Protein AF-0000000067237500 (afdb_homodimer)

Organism: Chlamydomonas reinhardtii (NCBI:txid3055)

Foldseek 3Di:
DDPPPPPPPPPPPPPPVPVPDPPPDVVPFDKDKFFFDDDADDPVVLVVLCVLFQCVLCVVLLVVFLAAQVLQVVLLVVCVVPDVQQAFKFKWWQDLQAIFTPPDPDRPDDQDDVVGHPPQRRQCRVLSSVCSVVVVDDADGDIAIGGADQCPVLSQPVVVVRRAEHAYQKWFPPQPDHTRSHRHAHRRRQADRIFMAGPQVQAQAEAEDEEALQAPCVCCVVRVPQNESLLFLLLLVQQVCVVVVRNRYHHGAYQDWDPPDDPPRYSHPDGHDHDHDDDLSNCLRYQEYEQGDHHHGRSCLLVNLSRLHAYEYEDGRMDGSRVSVDDDLQQHHYDPPCAPVVRRRDPSPCSVVVSVVVVVCCVPPVVSRSNNSVRSNVVSSHAVHSSNSSVSVRVNSVSSVVSHPCRVVVVVVCVVVVVVVPNPD/DPPPPPPPPPPPVPPPVPVPDPPPPVVPFDKDKFFFDDDADDPVVLVVLCVQFQCVLCVVLLVVFLAAQVLQVVLLVVCVVPDVQQAFKFKWWQDPQAIFTPPDPDRPDDQDDVVGHPPQRRQCRVLSSVCSVVVVDDADGDIAMGGADQCLVLSQPVVVVRRAEHAYFKWFPDPPDHTRSHRHAHRRRQADRIFMATPQVQAQAEEEDEEAQQAQCVCCVVVVDQNARLLFLLLQVQVVCVVVVRNRYHDGAYQDWDPPDDPVRYSHPDGHDHDHDDDLSNCLRYQEYEQGDHSAGRSCLLVNLSRLHAYEYEDGRMDGSRVSPDDDLQQHHYDPQCAPVVRRRDPSPCSVVVSVVVVVCCVPPVVSRSNNSVRSNVVSSHAVHSSNSSVSVRVNSVSSVVSHPCRVVVVVVCVVVVVVVPNPD

Sequence (850 aa):
MRPRSAIIGLLVSVVAVHGLGDGPGPSDVPYVEAVIGKRTPEPALWSAFLRDNLEPDLAVWRTRAPLRTAAVLEQFDAYKEWYKGPAALQLLLVYNNTLYWLDRPDPNGPEPDQRWASMYITKFHRKMTAALQSGRVQLPNCLLIYITDDNIFRFGDPRRNQTAPHFALMKSIGHPGAEDLDILLPQMRDVSDSLHMVPWHLKKDLAFFRGVPTCTGKWVERYGYLDTCPRAVLSYYTDRDNKAGNGTVLDVAITEPYQYRSKANSSIAYEPPVKTGVPIPQWSRYKWLLNLEGLVAAYRLSQLMTVNSLVLFQRVPYMEYFYRSIHPWQHYVPFWNATGPDGAPRGMDDVYDVIRELRRLDAEEPAKIQQIIANAQTFVTRFLTNHMRIAYYRAALEQYKALFPDMDQFIADYLPQLRAKGWKIMRPRSAIIGLLVSVVAVHGLGDGPGPSDVPYVEAVIGKRTPEPALWSAFLRDNLEPDLAVWRTRAPLRTAAVLEQFDAYKEWYKGPAALQLLLVYNNTLYWLDRPDPNGPEPDQRWASMYITKFHRKMTAALQSGRVQLPNCLLIYITDDNIFRFGDPRRNQTAPHFALMKSIGHPGAEDLDILLPQMRDVSDSLHMVPWHLKKDLAFFRGVPTCTGKWVERYGYLDTCPRAVLSYYTDRDNKAGNGTVLDVAITEPYQYRSKANSSIAYEPPVKTGVPIPQWSRYKWLLNLEGLVAAYRLSQLMTVNSLVLFQRVPYMEYFYRSIHPWQHYVPFWNATGPDGAPRGMDDVYDVIRELRRLDAEEPAKIQQIIANAQTFVTRFLTNHMRIAYYRAALEQYKALFPDMDQFIADYLPQLRAKGWKI

Secondary structure (DSSP, 8-state):
--------------------SSS---TTS--EEEEBP--PPPHHHHHHHHHHHTHHHHHHHHTTPSPPTHHHHHHHHHHHHH---TTTEEEEEEETTEEEETT-SSTT--S--TTTS-HHHHHHHHHHHHHHHHTS-----EEEEEE-S-SSS-TT-GGG--SS--EES-EE-SSSSSPP-PEE---SSS---EEEE--GGGSEEEEEEEE-----SHHHHHH------HHHHHHHHHHHHHHTT--SSEEEEESS------STT-SSSSPPPB-----HHHHTTEEEEEE--SSSS-TTHHHHTTBSSEEEEE--SEE-TTGGG--BTTTBEEE--SB-TTSSB--TTHHHHHHHHHHHHHHH-HHHHHHHHHHHHHHHHHHSSHHHHHHHHHHHHHHHHTT-TTHHHHHHHHHHHHHHTT---/--------------------SSS---TTS--EEEEBP--PPPHHHHHHHHHHHTHHHHHHHHTTPSPPTHHHHHHHHHHHHH---TTTEEEEEEETTEEEETT-SSTT--S--TTTS-HHHHHHHHHHHHHHHHTS-----EEEEEE-S-SSS-TT-GGG--SS--EES-EE-SSSSSPP-PEE---SSS---EEEE--GGGSEEEEEEEE----THHHHHHH------HHHHHHHHHHHHHHTT--SSEEEEESS------STT-SSSSPPPB-----HHHHTTEEEEEE--SSSS-TTHHHHTTBSSEEEEE--SEE-TTGGG--BTTTBEEE--SB-TTSSB--TTHHHHHHHHHHHHHHH-HHHHHHHHHHHHHHHHHHSSHHHHHHHHHHHHHHHHTT-TTHHHHHHHHHHHHHHTT---

InterPro domains:
  IPR006598 Glycosyl transferase CAP10 domain [PF05686] (187-403)
  IPR006598 Glycosyl transferase CAP10 domain [SM00672] (138-401)
  IPR051091 Protein O-Glucosyltransferase/Glycosyltransferase 90 [PTHR12203] (53-407)

Nearest PDB structures (foldseek):
  5ub5-assembly1_A  TM=7.319E-01  e=2.605E-15  Homo sapiens
  5f87-assembly3_C  TM=7.759E-01  e=1.358E-13  Drosophila melanogaster
  8fe7-assembly4_G  TM=4.243E-01  e=1.059E+00  Homo sapiens
  6ibo-assembly1_A  TM=4.711E-01  e=3.799E+00  Homo sapiens
  5lwv-assembly1_A  TM=4.342E-01  e=3.575E+00  Homo sapiens

Solvent-accessible surface area (backbone atoms only — not comparable to full-atom values): 46960 Å² total; per-residue (Å²): 137,80,82,77,78,77,78,78,77,76,79,72,78,64,78,65,74,51,82,67,59,83,65,73,58,56,88,87,49,48,56,37,74,43,44,54,25,93,53,81,58,55,67,69,56,48,50,50,50,41,54,57,36,48,40,67,37,45,48,67,52,54,74,58,43,76,42,60,54,68,33,47,58,53,44,50,54,57,48,53,72,76,48,80,63,61,36,29,54,42,42,38,36,33,51,89,58,38,83,41,59,72,73,50,94,50,75,78,52,78,78,70,43,78,91,58,24,30,71,54,52,31,36,36,51,54,55,49,47,52,36,30,73,70,60,82,46,76,54,64,69,38,79,46,39,44,34,68,58,72,53,81,79,42,86,30,37,64,90,67,65,75,78,44,77,38,35,21,42,52,40,50,42,52,74,95,65,65,54,35,52,40,30,58,39,72,76,58,60,67,66,59,64,42,36,24,40,32,60,68,92,74,34,43,76,30,35,34,40,64,44,63,47,49,36,40,55,58,42,21,72,72,64,68,36,77,57,54,39,63,46,50,39,45,13,27,50,21,49,53,28,42,74,71,73,58,53,66,51,47,51,30,30,19,46,40,80,67,77,81,66,50,83,90,64,48,78,47,97,59,85,54,72,67,42,80,78,67,64,69,69,58,52,25,45,25,44,30,34,53,46,59,55,34,64,40,69,47,68,53,51,67,34,53,30,32,23,67,27,41,40,34,36,47,67,64,58,41,39,50,44,59,52,72,80,55,45,78,73,44,40,31,38,73,34,51,43,55,46,35,99,82,62,44,72,31,59,97,57,46,55,60,57,52,48,52,51,48,52,50,38,46,73,75,40,42,58,61,54,46,32,20,26,28,40,20,34,46,47,36,59,49,54,61,31,74,69,38,40,52,50,47,51,37,53,50,49,49,57,52,42,68,36,22,85,48,38,67,60,50,50,62,66,44,46,61,57,42,40,74,72,61,36,86,123,135,79,81,78,77,76,77,77,76,75,76,70,77,60,78,63,74,51,82,70,62,83,61,76,60,63,89,86,51,47,61,38,72,43,44,52,27,95,53,80,60,56,68,69,58,48,51,49,50,42,54,58,37,49,40,68,37,45,48,66,53,56,74,59,42,74,41,60,53,69,34,46,57,52,44,51,53,57,48,52,72,75,50,80,64,61,36,27,55,44,42,38,36,33,51,89,57,38,84,40,59,73,73,50,94,50,77,76,52,79,77,70,42,78,90,58,24,31,71,54,52,31,36,36,49,53,57,51,48,53,36,30,72,70,58,81,45,77,53,64,68,39,78,46,40,44,35,68,56,73,52,81,78,44,86,29,36,64,90,67,64,74,80,41,77,39,36,21,43,52,43,49,45,45,89,95,65,64,55,35,52,41,31,58,38,71,76,59,61,68,65,61,64,42,37,26,41,30,61,69,92,75,32,44,77,28,36,33,39,65,43,64,50,48,35,34,50,61,46,17,72,72,66,70,39,81,62,62,33,63,47,51,38,45,13,26,51,21,51,54,28,42,76,71,72,58,52,66,51,47,51,30,31,20,48,41,81,68,78,84,67,50,84,90,66,50,79,48,97,58,85,52,72,66,40,81,77,67,62,68,69,63,51,25,46,25,42,30,36,53,46,60,56,33,62,38,69,48,69,53,51,67,36,54,28,32,23,67,27,41,40,34,36,47,65,64,58,42,40,50,43,60,52,72,79,55,45,77,73,43,38,29,38,72,34,52,44,54,47,35,100,83,63,44,75,32,60,96,58,47,55,60,58,52,48,52,52,48,52,51,38,47,72,75,41,42,58,61,56,47,32,19,26,28,42,20,35,47,46,36,59,49,54,62,31,73,69,39,39,52,50,47,50,37,54,49,48,49,57,53,44,67,37,21,82,48,37,66,60,50,49,62,66,44,46,61,60,41,40,73,73,61,37,88,123

pLDDT: mean 85.87, std 19.41, range [21.0, 98.81]

Structure (mmCIF, N/CA/C/O backbone):
data_AF-0000000067237500-model_v1
#
loop_
_entity.id
_entity.type
_entity.pdbx_description
1 polymer 'Glycosyl transferase CAP10 domain-containing protein'
#
loop_
_atom_site.group_PDB
_atom_site.id
_atom_site.type_symbol
_atom_site.label_atom_id
_atom_site.label_alt_id
_atom_site.label_comp_id
_atom_site.label_asym_id
_atom_site.label_entity_id
_atom_site.label_seq_id
_atom_site.pdbx_PDB_ins_code
_atom_site.Cartn_x
_atom_site.Cartn_y
_atom_site.Cartn_z
_atom_site.occupancy
_atom_site.B_iso_or_equiv
_atom_site.auth_seq_id
_atom_site.auth_comp_id
_atom_site.auth_asym_id
_atom_site.auth_atom_id
_atom_site.pdbx_PDB_model_num
ATOM 1 N N . MET A 1 1 ? 9.055 -20.844 -58.875 1 23.77 1 MET A N 1
ATOM 2 C CA . MET A 1 1 ? 8.289 -19.766 -58.25 1 23.77 1 MET A CA 1
ATOM 3 C C . MET A 1 1 ? 8.062 -20.047 -56.781 1 23.77 1 MET A C 1
ATOM 5 O O . MET A 1 1 ? 7.406 -21.031 -56.406 1 23.77 1 MET A O 1
ATOM 9 N N . ARG A 1 2 ? 9.047 -19.672 -55.844 1 26.5 2 ARG A N 1
ATOM 10 C CA . ARG A 1 2 ? 9.32 -20 -54.438 1 26.5 2 ARG A CA 1
ATOM 11 C C . ARG A 1 2 ? 8.242 -19.422 -53.531 1 26.5 2 ARG A C 1
ATOM 13 O O . ARG A 1 2 ? 7.906 -18.234 -53.625 1 26.5 2 ARG A O 1
ATOM 20 N N . PRO A 1 3 ? 7.336 -20.312 -53.062 1 26.78 3 PRO A N 1
ATOM 21 C CA . PRO A 1 3 ? 6.18 -19.844 -52.312 1 26.78 3 PRO A CA 1
ATOM 22 C C . PRO A 1 3 ? 6.578 -19.047 -51.062 1 26.78 3 PRO A C 1
ATOM 24 O O . PRO A 1 3 ? 7.457 -19.469 -50.312 1 26.78 3 PRO A O 1
ATOM 27 N N . ARG A 1 4 ? 6.562 -17.672 -51.156 1 26.56 4 ARG A N 1
ATOM 28 C CA . ARG A 1 4 ? 6.887 -16.703 -50.125 1 26.56 4 ARG A CA 1
ATOM 29 C C . ARG A 1 4 ? 5.949 -16.828 -48.906 1 26.56 4 ARG A C 1
ATOM 31 O O . ARG A 1 4 ? 4.734 -16.672 -49.062 1 26.56 4 ARG A O 1
ATOM 38 N N . SER A 1 5 ? 6.184 -17.781 -48 1 21 5 SER A N 1
ATOM 39 C CA . SER A 1 5 ? 5.414 -18 -46.781 1 21 5 SER A CA 1
ATOM 40 C C . SER A 1 5 ? 5.293 -16.719 -45.969 1 21 5 SER A C 1
ATOM 42 O O . SER A 1 5 ? 6.301 -16.109 -45.625 1 21 5 SER A O 1
ATOM 44 N N . ALA A 1 6 ? 4.203 -15.93 -46.188 1 25.36 6 ALA A N 1
ATOM 45 C CA . ALA A 1 6 ? 3.783 -14.734 -45.438 1 25.36 6 ALA A CA 1
ATOM 46 C C . ALA A 1 6 ? 3.703 -15.008 -43.938 1 25.36 6 ALA A C 1
ATOM 48 O O . ALA A 1 6 ? 2.896 -15.828 -43.5 1 25.36 6 ALA A O 1
ATOM 49 N N . ILE A 1 7 ? 4.773 -14.961 -43.188 1 23.34 7 ILE A N 1
ATOM 50 C CA . ILE A 1 7 ? 4.855 -15.031 -41.75 1 23.34 7 ILE A CA 1
ATOM 51 C C . ILE A 1 7 ? 3.945 -13.977 -41.125 1 23.34 7 ILE A C 1
ATOM 53 O O . ILE A 1 7 ? 4.172 -12.773 -41.312 1 23.34 7 ILE A O 1
ATOM 57 N N . ILE A 1 8 ? 2.639 -14.219 -41.062 1 25.14 8 ILE A N 1
ATOM 58 C CA . ILE A 1 8 ? 1.686 -13.352 -40.375 1 25.14 8 ILE A CA 1
ATOM 59 C C . ILE A 1 8 ? 2.156 -13.109 -38.938 1 25.14 8 ILE A C 1
ATOM 61 O O . ILE A 1 8 ? 2.291 -14.047 -38.156 1 25.14 8 ILE A O 1
ATOM 65 N N . GLY A 1 9 ? 2.963 -12.062 -38.656 1 25.45 9 GLY A N 1
ATOM 66 C CA . GLY A 1 9 ? 3.377 -11.5 -37.375 1 25.45 9 GLY A CA 1
ATOM 67 C C . GLY A 1 9 ? 2.221 -11.289 -36.438 1 25.45 9 GLY A C 1
ATOM 68 O O . GLY A 1 9 ? 1.339 -10.469 -36.688 1 25.45 9 GLY A O 1
ATOM 69 N N . LEU A 1 10 ? 1.736 -12.32 -35.781 1 26.36 10 LEU A N 1
ATOM 70 C CA . LEU A 1 10 ? 0.736 -12.195 -34.75 1 26.36 10 LEU A CA 1
ATOM 71 C C . LEU A 1 10 ? 1.143 -11.125 -33.719 1 26.36 10 LEU A C 1
ATOM 73 O O . LEU A 1 10 ? 2.166 -11.258 -33.062 1 26.36 10 LEU A O 1
ATOM 77 N N . LEU A 1 11 ? 0.71 -9.898 -33.906 1 27.48 11 LEU A N 1
ATOM 78 C CA . LEU A 1 11 ? 0.76 -8.789 -32.969 1 27.48 11 LEU A CA 1
ATOM 79 C C . LEU A 1 11 ? 0.241 -9.219 -31.594 1 27.48 11 LEU A C 1
ATOM 81 O O . LEU A 1 11 ? -0.958 -9.453 -31.422 1 27.48 11 LEU A O 1
ATOM 85 N N . VAL A 1 12 ? 1 -10.031 -30.859 1 28.89 12 VAL A N 1
ATOM 86 C CA . VAL A 1 12 ? 0.701 -10.312 -29.469 1 28.89 12 VAL A CA 1
ATOM 87 C C . VAL A 1 12 ? 0.466 -9.008 -28.719 1 28.89 12 VAL A C 1
ATOM 89 O O . VAL A 1 12 ? 1.346 -8.141 -28.672 1 28.89 12 VAL A O 1
ATOM 92 N N . SER A 1 13 ? -0.735 -8.523 -28.688 1 28.8 13 SER A N 1
ATOM 93 C CA . SER A 1 13 ? -1.134 -7.406 -27.844 1 28.8 13 SER A CA 1
ATOM 94 C C . SER A 1 13 ? -0.565 -7.551 -26.438 1 28.8 13 SER A C 1
ATOM 96 O O . SER A 1 13 ? -0.947 -8.461 -25.703 1 28.8 13 SER A O 1
ATOM 98 N N . VAL A 1 14 ? 0.642 -7.363 -26.281 1 31.39 14 VAL A N 1
ATOM 99 C CA . VAL A 1 14 ? 1.249 -7.219 -24.953 1 31.39 14 VAL A CA 1
ATOM 100 C C . VAL A 1 14 ? 0.431 -6.242 -24.125 1 31.39 14 VAL A C 1
ATOM 102 O O . VAL A 1 14 ? 0.198 -5.102 -24.531 1 31.39 14 VAL A O 1
ATOM 105 N N . VAL A 1 15 ? -0.491 -6.695 -23.469 1 31.03 15 VAL A N 1
ATOM 106 C CA . VAL A 1 15 ? -1.013 -5.793 -22.438 1 31.03 15 VAL A CA 1
ATOM 107 C C . VAL A 1 15 ? 0.121 -4.945 -21.875 1 31.03 15 VAL A C 1
ATOM 109 O O . VAL A 1 15 ? 0.954 -5.441 -21.109 1 31.03 15 VAL A O 1
ATOM 112 N N . ALA A 1 16 ? 0.749 -4.191 -22.703 1 32.19 16 ALA A N 1
ATOM 113 C CA . ALA A 1 16 ? 1.675 -3.209 -22.141 1 32.19 16 ALA A CA 1
ATOM 114 C C . ALA A 1 16 ? 1.121 -2.602 -20.859 1 32.19 16 ALA A C 1
ATOM 116 O O . ALA A 1 16 ? 0.101 -1.908 -20.875 1 32.19 16 ALA A O 1
ATOM 117 N N . VAL A 1 17 ? 1.17 -3.379 -19.828 1 31.8 17 VAL A N 1
ATOM 118 C CA . VAL A 1 17 ? 0.988 -2.619 -18.594 1 31.8 17 VAL A CA 1
ATOM 119 C C . VAL A 1 17 ? 1.693 -1.269 -18.719 1 31.8 17 VAL A C 1
ATOM 121 O O . VAL A 1 17 ? 2.908 -1.178 -18.531 1 31.8 17 VAL A O 1
ATOM 124 N N . HIS A 1 18 ? 1.502 -0.64 -19.812 1 32.28 18 HIS A N 1
ATOM 125 C CA . HIS A 1 18 ? 1.922 0.748 -19.656 1 32.28 18 HIS A CA 1
ATOM 126 C C . HIS A 1 18 ? 1.69 1.23 -18.234 1 32.28 18 HIS A C 1
ATOM 128 O O . HIS A 1 18 ? 0.769 0.767 -17.562 1 32.28 18 HIS A O 1
ATOM 134 N N . GLY A 1 19 ? 2.83 1.543 -17.531 1 34.31 19 GLY A N 1
ATOM 135 C CA . GLY A 1 19 ? 2.695 2.18 -16.234 1 34.31 19 GLY A CA 1
ATOM 136 C C . GLY A 1 19 ? 1.391 2.936 -16.062 1 34.31 19 GLY A C 1
ATOM 137 O O . GLY A 1 19 ? 1.126 3.891 -16.797 1 34.31 19 GLY A O 1
ATOM 138 N N . LEU A 1 20 ? 0.365 2.17 -15.797 1 33.5 20 LEU A N 1
ATOM 139 C CA . LEU A 1 20 ? -1.057 2.461 -15.656 1 33.5 20 LEU A CA 1
ATOM 140 C C . LEU A 1 20 ? -1.269 3.861 -15.086 1 33.5 20 LEU A C 1
ATOM 142 O O . LEU A 1 20 ? -2.408 4.309 -14.938 1 33.5 20 LEU A O 1
ATOM 146 N N . GLY A 1 21 ? -0.527 4.18 -13.93 1 33.09 21 GLY A N 1
ATOM 147 C CA . GLY A 1 21 ? -1.237 5.32 -13.383 1 33.09 21 GLY A CA 1
ATOM 148 C C . GLY A 1 21 ? -1.424 6.445 -14.383 1 33.09 21 GLY A C 1
ATOM 149 O O . GLY A 1 21 ? -0.712 6.516 -15.391 1 33.09 21 GLY A O 1
ATOM 150 N N . ASP A 1 22 ? -2.557 6.969 -14.469 1 37.06 22 ASP A N 1
ATOM 151 C CA . ASP A 1 22 ? -2.863 8.18 -15.227 1 37.06 22 ASP A CA 1
ATOM 152 C C . ASP A 1 22 ? -1.629 9.062 -15.375 1 37.06 22 ASP A C 1
ATOM 154 O O . ASP A 1 22 ? -1.412 9.664 -16.422 1 37.06 22 ASP A O 1
ATOM 158 N N . GLY A 1 23 ? -1.23 9.781 -14.203 1 37.03 23 GLY A N 1
ATOM 159 C CA . GLY A 1 23 ? -0.115 10.68 -14.453 1 37.03 23 GLY A CA 1
ATOM 160 C C . GLY A 1 23 ? 1.18 9.953 -14.766 1 37.03 23 GLY A C 1
ATOM 161 O O . GLY A 1 23 ? 1.396 8.836 -14.297 1 37.03 23 GLY A O 1
ATOM 162 N N . PRO A 1 24 ? 1.751 10.016 -15.93 1 39.75 24 PRO A N 1
ATOM 163 C CA . PRO A 1 24 ? 3.07 9.438 -16.203 1 39.75 24 PRO A CA 1
ATOM 164 C C . PRO A 1 24 ? 3.969 9.406 -14.977 1 39.75 24 PRO A C 1
ATOM 166 O O . PRO A 1 24 ? 4.121 10.422 -14.289 1 39.75 24 PRO A O 1
ATOM 169 N N . GLY A 1 25 ? 3.797 8.352 -14.094 1 47.78 25 GLY A N 1
ATOM 170 C CA . GLY A 1 25 ? 5.047 8.336 -13.352 1 47.78 25 GLY A CA 1
ATOM 171 C C . GLY A 1 25 ? 6.227 8.844 -14.156 1 47.78 25 GLY A C 1
ATOM 172 O O . GLY A 1 25 ? 6.105 9.094 -15.359 1 47.78 25 GLY A O 1
ATOM 173 N N . PRO A 1 26 ? 7.211 9.32 -13.398 1 51.88 26 PRO A N 1
ATOM 174 C CA . PRO A 1 26 ? 8.344 9.891 -14.141 1 51.88 26 PRO A CA 1
ATOM 175 C C . PRO A 1 26 ? 8.914 8.93 -15.172 1 51.88 26 PRO A C 1
ATOM 177 O O . PRO A 1 26 ? 9.195 7.77 -14.859 1 51.88 26 PRO A O 1
ATOM 180 N N . SER A 1 27 ? 8.531 9.062 -16.453 1 62.03 27 SER A N 1
ATOM 181 C CA . SER A 1 27 ? 8.797 8.172 -17.594 1 62.03 27 SER A CA 1
ATOM 182 C C . SER A 1 27 ? 10.281 7.848 -17.688 1 62.03 27 SER A C 1
ATOM 184 O O . SER A 1 27 ? 10.656 6.824 -18.266 1 62.03 27 SER A O 1
ATOM 186 N N . ASP A 1 28 ? 11.133 8.594 -16.797 1 73.06 28 ASP A N 1
ATOM 187 C CA . ASP A 1 28 ? 12.555 8.445 -17.094 1 73.06 28 ASP A CA 1
ATOM 188 C C . ASP A 1 28 ? 13.234 7.5 -16.109 1 73.06 28 ASP A C 1
ATOM 190 O O . ASP A 1 28 ? 14.359 7.047 -16.344 1 73.06 28 ASP A O 1
ATOM 194 N N . VAL A 1 29 ? 12.516 7.184 -14.961 1 84.62 29 VAL A N 1
ATOM 195 C CA . VAL A 1 29 ? 13.109 6.277 -13.984 1 84.62 29 VAL A CA 1
ATOM 196 C C . VAL A 1 29 ? 12.062 5.27 -13.516 1 84.62 29 VAL A C 1
ATOM 198 O O . VAL A 1 29 ? 10.875 5.578 -13.469 1 84.62 29 VAL A O 1
ATOM 201 N N . PRO A 1 30 ? 12.57 4.066 -13.266 1 89.94 30 PRO A N 1
ATOM 202 C CA . PRO A 1 30 ? 11.617 3.09 -12.734 1 89.94 30 PRO A CA 1
ATOM 203 C C . PRO A 1 30 ? 10.867 3.605 -11.516 1 89.94 30 PRO A C 1
ATOM 205 O O . PRO A 1 30 ? 11.445 4.297 -10.672 1 89.94 30 PRO A O 1
ATOM 208 N N . TYR A 1 31 ? 9.609 3.451 -11.539 1 90.88 31 TYR A N 1
ATOM 209 C CA . TYR A 1 31 ? 8.688 4.031 -10.562 1 90.88 31 TYR A CA 1
ATOM 210 C C . TYR A 1 31 ? 7.625 3.021 -10.148 1 90.88 31 TYR A C 1
ATOM 212 O O . TYR A 1 31 ? 7.105 2.279 -10.984 1 90.88 31 TYR A O 1
ATOM 220 N N . VAL A 1 32 ? 7.426 2.893 -8.797 1 90.94 32 VAL A N 1
ATOM 221 C CA . VAL A 1 32 ? 6.355 2.053 -8.273 1 90.94 32 VAL A CA 1
ATOM 222 C C . VAL A 1 32 ? 5.383 2.902 -7.457 1 90.94 32 VAL A C 1
ATOM 224 O O . VAL A 1 32 ? 5.805 3.697 -6.613 1 90.94 32 VAL A O 1
ATOM 227 N N . GLU A 1 33 ? 4.152 2.793 -7.758 1 91.12 33 GLU A N 1
ATOM 228 C CA . GLU A 1 33 ? 3.076 3.34 -6.934 1 91.12 33 GLU A CA 1
ATOM 229 C C . GLU A 1 33 ? 2.324 2.23 -6.199 1 91.12 33 GLU A C 1
ATOM 231 O O . GLU A 1 33 ? 1.874 1.265 -6.82 1 91.12 33 GLU A O 1
ATOM 236 N N . ALA A 1 34 ? 2.246 2.33 -4.926 1 88.94 34 ALA A N 1
ATOM 237 C CA . ALA A 1 34 ? 1.514 1.354 -4.121 1 88.94 34 ALA A CA 1
ATOM 238 C C . ALA A 1 34 ? 0.383 2.023 -3.344 1 88.94 34 ALA A C 1
ATOM 240 O O . ALA A 1 34 ? 0.631 2.791 -2.412 1 88.94 34 ALA A O 1
ATOM 241 N N . VAL A 1 35 ? -0.775 1.646 -3.701 1 90.19 35 VAL A N 1
ATOM 242 C CA . VAL A 1 35 ? -1.923 2.172 -2.969 1 90.19 35 VAL A CA 1
ATOM 243 C C . VAL A 1 35 ? -1.895 1.661 -1.529 1 90.19 35 VAL A C 1
ATOM 245 O O . VAL A 1 35 ? -1.672 0.472 -1.289 1 90.19 35 VAL A O 1
ATOM 248 N N . ILE A 1 36 ? -2.104 2.6 -0.676 1 90.12 36 ILE A N 1
ATOM 249 C CA . ILE A 1 36 ? -2.016 2.268 0.742 1 90.12 36 ILE A CA 1
ATOM 250 C C . ILE A 1 36 ? -3.305 1.582 1.192 1 90.12 36 ILE A C 1
ATOM 252 O O . ILE A 1 36 ? -4.402 2.096 0.963 1 90.12 36 ILE A O 1
ATOM 256 N N . GLY A 1 37 ? -3.125 0.449 1.809 1 88.38 37 GLY A N 1
ATOM 257 C CA . GLY A 1 37 ? -4.266 -0.279 2.342 1 88.38 37 GLY A CA 1
ATOM 258 C C . GLY A 1 37 ? -4.664 0.172 3.736 1 88.38 37 GLY A C 1
ATOM 259 O O . GLY A 1 37 ? -3.953 0.961 4.363 1 88.38 37 GLY A O 1
ATOM 260 N N . LYS A 1 38 ? -5.828 -0.378 4.168 1 82 38 LYS A N 1
ATOM 261 C CA . LYS A 1 38 ? -6.332 -0.048 5.496 1 82 38 LYS A CA 1
ATOM 262 C C . LYS A 1 38 ? -5.762 -0.993 6.551 1 82 38 LYS A C 1
ATOM 264 O O . LYS A 1 38 ? -5.914 -2.213 6.449 1 82 38 LYS A O 1
ATOM 269 N N . ARG A 1 39 ? -4.895 -0.44 7.352 1 80 39 ARG A N 1
ATOM 270 C CA . ARG A 1 39 ? -4.41 -1.199 8.5 1 80 39 ARG A CA 1
ATOM 271 C C . ARG A 1 39 ? -4.629 -0.429 9.797 1 80 39 ARG A C 1
ATOM 273 O O . ARG A 1 39 ? -4.109 0.676 9.961 1 80 39 ARG A O 1
ATOM 280 N N . THR A 1 40 ? -5.406 -1.062 10.609 1 83.44 40 THR A N 1
ATOM 281 C CA . THR A 1 40 ? -5.598 -0.437 11.914 1 83.44 40 THR A CA 1
ATOM 282 C C . THR A 1 40 ? -4.445 -0.775 12.852 1 83.44 40 THR A C 1
ATOM 284 O O . THR A 1 40 ? -4.102 -1.946 13.031 1 83.44 40 THR A O 1
ATOM 287 N N . PRO A 1 41 ? -3.896 0.263 13.352 1 87.94 41 PRO A N 1
ATOM 288 C CA . PRO A 1 41 ? -2.844 -0.029 14.328 1 87.94 41 PRO A CA 1
ATOM 289 C C . PRO A 1 41 ? -3.361 -0.8 15.539 1 87.94 41 PRO A C 1
ATOM 291 O O . PRO A 1 41 ? -4.562 -0.779 15.828 1 87.94 41 PRO A O 1
ATOM 294 N N . GLU A 1 42 ? -2.418 -1.429 16.188 1 90.19 42 GLU A N 1
ATOM 295 C CA . GLU A 1 42 ? -2.77 -2.02 17.484 1 90.19 42 GLU A CA 1
ATOM 296 C C . GLU A 1 42 ? -3.387 -0.981 18.406 1 90.19 42 GLU A C 1
ATOM 298 O O . GLU A 1 42 ? -2.949 0.171 18.438 1 90.19 42 GLU A O 1
ATOM 303 N N . PRO A 1 43 ? -4.332 -1.415 19.188 1 92.69 43 PRO A N 1
ATOM 304 C CA . PRO A 1 43 ? -5.035 -0.472 20.047 1 92.69 43 PRO A CA 1
ATOM 305 C C . PRO A 1 43 ? -4.09 0.314 20.953 1 92.69 43 PRO A C 1
ATOM 307 O O . PRO A 1 43 ? -4.285 1.513 21.172 1 92.69 43 PRO A O 1
ATOM 310 N N . ALA A 1 44 ? -3.09 -0.342 21.406 1 94.31 44 ALA A N 1
ATOM 311 C CA . ALA A 1 44 ? -2.143 0.327 22.297 1 94.31 44 ALA A CA 1
ATOM 312 C C . ALA A 1 44 ? -1.396 1.438 21.562 1 94.31 44 ALA A C 1
ATOM 314 O O . ALA A 1 44 ? -1.153 2.508 22.125 1 94.31 44 ALA A O 1
ATOM 315 N N . LEU A 1 45 ? -1.084 1.215 20.297 1 94.62 45 LEU A N 1
ATOM 316 C CA . LEU A 1 45 ? -0.374 2.205 19.484 1 94.62 45 LEU A CA 1
ATOM 317 C C . LEU A 1 45 ? -1.282 3.383 19.156 1 94.62 45 LEU A C 1
ATOM 319 O O . LEU A 1 45 ? -0.846 4.535 19.172 1 94.62 45 LEU A O 1
ATOM 323 N N . TRP A 1 46 ? -2.48 3.057 18.844 1 96.31 46 TRP A N 1
ATOM 324 C CA . TRP A 1 46 ? -3.445 4.109 18.547 1 96.31 46 TRP A CA 1
ATOM 325 C C . TRP A 1 46 ? -3.709 4.973 19.766 1 96.31 46 TRP A C 1
ATOM 327 O O . TRP A 1 46 ? -3.721 6.203 19.688 1 96.31 46 TRP A O 1
ATOM 337 N N . SER A 1 47 ? -3.83 4.324 20.922 1 97.06 47 SER A N 1
ATOM 338 C CA . SER A 1 47 ? -4.027 5.047 22.172 1 97.06 47 SER A CA 1
ATOM 339 C C . SER A 1 47 ? -2.838 5.949 22.484 1 97.06 47 SER A C 1
ATOM 341 O O . SER A 1 47 ? -3.012 7.078 22.953 1 97.06 47 SER A O 1
ATOM 343 N N . ALA A 1 48 ? -1.705 5.43 22.234 1 97.06 48 ALA A N 1
ATOM 344 C CA . ALA A 1 48 ? -0.498 6.223 22.453 1 97.06 48 ALA A CA 1
ATOM 345 C C . ALA A 1 48 ? -0.466 7.438 21.516 1 97.06 48 ALA A C 1
ATOM 347 O O . ALA A 1 48 ? -0.096 8.539 21.938 1 97.06 48 ALA A O 1
ATOM 348 N N . PHE A 1 49 ? -0.866 7.234 20.328 1 98.12 49 PHE A N 1
ATOM 349 C CA . PHE A 1 49 ? -0.915 8.32 19.344 1 98.12 49 PHE A CA 1
ATOM 350 C C . PHE A 1 49 ? -1.873 9.414 19.812 1 98.12 49 PHE A C 1
ATOM 352 O O . PHE A 1 49 ? -1.543 10.602 19.75 1 98.12 49 PHE A O 1
ATOM 359 N N . LEU A 1 50 ? -3.021 9.047 20.297 1 98.25 50 LEU A N 1
ATOM 360 C CA . LEU A 1 50 ? -4.012 10.008 20.781 1 98.25 50 LEU A CA 1
ATOM 361 C C . LEU A 1 50 ? -3.512 10.711 22.047 1 98.25 50 LEU A C 1
ATOM 363 O O . LEU A 1 50 ? -3.705 11.914 22.203 1 98.25 50 LEU A O 1
ATOM 367 N N . ARG A 1 51 ? -2.896 9.969 22.891 1 98.06 51 ARG A N 1
ATOM 368 C CA . ARG A 1 51 ? -2.342 10.539 24.109 1 98.06 51 ARG A CA 1
ATOM 369 C C . ARG A 1 51 ? -1.303 11.609 23.797 1 98.06 51 ARG A C 1
ATOM 371 O O . ARG A 1 51 ? -1.275 12.664 24.422 1 98.06 51 ARG A O 1
ATOM 378 N N . ASP A 1 52 ? -0.549 11.359 22.797 1 97.56 52 ASP A N 1
ATOM 379 C CA . ASP A 1 52 ? 0.555 12.25 22.469 1 97.56 52 ASP A CA 1
ATOM 380 C C . ASP A 1 52 ? 0.057 13.484 21.703 1 97.56 52 ASP A C 1
ATOM 382 O O . ASP A 1 52 ? 0.633 14.562 21.828 1 97.56 52 ASP A O 1
ATOM 386 N N . ASN A 1 53 ? -1.004 13.344 20.922 1 98.31 53 ASN A N 1
ATOM 387 C CA . ASN A 1 53 ? -1.359 14.406 19.984 1 98.31 53 ASN A CA 1
ATOM 388 C C . ASN A 1 53 ? -2.666 15.086 20.375 1 98.31 53 ASN A C 1
ATOM 390 O O . ASN A 1 53 ? -2.785 16.312 20.281 1 98.31 53 ASN A O 1
ATOM 394 N N . LEU A 1 54 ? -3.609 14.344 20.859 1 98.69 54 LEU A N 1
ATOM 395 C CA . LEU A 1 54 ? -4.934 14.891 21.141 1 98.69 54 LEU A CA 1
ATOM 396 C C . LEU A 1 54 ? -5.031 15.359 22.594 1 98.69 54 LEU A C 1
ATOM 398 O O . LEU A 1 54 ? -5.566 16.438 22.859 1 98.69 54 LEU A O 1
ATOM 402 N N . GLU A 1 55 ? -4.473 14.664 23.484 1 97.94 55 GLU A N 1
ATOM 403 C CA . GLU A 1 55 ? -4.609 14.938 24.906 1 97.94 55 GLU A CA 1
ATOM 404 C C . GLU A 1 55 ? -4.043 16.312 25.266 1 97.94 55 GLU A C 1
ATOM 406 O O . GLU A 1 55 ? -4.668 17.062 26 1 97.94 55 GLU A O 1
ATOM 411 N N . PRO A 1 56 ? -2.887 16.641 24.734 1 96.12 56 PRO A N 1
ATOM 412 C CA . PRO A 1 56 ? -2.369 17.969 25.094 1 96.12 56 PRO A CA 1
ATOM 413 C C . PRO A 1 56 ? -3.299 19.109 24.672 1 96.12 56 PRO A C 1
ATOM 415 O O . PRO A 1 56 ? -3.352 20.141 25.344 1 96.12 56 PRO A O 1
ATOM 418 N N . ASP A 1 57 ? -3.994 18.938 23.562 1 97 57 ASP A N 1
ATOM 419 C CA . ASP A 1 57 ? -4.93 19.969 23.109 1 97 57 ASP A CA 1
ATOM 420 C C . ASP A 1 57 ? -6.164 20.016 24.016 1 97 57 ASP A C 1
ATOM 422 O O . ASP A 1 57 ? -6.734 21.078 24.234 1 97 57 ASP A O 1
ATOM 426 N N . LEU A 1 58 ? -6.562 18.891 24.562 1 97.94 58 LEU A N 1
ATOM 427 C CA . LEU A 1 58 ? -7.781 18.781 25.344 1 97.94 58 LEU A CA 1
ATOM 428 C C . LEU A 1 58 ? -7.516 19.109 26.812 1 97.94 58 LEU A C 1
ATOM 430 O O . LEU A 1 58 ? -8.43 19.5 27.531 1 97.94 58 LEU A O 1
ATOM 434 N N . ALA A 1 59 ? -6.305 18.938 27.25 1 96.56 59 ALA A N 1
ATOM 435 C CA . ALA A 1 59 ? -5.949 19.016 28.672 1 96.56 59 ALA A CA 1
ATOM 436 C C . ALA A 1 59 ? -6.312 20.391 29.234 1 96.56 59 ALA A C 1
ATOM 438 O O . ALA A 1 59 ? -6.848 20.484 30.344 1 96.56 59 ALA A O 1
ATOM 439 N N . VAL A 1 60 ? -6.035 21.406 28.5 1 93.75 60 VAL A N 1
ATOM 440 C CA . VAL A 1 60 ? -6.309 22.75 28.984 1 93.75 60 VAL A CA 1
ATOM 441 C C . VAL A 1 60 ? -7.812 22.938 29.172 1 93.75 60 VAL A C 1
ATOM 443 O O . VAL A 1 60 ? -8.25 23.562 30.141 1 93.75 60 VAL A O 1
ATOM 446 N N . TRP A 1 61 ? -8.594 22.391 28.391 1 97.56 61 TRP A N 1
ATOM 447 C CA . TRP A 1 61 ? -10.039 22.547 28.453 1 97.56 61 TRP A CA 1
ATOM 448 C C . TRP A 1 61 ? -10.641 21.609 29.516 1 97.56 61 TRP A C 1
ATOM 450 O O . TRP A 1 61 ? -11.672 21.922 30.109 1 97.56 61 TRP A O 1
ATOM 460 N N . ARG A 1 62 ? -10 20.516 29.703 1 96.88 62 ARG A N 1
ATOM 461 C CA . ARG A 1 62 ? -10.445 19.609 30.766 1 96.88 62 ARG A CA 1
ATOM 462 C C . ARG A 1 62 ? -10.328 20.266 32.125 1 96.88 62 ARG A C 1
ATOM 464 O O . ARG A 1 62 ? -11.156 20.031 33.031 1 96.88 62 ARG A O 1
ATOM 471 N N . THR A 1 63 ? -9.32 21.094 32.25 1 95.69 63 THR A N 1
ATOM 472 C CA . THR A 1 63 ? -9.156 21.797 33.531 1 95.69 63 THR A CA 1
ATOM 473 C C . THR A 1 63 ? -10.273 22.828 33.719 1 95.69 63 THR A C 1
ATOM 475 O O . THR A 1 63 ? -10.562 23.234 34.844 1 95.69 63 THR A O 1
ATOM 478 N N . ARG A 1 64 ? -10.938 23.156 32.688 1 95.75 64 ARG A N 1
ATOM 479 C CA . ARG A 1 64 ? -12 24.156 32.719 1 95.75 64 ARG A CA 1
ATOM 480 C C . ARG A 1 64 ? -13.375 23.5 32.719 1 95.75 64 ARG A C 1
ATOM 482 O O . ARG A 1 64 ? -14.391 24.188 32.844 1 95.75 64 ARG A O 1
ATOM 489 N N . ALA A 1 65 ? -13.391 22.25 32.594 1 96.12 65 ALA A N 1
ATOM 490 C CA . ALA A 1 65 ? -14.648 21.516 32.531 1 96.12 65 ALA A CA 1
ATOM 491 C C . ALA A 1 65 ? -15.297 21.438 33.906 1 96.12 65 ALA A C 1
ATOM 493 O O . ALA A 1 65 ? -14.609 21.469 34.938 1 96.12 65 ALA A O 1
ATOM 494 N N . PRO A 1 66 ? -16.609 21.344 33.969 1 97.62 66 PRO A N 1
ATOM 495 C CA . PRO A 1 66 ? -17.531 21.188 32.844 1 97.62 66 PRO A CA 1
ATOM 496 C C . PRO A 1 66 ? -17.781 22.5 32.125 1 97.62 66 PRO A C 1
ATOM 498 O O . PRO A 1 66 ? -17.906 23.547 32.75 1 97.62 66 PRO A O 1
ATOM 501 N N . LEU A 1 67 ? -17.797 22.453 30.812 1 98.38 67 LEU A N 1
ATOM 502 C CA . LEU A 1 67 ? -18.125 23.594 29.953 1 98.38 67 LEU A CA 1
ATOM 503 C C . LEU A 1 67 ? -19.609 23.625 29.641 1 98.38 67 LEU A C 1
ATOM 505 O O . LEU A 1 67 ? -20.312 22.625 29.828 1 98.38 67 LEU A O 1
ATOM 509 N N . ARG A 1 68 ? -20.047 24.781 29.25 1 98.25 68 ARG A N 1
ATOM 510 C CA . ARG A 1 68 ? -21.422 24.938 28.828 1 98.25 68 ARG A CA 1
ATOM 511 C C . ARG A 1 68 ? -21.531 25.031 27.312 1 98.25 68 ARG A C 1
ATOM 513 O O . ARG A 1 68 ? -20.797 25.797 26.672 1 98.25 68 ARG A O 1
ATOM 520 N N . THR A 1 69 ? -22.484 24.281 26.781 1 98.62 69 THR A N 1
ATOM 521 C CA . THR A 1 69 ? -22.625 24.219 25.328 1 98.62 69 THR A CA 1
ATOM 522 C C . THR A 1 69 ? -23.016 25.594 24.766 1 98.62 69 THR A C 1
ATOM 524 O O . THR A 1 69 ? -22.609 25.953 23.672 1 98.62 69 THR A O 1
ATOM 527 N N . ALA A 1 70 ? -23.75 26.359 25.516 1 98.31 70 ALA A N 1
ATOM 528 C CA . ALA A 1 70 ? -24.156 27.703 25.094 1 98.31 70 ALA A CA 1
ATOM 529 C C . ALA A 1 70 ? -22.938 28.562 24.797 1 98.31 70 ALA A C 1
ATOM 531 O O . ALA A 1 70 ? -22.984 29.453 23.938 1 98.31 70 ALA A O 1
ATOM 532 N N . ALA A 1 71 ? -21.844 28.266 25.469 1 98.38 71 ALA A N 1
ATOM 533 C CA . ALA A 1 71 ? -20.609 29.031 25.297 1 98.38 71 ALA A CA 1
ATOM 534 C C . ALA A 1 71 ? -20.031 28.844 23.891 1 98.38 71 ALA A C 1
ATOM 536 O O . ALA A 1 71 ? -19.281 29.688 23.406 1 98.38 71 ALA A O 1
ATOM 537 N N . VAL A 1 72 ? -20.359 27.719 23.234 1 98.56 72 VAL A N 1
ATOM 538 C CA . VAL A 1 72 ? -19.891 27.469 21.875 1 98.56 72 VAL A CA 1
ATOM 539 C C . VAL A 1 72 ? -20.516 28.5 20.922 1 98.56 72 VAL A C 1
ATOM 541 O O . VAL A 1 72 ? -19.812 29.109 20.109 1 98.56 72 VAL A O 1
ATOM 544 N N . LEU A 1 73 ? -21.812 28.75 21.109 1 97.88 73 LEU A N 1
ATOM 545 C CA . LEU A 1 73 ? -22.516 29.734 20.281 1 97.88 73 LEU A CA 1
ATOM 546 C C . LEU A 1 73 ? -22 31.141 20.562 1 97.88 73 LEU A C 1
ATOM 548 O O . LEU A 1 73 ? -21.781 31.938 19.641 1 97.88 73 LEU A O 1
ATOM 552 N N . GLU A 1 74 ? -21.812 31.391 21.828 1 97.56 74 GLU A N 1
ATOM 553 C CA . GLU A 1 74 ? -21.328 32.719 22.234 1 97.56 74 GLU A CA 1
ATOM 554 C C . GLU A 1 74 ? -19.938 33 21.656 1 97.56 74 GLU A C 1
ATOM 556 O O . GLU A 1 74 ? -19.672 34.094 21.156 1 97.56 74 GLU A O 1
ATOM 561 N N . GLN A 1 75 ? -19.109 32 21.781 1 97.44 75 GLN A N 1
ATOM 562 C CA . GLN A 1 75 ? -17.75 32.125 21.266 1 97.44 75 GLN A CA 1
ATOM 563 C C . GLN A 1 75 ? -17.75 32.312 19.75 1 97.44 75 GLN A C 1
ATOM 565 O O . GLN A 1 75 ? -16.953 33.094 19.219 1 97.44 75 GLN A O 1
ATOM 570 N N . PHE A 1 76 ? -18.578 31.562 19.062 1 96.38 76 PHE A N 1
ATOM 571 C CA . PHE A 1 76 ? -18.688 31.672 17.609 1 96.38 76 PHE A CA 1
ATOM 572 C C . PHE A 1 76 ? -19.109 33.094 17.203 1 96.38 76 PHE A C 1
ATOM 574 O O . PHE A 1 76 ? -18.516 33.688 16.297 1 96.38 76 PHE A O 1
ATOM 581 N N . ASP A 1 77 ? -20.078 33.594 17.891 1 95.19 77 ASP A N 1
ATOM 582 C CA . ASP A 1 77 ? -20.562 34.938 17.609 1 95.19 77 ASP A CA 1
ATOM 583 C C . ASP A 1 77 ? -19.484 36 17.875 1 95.19 77 ASP A C 1
ATOM 585 O O . ASP A 1 77 ? -19.344 36.969 17.141 1 95.19 77 ASP A O 1
ATOM 589 N N . ALA A 1 78 ? -18.75 35.75 18.906 1 95.25 78 ALA A N 1
ATOM 590 C CA . ALA A 1 78 ? -17.656 36.656 19.234 1 95.25 78 ALA A CA 1
ATOM 591 C C . ALA A 1 78 ? -16.609 36.656 18.109 1 95.25 78 ALA A C 1
ATOM 593 O O . ALA A 1 78 ? -16.078 37.719 17.766 1 95.25 78 ALA A O 1
ATOM 594 N N . TYR A 1 79 ? -16.281 35.469 17.578 1 94.62 79 TYR A N 1
ATOM 595 C CA . TYR A 1 79 ? -15.328 35.375 16.469 1 94.62 79 TYR A CA 1
ATOM 596 C C . TYR A 1 79 ? -15.852 36.125 15.258 1 94.62 79 TYR A C 1
ATOM 598 O O . TYR A 1 79 ? -15.094 36.844 14.578 1 94.62 79 TYR A O 1
ATOM 606 N N . LYS A 1 80 ? -17.094 36.094 14.992 1 92.56 80 LYS A N 1
ATOM 607 C CA . LYS A 1 80 ? -17.703 36.688 13.812 1 92.56 80 LYS A CA 1
ATOM 608 C C . LYS A 1 80 ? -17.719 38.219 13.914 1 92.56 80 LYS A C 1
ATOM 610 O O . LYS A 1 80 ? -17.844 38.906 12.906 1 92.56 80 LYS A O 1
ATOM 615 N N . GLU A 1 81 ? -17.578 38.688 15.094 1 91.94 81 GLU A N 1
ATOM 616 C CA . GLU A 1 81 ? -17.531 40.125 15.281 1 91.94 81 GLU A CA 1
ATOM 617 C C . GLU A 1 81 ? -16.297 40.75 14.625 1 91.94 81 GLU A C 1
ATOM 619 O O . GLU A 1 81 ? -16.344 41.875 14.117 1 91.94 81 GLU A O 1
ATOM 624 N N . TRP A 1 82 ? -15.258 39.938 14.633 1 88.56 82 TRP A N 1
ATOM 625 C CA . TRP A 1 82 ? -14.031 40.562 14.133 1 88.56 82 TRP A CA 1
ATOM 626 C C . TRP A 1 82 ? -13.5 39.781 12.922 1 88.56 82 TRP A C 1
ATOM 628 O O . TRP A 1 82 ? -12.648 40.281 12.188 1 88.56 82 TRP A O 1
ATOM 638 N N . TYR A 1 83 ? -13.922 38.625 12.773 1 88.44 83 TYR A N 1
ATOM 639 C CA . TYR A 1 83 ? -13.492 37.844 11.625 1 88.44 83 TYR A CA 1
ATOM 640 C C . TYR A 1 83 ? -14.602 37.75 10.578 1 88.44 83 TYR A C 1
ATOM 642 O O . TYR A 1 83 ? -15.672 37.219 10.844 1 88.44 83 TYR A O 1
ATOM 650 N N . LYS A 1 84 ? -14.344 38.375 9.391 1 73.25 84 LYS A N 1
ATOM 651 C CA . LYS A 1 84 ? -15.367 38.469 8.352 1 73.25 84 LYS A CA 1
ATOM 652 C C . LYS A 1 84 ? -15.125 37.438 7.246 1 73.25 84 LYS A C 1
ATOM 654 O O . LYS A 1 84 ? -15.844 37.406 6.246 1 73.25 84 LYS A O 1
ATOM 659 N N . GLY A 1 85 ? -14.18 36.594 7.273 1 65.81 85 GLY A N 1
ATOM 660 C CA . GLY A 1 85 ? -13.891 35.656 6.195 1 65.81 85 GLY A CA 1
ATOM 661 C C . GLY A 1 85 ? -14.688 34.375 6.301 1 65.81 85 GLY A C 1
ATOM 662 O O . GLY A 1 85 ? -14.219 33.406 6.895 1 65.81 85 GLY A O 1
ATOM 663 N N . PRO A 1 86 ? -15.883 34.312 5.703 1 62.66 86 PRO A N 1
ATOM 664 C CA . PRO A 1 86 ? -16.906 33.312 6.07 1 62.66 86 PRO A CA 1
ATOM 665 C C . PRO A 1 86 ? -16.531 31.891 5.652 1 62.66 86 PRO A C 1
ATOM 667 O O . PRO A 1 86 ? -17.016 30.922 6.246 1 62.66 86 PRO A O 1
ATOM 670 N N . ALA A 1 87 ? -15.445 31.812 5.016 1 84.69 87 ALA A N 1
ATOM 671 C CA . ALA A 1 87 ? -15.328 30.469 4.465 1 84.69 87 ALA A CA 1
ATOM 672 C C . ALA A 1 87 ? -14.484 29.578 5.367 1 84.69 87 ALA A C 1
ATOM 674 O O . ALA A 1 87 ? -14.68 28.359 5.41 1 84.69 87 ALA A O 1
ATOM 675 N N . ALA A 1 88 ? -13.75 30.219 6.254 1 92.94 88 ALA A N 1
ATOM 676 C CA . ALA A 1 88 ? -12.805 29.391 7.004 1 92.94 88 ALA A CA 1
ATOM 677 C C . ALA A 1 88 ? -13.227 29.266 8.469 1 92.94 88 ALA A C 1
ATOM 679 O O . ALA A 1 88 ? -12.547 28.609 9.266 1 92.94 88 ALA A O 1
ATOM 680 N N . LEU A 1 89 ? -14.273 29.922 8.891 1 95.44 89 LEU A N 1
ATOM 681 C CA . LEU A 1 89 ? -14.875 29.828 10.219 1 95.44 89 LEU A CA 1
ATOM 682 C C . LEU A 1 89 ? -16.312 29.344 10.133 1 95.44 89 LEU A C 1
ATOM 684 O O . LEU A 1 89 ? -17.188 30.062 9.617 1 95.44 89 LEU A O 1
ATOM 688 N N . GLN A 1 90 ? -16.578 28.156 10.68 1 95.69 90 GLN A N 1
ATOM 689 C CA . GLN A 1 90 ? -17.922 27.578 10.555 1 95.69 90 GLN A CA 1
ATOM 690 C C . GLN A 1 90 ? -18.391 27 11.883 1 95.69 90 GLN A C 1
ATOM 692 O O . GLN A 1 90 ? -17.562 26.578 12.711 1 95.69 90 GLN A O 1
ATOM 697 N N . LEU A 1 91 ? -19.672 27.078 12.086 1 96.94 91 LEU A N 1
ATOM 698 C CA . LEU A 1 91 ? -20.344 26.344 13.156 1 96.94 91 LEU A CA 1
ATOM 699 C C . LEU A 1 91 ? -20.922 25.031 12.648 1 96.94 91 LEU A C 1
ATOM 701 O O . LEU A 1 91 ? -21.734 25.031 11.711 1 96.94 91 LEU A O 1
ATOM 705 N N . LEU A 1 92 ? -20.484 23.922 13.219 1 98.19 92 LEU A N 1
ATOM 706 C CA . LEU A 1 92 ? -20.891 22.609 12.742 1 98.19 92 LEU A CA 1
ATOM 707 C C . LEU A 1 92 ? -21.703 21.859 13.797 1 98.19 92 LEU A C 1
ATOM 709 O O . LEU A 1 92 ? -21.281 21.781 14.953 1 98.19 92 LEU A O 1
ATOM 713 N N . LEU A 1 93 ? -22.859 21.453 13.453 1 98.75 93 LEU A N 1
ATOM 714 C CA . LEU A 1 93 ? -23.641 20.5 14.242 1 98.75 93 LEU A CA 1
ATOM 715 C C . LEU A 1 93 ? -23.578 19.094 13.648 1 98.75 93 LEU A C 1
ATOM 717 O O . LEU A 1 93 ? -23.938 18.891 12.492 1 98.75 93 LEU A O 1
ATOM 721 N N . VAL A 1 94 ? -22.969 18.203 14.359 1 98.69 94 VAL A N 1
ATOM 722 C CA . VAL A 1 94 ? -23.078 16.781 14.039 1 98.69 94 VAL A CA 1
ATOM 723 C C . VAL A 1 94 ? -24.297 16.188 14.758 1 98.69 94 VAL A C 1
ATOM 725 O O . VAL A 1 94 ? -24.375 16.219 15.984 1 98.69 94 VAL A O 1
ATOM 728 N N . TYR A 1 95 ? -25.234 15.672 14.055 1 98.44 95 TYR A N 1
ATOM 729 C CA . TYR A 1 95 ? -26.438 15.102 14.633 1 98.44 95 TYR A CA 1
ATOM 730 C C . TYR A 1 95 ? -26.891 13.875 13.852 1 98.44 95 TYR A C 1
ATOM 732 O O . TYR A 1 95 ? -27.125 13.945 12.648 1 98.44 95 TYR A O 1
ATOM 740 N N . ASN A 1 96 ? -26.969 12.75 14.516 1 97.25 96 ASN A N 1
ATOM 741 C CA . ASN A 1 96 ? -27.359 11.477 13.93 1 97.25 96 ASN A CA 1
ATOM 742 C C . ASN A 1 96 ? -26.531 11.156 12.688 1 97.25 96 ASN A C 1
ATOM 744 O O . ASN A 1 96 ? -27.094 10.859 11.625 1 97.25 96 ASN A O 1
ATOM 748 N N . ASN A 1 97 ? -25.266 11.328 12.766 1 97.25 97 ASN A N 1
ATOM 749 C CA . ASN A 1 97 ? -24.281 10.977 11.75 1 97.25 97 ASN A CA 1
ATOM 750 C C . ASN A 1 97 ? -24.469 11.789 10.477 1 97.25 97 ASN A C 1
ATOM 752 O O . ASN A 1 97 ? -24.266 11.281 9.375 1 97.25 97 ASN A O 1
ATOM 756 N N . THR A 1 98 ? -24.953 13 10.672 1 97.38 98 THR A N 1
ATOM 757 C CA . THR A 1 98 ? -25.078 13.961 9.586 1 97.38 98 THR A CA 1
ATOM 758 C C . THR A 1 98 ? -24.438 15.297 9.953 1 97.38 98 THR A C 1
ATOM 760 O O . THR A 1 98 ? -24.531 15.742 11.094 1 97.38 98 THR A O 1
ATOM 763 N N . LEU A 1 99 ? -23.781 15.922 9 1 98.12 99 LEU A N 1
ATOM 764 C CA . LEU A 1 99 ? -23.109 17.203 9.219 1 98.12 99 LEU A CA 1
ATOM 765 C C . LEU A 1 99 ? -24 18.359 8.797 1 98.12 99 LEU A C 1
ATOM 767 O O . LEU A 1 99 ? -24.438 18.422 7.648 1 98.12 99 LEU A O 1
ATOM 771 N N . TYR A 1 100 ? -24.281 19.266 9.719 1 97.75 100 TYR A N 1
ATOM 772 C CA . TYR A 1 100 ? -25.047 20.484 9.445 1 97.75 100 TYR A CA 1
ATOM 773 C C . TYR A 1 100 ? -24.188 21.719 9.664 1 97.75 100 TYR A C 1
ATOM 775 O O . TYR A 1 100 ? -23.812 22.031 10.797 1 97.75 100 TYR A O 1
ATOM 783 N N . TRP A 1 101 ? -23.875 22.422 8.57 1 96.88 101 TRP A N 1
ATOM 784 C CA . TRP A 1 101 ? -23.156 23.672 8.648 1 96.88 101 TRP A CA 1
ATOM 785 C C . TRP A 1 101 ? -24.094 24.844 8.898 1 96.88 101 TRP A C 1
ATOM 787 O O . TRP A 1 101 ? -24.719 25.359 7.965 1 96.88 101 TRP A O 1
ATOM 797 N N . LEU A 1 102 ? -24.078 25.312 10.062 1 95.69 102 LEU A N 1
ATOM 798 C CA . LEU A 1 102 ? -25.188 26.141 10.531 1 95.69 102 LEU A CA 1
ATOM 799 C C . LEU A 1 102 ? -25.047 27.562 10.016 1 95.69 102 LEU A C 1
ATOM 801 O O . LEU A 1 102 ? -26.016 28.344 10.078 1 95.69 102 LEU A O 1
ATOM 805 N N . ASP A 1 103 ? -23.906 27.906 9.484 1 90.38 103 ASP A N 1
ATOM 806 C CA . ASP A 1 103 ? -23.719 29.25 8.953 1 90.38 103 ASP A CA 1
ATOM 807 C C . ASP A 1 103 ? -23.812 29.25 7.43 1 90.38 103 ASP A C 1
ATOM 809 O O . ASP A 1 103 ? -23.484 30.25 6.785 1 90.38 103 ASP A O 1
ATOM 813 N N . ARG A 1 104 ? -24.266 28.156 6.902 1 93 104 ARG A N 1
ATOM 814 C CA . ARG A 1 104 ? -24.406 28.094 5.449 1 93 104 ARG A CA 1
ATOM 815 C C . ARG A 1 104 ? -25.516 29.016 4.957 1 93 104 ARG A C 1
ATOM 817 O O . ARG A 1 104 ? -26.422 29.359 5.715 1 93 104 ARG A O 1
ATOM 824 N N . PRO A 1 105 ? -25.438 29.375 3.65 1 91.81 105 PRO A N 1
ATOM 825 C CA . PRO A 1 105 ? -26.438 30.328 3.137 1 91.81 105 PRO A CA 1
ATOM 826 C C . PRO A 1 105 ? -27.844 29.719 3.053 1 91.81 105 PRO A C 1
ATOM 828 O O . PRO A 1 105 ? -28.828 30.391 3.342 1 91.81 105 PRO A O 1
ATOM 831 N N . ASP A 1 106 ? -27.891 28.453 2.604 1 93.25 106 ASP A N 1
ATOM 832 C CA . ASP A 1 106 ? -29.141 27.734 2.467 1 93.25 106 ASP A CA 1
ATOM 833 C C . ASP A 1 106 ? -29.172 26.484 3.352 1 93.25 106 ASP A C 1
ATOM 835 O O . ASP A 1 106 ? -28.484 25.5 3.062 1 93.25 106 ASP A O 1
ATOM 839 N N . PRO A 1 107 ? -30.031 26.562 4.352 1 92.69 107 PRO A N 1
ATOM 840 C CA . PRO A 1 107 ? -30.062 25.453 5.309 1 92.69 107 PRO A CA 1
ATOM 841 C C . PRO A 1 107 ? -30.219 24.094 4.637 1 92.69 107 PRO A C 1
ATOM 843 O O . PRO A 1 107 ? -29.766 23.078 5.164 1 92.69 107 PRO A O 1
ATOM 846 N N . ASN A 1 108 ? -30.891 24.125 3.523 1 93.25 108 ASN A N 1
ATOM 847 C CA . ASN A 1 108 ? -31.172 22.844 2.871 1 93.25 108 ASN A CA 1
ATOM 848 C C . ASN A 1 108 ? -30.531 22.781 1.484 1 93.25 108 ASN A C 1
ATOM 850 O O . ASN A 1 108 ? -31.031 22.078 0.601 1 93.25 108 ASN A O 1
ATOM 854 N N . GLY A 1 109 ? -29.484 23.594 1.352 1 91.88 109 GLY A N 1
ATOM 855 C CA . GLY A 1 109 ? -28.781 23.625 0.078 1 91.88 109 GLY A CA 1
ATOM 856 C C . GLY A 1 109 ? -27.906 22.422 -0.152 1 91.88 109 GLY A C 1
ATOM 857 O O . GLY A 1 109 ? -27.906 21.469 0.643 1 91.88 109 GLY A O 1
ATOM 858 N N . PRO A 1 110 ? -27.219 22.406 -1.26 1 91.62 110 PRO A N 1
ATOM 859 C CA . PRO A 1 110 ? -26.344 21.281 -1.592 1 91.62 110 PRO A CA 1
ATOM 860 C C . PRO A 1 110 ? -25.094 21.219 -0.698 1 91.62 110 PRO A C 1
ATOM 862 O O . PRO A 1 110 ? -24.969 22.016 0.242 1 91.62 110 PRO A O 1
ATOM 865 N N . GLU A 1 111 ? -24.219 20.297 -0.979 1 93.81 111 GLU A N 1
ATOM 866 C CA . GLU A 1 111 ? -22.969 20.156 -0.237 1 93.81 111 GLU A CA 1
ATOM 867 C C . GLU A 1 111 ? -22.141 21.438 -0.273 1 93.81 111 GLU A C 1
ATOM 869 O O . GLU A 1 111 ? -22.297 22.25 -1.187 1 93.81 111 GLU A O 1
ATOM 874 N N . PRO A 1 112 ? -21.297 21.578 0.725 1 94.31 112 PRO A N 1
ATOM 875 C CA . PRO A 1 112 ? -20.469 22.781 0.75 1 94.31 112 PRO A CA 1
ATOM 876 C C . PRO A 1 112 ? -19.688 22.984 -0.544 1 94.31 112 PRO A C 1
ATOM 878 O O . PRO A 1 112 ? -19.188 22.016 -1.127 1 94.31 112 PRO A O 1
ATOM 881 N N . ASP A 1 113 ? -19.656 24.203 -0.947 1 92.06 113 ASP A N 1
ATOM 882 C CA . ASP A 1 113 ? -18.812 24.578 -2.084 1 92.06 113 ASP A CA 1
ATOM 883 C C . ASP A 1 113 ? -17.984 25.828 -1.762 1 92.06 113 ASP A C 1
ATOM 885 O O . ASP A 1 113 ? -18.125 26.406 -0.682 1 92.06 113 ASP A O 1
ATOM 889 N N . GLN A 1 114 ? -17.172 26.25 -2.66 1 89.94 114 GLN A N 1
ATOM 890 C CA . GLN A 1 114 ? -16.156 27.25 -2.363 1 89.94 114 GLN A CA 1
ATOM 891 C C . GLN A 1 114 ? -16.75 28.656 -2.324 1 89.94 114 GLN A C 1
ATOM 893 O O . GLN A 1 114 ? -16.062 29.609 -1.992 1 89.94 114 GLN A O 1
ATOM 898 N N . ARG A 1 115 ? -18.109 28.766 -2.557 1 90.25 115 ARG A N 1
ATOM 899 C CA . ARG A 1 115 ? -18.766 30.062 -2.451 1 90.25 115 ARG A CA 1
ATOM 900 C C . ARG A 1 115 ? -18.922 30.484 -0.993 1 90.25 115 ARG A C 1
ATOM 902 O O . ARG A 1 115 ? -18.938 31.672 -0.681 1 90.25 115 ARG A O 1
ATOM 909 N N . TRP A 1 116 ? -18.906 29.422 -0.071 1 91.25 116 TRP A N 1
ATOM 910 C CA . TRP A 1 116 ? -19.156 29.797 1.318 1 91.25 116 TRP A CA 1
ATOM 911 C C . TRP A 1 116 ? -18.328 28.922 2.268 1 91.25 116 TRP A C 1
ATOM 913 O O . TRP A 1 116 ? -18.344 29.141 3.482 1 91.25 116 TRP A O 1
ATOM 923 N N . ALA A 1 117 ? -17.672 28 1.722 1 94.38 117 ALA A N 1
ATOM 924 C CA . ALA A 1 117 ? -16.844 27.094 2.516 1 94.38 117 ALA A CA 1
ATOM 925 C C . ALA A 1 117 ? -15.453 26.953 1.919 1 94.38 117 ALA A C 1
ATOM 927 O O . ALA A 1 117 ? -15.297 26.891 0.697 1 94.38 117 ALA A O 1
ATOM 928 N N . SER A 1 118 ? -14.453 26.953 2.805 1 93.62 118 SER A N 1
ATOM 929 C CA . SER A 1 118 ? -13.078 26.766 2.338 1 93.62 118 SER A CA 1
ATOM 930 C C . SER A 1 118 ? -12.898 25.406 1.664 1 93.62 118 SER A C 1
ATOM 932 O O . SER A 1 118 ? -13.734 24.516 1.826 1 93.62 118 SER A O 1
ATOM 934 N N . MET A 1 119 ? -11.781 25.266 0.919 1 93.94 119 MET A N 1
ATOM 935 C CA . MET A 1 119 ? -11.469 24 0.247 1 93.94 119 MET A CA 1
ATOM 936 C C . MET A 1 119 ? -11.281 22.875 1.26 1 93.94 119 MET A C 1
ATOM 938 O O . MET A 1 119 ? -11.586 21.719 0.973 1 93.94 119 MET A O 1
ATOM 942 N N . TYR A 1 120 ? -10.836 23.172 2.455 1 95.31 120 TYR A N 1
ATOM 943 C CA . TYR A 1 120 ? -10.641 22.172 3.492 1 95.31 120 TYR A CA 1
ATOM 944 C C . TYR A 1 120 ? -11.969 21.688 4.043 1 95.31 120 TYR A C 1
ATOM 946 O O . TYR A 1 120 ? -12.148 20.484 4.297 1 95.31 120 TYR A O 1
ATOM 954 N N . ILE A 1 121 ? -12.93 22.594 4.145 1 96.62 121 ILE A N 1
ATOM 955 C CA . ILE A 1 121 ? -14.258 22.219 4.621 1 96.62 121 ILE A CA 1
ATOM 956 C C . ILE A 1 121 ? -14.961 21.359 3.57 1 96.62 121 ILE A C 1
ATOM 958 O O . ILE A 1 121 ? -15.586 20.359 3.904 1 96.62 121 ILE A O 1
ATOM 962 N N . THR A 1 122 ? -14.812 21.766 2.305 1 96.62 122 THR A N 1
ATOM 963 C CA . THR A 1 122 ? -15.453 21.016 1.227 1 96.62 122 THR A CA 1
ATOM 964 C C . THR A 1 122 ? -14.938 19.578 1.185 1 96.62 122 THR A C 1
ATOM 966 O O . THR A 1 122 ? -15.727 18.641 1.092 1 96.62 122 THR A O 1
ATOM 969 N N . LYS A 1 123 ? -13.648 19.438 1.31 1 96.44 123 LYS A N 1
ATOM 970 C CA . LYS A 1 123 ? -13.062 18.109 1.249 1 96.44 123 LYS A CA 1
ATOM 971 C C . LYS A 1 123 ? -13.414 17.297 2.49 1 96.44 123 LYS A C 1
ATOM 973 O O . LYS A 1 123 ? -13.734 16.109 2.393 1 96.44 123 LYS A O 1
ATOM 978 N N . PHE A 1 124 ? -13.375 17.953 3.584 1 97.31 124 PHE A N 1
ATOM 979 C CA . PHE A 1 124 ? -13.781 17.297 4.824 1 97.31 124 PHE A CA 1
ATOM 980 C C . PHE A 1 124 ? -15.211 16.781 4.73 1 97.31 124 PHE A C 1
ATOM 982 O O . PHE A 1 124 ? -15.484 15.625 5.039 1 97.31 124 PHE A O 1
ATOM 989 N N . HIS A 1 125 ? -16.062 17.656 4.305 1 97.88 125 HIS A N 1
ATOM 990 C CA . HIS A 1 125 ? -17.469 17.312 4.219 1 97.88 125 HIS A CA 1
ATOM 991 C C . HIS A 1 125 ? -17.672 16.078 3.336 1 97.88 125 HIS A C 1
ATOM 993 O O . HIS A 1 125 ? -18.391 15.156 3.715 1 97.88 125 HIS A O 1
ATOM 999 N N . ARG A 1 126 ? -17.078 16.094 2.264 1 96.88 126 ARG A N 1
ATOM 1000 C CA . ARG A 1 126 ? -17.25 15.016 1.302 1 96.88 126 ARG A CA 1
ATOM 1001 C C . ARG A 1 126 ? -16.766 13.688 1.873 1 96.88 126 ARG A C 1
ATOM 1003 O O . ARG A 1 126 ? -17.484 12.695 1.85 1 96.88 126 ARG A O 1
ATOM 1010 N N . LYS A 1 127 ? -15.578 13.656 2.404 1 96.19 127 LYS A N 1
ATOM 1011 C CA . LYS A 1 127 ? -14.969 12.422 2.891 1 96.19 127 LYS A CA 1
ATOM 1012 C C . LYS A 1 127 ? -15.688 11.914 4.141 1 96.19 127 LYS A C 1
ATOM 1014 O O . LYS A 1 127 ? -15.969 10.719 4.262 1 96.19 127 LYS A O 1
ATOM 1019 N N . MET A 1 128 ? -16 12.805 4.996 1 97.69 128 MET A N 1
ATOM 1020 C CA . MET A 1 128 ? -16.656 12.398 6.242 1 97.69 128 MET A CA 1
ATOM 1021 C C . MET A 1 128 ? -18.078 11.938 5.988 1 97.69 128 MET A C 1
ATOM 1023 O O . MET A 1 128 ? -18.531 10.938 6.555 1 97.69 128 MET A O 1
ATOM 1027 N N . THR A 1 129 ? -18.75 12.633 5.105 1 97.62 129 THR A N 1
ATOM 1028 C CA . THR A 1 129 ? -20.109 12.234 4.773 1 97.62 129 THR A CA 1
ATOM 1029 C C . THR A 1 129 ? -20.125 10.828 4.168 1 97.62 129 THR A C 1
ATOM 1031 O O . THR A 1 129 ? -20.969 10.008 4.535 1 97.62 129 THR A O 1
ATOM 1034 N N . ALA A 1 130 ? -19.234 10.594 3.311 1 95.19 130 ALA A N 1
ATOM 1035 C CA . ALA A 1 130 ? -19.156 9.266 2.717 1 95.19 130 ALA A CA 1
ATOM 1036 C C . ALA A 1 130 ? -18.922 8.203 3.785 1 95.19 130 ALA A C 1
ATOM 1038 O O . ALA A 1 130 ? -19.531 7.133 3.75 1 95.19 130 ALA A O 1
ATOM 1039 N N . ALA A 1 131 ? -18.062 8.469 4.676 1 95.12 131 ALA A N 1
ATOM 1040 C CA . ALA A 1 131 ? -17.75 7.523 5.746 1 95.12 131 ALA A CA 1
ATOM 1041 C C . ALA A 1 131 ? -18.969 7.297 6.645 1 95.12 131 ALA A C 1
ATOM 1043 O O . ALA A 1 131 ? -19.25 6.164 7.043 1 95.12 131 ALA A O 1
ATOM 1044 N N . LEU A 1 132 ? -19.656 8.32 6.934 1 96.44 132 LEU A N 1
ATOM 1045 C CA . LEU A 1 132 ? -20.828 8.25 7.805 1 96.44 132 LEU A CA 1
ATOM 1046 C C . LEU A 1 132 ? -21.953 7.492 7.125 1 96.44 132 LEU A C 1
ATOM 1048 O O . LEU A 1 132 ? -22.594 6.633 7.742 1 96.44 132 LEU A O 1
ATOM 1052 N N . GLN A 1 133 ? -22.125 7.699 5.902 1 93.81 133 GLN A N 1
ATOM 1053 C CA . GLN A 1 133 ? -23.219 7.086 5.156 1 93.81 133 GLN A CA 1
ATOM 1054 C C . GLN A 1 133 ? -22.969 5.598 4.93 1 93.81 133 GLN A C 1
ATOM 1056 O O . GLN A 1 133 ? -23.906 4.801 4.875 1 93.81 133 GLN A O 1
ATOM 1061 N N . SER A 1 134 ? -21.781 5.246 4.828 1 87.81 134 SER A N 1
ATOM 1062 C CA . SER A 1 134 ? -21.422 3.848 4.609 1 87.81 134 SER A CA 1
ATOM 1063 C C . SER A 1 134 ? -21.516 3.047 5.906 1 87.81 134 SER A C 1
ATOM 1065 O O . SER A 1 134 ? -21.516 1.814 5.883 1 87.81 134 SER A O 1
ATOM 1067 N N . GLY A 1 135 ? -21.578 3.746 7.016 1 89.38 135 GLY A N 1
ATOM 1068 C CA . GLY A 1 135 ? -21.609 3.08 8.312 1 89.38 135 GLY A CA 1
ATOM 1069 C C . GLY A 1 135 ? -20.219 2.723 8.828 1 89.38 135 GLY A C 1
ATOM 1070 O O . GLY A 1 135 ? -20.094 2.111 9.891 1 89.38 135 GLY A O 1
ATOM 1071 N N . ARG A 1 136 ? -19.172 3.076 8.188 1 83.38 136 ARG A N 1
ATOM 1072 C CA . ARG A 1 136 ? -17.797 2.766 8.57 1 83.38 136 ARG A CA 1
ATOM 1073 C C . ARG A 1 136 ? -17.422 3.473 9.867 1 83.38 136 ARG A C 1
ATOM 1075 O O . ARG A 1 136 ? -16.547 3.01 10.594 1 83.38 136 ARG A O 1
ATOM 1082 N N . VAL A 1 137 ? -18.094 4.723 10.031 1 93.62 137 VAL A N 1
ATOM 1083 C CA . VAL A 1 137 ? -17.797 5.5 11.234 1 93.62 137 VAL A CA 1
ATOM 1084 C C . VAL A 1 137 ? -19.094 6.102 11.781 1 93.62 137 VAL A C 1
ATOM 1086 O O . VAL A 1 137 ? -20.062 6.305 11.039 1 93.62 137 VAL A O 1
ATOM 1089 N N . GLN A 1 138 ? -19.094 6.215 13.07 1 96.88 138 GLN A N 1
ATOM 1090 C CA . GLN A 1 138 ? -20.125 6.977 13.773 1 96.88 138 GLN A CA 1
ATOM 1091 C C . GLN A 1 138 ? -19.516 8.125 14.57 1 96.88 138 GLN A C 1
ATOM 1093 O O . GLN A 1 138 ? -18.453 7.969 15.172 1 96.88 138 GLN A O 1
ATOM 1098 N N . LEU A 1 139 ? -20.203 9.234 14.547 1 98.19 139 LEU A N 1
ATOM 1099 C CA . LEU A 1 139 ? -19.766 10.383 15.32 1 98.19 139 LEU A CA 1
ATOM 1100 C C . LEU A 1 139 ? -20.781 10.734 16.406 1 98.19 139 LEU A C 1
ATOM 1102 O O . LEU A 1 139 ? -21.984 10.562 16.203 1 98.19 139 LEU A O 1
ATOM 1106 N N . PRO A 1 140 ? -20.344 11.188 17.531 1 98.25 140 PRO A N 1
ATOM 1107 C CA . PRO A 1 140 ? -21.281 11.672 18.531 1 98.25 140 PRO A CA 1
ATOM 1108 C C . PRO A 1 140 ? -22 12.953 18.109 1 98.25 140 PRO A C 1
ATOM 1110 O O . PRO A 1 140 ? -21.469 13.711 17.281 1 98.25 140 PRO A O 1
ATOM 1113 N N . ASN A 1 141 ? -23.219 13.156 18.656 1 98.38 141 ASN A N 1
ATOM 1114 C CA . ASN A 1 141 ? -23.859 14.461 18.484 1 98.38 141 ASN A CA 1
ATOM 1115 C C . ASN A 1 141 ? -23.047 15.57 19.156 1 98.38 141 ASN A C 1
ATOM 1117 O O . ASN A 1 141 ? -22.797 15.508 20.359 1 98.38 141 ASN A O 1
ATOM 1121 N N . CYS A 1 142 ? -22.609 16.547 18.297 1 98 142 CYS A N 1
ATOM 1122 C CA . CYS A 1 142 ? -21.75 17.609 18.828 1 98 142 CYS A CA 1
ATOM 1123 C C . CYS A 1 142 ? -22.031 18.922 18.109 1 98 142 CYS A C 1
ATOM 1125 O O . CYS A 1 142 ? -22.359 18.938 16.922 1 98 142 CYS A O 1
ATOM 1127 N N . LEU A 1 143 ? -22.047 19.969 18.906 1 98.75 143 LEU A N 1
ATOM 1128 C CA . LEU A 1 143 ? -21.953 21.328 18.391 1 98.75 143 LEU A CA 1
ATOM 1129 C C . LEU A 1 143 ? -20.547 21.891 18.562 1 98.75 143 LEU A C 1
ATOM 1131 O O . LEU A 1 143 ? -20 21.859 19.656 1 98.75 143 LEU A O 1
ATOM 1135 N N . LEU A 1 144 ? -19.922 22.312 17.453 1 98.75 144 LEU A N 1
ATOM 1136 C CA . LEU A 1 144 ? -18.516 22.703 17.547 1 98.75 144 LEU A CA 1
ATOM 1137 C C . LEU A 1 144 ? -18.188 23.812 16.578 1 98.75 144 LEU A C 1
ATOM 1139 O O . LEU A 1 144 ? -18.922 24.031 15.602 1 98.75 144 LEU A O 1
ATOM 1143 N N . ILE A 1 145 ? -17.156 24.625 16.875 1 98.12 145 ILE A N 1
ATOM 1144 C CA . ILE A 1 145 ? -16.578 25.609 15.992 1 98.12 145 ILE A CA 1
ATOM 1145 C C . ILE A 1 145 ? -15.422 24.984 15.203 1 98.12 145 ILE A C 1
ATOM 1147 O O . ILE A 1 145 ? -14.547 24.344 15.781 1 98.12 145 ILE A O 1
ATOM 1151 N N . TYR A 1 146 ? -15.453 25.078 13.875 1 97.38 146 TYR A N 1
ATOM 1152 C CA . TYR A 1 146 ? -14.445 24.531 12.977 1 97.38 146 TYR A CA 1
ATOM 1153 C C . TYR A 1 146 ? -13.758 25.641 12.188 1 97.38 146 TYR A C 1
ATOM 1155 O O . TYR A 1 146 ? -14.398 26.344 11.406 1 97.38 146 TYR A O 1
ATOM 1163 N N . ILE A 1 147 ? -12.492 25.812 12.414 1 96.31 147 ILE A N 1
ATOM 1164 C CA . ILE A 1 147 ? -11.734 26.891 11.789 1 96.31 147 ILE A CA 1
ATOM 1165 C C . ILE A 1 147 ? -10.672 26.312 10.867 1 96.31 147 ILE A C 1
ATOM 1167 O O . ILE A 1 147 ? -9.852 25.484 11.281 1 96.31 147 ILE A O 1
ATOM 1171 N N . THR A 1 148 ? -10.656 26.688 9.602 1 94.44 148 THR A N 1
ATOM 1172 C CA . THR A 1 148 ? -9.68 26.203 8.633 1 94.44 148 THR A CA 1
ATOM 1173 C C . THR A 1 148 ? -8.805 27.344 8.117 1 94.44 148 THR A C 1
ATOM 1175 O O . THR A 1 148 ? -8.141 27.203 7.094 1 94.44 148 THR A O 1
ATOM 1178 N N . ASP A 1 149 ? -8.883 28.453 8.844 1 87.94 149 ASP A N 1
ATOM 1179 C CA . ASP A 1 149 ? -8.039 29.594 8.5 1 87.94 149 ASP A CA 1
ATOM 1180 C C . ASP A 1 149 ? -6.566 29.281 8.742 1 87.94 149 ASP A C 1
ATOM 1182 O O . ASP A 1 149 ? -6.23 28.469 9.609 1 87.94 149 ASP A O 1
ATOM 1186 N N . ASP A 1 150 ? -5.641 29.938 7.93 1 80.56 150 ASP A N 1
ATOM 1187 C CA . ASP A 1 150 ? -4.199 29.75 8.055 1 80.56 150 ASP A CA 1
ATOM 1188 C C . ASP A 1 150 ? -3.658 30.453 9.305 1 80.56 150 ASP A C 1
ATOM 1190 O O . ASP A 1 150 ? -2.672 31.188 9.234 1 80.56 150 ASP A O 1
ATOM 1194 N N . ASN A 1 151 ? -4.297 30.406 10.344 1 79.25 151 ASN A N 1
ATOM 1195 C CA . ASN A 1 151 ? -3.928 30.875 11.68 1 79.25 151 ASN A CA 1
ATOM 1196 C C . ASN A 1 151 ? -3.375 32.281 11.656 1 79.25 151 ASN A C 1
ATOM 1198 O O . ASN A 1 151 ? -2.602 32.688 12.531 1 79.25 151 ASN A O 1
ATOM 1202 N N . ILE A 1 152 ? -3.688 33.031 10.711 1 74.44 152 ILE A N 1
ATOM 1203 C CA . ILE A 1 152 ? -3.246 34.406 10.609 1 74.44 152 ILE A CA 1
ATOM 1204 C C . ILE A 1 152 ? -3.787 35.219 11.789 1 74.44 152 ILE A C 1
ATOM 1206 O O . ILE A 1 152 ? -3.092 36.062 12.336 1 74.44 152 ILE A O 1
ATOM 1210 N N . PHE A 1 153 ? -4.953 34.844 12.211 1 79.06 153 PHE A N 1
ATOM 1211 C CA . PHE A 1 153 ? -5.641 35.594 13.25 1 79.06 153 PHE A CA 1
ATOM 1212 C C . PHE A 1 153 ? -5.453 34.938 14.609 1 79.06 153 PHE A C 1
ATOM 1214 O O . PHE A 1 153 ? -5.785 35.531 15.641 1 79.06 153 PHE A O 1
ATOM 1221 N N . ARG A 1 154 ? -4.883 33.781 14.664 1 87.12 154 ARG A N 1
ATOM 1222 C CA . ARG A 1 154 ? -4.609 33 15.883 1 87.12 154 ARG A CA 1
ATOM 1223 C C . ARG A 1 154 ? -5.824 33 16.812 1 87.12 154 ARG A C 1
ATOM 1225 O O . ARG A 1 154 ? -5.766 33.531 17.922 1 87.12 154 ARG A O 1
ATOM 1232 N N . PHE A 1 155 ? -6.879 32.375 16.422 1 90.19 155 PHE A N 1
ATOM 1233 C CA . PHE A 1 155 ? -8.102 32.25 17.203 1 90.19 155 PHE A CA 1
ATOM 1234 C C . PHE A 1 155 ? -7.809 31.641 18.562 1 90.19 155 PHE A C 1
ATOM 1236 O O . PHE A 1 155 ? -8.43 32 19.562 1 90.19 155 PHE A O 1
ATOM 1243 N N . GLY A 1 156 ? -6.836 30.812 18.641 1 91.38 156 GLY A N 1
ATOM 1244 C CA . GLY A 1 156 ? -6.535 30.062 19.844 1 91.38 156 GLY A CA 1
ATOM 1245 C C . GLY A 1 156 ? -5.547 30.766 20.75 1 91.38 156 GLY A C 1
ATOM 1246 O O . GLY A 1 156 ? -5.074 30.188 21.734 1 91.38 156 GLY A O 1
ATOM 1247 N N . ASP A 1 157 ? -5.195 32 20.438 1 89.38 157 ASP A N 1
ATOM 1248 C CA . ASP A 1 157 ? -4.32 32.781 21.328 1 89.38 157 ASP A CA 1
ATOM 1249 C C . ASP A 1 157 ? -4.91 32.844 22.734 1 89.38 157 ASP A C 1
ATOM 1251 O O . ASP A 1 157 ? -6.008 33.375 22.922 1 89.38 157 ASP A O 1
ATOM 1255 N N . PRO A 1 158 ? -4.207 32.344 23.719 1 88.88 158 PRO A N 1
ATOM 1256 C CA . PRO A 1 158 ? -4.75 32.344 25.078 1 88.88 158 PRO A CA 1
ATOM 1257 C C . PRO A 1 158 ? -5.141 33.75 25.562 1 88.88 158 PRO A C 1
ATOM 1259 O O . PRO A 1 158 ? -6.012 33.906 26.422 1 88.88 158 PRO A O 1
ATOM 1262 N N . ARG A 1 159 ? -4.512 34.781 25.031 1 87.88 159 ARG A N 1
ATOM 1263 C CA . ARG A 1 159 ? -4.777 36.156 25.438 1 87.88 159 ARG A CA 1
ATOM 1264 C C . ARG A 1 159 ? -6.18 36.594 25.031 1 87.88 159 ARG A C 1
ATOM 1266 O O . ARG A 1 159 ? -6.695 37.562 25.531 1 87.88 159 ARG A O 1
ATOM 1273 N N . ARG A 1 160 ? -6.809 35.75 24.125 1 88.81 160 ARG A N 1
ATOM 1274 C CA . ARG A 1 160 ? -8.148 36.094 23.672 1 88.81 160 ARG A CA 1
ATOM 1275 C C . ARG A 1 160 ? -9.203 35.562 24.641 1 88.81 160 ARG A C 1
ATOM 1277 O O . ARG A 1 160 ? -10.406 35.781 24.438 1 88.81 160 ARG A O 1
ATOM 1284 N N . ASN A 1 161 ? -8.883 34.875 25.641 1 89.75 161 ASN A N 1
ATOM 1285 C CA . ASN A 1 161 ? -9.758 34.406 26.703 1 89.75 161 ASN A CA 1
ATOM 1286 C C . ASN A 1 161 ? -10.977 33.656 26.156 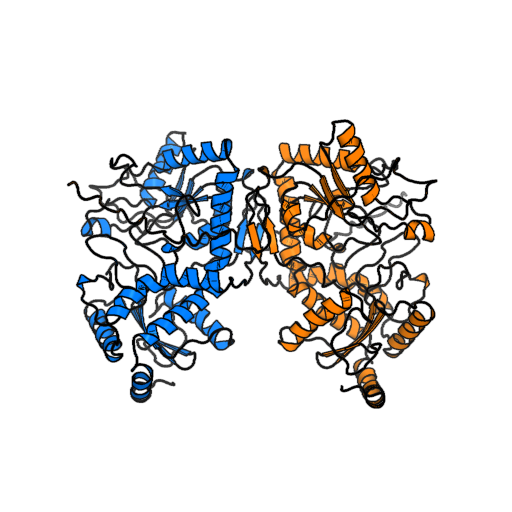1 89.75 161 ASN A C 1
ATOM 1288 O O . ASN A 1 161 ? -12.117 34.031 26.469 1 89.75 161 ASN A O 1
ATOM 1292 N N . GLN A 1 162 ? -10.719 32.625 25.359 1 93.88 162 GLN A N 1
ATOM 1293 C CA . GLN A 1 162 ? -11.797 31.828 24.781 1 93.88 162 GLN A CA 1
ATOM 1294 C C . GLN A 1 162 ? -12.609 31.141 25.875 1 93.88 162 GLN A C 1
ATOM 1296 O O . GLN A 1 162 ? -12.055 30.609 26.844 1 93.88 162 GLN A O 1
ATOM 1301 N N . THR A 1 163 ? -13.914 31.141 25.703 1 95.19 163 THR A N 1
ATOM 1302 C CA . THR A 1 163 ? -14.805 30.531 26.688 1 95.19 163 THR A CA 1
ATOM 1303 C C . THR A 1 163 ? -15.203 29.125 26.25 1 95.19 163 THR A C 1
ATOM 1305 O O . THR A 1 163 ? -15.742 28.359 27.047 1 95.19 163 THR A O 1
ATOM 1308 N N . ALA A 1 164 ? -14.961 28.781 25.047 1 97.62 164 ALA A N 1
ATOM 1309 C CA . ALA A 1 164 ? -15.195 27.438 24.5 1 97.62 164 ALA A CA 1
ATOM 1310 C C . ALA A 1 164 ? -14.109 27.062 23.516 1 97.62 164 ALA A C 1
ATOM 1312 O O . ALA A 1 164 ? -13.547 27.922 22.828 1 97.62 164 ALA A O 1
ATOM 1313 N N . PRO A 1 165 ? -13.789 25.812 23.453 1 97.88 165 PRO A N 1
ATOM 1314 C CA . PRO A 1 165 ? -12.773 25.375 22.5 1 97.88 165 PRO A CA 1
ATOM 1315 C C . PRO A 1 165 ? -13.266 25.391 21.062 1 97.88 165 PRO A C 1
ATOM 1317 O O . PRO A 1 165 ? -14.477 25.359 20.812 1 97.88 165 PRO A O 1
ATOM 1320 N N . HIS A 1 166 ? -12.383 25.547 20.125 1 98.06 166 HIS A N 1
ATOM 1321 C CA . HIS A 1 166 ? -12.633 25.344 18.703 1 98.06 166 HIS A CA 1
ATOM 1322 C C . HIS A 1 166 ? -11.602 24.406 18.078 1 98.06 166 HIS A C 1
ATOM 1324 O O . HIS A 1 166 ? -10.555 24.156 18.672 1 98.06 166 HIS A O 1
ATOM 1330 N N . PHE A 1 167 ? -12.008 23.781 16.984 1 98.44 167 PHE A N 1
ATOM 1331 C CA . PHE A 1 167 ? -11.109 22.906 16.234 1 98.44 167 PHE A CA 1
ATOM 1332 C C . PHE A 1 167 ? -10.414 23.672 15.117 1 98.44 167 PHE A C 1
ATOM 1334 O O . PHE A 1 167 ? -11.008 24.547 14.5 1 98.44 167 PHE A O 1
ATOM 1341 N N . ALA A 1 168 ? -9.172 23.391 14.891 1 97 168 ALA A N 1
ATOM 1342 C CA . ALA A 1 168 ? -8.383 23.984 13.812 1 97 168 ALA A CA 1
ATOM 1343 C C . ALA A 1 168 ? -7.484 22.938 13.156 1 97 168 ALA A C 1
ATOM 1345 O O . ALA A 1 168 ? -7.367 21.812 13.648 1 97 168 ALA A O 1
ATOM 1346 N N . LEU A 1 169 ? -6.887 23.266 12 1 96.56 169 LEU A N 1
ATOM 1347 C CA . LEU A 1 169 ? -6.051 22.328 11.258 1 96.56 169 LEU A CA 1
ATOM 1348 C C . LEU A 1 169 ? -4.582 22.5 11.633 1 96.56 169 LEU A C 1
ATOM 1350 O O . LEU A 1 169 ? -3.773 21.594 11.406 1 96.56 169 LEU A O 1
ATOM 1354 N N . MET A 1 170 ? -4.219 23.609 12.172 1 93.12 170 MET A N 1
ATOM 1355 C CA . MET A 1 170 ? -2.873 23.922 12.648 1 93.12 170 MET A CA 1
ATOM 1356 C C . MET A 1 170 ? -2.914 25 13.734 1 93.12 170 MET A C 1
ATOM 1358 O O . MET A 1 170 ? -3.932 25.672 13.906 1 93.12 170 MET A O 1
ATOM 1362 N N . LYS A 1 171 ? -1.875 25.109 14.5 1 91.12 171 LYS A N 1
ATOM 1363 C CA . LYS A 1 171 ? -1.8 26.156 15.508 1 91.12 171 LYS A CA 1
ATOM 1364 C C . LYS A 1 171 ? -0.361 26.625 15.711 1 91.12 171 LYS A C 1
ATOM 1366 O O . LYS A 1 171 ? 0.58 25.969 15.266 1 91.12 171 LYS A O 1
ATOM 1371 N N . SER A 1 172 ? -0.212 27.734 16.234 1 83.94 172 SER A N 1
ATOM 1372 C CA . SER A 1 172 ? 1.099 28.281 16.562 1 83.94 172 SER A CA 1
ATOM 1373 C C . SER A 1 172 ? 1.627 27.734 17.875 1 83.94 172 SER A C 1
ATOM 1375 O O . SER A 1 172 ? 0.866 27.562 18.828 1 83.94 172 SER A O 1
ATOM 1377 N N . ILE A 1 173 ? 2.959 27.312 17.734 1 79.69 173 ILE A N 1
ATOM 1378 C CA . ILE A 1 173 ? 3.621 26.891 18.969 1 79.69 173 ILE A CA 1
ATOM 1379 C C . ILE A 1 173 ? 4.637 27.953 19.406 1 79.69 173 ILE A C 1
ATOM 1381 O O . ILE A 1 173 ? 5.336 28.531 18.562 1 79.69 173 ILE A O 1
ATOM 1385 N N . GLY A 1 174 ? 4.742 28.531 20.688 1 62.81 174 GLY A N 1
ATOM 1386 C CA . GLY A 1 174 ? 5.715 29.438 21.281 1 62.81 174 GLY A CA 1
ATOM 1387 C C . GLY A 1 174 ? 5.418 30.906 20.984 1 62.81 174 GLY A C 1
ATOM 1388 O O . GLY A 1 174 ? 5.605 31.766 21.844 1 62.81 174 GLY A O 1
ATOM 1389 N N . HIS A 1 175 ? 5.332 31.344 19.391 1 54.56 175 HIS A N 1
ATOM 1390 C CA . HIS A 1 175 ? 5.668 32.75 19.156 1 54.56 175 HIS A CA 1
ATOM 1391 C C . HIS A 1 175 ? 4.73 33.688 19.922 1 54.56 175 HIS A C 1
ATOM 1393 O O . HIS A 1 175 ? 3.51 33.5 19.891 1 54.56 175 HIS A O 1
ATOM 1399 N N . PRO A 1 176 ? 5.07 35.031 20.281 1 53.34 176 PRO A N 1
ATOM 1400 C CA . PRO A 1 176 ? 5.023 35.688 21.594 1 53.34 176 PRO A CA 1
ATOM 1401 C C . PRO A 1 176 ? 3.918 35.125 22.484 1 53.34 176 PRO A C 1
ATOM 1403 O O . PRO A 1 176 ? 2.762 35.062 22.078 1 53.34 176 PRO A O 1
ATOM 1406 N N . GLY A 1 177 ? 4.344 34.156 23.5 1 55.28 177 GLY A N 1
ATOM 1407 C CA . GLY A 1 177 ? 3.471 33.719 24.578 1 55.28 177 GLY A CA 1
ATOM 1408 C C . GLY A 1 177 ? 3.338 32.219 24.656 1 55.28 177 GLY A C 1
ATOM 1409 O O . GLY A 1 177 ? 4.32 31.484 24.484 1 55.28 177 GLY A O 1
ATOM 1410 N N . ALA A 1 178 ? 2.125 31.688 24.875 1 65.25 178 ALA A N 1
ATOM 1411 C CA . ALA A 1 178 ? 1.754 30.297 25.188 1 65.25 178 ALA A CA 1
ATOM 1412 C C . ALA A 1 178 ? 1.213 29.594 23.938 1 65.25 178 ALA A C 1
ATOM 1414 O O . ALA A 1 178 ? 0.936 30.234 22.922 1 65.25 178 ALA A O 1
ATOM 1415 N N . GLU A 1 179 ? 1.28 28.391 23.812 1 82.56 179 GLU A N 1
ATOM 1416 C CA . GLU A 1 179 ? 0.664 27.547 22.797 1 82.56 179 GLU A CA 1
ATOM 1417 C C . GLU A 1 179 ? -0.815 27.891 22.625 1 82.56 179 GLU A C 1
ATOM 1419 O O . GLU A 1 179 ? -1.521 28.125 23.609 1 82.56 179 GLU A O 1
ATOM 1424 N N . ASP A 1 180 ? -1.126 28.094 21.25 1 90.75 180 ASP A N 1
ATOM 1425 C CA . ASP A 1 180 ? -2.541 28.312 20.969 1 90.75 180 ASP A CA 1
ATOM 1426 C C . ASP A 1 180 ? -3.398 27.188 21.547 1 90.75 180 ASP A C 1
ATOM 1428 O O . ASP A 1 180 ? -2.92 26.078 21.734 1 90.75 180 ASP A O 1
ATOM 1432 N N . LEU A 1 181 ? -4.609 27.469 21.859 1 94.5 181 LEU A N 1
ATOM 1433 C CA . LEU A 1 181 ? -5.484 26.547 22.594 1 94.5 181 LEU A CA 1
ATOM 1434 C C . LEU A 1 181 ? -6.336 25.719 21.641 1 94.5 181 LEU A C 1
ATOM 1436 O O . LEU A 1 181 ? -7.207 24.969 22.078 1 94.5 181 LEU A O 1
ATOM 1440 N N . ASP A 1 182 ? -6.105 25.844 20.344 1 96.19 182 ASP A N 1
ATOM 1441 C CA . ASP A 1 182 ? -6.859 25.078 19.359 1 96.19 182 ASP A CA 1
ATOM 1442 C C . ASP A 1 182 ? -6.758 23.578 19.609 1 96.19 182 ASP A C 1
ATOM 1444 O O . ASP A 1 182 ? -5.695 23.078 20 1 96.19 182 ASP A O 1
ATOM 1448 N N . ILE A 1 183 ? -7.859 22.875 19.469 1 98.25 183 ILE A N 1
ATOM 1449 C CA . ILE A 1 183 ? -7.805 21.422 19.344 1 98.25 183 ILE A CA 1
ATOM 1450 C C . ILE A 1 183 ? -7.594 21.047 17.875 1 98.25 183 ILE A C 1
ATOM 1452 O O . ILE A 1 183 ? -8.398 21.406 17.016 1 98.25 183 ILE A O 1
ATOM 1456 N N . LEU A 1 184 ? -6.566 20.328 17.594 1 98 184 LEU A N 1
ATOM 1457 C CA . LEU A 1 184 ? -6.168 20.125 16.203 1 98 184 LEU A CA 1
ATOM 1458 C C . LEU A 1 184 ? -6.871 18.922 15.602 1 98 184 LEU A C 1
ATOM 1460 O O . LEU A 1 184 ? -7.004 17.891 16.266 1 98 184 LEU A O 1
ATOM 1464 N N . LEU A 1 185 ? -7.336 19.094 14.398 1 98.44 185 LEU A N 1
ATOM 1465 C CA . LEU A 1 185 ? -7.895 18.031 13.57 1 98.44 185 LEU A CA 1
ATOM 1466 C C . LEU A 1 185 ? -7.113 17.875 12.273 1 98.44 185 LEU A C 1
ATOM 1468 O O . LEU A 1 185 ? -6.488 18.828 11.805 1 98.44 185 LEU A O 1
ATOM 1472 N N . PRO A 1 186 ? -7.156 16.656 11.727 1 98 186 PRO A N 1
ATOM 1473 C CA . PRO A 1 186 ? -6.461 16.453 10.453 1 98 186 PRO A CA 1
ATOM 1474 C C . PRO A 1 186 ? -7.148 17.156 9.281 1 98 186 PRO A C 1
ATOM 1476 O O . PRO A 1 186 ? -8.375 17.094 9.164 1 98 186 PRO A O 1
ATOM 1479 N N . GLN A 1 187 ? -6.367 17.859 8.453 1 96.62 187 GLN A N 1
ATOM 1480 C CA . GLN A 1 187 ? -6.918 18.25 7.16 1 96.62 187 GLN A CA 1
ATOM 1481 C C . GLN A 1 187 ? -7.113 17.047 6.25 1 96.62 187 GLN A C 1
ATOM 1483 O O . GLN A 1 187 ? -6.344 16.094 6.312 1 96.62 187 GLN A O 1
ATOM 1488 N N . MET A 1 188 ? -8.156 17.062 5.375 1 96.31 188 MET A N 1
ATOM 1489 C CA . MET A 1 188 ? -8.547 15.906 4.57 1 96.31 188 MET A CA 1
ATOM 1490 C C . MET A 1 188 ? -8.297 16.172 3.088 1 96.31 188 MET A C 1
ATOM 1492 O O . MET A 1 188 ? -8.664 15.344 2.24 1 96.31 188 MET A O 1
ATOM 1496 N N . ARG A 1 189 ? -7.633 17.203 2.758 1 93.62 189 ARG A N 1
ATOM 1497 C CA . ARG A 1 189 ? -7.5 17.609 1.366 1 93.62 189 ARG A CA 1
ATOM 1498 C C . ARG A 1 189 ? -6.184 17.125 0.77 1 93.62 189 ARG A C 1
ATOM 1500 O O . ARG A 1 189 ? -6.172 16.484 -0.281 1 93.62 189 ARG A O 1
ATOM 1507 N N . ASP A 1 190 ? -5.07 17.406 1.397 1 91.12 190 ASP A N 1
ATOM 1508 C CA . ASP A 1 190 ? -3.732 17.125 0.883 1 91.12 190 ASP A CA 1
ATOM 1509 C C . ASP A 1 190 ? -3.182 15.828 1.466 1 91.12 190 ASP A C 1
ATOM 1511 O O . ASP A 1 190 ? -2.158 15.836 2.154 1 91.12 190 ASP A O 1
ATOM 1515 N N . VAL A 1 191 ? -3.865 14.742 1.116 1 92.06 191 VAL A N 1
ATOM 1516 C CA . VAL A 1 191 ? -3.508 13.422 1.627 1 92.06 191 VAL A CA 1
ATOM 1517 C C . VAL A 1 191 ? -3.166 12.492 0.465 1 92.06 191 VAL A C 1
ATOM 1519 O O . VAL A 1 191 ? -3.922 12.398 -0.506 1 92.06 191 VAL A O 1
ATOM 1522 N N . SER A 1 192 ? -1.985 11.891 0.578 1 92.06 192 SER A N 1
ATOM 1523 C CA . SER A 1 192 ? -1.628 10.883 -0.415 1 92.06 192 SER A CA 1
ATOM 1524 C C . SER A 1 192 ? -2.238 9.523 -0.07 1 92.06 192 SER A C 1
ATOM 1526 O O . SER A 1 192 ? -2.223 9.109 1.09 1 92.06 192 SER A O 1
ATOM 1528 N N . ASP A 1 193 ? -2.719 8.867 -1.106 1 90.88 193 ASP A N 1
ATOM 1529 C CA . ASP A 1 193 ? -3.324 7.555 -0.898 1 90.88 193 ASP A CA 1
ATOM 1530 C C . ASP A 1 193 ? -2.387 6.438 -1.357 1 90.88 193 ASP A C 1
ATOM 1532 O O . ASP A 1 193 ? -2.764 5.262 -1.355 1 90.88 193 ASP A O 1
ATOM 1536 N N . SER A 1 194 ? -1.194 6.832 -1.754 1 93.31 194 SER A N 1
ATOM 1537 C CA . SER A 1 194 ? -0.243 5.852 -2.264 1 93.31 194 SER A CA 1
ATOM 1538 C C . SER A 1 194 ? 1.177 6.168 -1.806 1 93.31 194 SER A C 1
ATOM 1540 O O . SER A 1 194 ? 1.505 7.328 -1.542 1 93.31 194 SER A O 1
ATOM 1542 N N . LEU A 1 195 ? 1.945 5.105 -1.685 1 93.88 195 LEU A N 1
ATOM 1543 C CA . LEU A 1 195 ? 3.393 5.277 -1.633 1 93.88 195 LEU A CA 1
ATOM 1544 C C . LEU A 1 195 ? 3.969 5.457 -3.033 1 93.88 195 LEU A C 1
ATOM 1546 O O . LEU A 1 195 ? 3.482 4.855 -3.992 1 93.88 195 LEU A O 1
ATOM 1550 N N . HIS A 1 196 ? 4.961 6.289 -3.143 1 93.88 196 HIS A N 1
ATOM 1551 C CA . HIS A 1 196 ? 5.656 6.562 -4.395 1 93.88 196 HIS A CA 1
ATOM 1552 C C . HIS A 1 196 ? 7.148 6.266 -4.27 1 93.88 196 HIS A C 1
ATOM 1554 O O . HIS A 1 196 ? 7.852 6.906 -3.482 1 93.88 196 HIS A O 1
ATOM 1560 N N . MET A 1 197 ? 7.605 5.348 -5.078 1 93.44 197 MET A N 1
ATOM 1561 C CA . MET A 1 197 ? 8.953 4.848 -4.812 1 93.44 197 MET A CA 1
ATOM 1562 C C . MET A 1 197 ? 9.797 4.855 -6.082 1 93.44 197 MET A C 1
ATOM 1564 O O . MET A 1 197 ? 9.352 4.379 -7.129 1 93.44 197 MET A O 1
ATOM 1568 N N . VAL A 1 198 ? 10.906 5.457 -6.012 1 95.31 198 VAL A N 1
ATOM 1569 C CA . VAL A 1 198 ? 12 5.406 -6.98 1 95.31 198 VAL A CA 1
ATOM 1570 C C . VAL A 1 198 ? 13.25 4.816 -6.328 1 95.31 198 VAL A C 1
ATOM 1572 O O . VAL A 1 198 ? 13.578 5.156 -5.188 1 95.31 198 VAL A O 1
ATOM 1575 N N . PRO A 1 199 ? 13.914 3.867 -7.004 1 94.38 199 PRO A N 1
ATOM 1576 C CA . PRO A 1 199 ? 15.133 3.318 -6.398 1 94.38 199 PRO A CA 1
ATOM 1577 C C . PRO A 1 199 ? 16.141 4.402 -6.016 1 94.38 199 PRO A C 1
ATOM 1579 O O . PRO A 1 199 ? 16.469 5.262 -6.836 1 94.38 199 PRO A O 1
ATOM 1582 N N . TRP A 1 200 ? 16.656 4.277 -4.816 1 96.06 200 TRP A N 1
ATOM 1583 C CA . TRP A 1 200 ? 17.453 5.336 -4.195 1 96.06 200 TRP A CA 1
ATOM 1584 C C . TRP A 1 200 ? 18.672 5.68 -5.051 1 96.06 200 TRP A C 1
ATOM 1586 O O . TRP A 1 200 ? 18.969 6.855 -5.27 1 96.06 200 TRP A O 1
ATOM 1596 N N . HIS A 1 201 ? 19.328 4.664 -5.543 1 93.88 201 HIS A N 1
ATOM 1597 C CA . HIS A 1 201 ? 20.578 4.844 -6.262 1 93.88 201 HIS A CA 1
ATOM 1598 C C . HIS A 1 201 ? 20.344 5.469 -7.633 1 93.88 201 HIS A C 1
ATOM 1600 O O . HIS A 1 201 ? 21.297 5.84 -8.32 1 93.88 201 HIS A O 1
ATOM 1606 N N . LEU A 1 202 ? 19.078 5.613 -8.039 1 94.69 202 LEU A N 1
ATOM 1607 C CA . LEU A 1 202 ? 18.75 6.215 -9.328 1 94.69 202 LEU A CA 1
ATOM 1608 C C . LEU A 1 202 ? 18.219 7.633 -9.141 1 94.69 202 LEU A C 1
ATOM 1610 O O . LEU A 1 202 ? 17.938 8.328 -10.125 1 94.69 202 LEU A O 1
ATOM 1614 N N . LYS A 1 203 ? 18.141 8.117 -7.93 1 96.5 203 LYS A N 1
ATOM 1615 C CA . LYS A 1 203 ? 17.609 9.438 -7.629 1 96.5 203 LYS A CA 1
ATOM 1616 C C . LYS A 1 203 ? 18.641 10.523 -7.895 1 96.5 203 LYS A C 1
ATOM 1618 O O . LYS A 1 203 ? 19.844 10.273 -7.812 1 96.5 203 LYS A O 1
ATOM 1623 N N . LYS A 1 204 ? 18.062 11.695 -8.227 1 96.88 204 LYS A N 1
ATOM 1624 C CA . LYS A 1 204 ? 18.906 12.883 -8.266 1 96.88 204 LYS A CA 1
ATOM 1625 C C . LYS A 1 204 ? 19.359 13.289 -6.863 1 96.88 204 LYS A C 1
ATOM 1627 O O . LYS A 1 204 ? 18.547 13.328 -5.938 1 96.88 204 LYS A O 1
ATOM 1632 N N . ASP A 1 205 ? 20.641 13.547 -6.727 1 97.94 205 ASP A N 1
ATOM 1633 C CA . ASP A 1 205 ? 21.203 13.977 -5.449 1 97.94 205 ASP A CA 1
ATOM 1634 C C . ASP A 1 205 ? 21.094 15.484 -5.277 1 97.94 205 ASP A C 1
ATOM 1636 O O . ASP A 1 205 ? 22.094 16.203 -5.305 1 97.94 205 ASP A O 1
ATOM 1640 N N . LEU A 1 206 ? 19.859 16 -5.09 1 98.31 206 LEU A N 1
ATOM 1641 C CA . LEU A 1 206 ? 19.531 17.422 -4.93 1 98.31 206 LEU A CA 1
ATOM 1642 C C . LEU A 1 206 ? 18.406 17.594 -3.906 1 98.31 206 LEU A C 1
ATOM 1644 O O . LEU A 1 206 ? 17.547 16.734 -3.77 1 98.31 206 LEU A O 1
ATOM 1648 N N . ALA A 1 207 ? 18.531 18.688 -3.178 1 98.12 207 ALA A N 1
ATOM 1649 C CA . ALA A 1 207 ? 17.391 19.109 -2.371 1 98.12 207 ALA A CA 1
ATOM 1650 C C . ALA A 1 207 ? 16.328 19.797 -3.234 1 98.12 207 ALA A C 1
ATOM 1652 O O . ALA A 1 207 ? 16.641 20.75 -3.961 1 98.12 207 ALA A O 1
ATOM 1653 N N . PHE A 1 208 ? 15.133 19.297 -3.166 1 98.31 208 PHE A N 1
ATOM 1654 C CA . PHE A 1 208 ? 14.117 19.672 -4.148 1 98.31 208 PHE A CA 1
ATOM 1655 C C . PHE A 1 208 ? 12.922 20.328 -3.471 1 98.31 208 PHE A C 1
ATOM 1657 O O . PHE A 1 208 ? 12.492 19.891 -2.402 1 98.31 208 PHE A O 1
ATOM 1664 N N . PHE A 1 209 ? 12.367 21.344 -4.09 1 97.5 209 PHE A N 1
ATOM 1665 C CA . PHE A 1 209 ? 11.109 21.984 -3.705 1 97.5 209 PHE A CA 1
ATOM 1666 C C . PHE A 1 209 ? 10.492 22.719 -4.887 1 97.5 209 PHE A C 1
ATOM 1668 O O . PHE A 1 209 ? 11.203 23.344 -5.672 1 97.5 209 PHE A O 1
ATOM 1675 N N . ARG A 1 210 ? 9.203 22.578 -5.02 1 97.12 210 ARG A N 1
ATOM 1676 C CA . ARG A 1 210 ? 8.375 23.391 -5.906 1 97.12 210 ARG A CA 1
ATOM 1677 C C . ARG A 1 210 ? 7.113 23.875 -5.191 1 97.12 210 ARG A C 1
ATOM 1679 O O . ARG A 1 210 ? 6.414 23.078 -4.555 1 97.12 210 ARG A O 1
ATOM 1686 N N . GLY A 1 211 ? 6.891 25.188 -5.172 1 94.69 211 GLY A N 1
ATOM 1687 C CA . GLY A 1 211 ? 5.676 25.656 -4.527 1 94.69 211 GLY A CA 1
ATOM 1688 C C . GLY A 1 211 ? 5.465 27.156 -4.672 1 94.69 211 GLY A C 1
ATOM 1689 O O . GLY A 1 211 ? 6.344 27.859 -5.156 1 94.69 211 GLY A O 1
ATOM 1690 N N . VAL A 1 212 ? 4.324 27.594 -4.273 1 90.38 212 VAL A N 1
ATOM 1691 C CA . VAL A 1 212 ? 3.963 29 -4.305 1 90.38 212 VAL A CA 1
ATOM 1692 C C . VAL A 1 212 ? 4.652 29.734 -3.152 1 90.38 212 VAL A C 1
ATOM 1694 O O . VAL A 1 212 ? 4.711 29.234 -2.031 1 90.38 212 VAL A O 1
ATOM 1697 N N . PRO A 1 213 ? 5.238 30.844 -3.457 1 85.94 213 PRO A N 1
ATOM 1698 C CA . PRO A 1 213 ? 5.926 31.578 -2.393 1 85.94 213 PRO A CA 1
ATOM 1699 C C . PRO A 1 213 ? 4.961 32.344 -1.48 1 85.94 213 PRO A C 1
ATOM 1701 O O . PRO A 1 213 ? 5.113 33.531 -1.273 1 85.94 213 PRO A O 1
ATOM 1704 N N . THR A 1 214 ? 3.982 31.562 -0.992 1 76.81 214 THR A N 1
ATOM 1705 C CA . THR A 1 214 ? 3.057 32.156 -0.03 1 76.81 214 THR A CA 1
ATOM 1706 C C . THR A 1 214 ? 3.676 32.188 1.364 1 76.81 214 THR A C 1
ATOM 1708 O O . THR A 1 214 ? 3.393 31.328 2.199 1 76.81 214 THR A O 1
ATOM 1711 N N . CYS A 1 215 ? 4.648 33.094 1.555 1 70.31 215 CYS A N 1
ATOM 1712 C CA . CYS A 1 215 ? 5.344 33.125 2.834 1 70.31 215 CYS A CA 1
ATOM 1713 C C . CYS A 1 215 ? 4.824 34.281 3.695 1 70.31 215 CYS A C 1
ATOM 1715 O O . CYS A 1 215 ? 4.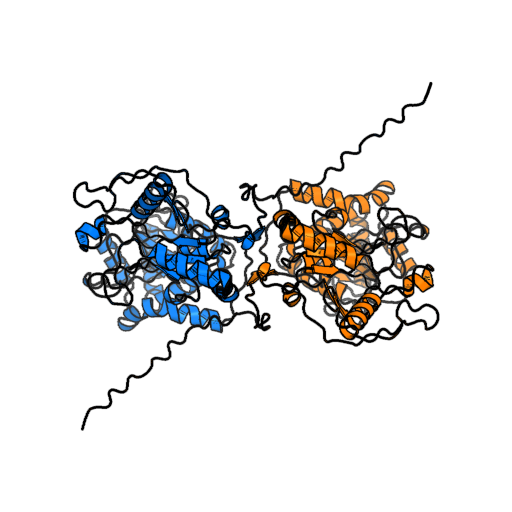297 35.25 3.174 1 70.31 215 CYS A O 1
ATOM 1717 N N . THR A 1 216 ? 4.758 34.062 4.961 1 56.31 216 THR A N 1
ATOM 1718 C CA . THR A 1 216 ? 4.191 35 5.914 1 56.31 216 THR A CA 1
ATOM 1719 C C . THR A 1 216 ? 5.012 36.312 5.957 1 56.31 216 THR A C 1
ATOM 1721 O O . THR A 1 216 ? 6.164 36.281 6.391 1 56.31 216 THR A O 1
ATOM 1724 N N . GLY A 1 217 ? 4.949 37.094 4.906 1 51.84 217 GLY A N 1
ATOM 1725 C CA . GLY A 1 217 ? 5.434 38.438 5.211 1 51.84 217 GLY A CA 1
ATOM 1726 C C . GLY A 1 217 ? 4.879 39 6.508 1 51.84 217 GLY A C 1
ATOM 1727 O O . GLY A 1 217 ? 5.445 39.938 7.086 1 51.84 217 GLY A O 1
ATOM 1728 N N . LYS A 1 218 ? 3.721 38.531 6.785 1 47.69 218 LYS A N 1
ATOM 1729 C CA . LYS A 1 218 ? 3.016 39.094 7.93 1 47.69 218 LYS A CA 1
ATOM 1730 C C . LYS A 1 218 ? 3.76 38.812 9.234 1 47.69 218 LYS A C 1
ATOM 1732 O O . LYS A 1 218 ? 3.672 39.594 10.188 1 47.69 218 LYS A O 1
ATOM 1737 N N . TRP A 1 219 ? 4.426 37.688 9.156 1 48.22 219 TRP A N 1
ATOM 1738 C CA . TRP A 1 219 ? 5.156 37.375 10.383 1 48.22 219 TRP A CA 1
ATOM 1739 C C . TRP A 1 219 ? 6.246 38.438 10.625 1 48.22 219 TRP A C 1
ATOM 1741 O O . TRP A 1 219 ? 6.617 38.688 11.766 1 48.22 219 TRP A O 1
ATOM 1751 N N . VAL A 1 220 ? 6.676 38.938 9.5 1 49.75 220 VAL A N 1
ATOM 1752 C CA . VAL A 1 220 ? 7.668 40 9.641 1 49.75 220 VAL A CA 1
ATOM 1753 C C . VAL A 1 220 ? 7.086 41.156 10.453 1 49.75 220 VAL A C 1
ATOM 1755 O O . VAL A 1 220 ? 7.742 41.656 11.359 1 49.75 220 VAL A O 1
ATOM 1758 N N . GLU A 1 221 ? 6.008 41.531 9.891 1 48.69 221 GLU A N 1
ATOM 1759 C CA . GLU A 1 221 ? 5.438 42.719 10.547 1 48.69 221 GLU A CA 1
ATOM 1760 C C . GLU A 1 221 ? 5.117 42.406 12.016 1 48.69 221 GLU A C 1
ATOM 1762 O O . GLU A 1 221 ? 5.383 43.25 12.891 1 48.69 221 GLU A O 1
ATOM 1767 N N . ARG A 1 222 ? 4.543 41.344 12.125 1 43.72 222 ARG A N 1
ATOM 1768 C CA . ARG A 1 222 ? 3.977 41.094 13.445 1 43.72 222 ARG A CA 1
ATOM 1769 C C . ARG A 1 222 ? 5.047 40.594 14.414 1 43.72 222 ARG A C 1
ATOM 1771 O O . ARG A 1 222 ? 5.043 40.969 15.586 1 43.72 222 ARG A O 1
ATOM 1778 N N . TYR A 1 223 ? 5.801 39.688 13.945 1 44.88 223 TYR A N 1
ATOM 1779 C CA . TYR A 1 223 ? 6.684 39.094 14.93 1 44.88 223 TYR A CA 1
ATOM 1780 C C . TYR A 1 223 ? 8.133 39.5 14.688 1 44.88 223 TYR A C 1
ATOM 1782 O O . TYR A 1 223 ? 9.031 39.062 15.43 1 44.88 223 TYR A O 1
ATOM 1790 N N . GLY A 1 224 ? 8.273 40.438 13.898 1 45.31 224 GLY A N 1
ATOM 1791 C CA . GLY A 1 224 ? 9.641 40.875 13.648 1 45.31 224 GLY A CA 1
ATOM 1792 C C . GLY A 1 224 ? 10.508 39.781 13.055 1 45.31 224 GLY A C 1
ATOM 1793 O O . GLY A 1 224 ? 11.734 39.812 13.148 1 45.31 224 GLY A O 1
ATOM 1794 N N . TYR A 1 225 ? 9.805 38.719 13.047 1 43.91 225 TYR A N 1
ATOM 1795 C CA . TYR A 1 225 ? 10.609 37.594 12.578 1 43.91 225 TYR A CA 1
ATOM 1796 C C . TYR A 1 225 ? 11.023 37.781 11.125 1 43.91 225 TYR A C 1
ATOM 1798 O O . TYR A 1 225 ? 10.43 38.562 10.398 1 43.91 225 TYR A O 1
ATOM 1806 N N . LEU A 1 226 ? 12.07 36.875 10.672 1 47.03 226 LEU A N 1
ATOM 1807 C CA . LEU A 1 226 ? 12.891 36.938 9.469 1 47.03 226 LEU A CA 1
ATOM 1808 C C . LEU A 1 226 ? 12.023 37.062 8.219 1 47.03 226 LEU A C 1
ATOM 1810 O O . LEU A 1 226 ? 11.094 36.281 8.031 1 47.03 226 LEU A O 1
ATOM 1814 N N . ASP A 1 227 ? 11.68 38.25 7.734 1 48.84 227 ASP A N 1
ATOM 1815 C CA . ASP A 1 227 ? 11.164 38.688 6.441 1 48.84 227 ASP A CA 1
ATOM 1816 C C . ASP A 1 227 ? 11.539 37.688 5.336 1 48.84 227 ASP A C 1
ATOM 1818 O O . ASP A 1 227 ? 11.5 38.031 4.152 1 48.84 227 ASP A O 1
ATOM 1822 N N . THR A 1 228 ? 12.023 36.469 5.738 1 63.22 228 THR A N 1
ATOM 1823 C CA . THR A 1 228 ? 12.586 35.781 4.582 1 63.22 228 THR A CA 1
ATOM 1824 C C . THR A 1 228 ? 11.758 34.531 4.223 1 63.22 228 THR A C 1
ATOM 1826 O O . THR A 1 228 ? 11.438 33.719 5.09 1 63.22 228 THR A O 1
ATOM 1829 N N . CYS A 1 229 ? 11.008 34.625 3.189 1 77.69 229 CYS A N 1
ATOM 1830 C CA . CYS A 1 229 ? 10.383 33.469 2.58 1 77.69 229 CYS A CA 1
ATOM 1831 C C . CYS A 1 229 ? 11.414 32.406 2.195 1 77.69 229 CYS A C 1
ATOM 1833 O O . CYS A 1 229 ? 12.172 32.594 1.236 1 77.69 229 CYS A O 1
ATOM 1835 N N . PRO A 1 230 ? 11.453 31.312 3.025 1 82.44 230 PRO A N 1
ATOM 1836 C CA . PRO A 1 230 ? 12.438 30.297 2.68 1 82.44 230 PRO A CA 1
ATOM 1837 C C . PRO A 1 230 ? 12.266 29.766 1.257 1 82.44 230 PRO A C 1
ATOM 1839 O O . PRO A 1 230 ? 13.25 29.391 0.609 1 82.44 230 PRO A O 1
ATOM 1842 N N . ARG A 1 231 ? 11.047 29.781 0.77 1 88.19 231 ARG A N 1
ATOM 1843 C CA . ARG A 1 231 ? 10.773 29.281 -0.575 1 88.19 231 ARG A CA 1
ATOM 1844 C C . ARG A 1 231 ? 11.398 30.188 -1.631 1 88.19 231 ARG A C 1
ATOM 1846 O O . ARG A 1 231 ? 12.016 29.703 -2.582 1 88.19 231 ARG A O 1
ATOM 1853 N N . ALA A 1 232 ? 11.305 31.469 -1.377 1 84.81 232 ALA A N 1
ATOM 1854 C CA . ALA A 1 232 ? 11.898 32.406 -2.311 1 84.81 232 ALA A CA 1
ATOM 1855 C C . ALA A 1 232 ? 13.414 32.438 -2.168 1 84.81 232 ALA A C 1
ATOM 1857 O O . ALA A 1 232 ? 14.141 32.531 -3.164 1 84.81 232 ALA A O 1
ATOM 1858 N N . VAL A 1 233 ? 13.867 32.375 -0.958 1 84.31 233 VAL A N 1
ATOM 1859 C CA . VAL A 1 233 ? 15.297 32.5 -0.683 1 84.31 233 VAL A CA 1
ATOM 1860 C C . VAL A 1 233 ? 16.031 31.297 -1.297 1 84.31 233 VAL A C 1
ATOM 1862 O O . VAL A 1 233 ? 17.031 31.469 -1.981 1 84.31 233 VAL A O 1
ATOM 1865 N N . LEU A 1 234 ? 15.523 30.141 -1.094 1 90.62 234 LEU A N 1
ATOM 1866 C CA . LEU A 1 234 ? 16.203 28.953 -1.599 1 90.62 234 LEU A CA 1
ATOM 1867 C C . LEU A 1 234 ? 16.062 28.859 -3.115 1 90.62 234 LEU A C 1
ATOM 1869 O O . LEU A 1 234 ? 16.953 28.312 -3.785 1 90.62 234 LEU A O 1
ATOM 1873 N N . SER A 1 235 ? 14.961 29.391 -3.619 1 92.69 235 SER A N 1
ATOM 1874 C CA . SER A 1 235 ? 14.859 29.5 -5.07 1 92.69 235 SER A CA 1
ATOM 1875 C C . SER A 1 235 ? 15.938 30.422 -5.629 1 92.69 235 SER A C 1
ATOM 1877 O O . SER A 1 235 ? 16.562 30.109 -6.641 1 92.69 235 SER A O 1
ATOM 1879 N N . TYR A 1 236 ? 16.141 31.5 -4.965 1 89.75 236 TYR A N 1
ATOM 1880 C CA . TYR A 1 236 ? 17.188 32.438 -5.332 1 89.75 236 TYR A CA 1
ATOM 1881 C C . TYR A 1 236 ? 18.562 31.781 -5.258 1 89.75 236 TYR A C 1
ATOM 1883 O O . TYR A 1 236 ? 19.375 31.906 -6.184 1 89.75 236 TYR A O 1
ATOM 1891 N N . TYR A 1 237 ? 18.828 31.078 -4.168 1 91.94 237 TYR A N 1
ATOM 1892 C CA . TYR A 1 237 ? 20.109 30.391 -4.023 1 91.94 237 TYR A CA 1
ATOM 1893 C C . TYR A 1 237 ? 20.312 29.391 -5.148 1 91.94 237 TYR A C 1
ATOM 1895 O O . TYR A 1 237 ? 21.438 29.234 -5.652 1 91.94 237 TYR A O 1
ATOM 1903 N N . THR A 1 238 ? 19.25 28.688 -5.508 1 96.75 238 THR A N 1
ATOM 1904 C CA . THR A 1 238 ? 19.328 27.719 -6.602 1 96.75 238 THR A CA 1
ATOM 1905 C C . THR A 1 238 ? 19.781 28.391 -7.895 1 96.75 238 THR A C 1
ATOM 1907 O O . THR A 1 238 ? 20.703 27.938 -8.555 1 96.75 238 THR A O 1
ATOM 1910 N N . ASP A 1 239 ? 19.141 29.5 -8.203 1 96.44 239 ASP A N 1
ATOM 1911 C CA . ASP A 1 239 ? 19.438 30.219 -9.438 1 96.44 239 ASP A CA 1
ATOM 1912 C C . ASP A 1 239 ? 20.859 30.797 -9.398 1 96.44 239 ASP A C 1
ATOM 1914 O O . ASP A 1 239 ? 21.594 30.719 -10.383 1 96.44 239 ASP A O 1
ATOM 1918 N N . ARG A 1 240 ? 21.172 31.406 -8.32 1 95.06 240 ARG A N 1
ATOM 1919 C CA . ARG A 1 240 ? 22.516 31.953 -8.117 1 95.06 240 ARG A CA 1
ATOM 1920 C C . ARG A 1 240 ? 23.578 30.891 -8.336 1 95.06 240 ARG A C 1
ATOM 1922 O O . ARG A 1 240 ? 24.547 31.125 -9.07 1 95.06 240 ARG A O 1
ATOM 1929 N N . ASP A 1 241 ? 23.406 29.766 -7.672 1 96.56 241 ASP A N 1
ATOM 1930 C CA . ASP A 1 241 ? 24.375 28.688 -7.758 1 96.56 241 ASP A CA 1
ATOM 1931 C C . ASP A 1 241 ? 24.469 28.141 -9.18 1 96.56 241 ASP A C 1
ATOM 1933 O O . ASP A 1 241 ? 25.562 27.844 -9.664 1 96.56 241 ASP A O 1
ATOM 1937 N N . ASN A 1 242 ? 23.359 27.953 -9.828 1 96.94 242 ASN A N 1
ATOM 1938 C CA . ASN A 1 242 ? 23.359 27.469 -11.211 1 96.94 242 ASN A CA 1
ATOM 1939 C C . ASN A 1 242 ? 24.109 28.422 -12.133 1 96.94 242 ASN A C 1
ATOM 1941 O O . ASN A 1 242 ? 24.906 27.984 -12.961 1 96.94 242 ASN A O 1
ATOM 1945 N N . LYS A 1 243 ? 23.891 29.688 -12.031 1 96.62 243 LYS A N 1
ATOM 1946 C CA . LYS A 1 243 ? 24.547 30.703 -12.844 1 96.62 243 LYS A CA 1
ATOM 1947 C C . LYS A 1 243 ? 26.047 30.703 -12.609 1 96.62 243 LYS A C 1
ATOM 1949 O O . LYS A 1 243 ? 26.828 30.984 -13.523 1 96.62 243 LYS A O 1
ATOM 1954 N N . ALA A 1 244 ? 26.375 30.406 -11.43 1 96.88 244 ALA A N 1
ATOM 1955 C CA . ALA A 1 244 ? 27.797 30.375 -11.078 1 96.88 244 ALA A CA 1
ATOM 1956 C C . ALA A 1 244 ? 28.422 29.047 -11.477 1 96.88 244 ALA A C 1
ATOM 1958 O O . ALA A 1 244 ? 29.625 28.844 -11.289 1 96.88 244 ALA A O 1
ATOM 1959 N N . GLY A 1 245 ? 27.672 28.031 -11.969 1 95.5 245 GLY A N 1
ATOM 1960 C CA . GLY A 1 245 ? 28.172 26.734 -12.383 1 95.5 245 GLY A CA 1
ATOM 1961 C C . GLY A 1 245 ? 28.359 25.766 -11.227 1 95.5 245 GLY A C 1
ATOM 1962 O O . GLY A 1 245 ? 29.109 24.812 -11.328 1 95.5 245 GLY A O 1
ATOM 1963 N N . ASN A 1 246 ? 27.703 26.062 -10.141 1 94.12 246 ASN A N 1
ATOM 1964 C CA . ASN A 1 246 ? 27.844 25.25 -8.945 1 94.12 246 ASN A CA 1
ATOM 1965 C C . ASN A 1 246 ? 26.5 24.766 -8.43 1 94.12 246 ASN A C 1
ATOM 1967 O O . ASN A 1 246 ? 26.25 24.75 -7.227 1 94.12 246 ASN A O 1
ATOM 1971 N N . GLY A 1 247 ? 25.5 24.531 -9.234 1 95.56 247 GLY A N 1
ATOM 1972 C CA . GLY A 1 247 ? 24.156 24.078 -8.891 1 95.56 247 GLY A CA 1
ATOM 1973 C C . GLY A 1 247 ? 24.094 22.609 -8.516 1 95.56 247 GLY A C 1
ATOM 1974 O O . GLY A 1 247 ? 23.312 21.859 -9.094 1 95.56 247 GLY A O 1
ATOM 1975 N N . THR A 1 248 ? 24.844 22.172 -7.422 1 96.75 248 THR A N 1
ATOM 1976 C CA . THR A 1 248 ? 25 20.766 -7.117 1 96.75 248 THR A CA 1
ATOM 1977 C C . THR A 1 248 ? 24.219 20.391 -5.859 1 96.75 248 THR A C 1
ATOM 1979 O O . THR A 1 248 ? 24.219 19.234 -5.441 1 96.75 248 THR A O 1
ATOM 1982 N N . VAL A 1 249 ? 23.469 21.344 -5.281 1 97.62 249 VAL A N 1
ATOM 1983 C CA . VAL A 1 249 ? 22.891 21.062 -3.98 1 97.62 249 VAL A CA 1
ATOM 1984 C C . VAL A 1 249 ? 21.375 21.25 -4.043 1 97.62 249 VAL A C 1
ATOM 1986 O O . VAL A 1 249 ? 20.609 20.406 -3.564 1 97.62 249 VAL A O 1
ATOM 1989 N N . LEU A 1 250 ? 20.969 22.297 -4.707 1 97.75 250 LEU A N 1
ATOM 1990 C CA . LEU A 1 250 ? 19.562 22.703 -4.633 1 97.75 250 LEU A CA 1
ATOM 1991 C C . LEU A 1 250 ? 18.891 22.609 -6 1 97.75 250 LEU A C 1
ATOM 1993 O O . LEU A 1 250 ? 19.516 22.922 -7.02 1 97.75 250 LEU A O 1
ATOM 1997 N N . ASP A 1 251 ? 17.672 22.172 -6.047 1 98.19 251 ASP A N 1
ATOM 1998 C CA . ASP A 1 251 ? 16.703 22.359 -7.125 1 98.19 251 ASP A CA 1
ATOM 1999 C C . ASP A 1 251 ? 15.375 22.875 -6.586 1 98.19 251 ASP A C 1
ATOM 2001 O O . ASP A 1 251 ? 14.375 22.156 -6.602 1 98.19 251 ASP A O 1
ATOM 2005 N N . VAL A 1 252 ? 15.438 24.109 -6.156 1 97.19 252 VAL A N 1
ATOM 2006 C CA . VAL A 1 252 ? 14.297 24.766 -5.539 1 97.19 252 VAL A CA 1
ATOM 2007 C C . VAL A 1 252 ? 13.781 25.875 -6.461 1 97.19 252 VAL A C 1
ATOM 2009 O O . VAL A 1 252 ? 14.562 26.656 -7 1 97.19 252 VAL A O 1
ATOM 2012 N N . ALA A 1 253 ? 12.445 25.891 -6.617 1 97.38 253 ALA A N 1
ATOM 2013 C CA . ALA A 1 253 ? 11.875 26.984 -7.414 1 97.38 253 ALA A CA 1
ATOM 2014 C C . ALA A 1 253 ? 10.461 27.312 -6.949 1 97.38 253 ALA A C 1
ATOM 2016 O O . ALA A 1 253 ? 9.711 26.422 -6.539 1 97.38 253 ALA A O 1
ATOM 2017 N N . ILE A 1 254 ? 10.148 28.547 -7.016 1 93.88 254 ILE A N 1
ATOM 2018 C CA . ILE A 1 254 ? 8.789 29.016 -6.785 1 93.88 254 ILE A CA 1
ATOM 2019 C C . ILE A 1 254 ? 7.973 28.891 -8.07 1 93.88 254 ILE A C 1
ATOM 2021 O O . ILE A 1 254 ? 8.523 28.969 -9.172 1 93.88 254 ILE A O 1
ATOM 2025 N N . THR A 1 255 ? 6.68 28.688 -7.918 1 95.56 255 THR A N 1
ATOM 2026 C CA . THR A 1 255 ? 5.84 28.422 -9.086 1 95.56 255 THR A CA 1
ATOM 2027 C C . THR A 1 255 ? 5.016 29.656 -9.445 1 95.56 255 THR A C 1
ATOM 2029 O O . THR A 1 255 ? 4.27 29.641 -10.43 1 95.56 255 THR A O 1
ATOM 2032 N N . GLU A 1 256 ? 5.055 30.703 -8.656 1 91.75 256 GLU A N 1
ATOM 2033 C CA . GLU A 1 256 ? 4.508 32.031 -8.898 1 91.75 256 GLU A CA 1
ATOM 2034 C C . GLU A 1 256 ? 5.492 33.125 -8.469 1 91.75 256 GLU A C 1
ATOM 2036 O O . GLU A 1 256 ? 6.383 32.875 -7.656 1 91.75 256 GLU A O 1
ATOM 2041 N N . PRO A 1 257 ? 5.32 34.281 -9.078 1 87.19 257 PRO A N 1
ATOM 2042 C CA . PRO A 1 257 ? 6.219 35.344 -8.656 1 87.19 257 PRO A CA 1
ATOM 2043 C C . PRO A 1 257 ? 6.043 35.719 -7.18 1 87.19 257 PRO A C 1
ATOM 2045 O O . PRO A 1 257 ? 4.918 35.719 -6.668 1 87.19 257 PRO A O 1
ATOM 2048 N N . TYR A 1 258 ? 7.141 35.938 -6.602 1 80.5 258 TYR A N 1
ATOM 2049 C CA . TYR A 1 258 ? 7.105 36.375 -5.207 1 80.5 258 TYR A CA 1
ATOM 2050 C C . TYR A 1 258 ? 6.66 37.812 -5.098 1 80.5 258 TYR A C 1
ATOM 2052 O O . TYR A 1 258 ? 7.398 38.719 -5.465 1 80.5 258 TYR A O 1
ATOM 2060 N N . GLN A 1 259 ? 5.434 38.094 -4.711 1 70.31 259 GLN A N 1
ATOM 2061 C CA . GLN A 1 259 ? 4.824 39.406 -4.754 1 70.31 259 GLN A CA 1
ATOM 2062 C C . GLN A 1 259 ? 5.125 40.188 -3.48 1 70.31 259 GLN A C 1
ATOM 2064 O O . GLN A 1 259 ? 4.988 41.406 -3.455 1 70.31 259 GLN A O 1
ATOM 2069 N N . TYR A 1 260 ? 5.445 39.562 -2.412 1 62.47 260 TYR A N 1
ATOM 2070 C CA . TYR A 1 260 ? 5.602 40.281 -1.145 1 62.47 260 TYR A CA 1
ATOM 2071 C C . TYR A 1 260 ? 7.043 40.719 -0.947 1 62.47 260 TYR A C 1
ATOM 2073 O O . TYR A 1 260 ? 7.504 40.875 0.188 1 62.47 260 TYR A O 1
ATOM 2081 N N . ARG A 1 261 ? 7.699 41.062 -2.004 1 56.06 261 ARG A N 1
ATOM 2082 C CA . ARG A 1 261 ? 9.086 41.531 -1.905 1 56.06 261 ARG A CA 1
ATOM 2083 C C . ARG A 1 261 ? 9.148 42.969 -1.412 1 56.06 261 ARG A C 1
ATOM 2085 O O . ARG A 1 261 ? 8.57 43.875 -2.023 1 56.06 261 ARG A O 1
ATOM 2092 N N . SER A 1 262 ? 9.383 43.031 -0.03 1 52.28 262 SER A N 1
ATOM 2093 C CA . SER A 1 262 ? 9.703 44.406 0.323 1 52.28 262 SER A CA 1
ATOM 2094 C C . SER A 1 262 ? 11.125 44.781 -0.106 1 52.28 262 SER A C 1
ATOM 2096 O O . SER A 1 262 ? 12.047 43.969 0.021 1 52.28 262 SER A O 1
ATOM 2098 N N . LYS A 1 263 ? 11.305 45.656 -1.074 1 51.16 263 LYS A N 1
ATOM 2099 C CA . LYS A 1 263 ? 12.57 46.156 -1.621 1 51.16 263 LYS A CA 1
ATOM 2100 C C . LYS A 1 263 ? 13.633 46.25 -0.531 1 51.16 263 LYS A C 1
ATOM 2102 O O . LYS A 1 263 ? 14.797 45.906 -0.753 1 51.16 263 LYS A O 1
ATOM 2107 N N . ALA A 1 264 ? 13.352 46.875 0.604 1 49.19 264 ALA A N 1
ATOM 2108 C CA . ALA A 1 264 ? 14.359 47.312 1.553 1 49.19 264 ALA A CA 1
ATOM 2109 C C . ALA A 1 264 ? 14.977 46.156 2.312 1 49.19 264 ALA A C 1
ATOM 2111 O O . ALA A 1 264 ? 16.125 46.219 2.742 1 49.19 264 ALA A O 1
ATOM 2112 N N . ASN A 1 265 ? 14.25 45.031 2.488 1 50.81 265 ASN A N 1
ATOM 2113 C CA . ASN A 1 265 ? 14.734 44 3.385 1 50.81 265 ASN A CA 1
ATOM 2114 C C . ASN A 1 265 ? 14.633 42.625 2.746 1 50.81 265 ASN A C 1
ATOM 2116 O O . ASN A 1 265 ? 14.289 41.625 3.416 1 50.81 265 ASN A O 1
ATOM 2120 N N . SER A 1 266 ? 15.008 42.688 1.353 1 59.44 266 SER A N 1
ATOM 2121 C CA . SER A 1 266 ? 14.773 41.406 0.707 1 59.44 266 SER A CA 1
ATOM 2122 C C . SER A 1 266 ? 15.977 40.469 0.888 1 59.44 266 SER A C 1
ATOM 2124 O O . SER A 1 266 ? 17.125 40.906 0.772 1 59.44 266 SER A O 1
ATOM 2126 N N . SER A 1 267 ? 15.859 39.375 1.504 1 67.69 267 SER A N 1
ATOM 2127 C CA . SER A 1 267 ? 16.828 38.312 1.659 1 67.69 267 SER A CA 1
ATOM 2128 C C . SER A 1 267 ? 17.281 37.75 0.305 1 67.69 267 SER A C 1
ATOM 2130 O O . SER A 1 267 ? 18.156 36.906 0.236 1 67.69 267 SER A O 1
ATOM 2132 N N . ILE A 1 268 ? 16.781 38.344 -0.77 1 78 268 ILE A N 1
ATOM 2133 C CA . ILE A 1 268 ? 17.188 37.906 -2.098 1 78 268 ILE A CA 1
ATOM 2134 C C . ILE A 1 268 ? 17.641 39.125 -2.928 1 78 268 ILE A C 1
ATOM 2136 O O . ILE A 1 268 ? 17.062 40.188 -2.82 1 78 268 ILE A O 1
ATOM 2140 N N . ALA A 1 269 ? 18.688 39 -3.65 1 81.62 269 ALA A N 1
ATOM 2141 C CA . ALA A 1 269 ? 19.266 40.094 -4.441 1 81.62 269 ALA A CA 1
ATOM 2142 C C . ALA A 1 269 ? 18.422 40.375 -5.68 1 81.62 269 ALA A C 1
ATOM 2144 O O . ALA A 1 269 ? 18.422 41.5 -6.195 1 81.62 269 ALA A O 1
ATOM 2145 N N . TYR A 1 270 ? 17.734 39.438 -6.227 1 85.06 270 TYR A N 1
ATOM 2146 C CA . TYR A 1 270 ? 16.844 39.531 -7.367 1 85.06 270 TYR A CA 1
ATOM 2147 C C . TYR A 1 270 ? 15.758 38.469 -7.32 1 85.06 270 TYR A C 1
ATOM 2149 O O . TYR A 1 270 ? 15.898 37.469 -6.598 1 85.06 270 TYR A O 1
ATOM 2157 N N . GLU A 1 271 ? 14.773 38.719 -8.062 1 84.81 271 GLU A N 1
ATOM 2158 C CA . GLU A 1 271 ? 13.688 37.75 -8.117 1 84.81 271 GLU A CA 1
ATOM 2159 C C . GLU A 1 271 ? 14.102 36.5 -8.891 1 84.81 271 GLU A C 1
ATOM 2161 O O . GLU A 1 271 ? 14.531 36.594 -10.039 1 84.81 271 GLU A O 1
ATOM 2166 N N . PRO A 1 272 ? 13.984 35.375 -8.219 1 91.44 272 PRO A N 1
ATOM 2167 C CA . PRO A 1 272 ? 14.336 34.125 -8.938 1 91.44 272 PRO A CA 1
ATOM 2168 C C . PRO A 1 272 ? 13.297 33.75 -10 1 91.44 272 PRO A C 1
ATOM 2170 O O . PRO A 1 272 ? 12.156 34.219 -9.938 1 91.44 272 PRO A O 1
ATOM 2173 N N . PRO A 1 273 ? 13.68 32.969 -11.008 1 94.81 273 PRO A N 1
ATOM 2174 C CA . PRO A 1 273 ? 12.742 32.531 -12.055 1 94.81 273 PRO A CA 1
ATOM 2175 C C . PRO A 1 273 ? 11.633 31.625 -11.531 1 94.81 273 PRO A C 1
ATOM 2177 O O . PRO A 1 273 ? 11.852 30.859 -10.594 1 94.81 273 PRO A O 1
ATOM 2180 N N . VAL A 1 274 ? 10.516 31.75 -12.195 1 95.94 274 VAL A N 1
ATOM 2181 C CA . VAL A 1 274 ? 9.375 30.891 -11.891 1 95.94 274 VAL A CA 1
ATOM 2182 C C . VAL A 1 274 ? 9.453 29.609 -12.734 1 95.94 274 VAL A C 1
ATOM 2184 O O . VAL A 1 274 ? 9.82 29.656 -13.906 1 95.94 274 VAL A O 1
ATOM 2187 N N . LYS A 1 275 ? 9.188 28.469 -12.086 1 96.81 275 LYS A N 1
ATOM 2188 C CA . LYS A 1 275 ? 9.109 27.188 -12.797 1 96.81 275 LYS A CA 1
ATOM 2189 C C . LYS A 1 275 ? 7.727 26.562 -12.648 1 96.81 275 LYS A C 1
ATOM 2191 O O . LYS A 1 275 ? 6.949 26.953 -11.781 1 96.81 275 LYS A O 1
ATOM 2196 N N . THR A 1 276 ? 7.453 25.625 -13.5 1 95.75 276 THR A N 1
ATOM 2197 C CA . THR A 1 276 ? 6.184 24.906 -13.469 1 95.75 276 THR A CA 1
ATOM 2198 C C . THR A 1 276 ? 6.098 24.016 -12.242 1 95.75 276 THR A C 1
ATOM 2200 O O . THR A 1 276 ? 7.098 23.438 -11.812 1 95.75 276 THR A O 1
ATOM 2203 N N . GLY A 1 277 ? 4.938 23.906 -11.734 1 95.5 277 GLY A N 1
ATOM 2204 C CA . GLY A 1 277 ? 4.703 23 -10.625 1 95.5 277 GLY A CA 1
ATOM 2205 C C . GLY A 1 277 ? 5.027 21.562 -10.953 1 95.5 277 GLY A C 1
ATOM 2206 O O . GLY A 1 277 ? 4.957 21.141 -12.109 1 95.5 277 GLY A O 1
ATOM 2207 N N . VAL A 1 278 ? 5.43 20.812 -9.938 1 95.31 278 VAL A N 1
ATOM 2208 C CA . VAL A 1 278 ? 5.719 19.375 -10.055 1 95.31 278 VAL A CA 1
ATOM 2209 C C . VAL A 1 278 ? 4.871 18.594 -9.047 1 95.31 278 VAL A C 1
ATOM 2211 O O . VAL A 1 278 ? 4.895 18.891 -7.852 1 95.31 278 VAL A O 1
ATOM 2214 N N . PRO A 1 279 ? 4.105 17.641 -9.516 1 93.56 279 PRO A N 1
ATOM 2215 C CA . PRO A 1 279 ? 3.303 16.859 -8.562 1 93.56 279 PRO A CA 1
ATOM 2216 C C . PRO A 1 279 ? 4.156 16.047 -7.598 1 93.56 279 PRO A C 1
ATOM 2218 O O . PRO A 1 279 ? 5.262 15.633 -7.945 1 93.56 279 PRO A O 1
ATOM 2221 N N . ILE A 1 280 ? 3.664 15.719 -6.492 1 93.69 280 ILE A N 1
ATOM 2222 C CA . ILE A 1 280 ? 4.379 15.125 -5.367 1 93.69 280 ILE A CA 1
ATOM 2223 C C . ILE A 1 280 ? 4.965 13.781 -5.777 1 93.69 280 ILE A C 1
ATOM 2225 O O . ILE A 1 280 ? 6.121 13.477 -5.465 1 93.69 280 ILE A O 1
ATOM 2229 N N . PRO A 1 281 ? 4.285 12.891 -6.5 1 93.06 281 PRO A N 1
ATOM 2230 C CA . PRO A 1 281 ? 4.887 11.617 -6.895 1 93.06 281 PRO A CA 1
ATOM 2231 C C . PRO A 1 281 ? 6.207 11.797 -7.645 1 93.06 281 PRO A C 1
ATOM 2233 O O . PRO A 1 281 ? 7.133 10.992 -7.469 1 93.06 281 PRO A O 1
ATOM 2236 N N . GLN A 1 282 ? 6.336 12.891 -8.336 1 94.81 282 GLN A N 1
ATOM 2237 C CA . GLN A 1 282 ? 7.539 13.133 -9.125 1 94.81 282 GLN A CA 1
ATOM 2238 C C . GLN A 1 282 ? 8.688 13.617 -8.25 1 94.81 282 GLN A C 1
ATOM 2240 O O . GLN A 1 282 ? 9.844 13.609 -8.672 1 94.81 282 GLN A O 1
ATOM 2245 N N . TRP A 1 283 ? 8.359 14.031 -7.062 1 97.25 283 TRP A N 1
ATOM 2246 C CA . TRP A 1 283 ? 9.422 14.414 -6.141 1 97.25 283 TRP A CA 1
ATOM 2247 C C . TRP A 1 283 ? 10.242 13.203 -5.719 1 97.25 283 TRP A C 1
ATOM 2249 O O . TRP A 1 283 ? 11.359 13.344 -5.227 1 97.25 283 TRP A O 1
ATOM 2259 N N . SER A 1 284 ? 9.719 12.008 -5.961 1 96.44 284 SER A N 1
ATOM 2260 C CA . SER A 1 284 ? 10.391 10.766 -5.586 1 96.44 284 SER A CA 1
ATOM 2261 C C . SER A 1 284 ? 11.703 10.594 -6.352 1 96.44 284 SER A C 1
ATOM 2263 O O . SER A 1 284 ? 12.523 9.75 -6 1 96.44 284 SER A O 1
ATOM 2265 N N . ARG A 1 285 ? 11.953 11.438 -7.309 1 97.06 285 ARG A N 1
ATOM 2266 C CA . ARG A 1 285 ? 13.164 11.359 -8.117 1 97.06 285 ARG A CA 1
ATOM 2267 C C . ARG A 1 285 ? 14.344 12.008 -7.398 1 97.06 285 ARG A C 1
ATOM 2269 O O . ARG A 1 285 ? 15.492 11.875 -7.832 1 97.06 285 ARG A O 1
ATOM 2276 N N . TYR A 1 286 ? 14.047 12.68 -6.324 1 97.94 286 TYR A N 1
ATOM 2277 C CA . TYR A 1 286 ? 15.078 13.414 -5.602 1 97.94 286 TYR A CA 1
ATOM 2278 C C . TYR A 1 286 ? 15.352 12.781 -4.242 1 97.94 286 TYR A C 1
ATOM 2280 O O . TYR A 1 286 ? 14.43 12.266 -3.598 1 97.94 286 TYR A O 1
ATOM 2288 N N . LYS A 1 287 ? 16.594 12.844 -3.781 1 98.25 287 LYS A N 1
ATOM 2289 C CA . LYS A 1 287 ? 16.984 12.219 -2.518 1 98.25 287 LYS A CA 1
ATOM 2290 C C . LYS A 1 287 ? 16.453 13.023 -1.33 1 98.25 287 LYS A C 1
ATOM 2292 O O . LYS A 1 287 ? 16.016 12.453 -0.335 1 98.25 287 LYS A O 1
ATOM 2297 N N . TRP A 1 288 ? 16.484 14.352 -1.496 1 98.5 288 TRP A N 1
ATOM 2298 C CA . TRP A 1 288 ? 16.219 15.234 -0.364 1 98.5 288 TRP A CA 1
ATOM 2299 C C . TRP A 1 288 ? 15.023 16.141 -0.646 1 98.5 288 TRP A C 1
ATOM 2301 O O . TRP A 1 288 ? 15.047 16.938 -1.586 1 98.5 288 TRP A O 1
ATOM 2311 N N . LEU A 1 289 ? 13.961 15.969 0.12 1 98.5 289 LEU A N 1
ATOM 2312 C CA . LEU A 1 289 ? 12.758 16.766 -0.092 1 98.5 289 LEU A CA 1
ATOM 2313 C C . LEU A 1 289 ? 12.641 17.859 0.972 1 98.5 289 LEU A C 1
ATOM 2315 O 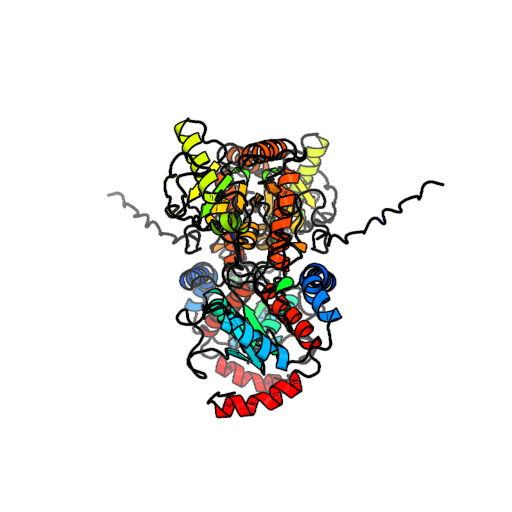O . LEU A 1 289 ? 12.664 17.562 2.17 1 98.5 289 LEU A O 1
ATOM 2319 N N . LEU A 1 290 ? 12.508 19.078 0.55 1 96.44 290 LEU A N 1
ATOM 2320 C CA . LEU A 1 290 ? 12.383 20.188 1.475 1 96.44 290 LEU A CA 1
ATOM 2321 C C . LEU A 1 290 ? 10.922 20.453 1.812 1 96.44 290 LEU A C 1
ATOM 2323 O O . LEU A 1 290 ? 10.102 20.688 0.916 1 96.44 290 LEU A O 1
ATOM 2327 N N . ASN A 1 291 ? 10.602 20.328 3.029 1 94.88 291 ASN A N 1
ATOM 2328 C CA . ASN A 1 291 ? 9.32 20.812 3.541 1 94.88 291 ASN A CA 1
ATOM 2329 C C . ASN A 1 291 ? 9.438 22.25 4.07 1 94.88 291 ASN A C 1
ATOM 2331 O O . ASN A 1 291 ? 9.867 22.453 5.203 1 94.88 291 ASN A O 1
ATOM 2335 N N . LEU A 1 292 ? 8.984 23.156 3.258 1 89.88 292 LEU A N 1
ATOM 2336 C CA . LEU A 1 292 ? 9.109 24.578 3.557 1 89.88 292 LEU A CA 1
ATOM 2337 C C . LEU A 1 292 ? 7.758 25.188 3.934 1 89.88 292 LEU A C 1
ATOM 2339 O O . LEU A 1 292 ? 6.742 24.875 3.305 1 89.88 292 LEU A O 1
ATOM 2343 N N . GLU A 1 293 ? 7.863 25.969 4.863 1 81.69 293 GLU A N 1
ATOM 2344 C CA . GLU A 1 293 ? 6.633 26.625 5.309 1 81.69 293 GLU A CA 1
ATOM 2345 C C . GLU A 1 293 ? 6.148 27.641 4.285 1 81.69 293 GLU A C 1
ATOM 2347 O O . GLU A 1 293 ? 6.938 28.156 3.496 1 81.69 293 GLU A O 1
ATOM 2352 N N . GLY A 1 294 ? 4.863 27.781 4.254 1 80.44 294 GLY A N 1
ATOM 2353 C CA . GLY A 1 294 ? 4.246 28.922 3.592 1 80.44 294 GLY A CA 1
ATOM 2354 C C . GLY A 1 294 ? 3.777 29.984 4.559 1 80.44 294 GLY A C 1
ATOM 2355 O O . GLY A 1 294 ? 4.559 30.484 5.383 1 80.44 294 GLY A O 1
ATOM 2356 N N . LEU A 1 295 ? 2.516 30.219 4.547 1 73.44 295 LEU A N 1
ATOM 2357 C CA . LEU A 1 295 ? 1.935 31.109 5.543 1 73.44 295 LEU A CA 1
ATOM 2358 C C . LEU A 1 295 ? 1.937 30.453 6.922 1 73.44 295 LEU A C 1
ATOM 2360 O O . LEU A 1 295 ? 2.164 31.141 7.93 1 73.44 295 LEU A O 1
ATOM 2364 N N . VAL A 1 296 ? 1.714 29.203 6.863 1 78.44 296 VAL A N 1
ATOM 2365 C CA . VAL A 1 296 ? 1.712 28.391 8.078 1 78.44 296 VAL A CA 1
ATOM 2366 C C . VAL A 1 296 ? 2.373 27.047 7.801 1 78.44 296 VAL A C 1
ATOM 2368 O O . VAL A 1 296 ? 3.195 26.922 6.891 1 78.44 296 VAL A O 1
ATOM 2371 N N . ALA A 1 297 ? 2.066 26.141 8.719 1 78.62 297 ALA A N 1
ATOM 2372 C CA . ALA A 1 297 ? 2.607 24.797 8.539 1 78.62 297 ALA A CA 1
ATOM 2373 C C . ALA A 1 297 ? 2.295 24.266 7.145 1 78.62 297 ALA A C 1
ATOM 2375 O O . ALA A 1 297 ? 1.189 24.453 6.633 1 78.62 297 ALA A O 1
ATOM 2376 N N . ALA A 1 298 ? 3.277 23.688 6.52 1 86.94 298 ALA A N 1
ATOM 2377 C CA . ALA A 1 298 ? 3.076 23.078 5.207 1 86.94 298 ALA A CA 1
ATOM 2378 C C . ALA A 1 298 ? 2.307 21.766 5.32 1 86.94 298 ALA A C 1
ATOM 2380 O O . ALA A 1 298 ? 2.832 20.781 5.824 1 86.94 298 ALA A O 1
ATOM 2381 N N . TYR A 1 299 ? 1.135 21.688 4.754 1 92.12 299 TYR A N 1
ATOM 2382 C CA . TYR A 1 299 ? 0.26 20.531 4.859 1 92.12 299 TYR A CA 1
ATOM 2383 C C . TYR A 1 299 ? 0.802 19.359 4.035 1 92.12 299 TYR A C 1
ATOM 2385 O O . TYR A 1 299 ? 0.359 18.219 4.195 1 92.12 299 TYR A O 1
ATOM 2393 N N . ARG A 1 300 ? 1.836 19.609 3.24 1 94.38 300 ARG A N 1
ATOM 2394 C CA . ARG A 1 300 ? 2.332 18.578 2.342 1 94.38 300 ARG A CA 1
ATOM 2395 C C . ARG A 1 300 ? 3.27 17.625 3.074 1 94.38 300 ARG A C 1
ATOM 2397 O O . ARG A 1 300 ? 3.711 16.625 2.508 1 94.38 300 ARG A O 1
ATOM 2404 N N . LEU A 1 301 ? 3.564 17.891 4.344 1 96.25 301 LEU A N 1
ATOM 2405 C CA . LEU A 1 301 ? 4.52 17.047 5.059 1 96.25 301 LEU A CA 1
ATOM 2406 C C . LEU A 1 301 ? 4.098 15.578 5.016 1 96.25 301 LEU A C 1
ATOM 2408 O O . LEU A 1 301 ? 4.91 14.703 4.723 1 96.25 301 LEU A O 1
ATOM 2412 N N . SER A 1 302 ? 2.838 15.328 5.289 1 96.81 302 SER A N 1
ATOM 2413 C CA . SER A 1 302 ? 2.367 13.945 5.285 1 96.81 302 SER A CA 1
ATOM 2414 C C . SER A 1 302 ? 2.5 13.32 3.898 1 96.81 302 SER A C 1
ATOM 2416 O O . SER A 1 302 ? 2.758 12.125 3.773 1 96.81 302 SER A O 1
ATOM 2418 N N . GLN A 1 303 ? 2.297 14.086 2.863 1 97.5 303 GLN A N 1
ATOM 2419 C CA . GLN A 1 303 ? 2.471 13.594 1.503 1 97.5 303 GLN A CA 1
ATOM 2420 C C . GLN A 1 303 ? 3.934 13.266 1.219 1 97.5 303 GLN A C 1
ATOM 2422 O O . GLN A 1 303 ? 4.238 12.234 0.614 1 97.5 303 GLN A O 1
ATOM 2427 N N . LEU A 1 304 ? 4.789 14.148 1.653 1 98.19 304 LEU A N 1
ATOM 2428 C CA . LEU A 1 304 ? 6.211 13.93 1.415 1 98.19 304 LEU A CA 1
ATOM 2429 C C . LEU A 1 304 ? 6.695 12.664 2.115 1 98.19 304 LEU A C 1
ATOM 2431 O O . LEU A 1 304 ? 7.59 11.984 1.617 1 98.19 304 LEU A O 1
ATOM 2435 N N . MET A 1 305 ? 6.086 12.328 3.217 1 97.62 305 MET A N 1
ATOM 2436 C CA . MET A 1 305 ? 6.469 11.148 3.979 1 97.62 305 MET A CA 1
ATOM 2437 C C . MET A 1 305 ? 6.031 9.875 3.264 1 97.62 305 MET A C 1
ATOM 2439 O O . MET A 1 305 ? 6.465 8.773 3.617 1 97.62 305 MET A O 1
ATOM 2443 N N . THR A 1 306 ? 5.188 9.969 2.199 1 96.88 306 THR A N 1
ATOM 2444 C CA . THR A 1 306 ? 4.781 8.812 1.413 1 96.88 306 THR A CA 1
ATOM 2445 C C . THR A 1 306 ? 5.789 8.531 0.303 1 96.88 306 THR A C 1
ATOM 2447 O O . THR A 1 306 ? 5.688 7.52 -0.396 1 96.88 306 THR A O 1
ATOM 2450 N N . VAL A 1 307 ? 6.664 9.398 0.118 1 96.81 307 VAL A N 1
ATOM 2451 C CA . VAL A 1 307 ? 7.723 9.266 -0.876 1 96.81 307 VAL A CA 1
ATOM 2452 C C . VAL A 1 307 ? 8.961 8.641 -0.233 1 96.81 307 VAL A C 1
ATOM 2454 O O . VAL A 1 307 ? 9.297 8.953 0.909 1 96.81 307 VAL A O 1
ATOM 2457 N N . ASN A 1 308 ? 9.625 7.688 -0.883 1 96.56 308 ASN A N 1
ATOM 2458 C CA . ASN A 1 308 ? 10.797 7.051 -0.299 1 96.56 308 ASN A CA 1
ATOM 2459 C C . ASN A 1 308 ? 12.039 7.93 -0.434 1 96.56 308 ASN A C 1
ATOM 2461 O O . ASN A 1 308 ? 13.086 7.473 -0.897 1 96.56 308 ASN A O 1
ATOM 2465 N N . SER A 1 309 ? 11.922 9.188 -0.017 1 98.31 309 SER A N 1
ATOM 2466 C CA . SER A 1 309 ? 12.992 10.164 0.085 1 98.31 309 SER A CA 1
ATOM 2467 C C . SER A 1 309 ? 13.109 10.719 1.503 1 98.31 309 SER A C 1
ATOM 2469 O O . SER A 1 309 ? 12.25 10.453 2.348 1 98.31 309 SER A O 1
ATOM 2471 N N . LEU A 1 310 ? 14.25 11.344 1.757 1 98.62 310 LEU A N 1
ATOM 2472 C CA . LEU A 1 310 ? 14.438 11.93 3.082 1 98.62 310 LEU A CA 1
ATOM 2473 C C . LEU A 1 310 ? 13.867 13.336 3.143 1 98.62 310 LEU A C 1
ATOM 2475 O O . LEU A 1 310 ? 14.188 14.18 2.295 1 98.62 310 LEU A O 1
ATOM 2479 N N . VAL A 1 311 ? 13.031 13.602 4.09 1 98.31 311 VAL A N 1
ATOM 2480 C CA . VAL A 1 311 ? 12.391 14.906 4.242 1 98.31 311 VAL A CA 1
ATOM 2481 C C . VAL A 1 311 ? 13.25 15.797 5.141 1 98.31 311 VAL A C 1
ATOM 2483 O O . VAL A 1 311 ? 13.602 15.406 6.254 1 98.31 311 VAL A O 1
ATOM 2486 N N . LEU A 1 312 ? 13.672 16.906 4.633 1 96.56 312 LEU A N 1
ATOM 2487 C CA . LEU A 1 312 ? 14.203 18 5.441 1 96.56 312 LEU A CA 1
ATOM 2488 C C . LEU A 1 312 ? 13.094 18.922 5.906 1 96.56 312 LEU A C 1
ATOM 2490 O O . LEU A 1 312 ? 12.438 19.578 5.082 1 96.56 312 LEU A O 1
ATOM 2494 N N . PHE A 1 313 ? 12.93 18.953 7.156 1 93.44 313 PHE A N 1
ATOM 2495 C CA . PHE A 1 313 ? 11.812 19.672 7.746 1 93.44 313 PHE A CA 1
ATOM 2496 C C . PHE A 1 313 ? 12.273 20.984 8.352 1 93.44 313 PHE A C 1
ATOM 2498 O O . PHE A 1 313 ? 13.023 21 9.328 1 93.44 313 PHE A O 1
ATOM 2505 N N . GLN A 1 314 ? 11.812 22.062 7.754 1 86.69 314 GLN A N 1
ATOM 2506 C CA . GLN A 1 314 ? 12.125 23.391 8.281 1 86.69 314 GLN A CA 1
ATOM 2507 C C . GLN A 1 314 ? 11.578 23.562 9.703 1 86.69 314 GLN A C 1
ATOM 2509 O O . GLN A 1 314 ? 10.453 23.141 9.992 1 86.69 314 GLN A O 1
ATOM 2514 N N . ARG A 1 315 ? 12.344 24.047 10.539 1 78.69 315 ARG A N 1
ATOM 2515 C CA . ARG A 1 315 ? 11.828 24.406 11.852 1 78.69 315 ARG A CA 1
ATOM 2516 C C . ARG A 1 315 ? 10.781 25.516 11.742 1 78.69 315 ARG A C 1
ATOM 2518 O O . ARG A 1 315 ? 11.031 26.547 11.117 1 78.69 315 ARG A O 1
ATOM 2525 N N . VAL A 1 316 ? 9.617 25.219 12.25 1 75.81 316 VAL A N 1
ATOM 2526 C CA . VAL A 1 316 ? 8.508 26.172 12.141 1 75.81 316 VAL A CA 1
ATOM 2527 C C . VAL A 1 316 ? 7.816 26.312 13.492 1 75.81 316 VAL A C 1
ATOM 2529 O O . VAL A 1 316 ? 7.855 25.391 14.312 1 75.81 316 VAL A O 1
ATOM 2532 N N . PRO A 1 317 ? 7.238 27.484 13.719 1 79.56 317 PRO A N 1
ATOM 2533 C CA . PRO A 1 317 ? 6.48 27.672 14.961 1 79.56 317 PRO A CA 1
ATOM 2534 C C . PRO A 1 317 ? 5.023 27.234 14.836 1 79.56 317 PRO A C 1
ATOM 2536 O O . PRO A 1 317 ? 4.125 27.891 15.352 1 79.56 317 PRO A O 1
ATOM 2539 N N . TYR A 1 318 ? 4.746 26.234 14.047 1 84.69 318 TYR A N 1
ATOM 2540 C CA . TYR A 1 318 ? 3.406 25.703 13.828 1 84.69 318 TYR A CA 1
ATOM 2541 C C . TYR A 1 318 ? 3.387 24.188 14.008 1 84.69 318 TYR A C 1
ATOM 2543 O O . TYR A 1 318 ? 4.438 23.531 13.992 1 84.69 318 TYR A O 1
ATOM 2551 N N . MET A 1 319 ? 2.193 23.766 14.234 1 90.69 319 MET A N 1
ATOM 2552 C CA . MET A 1 319 ? 2.096 22.312 14.312 1 90.69 319 MET A CA 1
ATOM 2553 C C . MET A 1 319 ? 0.769 21.828 13.742 1 90.69 319 MET A C 1
ATOM 2555 O O . MET A 1 319 ? -0.258 22.484 13.891 1 90.69 319 MET A O 1
ATOM 2559 N N . GLU A 1 320 ? 0.86 20.734 13.07 1 95.25 320 GLU A N 1
ATOM 2560 C CA . GLU A 1 320 ? -0.309 19.922 12.75 1 95.25 320 GLU A CA 1
ATOM 2561 C C . GLU A 1 320 ? -0.546 18.844 13.805 1 95.25 320 GLU A C 1
ATOM 2563 O O . GLU A 1 320 ? 0.272 18.672 14.711 1 95.25 320 GLU A O 1
ATOM 2568 N N . TYR A 1 321 ? -1.594 18.109 13.656 1 97.75 321 TYR A N 1
ATOM 2569 C CA . TYR A 1 321 ? -2.129 17.25 14.711 1 97.75 321 TYR A CA 1
ATOM 2570 C C . TYR A 1 321 ? -1.184 16.094 15.008 1 97.75 321 TYR A C 1
ATOM 2572 O O . TYR A 1 321 ? -1.288 15.445 16.062 1 97.75 321 TYR A O 1
ATOM 2580 N N . PHE A 1 322 ? -0.214 15.773 14.141 1 98.06 322 PHE A N 1
ATOM 2581 C CA . PHE A 1 322 ? 0.579 14.562 14.328 1 98.06 322 PHE A CA 1
ATOM 2582 C C . PHE A 1 322 ? 2.023 14.914 14.664 1 98.06 322 PHE A C 1
ATOM 2584 O O . PHE A 1 322 ? 2.85 14.016 14.875 1 98.06 322 PHE A O 1
ATOM 2591 N N . TYR A 1 323 ? 2.332 16.203 14.789 1 96.12 323 TYR A N 1
ATOM 2592 C CA . TYR A 1 323 ? 3.721 16.641 14.898 1 96.12 323 TYR A CA 1
ATOM 2593 C C . TYR A 1 323 ? 4.348 16.141 16.203 1 96.12 323 TYR A C 1
ATOM 2595 O O . TYR A 1 323 ? 5.559 15.922 16.266 1 96.12 323 TYR A O 1
ATOM 2603 N N . ARG A 1 324 ? 3.572 15.906 17.203 1 96.12 324 ARG A N 1
ATOM 2604 C CA . ARG A 1 324 ? 4.125 15.484 18.484 1 96.12 324 ARG A CA 1
ATOM 2605 C C . ARG A 1 324 ? 4.59 14.031 18.422 1 96.12 324 ARG A C 1
ATOM 2607 O O . ARG A 1 324 ? 5.301 13.57 19.312 1 96.12 324 ARG A O 1
ATOM 2614 N N . SER A 1 325 ? 4.238 13.352 17.312 1 97.81 325 SER A N 1
ATOM 2615 C CA . SER A 1 325 ? 4.586 11.938 17.219 1 97.81 325 SER A CA 1
ATOM 2616 C C . SER A 1 325 ? 5.68 11.711 16.172 1 97.81 325 SER A C 1
ATOM 2618 O O . SER A 1 325 ? 6.039 10.57 15.891 1 97.81 325 SER A O 1
ATOM 2620 N N . ILE A 1 326 ? 6.207 12.711 15.594 1 96.94 326 ILE A N 1
ATOM 2621 C CA . ILE A 1 326 ? 7.371 12.57 14.719 1 96.94 326 ILE A CA 1
ATOM 2622 C C . ILE A 1 326 ? 8.57 13.289 15.344 1 96.94 326 ILE A C 1
ATOM 2624 O O . ILE A 1 326 ? 8.406 14.312 16.016 1 96.94 326 ILE A O 1
ATOM 2628 N N . HIS A 1 327 ? 9.758 12.734 15.07 1 96.06 327 HIS A N 1
ATOM 2629 C CA . HIS A 1 327 ? 10.945 13.211 15.758 1 96.06 327 HIS A CA 1
ATOM 2630 C C . HIS A 1 327 ? 12.109 13.406 14.789 1 96.06 327 HIS A C 1
ATOM 2632 O O . HIS A 1 327 ? 12.242 12.648 13.82 1 96.06 327 HIS A O 1
ATOM 2638 N N . PRO A 1 328 ? 12.945 14.445 15.086 1 95.06 328 PRO A N 1
ATOM 2639 C CA . PRO A 1 328 ? 14.141 14.672 14.273 1 95.06 328 PRO A CA 1
ATOM 2640 C C . PRO A 1 328 ? 15.062 13.453 14.234 1 95.06 328 PRO A C 1
ATOM 2642 O O . PRO A 1 328 ? 15.258 12.797 15.258 1 95.06 328 PRO A O 1
ATOM 2645 N N . TRP A 1 329 ? 15.555 13.109 13.016 1 95.88 329 TRP A N 1
ATOM 2646 C CA . TRP A 1 329 ? 16.516 12.047 12.75 1 95.88 329 TRP A CA 1
ATOM 2647 C C . TRP A 1 329 ? 15.898 10.672 12.977 1 95.88 329 TRP A C 1
ATOM 2649 O O . TRP A 1 329 ? 16.594 9.656 12.914 1 95.88 329 TRP A O 1
ATOM 2659 N N . GLN A 1 330 ? 14.656 10.688 13.227 1 97.06 330 GLN A N 1
ATOM 2660 C CA . GLN A 1 330 ? 13.891 9.445 13.242 1 97.06 330 GLN A CA 1
ATOM 2661 C C . GLN A 1 330 ? 12.93 9.383 12.055 1 97.06 330 GLN A C 1
ATOM 2663 O O . GLN A 1 330 ? 12.781 8.336 11.422 1 97.06 330 GLN A O 1
ATOM 2668 N N . HIS A 1 331 ? 12.25 10.562 11.812 1 97.81 331 HIS A N 1
ATOM 2669 C CA . HIS A 1 331 ? 11.258 10.609 10.742 1 97.81 331 HIS A CA 1
ATOM 2670 C C . HIS A 1 331 ? 11.625 11.656 9.703 1 97.81 331 HIS A C 1
ATOM 2672 O O . HIS A 1 331 ? 11.07 11.664 8.602 1 97.81 331 HIS A O 1
ATOM 2678 N N . TYR A 1 332 ? 12.461 12.555 10.102 1 97.31 332 TYR A N 1
ATOM 2679 C CA . TYR A 1 332 ? 12.898 13.656 9.258 1 97.31 332 TYR A CA 1
ATOM 2680 C C . TYR A 1 332 ? 14.195 14.258 9.773 1 97.31 332 TYR A C 1
ATOM 2682 O O . TYR A 1 332 ? 14.68 13.883 10.844 1 97.31 332 TYR A O 1
ATOM 2690 N N . VAL A 1 333 ? 14.812 15.141 9 1 96.19 333 VAL A N 1
ATOM 2691 C CA . VAL A 1 333 ? 15.984 15.898 9.422 1 96.19 333 VAL A CA 1
ATOM 2692 C C . VAL A 1 333 ? 15.656 17.391 9.453 1 96.19 333 VAL A C 1
ATOM 2694 O O . VAL A 1 333 ? 15.188 17.953 8.461 1 96.19 333 VAL A O 1
ATOM 2697 N N . PRO A 1 334 ? 15.875 18.047 10.57 1 91.81 334 PRO A N 1
ATOM 2698 C CA . PRO A 1 334 ? 15.555 19.484 10.672 1 91.81 334 PRO A CA 1
ATOM 2699 C C . PRO A 1 334 ? 16.609 20.359 10.023 1 91.81 334 PRO A C 1
ATOM 2701 O O . PRO A 1 334 ? 17.797 20 9.984 1 91.81 334 PRO A O 1
ATOM 2704 N N . PHE A 1 335 ? 16.125 21.391 9.422 1 86.25 335 PHE A N 1
ATOM 2705 C CA . PHE A 1 335 ? 17.016 22.438 8.977 1 86.25 335 PHE A CA 1
ATOM 2706 C C . PHE A 1 335 ? 16.391 23.812 9.211 1 86.25 335 PHE A C 1
ATOM 2708 O O . PHE A 1 335 ? 15.273 23.922 9.719 1 86.25 335 PHE A O 1
ATOM 2715 N N . TRP A 1 336 ? 17.062 24.844 8.773 1 72.06 336 TRP A N 1
ATOM 2716 C CA . TRP A 1 336 ? 16.641 26.234 8.977 1 72.06 336 TRP A CA 1
ATOM 2717 C C . TRP A 1 336 ? 16.656 26.609 10.453 1 72.06 336 TRP A C 1
ATOM 2719 O O . TRP A 1 336 ? 15.641 27.016 11.016 1 72.06 336 TRP A O 1
ATOM 2729 N N . ASN A 1 337 ? 17.781 26.188 11.055 1 55.81 337 ASN A N 1
ATOM 2730 C CA . ASN A 1 337 ? 17.969 26.578 12.445 1 55.81 337 ASN A CA 1
ATOM 2731 C C . ASN A 1 337 ? 18.453 28.031 12.562 1 55.81 337 ASN A C 1
ATOM 2733 O O . ASN A 1 337 ? 19.484 28.391 12 1 55.81 337 ASN A O 1
ATOM 2737 N N . ALA A 1 338 ? 17.375 28.906 12.672 1 49.47 338 ALA A N 1
ATOM 2738 C CA . ALA A 1 338 ? 17.797 30.297 12.828 1 49.47 338 ALA A CA 1
ATOM 2739 C C . ALA A 1 338 ? 19.078 30.391 13.656 1 49.47 338 ALA A C 1
ATOM 2741 O O . ALA A 1 338 ? 19.906 31.281 13.438 1 49.47 338 ALA A O 1
ATOM 2742 N N . THR A 1 339 ? 19.078 29.516 14.766 1 46 339 THR A N 1
ATOM 2743 C CA . THR A 1 339 ? 20.219 29.531 15.68 1 46 339 THR A CA 1
ATOM 2744 C C . THR A 1 339 ? 20.969 28.219 15.625 1 46 339 THR A C 1
ATOM 2746 O O . THR A 1 339 ? 20.375 27.141 15.664 1 46 339 THR A O 1
ATOM 2749 N N . GLY A 1 340 ? 22.203 28.141 15.141 1 43.28 340 GLY A N 1
ATOM 2750 C CA . GLY A 1 340 ? 23.094 26.984 15.109 1 43.28 340 GLY A CA 1
ATOM 2751 C C . GLY A 1 340 ? 23.25 26.328 16.469 1 43.28 340 GLY A C 1
ATOM 2752 O O . GLY A 1 340 ? 22.859 26.891 17.484 1 43.28 340 GLY A O 1
ATOM 2753 N N . PRO A 1 341 ? 23.609 25.031 16.453 1 44.56 341 PRO A N 1
ATOM 2754 C CA . PRO A 1 341 ? 23.844 24.391 17.75 1 44.56 341 PRO A CA 1
ATOM 2755 C C . PRO A 1 341 ? 24.688 25.25 18.688 1 44.56 341 PRO A C 1
ATOM 2757 O O . PRO A 1 341 ? 24.625 25.078 19.906 1 44.56 341 PRO A O 1
ATOM 2760 N N . ASP A 1 342 ? 25.422 26.094 18.203 1 41.78 342 ASP A N 1
ATOM 2761 C CA . ASP A 1 342 ? 26.312 26.969 18.969 1 41.78 342 ASP A CA 1
ATOM 2762 C C . ASP A 1 342 ? 25.578 28.234 19.422 1 41.78 342 ASP A C 1
ATOM 2764 O O . ASP A 1 342 ? 26.188 29.109 20.031 1 41.78 342 ASP A O 1
ATOM 2768 N N . GLY A 1 343 ? 24.406 28.344 19.109 1 46.69 343 GLY A N 1
ATOM 2769 C CA . GLY A 1 343 ? 23.625 29.5 19.5 1 46.69 343 GLY A CA 1
ATOM 2770 C C . GLY A 1 343 ? 23.688 30.641 18.484 1 46.69 343 GLY A C 1
ATOM 2771 O O . GLY A 1 343 ? 23.031 31.656 18.641 1 46.69 343 GLY A O 1
ATOM 2772 N N . ALA A 1 344 ? 24.578 30.531 17.625 1 45.47 344 ALA A N 1
ATOM 2773 C CA . ALA A 1 344 ? 24.766 31.609 16.656 1 45.47 344 ALA A CA 1
ATOM 2774 C C . ALA A 1 344 ? 23.641 31.594 15.602 1 45.47 344 ALA A C 1
ATOM 2776 O O . ALA A 1 344 ? 23.156 30.531 15.227 1 45.47 344 ALA A O 1
ATOM 2777 N N . PRO A 1 345 ? 23.016 32.781 15.438 1 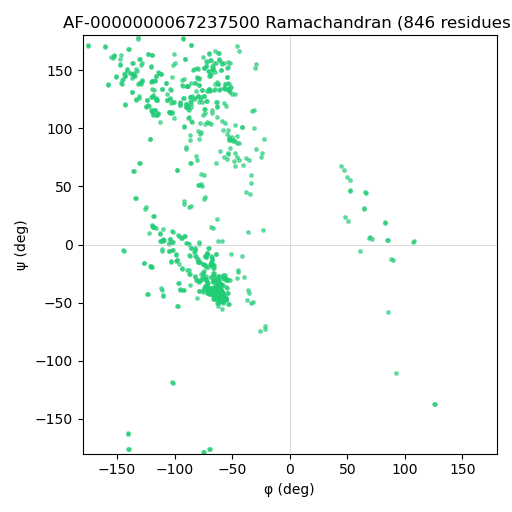49.31 345 PRO A N 1
ATOM 2778 C CA . PRO A 1 345 ? 22.047 32.875 14.336 1 49.31 345 PRO A CA 1
ATOM 2779 C C . PRO A 1 345 ? 22.547 32.188 13.07 1 49.31 345 PRO A C 1
ATOM 2781 O O . PRO A 1 345 ? 23.703 32.312 12.695 1 49.31 345 PRO A O 1
ATOM 2784 N N . ARG A 1 346 ? 22.062 31 12.82 1 51.06 346 ARG A N 1
ATOM 2785 C CA . ARG A 1 346 ? 22.469 30.406 11.555 1 51.06 346 ARG A CA 1
ATOM 2786 C C . ARG A 1 346 ? 21.672 30.984 10.391 1 51.06 346 ARG A C 1
ATOM 2788 O O . ARG A 1 346 ? 20.531 31.422 10.562 1 51.06 346 ARG A O 1
ATOM 2795 N N . GLY A 1 347 ? 22.297 31.594 9.344 1 56.78 347 GLY A N 1
ATOM 2796 C CA . GLY A 1 347 ? 21.734 32.062 8.094 1 56.78 347 GLY A CA 1
ATOM 2797 C C . GLY A 1 347 ? 20.766 31.078 7.473 1 56.78 347 GLY A C 1
ATOM 2798 O O . GLY A 1 347 ? 20.438 30.047 8.07 1 56.78 347 GLY A O 1
ATOM 2799 N N . MET A 1 348 ? 20.016 31.484 6.527 1 65.06 348 MET A N 1
ATOM 2800 C CA . MET A 1 348 ? 19.031 30.797 5.707 1 65.06 348 MET A CA 1
ATOM 2801 C C . MET A 1 348 ? 19.688 29.766 4.809 1 65.06 348 MET A C 1
ATOM 2803 O O . MET A 1 348 ? 19.047 29.219 3.908 1 65.06 348 MET A O 1
ATOM 2807 N N . ASP A 1 349 ? 21.094 29.516 5.266 1 72.88 349 ASP A N 1
ATOM 2808 C CA . ASP A 1 349 ? 21.828 28.688 4.32 1 72.88 349 ASP A CA 1
ATOM 2809 C C . ASP A 1 349 ? 22.312 27.391 4.977 1 72.88 349 ASP A C 1
ATOM 2811 O O . ASP A 1 349 ? 23.141 26.688 4.422 1 72.88 349 ASP A O 1
ATOM 2815 N N . ASP A 1 350 ? 21.766 27 6.125 1 84.75 350 ASP A N 1
ATOM 2816 C CA . ASP A 1 350 ? 22.234 25.797 6.812 1 84.75 350 ASP A CA 1
ATOM 2817 C C . ASP A 1 350 ? 21.875 24.547 6.023 1 84.75 350 ASP A C 1
ATOM 2819 O O . ASP A 1 350 ? 22.391 23.453 6.297 1 84.75 350 ASP A O 1
ATOM 2823 N N . VAL A 1 351 ? 21.062 24.719 5.02 1 90.56 351 VAL A N 1
ATOM 2824 C CA . VAL A 1 351 ? 20.641 23.594 4.195 1 90.56 351 VAL A CA 1
ATOM 2825 C C . VAL A 1 351 ? 21.859 22.984 3.496 1 90.56 351 VAL A C 1
ATOM 2827 O O . VAL A 1 351 ? 21.922 21.766 3.299 1 90.56 351 VAL A O 1
ATOM 2830 N N . TYR A 1 352 ? 22.891 23.797 3.15 1 92.44 352 TYR A N 1
ATOM 2831 C CA . TYR A 1 352 ? 24.078 23.297 2.48 1 92.44 352 TYR A CA 1
ATOM 2832 C C . TYR A 1 352 ? 24.875 22.359 3.393 1 92.44 352 TYR A C 1
ATOM 2834 O O . TYR A 1 352 ? 25.312 21.297 2.965 1 92.44 352 TYR A O 1
ATOM 2842 N N . ASP A 1 353 ? 24.969 22.781 4.637 1 90.88 353 ASP A N 1
ATOM 2843 C CA . ASP A 1 353 ? 25.688 21.953 5.609 1 90.88 353 ASP A CA 1
ATOM 2844 C C . ASP A 1 353 ? 24.922 20.672 5.91 1 90.88 353 ASP A C 1
ATOM 2846 O O . ASP A 1 353 ? 25.516 19.609 6.055 1 90.88 353 ASP A O 1
ATOM 2850 N N . VAL A 1 354 ? 23.625 20.812 6.047 1 93.25 354 VAL A N 1
ATOM 2851 C CA . VAL A 1 354 ? 22.797 19.656 6.34 1 93.25 354 VAL A CA 1
ATOM 2852 C C . VAL A 1 354 ? 22.922 18.625 5.215 1 93.25 354 VAL A C 1
ATOM 2854 O O . VAL A 1 354 ? 23.125 17.438 5.469 1 93.25 354 VAL A O 1
ATOM 2857 N N . ILE A 1 355 ? 22.906 19.062 3.959 1 96.25 355 ILE A N 1
ATOM 2858 C CA . ILE A 1 355 ? 22.984 18.172 2.812 1 96.25 355 ILE A CA 1
ATOM 2859 C C . ILE A 1 355 ? 24.375 17.531 2.754 1 96.25 355 ILE A C 1
ATOM 2861 O O . ILE A 1 355 ? 24.5 16.344 2.445 1 96.25 355 ILE A O 1
ATOM 2865 N N . ARG A 1 356 ? 25.406 18.328 3.016 1 96 356 ARG A N 1
ATOM 2866 C CA . ARG A 1 356 ? 26.75 17.781 3.059 1 96 356 ARG A CA 1
ATOM 2867 C C . ARG A 1 356 ? 26.844 16.625 4.062 1 96 356 ARG A C 1
ATOM 2869 O O . ARG A 1 356 ? 27.391 15.578 3.762 1 96 356 ARG A O 1
ATOM 2876 N N . GLU A 1 357 ? 26.281 16.875 5.23 1 95.44 357 GLU A N 1
ATOM 2877 C CA . GLU A 1 357 ? 26.281 15.852 6.27 1 95.44 357 GLU A CA 1
ATOM 2878 C C . GLU A 1 357 ? 25.484 14.625 5.832 1 95.44 357 GLU A C 1
ATOM 2880 O O . GLU A 1 357 ? 25.906 13.492 6.059 1 95.44 357 GLU A O 1
ATOM 2885 N N . LEU A 1 358 ? 24.391 14.836 5.23 1 97.75 358 LEU A N 1
ATOM 2886 C CA . LEU A 1 358 ? 23.547 13.742 4.766 1 97.75 358 LEU A CA 1
ATOM 2887 C C . LEU A 1 358 ? 24.25 12.93 3.682 1 97.75 358 LEU A C 1
ATOM 2889 O O . LEU A 1 358 ? 24.141 11.703 3.654 1 97.75 358 LEU A O 1
ATOM 2893 N N . ARG A 1 359 ? 24.938 13.617 2.811 1 98.06 359 ARG A N 1
ATOM 2894 C CA . ARG A 1 359 ? 25.703 12.938 1.78 1 98.06 359 ARG A CA 1
ATOM 2895 C C . ARG A 1 359 ? 26.797 12.07 2.398 1 98.06 359 ARG A C 1
ATOM 2897 O O . ARG A 1 359 ? 27.031 10.945 1.959 1 98.06 359 ARG A O 1
ATOM 2904 N N . ARG A 1 360 ? 27.484 12.594 3.369 1 97.75 360 ARG A N 1
ATOM 2905 C CA . ARG A 1 360 ? 28.5 11.82 4.082 1 97.75 360 ARG A CA 1
ATOM 2906 C C . ARG A 1 360 ? 27.891 10.578 4.715 1 97.75 360 ARG A C 1
ATOM 2908 O O . ARG A 1 360 ? 28.422 9.477 4.562 1 97.75 360 ARG A O 1
ATOM 2915 N N . LEU A 1 361 ? 26.766 10.766 5.391 1 97 361 LEU A N 1
ATOM 2916 C CA . LEU A 1 361 ? 26.094 9.656 6.043 1 97 361 LEU A CA 1
ATOM 2917 C C . LEU A 1 361 ? 25.625 8.625 5.02 1 97 361 LEU A C 1
ATOM 2919 O O . LEU A 1 361 ? 25.734 7.422 5.254 1 97 361 LEU A O 1
ATOM 2923 N N . ASP A 1 362 ? 25.062 9.102 3.924 1 96.81 362 ASP A N 1
ATOM 2924 C CA . ASP A 1 362 ? 24.594 8.211 2.865 1 96.81 362 ASP A CA 1
ATOM 2925 C C . ASP A 1 362 ? 25.75 7.355 2.324 1 96.81 362 ASP A C 1
ATOM 2927 O O . ASP A 1 362 ? 25.547 6.188 1.983 1 96.81 362 ASP A O 1
ATOM 2931 N N . ALA A 1 363 ? 26.938 7.898 2.27 1 96.5 363 ALA A N 1
ATOM 2932 C CA . ALA A 1 363 ? 28.109 7.191 1.762 1 96.5 363 ALA A CA 1
ATOM 2933 C C . ALA A 1 363 ? 28.656 6.23 2.809 1 96.5 363 ALA A C 1
ATOM 2935 O O . ALA A 1 363 ? 29.031 5.098 2.488 1 96.5 363 ALA A O 1
ATOM 2936 N N . GLU A 1 364 ? 28.672 6.648 4.066 1 96.75 364 GLU A N 1
ATOM 2937 C CA . GLU A 1 364 ? 29.375 5.906 5.105 1 96.75 364 GLU A CA 1
ATOM 2938 C C . GLU A 1 364 ? 28.438 4.965 5.852 1 96.75 364 GLU A C 1
ATOM 2940 O O . GLU A 1 364 ? 28.828 3.875 6.266 1 96.75 364 GLU A O 1
ATOM 2945 N N . GLU A 1 365 ? 27.219 5.441 6.078 1 95.25 365 GLU A N 1
ATOM 2946 C CA . GLU A 1 365 ? 26.219 4.695 6.836 1 95.25 365 GLU A CA 1
ATOM 2947 C C . GLU A 1 365 ? 24.859 4.762 6.16 1 95.25 365 GLU A C 1
ATOM 2949 O O . GLU A 1 365 ? 23.891 5.219 6.758 1 95.25 365 GLU A O 1
ATOM 2954 N N . PRO A 1 366 ? 24.766 4.219 4.957 1 94.75 366 PRO A N 1
ATOM 2955 C CA . PRO A 1 366 ? 23.531 4.363 4.172 1 94.75 366 PRO A CA 1
ATOM 2956 C C . PRO A 1 366 ? 22.297 3.816 4.895 1 94.75 366 PRO A C 1
ATOM 2958 O O . PRO A 1 366 ? 21.188 4.305 4.684 1 94.75 366 PRO A O 1
ATOM 2961 N N . ALA A 1 367 ? 22.453 2.838 5.789 1 94.5 367 ALA A N 1
ATOM 2962 C CA . ALA A 1 367 ? 21.328 2.258 6.516 1 94.5 367 ALA A CA 1
ATOM 2963 C C . ALA A 1 367 ? 20.672 3.293 7.426 1 94.5 367 ALA A C 1
ATOM 2965 O O . ALA A 1 367 ? 19.453 3.264 7.629 1 94.5 367 ALA A O 1
ATOM 2966 N N . LYS A 1 368 ? 21.453 4.203 7.914 1 94.75 368 LYS A N 1
ATOM 2967 C CA . LYS A 1 368 ? 20.906 5.227 8.805 1 94.75 368 LYS A CA 1
ATOM 2968 C C . LYS A 1 368 ? 19.953 6.148 8.062 1 94.75 368 LYS A C 1
ATOM 2970 O O . LYS A 1 368 ? 18.875 6.469 8.562 1 94.75 368 LYS A O 1
ATOM 2975 N N . ILE A 1 369 ? 20.344 6.535 6.867 1 96.62 369 ILE A N 1
ATOM 2976 C CA . ILE A 1 369 ? 19.516 7.391 6.031 1 96.62 369 ILE A CA 1
ATOM 2977 C C . ILE A 1 369 ? 18.219 6.66 5.68 1 96.62 369 ILE A C 1
ATOM 2979 O O . ILE A 1 369 ? 17.125 7.207 5.844 1 96.62 369 ILE A O 1
ATOM 2983 N N . GLN A 1 370 ? 18.406 5.422 5.293 1 97 370 GLN A N 1
ATOM 2984 C CA . GLN A 1 370 ? 17.266 4.637 4.848 1 97 370 GLN A CA 1
ATOM 2985 C C . GLN A 1 370 ? 16.328 4.324 6.008 1 97 370 GLN A C 1
ATOM 2987 O O . GLN A 1 370 ? 15.109 4.203 5.816 1 97 370 GLN A O 1
ATOM 2992 N N . GLN A 1 371 ? 16.875 4.266 7.188 1 96.62 371 GLN A N 1
ATOM 2993 C CA . GLN A 1 371 ? 16.031 4.031 8.359 1 96.62 371 GLN A CA 1
ATOM 2994 C C . GLN A 1 371 ? 15.125 5.227 8.625 1 96.62 371 GLN A C 1
ATOM 2996 O O . GLN A 1 371 ? 13.953 5.059 8.992 1 96.62 371 GLN A O 1
ATOM 3001 N N . ILE A 1 372 ? 15.594 6.426 8.5 1 97.5 372 ILE A N 1
ATOM 3002 C CA . ILE A 1 372 ? 14.789 7.625 8.672 1 97.5 372 ILE A CA 1
ATOM 3003 C C . ILE A 1 372 ? 13.625 7.613 7.672 1 97.5 372 ILE A C 1
ATOM 3005 O O . ILE A 1 372 ? 12.477 7.863 8.047 1 97.5 372 ILE A O 1
ATOM 3009 N N . ILE A 1 373 ? 13.938 7.238 6.445 1 97.88 373 ILE A N 1
ATOM 3010 C CA . ILE A 1 373 ? 12.953 7.188 5.371 1 97.88 373 ILE A CA 1
ATOM 3011 C C . ILE A 1 373 ? 11.906 6.117 5.676 1 97.88 373 ILE A C 1
ATOM 3013 O O . ILE A 1 373 ? 10.703 6.367 5.562 1 97.88 373 ILE A O 1
ATOM 3017 N N . ALA A 1 374 ? 12.383 4.984 6.102 1 96.25 374 ALA A N 1
ATOM 3018 C CA . ALA A 1 374 ? 11.484 3.877 6.426 1 96.25 374 ALA A CA 1
ATOM 3019 C C . ALA A 1 374 ? 10.57 4.238 7.594 1 96.25 374 ALA A C 1
ATOM 3021 O O . ALA A 1 374 ? 9.375 3.92 7.574 1 96.25 374 ALA A O 1
ATOM 3022 N N . ASN A 1 375 ? 11.109 4.891 8.562 1 96.56 375 ASN A N 1
ATOM 3023 C CA . ASN A 1 375 ? 10.312 5.328 9.703 1 96.56 375 ASN A CA 1
ATOM 3024 C C . ASN A 1 375 ? 9.203 6.281 9.273 1 96.56 375 ASN A C 1
ATOM 3026 O O . ASN A 1 375 ? 8.062 6.16 9.734 1 96.56 375 ASN A O 1
ATOM 3030 N N . ALA A 1 376 ? 9.547 7.195 8.445 1 97.75 376 ALA A N 1
ATOM 3031 C CA . ALA A 1 376 ? 8.562 8.172 7.977 1 97.75 376 ALA A CA 1
ATOM 3032 C C . ALA A 1 376 ? 7.445 7.488 7.199 1 97.75 376 ALA A C 1
ATOM 3034 O O . ALA A 1 376 ? 6.266 7.746 7.441 1 97.75 376 ALA A O 1
ATOM 3035 N N . GLN A 1 377 ? 7.816 6.586 6.289 1 96.19 377 GLN A N 1
ATOM 3036 C CA . GLN A 1 377 ? 6.824 5.883 5.484 1 96.19 377 GLN A CA 1
ATOM 3037 C C . GLN A 1 377 ? 5.945 4.988 6.352 1 96.19 377 GLN A C 1
ATOM 3039 O O . GLN A 1 377 ? 4.73 4.922 6.156 1 96.19 377 GLN A O 1
ATOM 3044 N N . THR A 1 378 ? 6.582 4.32 7.258 1 94.06 378 THR A N 1
ATOM 3045 C CA . THR A 1 378 ? 5.824 3.461 8.164 1 94.06 378 THR A CA 1
ATOM 3046 C C . THR A 1 378 ? 4.844 4.285 8.992 1 94.06 378 THR A C 1
ATOM 3048 O O . THR A 1 378 ? 3.689 3.891 9.172 1 94.06 378 THR A O 1
ATOM 3051 N N . PHE A 1 379 ? 5.289 5.438 9.453 1 96 379 PHE A N 1
ATOM 3052 C CA . PHE A 1 379 ? 4.457 6.309 10.273 1 96 379 PHE A CA 1
ATOM 3053 C C . PHE A 1 379 ? 3.223 6.762 9.508 1 96 379 PHE A C 1
ATOM 3055 O O . PHE A 1 379 ? 2.102 6.66 10.016 1 96 379 PHE A O 1
ATOM 3062 N N . VAL A 1 380 ? 3.391 7.23 8.312 1 96 380 VAL A N 1
ATOM 3063 C CA . VAL A 1 380 ? 2.281 7.801 7.555 1 96 380 VAL A CA 1
ATOM 3064 C C . VAL A 1 380 ? 1.287 6.699 7.188 1 96 380 VAL A C 1
ATOM 3066 O O . VAL A 1 380 ? 0.073 6.914 7.215 1 96 380 VAL A O 1
ATOM 3069 N N . THR A 1 381 ? 1.759 5.52 6.875 1 93.06 381 THR A N 1
ATOM 3070 C CA . THR A 1 381 ? 0.869 4.438 6.469 1 93.06 381 THR A CA 1
ATOM 3071 C C . THR A 1 381 ? 0.101 3.887 7.664 1 93.06 381 THR A C 1
ATOM 3073 O O . THR A 1 381 ? -0.967 3.291 7.504 1 93.06 381 THR A O 1
ATOM 3076 N N . ARG A 1 382 ? 0.605 4.199 8.812 1 93 382 ARG A N 1
ATOM 3077 C CA . ARG A 1 382 ? -0.02 3.65 10.016 1 93 382 ARG A CA 1
ATOM 3078 C C . ARG A 1 382 ? -0.986 4.652 10.633 1 93 382 ARG A C 1
ATOM 3080 O O . ARG A 1 382 ? -2.02 4.27 11.188 1 93 382 ARG A O 1
ATOM 3087 N N . PHE A 1 383 ? -0.624 5.918 10.484 1 96.06 383 PHE A N 1
ATOM 3088 C CA . PHE A 1 383 ? -1.352 6.836 11.352 1 96.06 383 PHE A CA 1
ATOM 3089 C C . PHE A 1 383 ? -1.99 7.957 10.547 1 96.06 383 PHE A C 1
ATOM 3091 O O . PHE A 1 383 ? -2.865 8.664 11.047 1 96.06 383 PHE A O 1
ATOM 3098 N N . LEU A 1 384 ? -1.583 8.156 9.312 1 96.5 384 LEU A N 1
ATOM 3099 C CA . LEU A 1 384 ? -1.998 9.391 8.648 1 96.5 384 LEU A CA 1
ATOM 3100 C C . LEU A 1 384 ? -2.826 9.086 7.406 1 96.5 384 LEU A C 1
ATOM 3102 O O . LEU A 1 384 ? -2.975 9.938 6.531 1 96.5 384 LEU A O 1
ATOM 3106 N N . THR A 1 385 ? -3.312 7.879 7.246 1 94.12 385 THR A N 1
ATOM 3107 C CA . THR A 1 385 ? -4.188 7.527 6.133 1 94.12 385 THR A CA 1
ATOM 3108 C C . THR A 1 385 ? -5.555 8.18 6.293 1 94.12 385 THR A C 1
ATOM 3110 O O . THR A 1 385 ? -5.883 8.688 7.367 1 94.12 385 THR A O 1
ATOM 3113 N N . ASN A 1 386 ? -6.301 8.203 5.211 1 93.12 386 ASN A N 1
ATOM 3114 C CA . ASN A 1 386 ? -7.66 8.734 5.285 1 93.12 386 ASN A CA 1
ATOM 3115 C C . ASN A 1 386 ? -8.477 8.047 6.379 1 93.12 386 ASN A C 1
ATOM 3117 O O . ASN A 1 386 ? -9.188 8.711 7.133 1 93.12 386 ASN A O 1
ATOM 3121 N N . HIS A 1 387 ? -8.328 6.781 6.465 1 92.12 387 HIS A N 1
ATOM 3122 C CA . HIS A 1 387 ? -9.039 5.992 7.461 1 92.12 387 HIS A CA 1
ATOM 3123 C C . HIS A 1 387 ? -8.672 6.43 8.875 1 92.12 387 HIS A C 1
ATOM 3125 O O . HIS A 1 387 ? -9.547 6.602 9.727 1 92.12 387 HIS A O 1
ATOM 3131 N N . MET A 1 388 ? -7.426 6.664 9.062 1 95.62 388 MET A N 1
ATOM 3132 C CA . MET A 1 388 ? -6.969 6.996 10.414 1 95.62 388 MET A CA 1
ATOM 3133 C C . MET A 1 388 ? -7.293 8.445 10.75 1 95.62 388 MET A C 1
ATOM 3135 O O . MET A 1 388 ? -7.523 8.781 11.914 1 95.62 388 MET A O 1
ATOM 3139 N N . ARG A 1 389 ? -7.312 9.297 9.758 1 97.19 389 ARG A N 1
ATOM 3140 C CA . ARG A 1 389 ? -7.738 10.68 9.977 1 97.19 389 ARG A CA 1
ATOM 3141 C C . ARG A 1 389 ? -9.195 10.734 10.43 1 97.19 389 ARG A C 1
ATOM 3143 O O . ARG A 1 389 ? -9.539 11.484 11.336 1 97.19 389 ARG A O 1
ATOM 3150 N N . ILE A 1 390 ? -10.023 9.914 9.844 1 97.12 390 ILE A N 1
ATOM 3151 C CA . ILE A 1 390 ? -11.422 9.836 10.242 1 97.12 390 ILE A CA 1
ATOM 3152 C C . ILE A 1 390 ? -11.523 9.297 11.672 1 97.12 390 ILE A C 1
ATOM 3154 O O . ILE A 1 390 ? -12.297 9.812 12.477 1 97.12 390 ILE A O 1
ATOM 3158 N N . ALA A 1 391 ? -10.711 8.328 11.961 1 96.94 391 ALA A N 1
ATOM 3159 C CA . ALA A 1 391 ? -10.68 7.797 13.32 1 96.94 391 ALA A CA 1
ATOM 3160 C C . ALA A 1 391 ? -10.273 8.875 14.32 1 96.94 391 ALA A C 1
ATOM 3162 O O . ALA A 1 391 ? -10.781 8.898 15.445 1 96.94 391 ALA A O 1
ATOM 3163 N N . TYR A 1 392 ? -9.336 9.68 13.922 1 98.38 392 TYR A N 1
ATOM 3164 C CA . TYR A 1 392 ? -8.914 10.773 14.797 1 98.38 392 TYR A CA 1
ATOM 3165 C C . TYR A 1 392 ? -10.062 11.742 15.047 1 98.38 392 TYR A C 1
ATOM 3167 O O . TYR A 1 392 ? -10.258 12.203 16.172 1 98.38 392 TYR A O 1
ATOM 3175 N N . TYR A 1 393 ? -10.805 12.07 14.016 1 98.56 393 TYR A N 1
ATOM 3176 C CA . TYR A 1 393 ? -11.984 12.914 14.18 1 98.56 393 TYR A CA 1
ATOM 3177 C C . TYR A 1 393 ? -12.945 12.312 15.203 1 98.56 393 TYR A C 1
ATOM 3179 O O . TYR A 1 393 ? -13.438 13.023 16.078 1 98.56 393 TYR A O 1
ATOM 3187 N N . ARG A 1 394 ? -13.195 11.055 15.055 1 98.31 394 ARG A N 1
ATOM 3188 C CA . ARG A 1 394 ? -14.102 10.391 15.992 1 98.31 394 ARG A CA 1
ATOM 3189 C C . ARG A 1 394 ? -13.594 10.508 17.422 1 98.31 394 ARG A C 1
ATOM 3191 O O . ARG A 1 394 ? -14.344 10.898 18.328 1 98.31 394 ARG A O 1
ATOM 3198 N N . ALA A 1 395 ? -12.328 10.227 17.609 1 98.38 395 ALA A N 1
ATOM 3199 C CA . ALA A 1 395 ? -11.75 10.289 18.953 1 98.38 395 ALA A CA 1
ATOM 3200 C C . ALA A 1 395 ? -11.805 11.711 19.516 1 98.38 395 ALA A C 1
ATOM 3202 O O . ALA A 1 395 ? -12.164 11.914 20.672 1 98.38 395 ALA A O 1
ATOM 3203 N N . ALA A 1 396 ? -11.492 12.648 18.688 1 98.81 396 ALA A N 1
ATOM 3204 C CA . ALA A 1 396 ? -11.469 14.047 19.109 1 98.81 396 ALA A CA 1
ATOM 3205 C C . ALA A 1 396 ? -12.867 14.523 19.484 1 98.81 396 ALA A C 1
ATOM 3207 O O . ALA A 1 396 ? -13.039 15.172 20.516 1 98.81 396 ALA A O 1
ATOM 3208 N N . LEU A 1 397 ? -13.844 14.172 18.703 1 98.75 397 LEU A N 1
ATOM 3209 C CA . LEU A 1 397 ? -15.203 14.648 18.953 1 98.75 397 LEU A CA 1
ATOM 3210 C C . LEU A 1 397 ? -15.797 13.961 20.172 1 98.75 397 LEU A C 1
ATOM 3212 O O . LEU A 1 397 ? -16.562 14.578 20.922 1 98.75 397 LEU A O 1
ATOM 3216 N N . GLU A 1 398 ? -15.469 12.703 20.344 1 98.56 398 GLU A N 1
ATOM 3217 C CA . GLU A 1 398 ? -15.914 12 21.547 1 98.56 398 GLU A CA 1
ATOM 3218 C C . GLU A 1 398 ? -15.359 12.648 22.797 1 98.56 398 GLU A C 1
ATOM 3220 O O . GLU A 1 398 ? -16.094 12.891 23.766 1 98.56 398 GLU A O 1
ATOM 3225 N N . GLN A 1 399 ? -14.141 12.938 22.766 1 98.56 399 GLN A N 1
ATOM 3226 C CA . GLN A 1 399 ? -13.5 13.539 23.938 1 98.56 399 GLN A CA 1
ATOM 3227 C C . GLN A 1 399 ? -13.914 14.992 24.109 1 98.56 399 GLN A C 1
ATOM 3229 O O . GLN A 1 399 ? -14.039 15.484 25.234 1 98.56 399 GLN A O 1
ATOM 3234 N N . TYR A 1 400 ? -14.086 15.664 23.031 1 98.69 400 TYR A N 1
ATOM 3235 C CA . TYR A 1 400 ? -14.625 17.016 23.062 1 98.69 400 TYR A CA 1
ATOM 3236 C C . TYR A 1 400 ? -16 17.047 23.703 1 98.69 400 TYR A C 1
ATOM 3238 O O . TYR A 1 400 ? -16.266 17.875 24.578 1 98.69 400 TYR A O 1
ATOM 3246 N N . LYS A 1 401 ? -16.859 16.141 23.297 1 98.62 401 LYS A N 1
ATOM 3247 C CA . LYS A 1 401 ? -18.219 16.094 23.828 1 98.62 401 LYS A CA 1
ATOM 3248 C C . LYS A 1 401 ? -18.219 15.883 25.328 1 98.62 401 LYS A C 1
ATOM 3250 O O . LYS A 1 401 ? -19.062 16.438 26.047 1 98.62 401 LYS A O 1
ATOM 3255 N N . ALA A 1 402 ? -17.281 15.164 25.766 1 98.25 402 ALA A N 1
ATOM 3256 C CA . ALA A 1 402 ? -17.188 14.828 27.188 1 98.25 402 ALA A CA 1
ATOM 3257 C C . ALA A 1 402 ? -16.906 16.078 28.031 1 98.25 402 ALA A C 1
ATOM 3259 O O . ALA A 1 402 ? -17.125 16.078 29.234 1 98.25 402 ALA A O 1
ATOM 3260 N N . LEU A 1 403 ? -16.453 17.141 27.438 1 98.5 403 LEU A N 1
ATOM 3261 C CA . LEU A 1 403 ? -16.203 18.391 28.141 1 98.5 403 LEU A CA 1
ATOM 3262 C C . LEU A 1 403 ? -17.516 19.109 28.453 1 98.5 403 LEU A C 1
ATOM 3264 O O . LEU A 1 403 ? -17.547 20.016 29.281 1 98.5 403 LEU A O 1
ATOM 3268 N N . PHE A 1 404 ? -18.578 18.688 27.75 1 98.62 404 PHE A N 1
ATOM 3269 C CA . PHE A 1 404 ? -19.875 19.375 27.812 1 98.62 404 PHE A CA 1
ATOM 3270 C C . PHE A 1 404 ? -20.969 18.422 28.281 1 98.62 404 PHE A C 1
ATOM 3272 O O . PHE A 1 404 ? -21.75 17.922 27.469 1 98.62 404 PHE A O 1
ATOM 3279 N N . PRO A 1 405 ? -21.234 18.312 29.531 1 98 405 PRO A N 1
ATOM 3280 C CA . PRO A 1 405 ? -22.25 17.375 30 1 98 405 PRO A CA 1
ATOM 3281 C C . PRO A 1 405 ? -23.656 17.75 29.547 1 98 405 PRO A C 1
ATOM 3283 O O . PRO A 1 405 ? -24.547 16.891 29.531 1 98 405 PRO A O 1
ATOM 3286 N N . ASP A 1 406 ? -23.828 18.984 29.188 1 98.5 406 ASP A N 1
ATOM 3287 C CA . ASP A 1 406 ? -25.156 19.438 28.828 1 98.5 406 ASP A CA 1
ATOM 3288 C C . ASP A 1 406 ? -25.375 19.406 27.328 1 98.5 406 ASP A C 1
ATOM 3290 O O . ASP A 1 406 ? -26.422 19.828 26.828 1 98.5 406 ASP A O 1
ATOM 3294 N N . MET A 1 407 ? -24.484 18.875 26.531 1 98.62 407 MET A N 1
ATOM 3295 C CA . MET A 1 407 ? -24.5 19.016 25.078 1 98.62 407 MET A CA 1
ATOM 3296 C C . MET A 1 407 ? -25.719 18.312 24.484 1 98.62 407 MET A C 1
ATOM 3298 O O . MET A 1 407 ? -26.391 18.859 23.609 1 98.62 407 MET A O 1
ATOM 3302 N N . ASP A 1 408 ? -26.031 17.172 24.922 1 98.38 408 ASP A N 1
ATOM 3303 C CA . ASP A 1 408 ? -27.172 16.438 24.375 1 98.38 408 ASP A CA 1
ATOM 3304 C C . ASP A 1 408 ? -28.469 17.203 24.625 1 98.38 408 ASP A C 1
ATOM 3306 O O . ASP A 1 408 ? -29.297 17.359 23.719 1 98.38 408 ASP A O 1
ATOM 3310 N N . GLN A 1 409 ? -28.609 17.641 25.828 1 98.44 409 GLN A N 1
ATOM 3311 C CA . GLN A 1 409 ? -29.812 18.375 26.172 1 98.44 409 GLN A CA 1
ATOM 3312 C C . GLN A 1 409 ? -29.875 19.703 25.406 1 98.44 409 GLN A C 1
ATOM 3314 O O . GLN A 1 409 ? -30.938 20.094 24.922 1 98.44 409 GLN A O 1
ATOM 3319 N N . PHE A 1 410 ? -28.766 20.359 25.359 1 98.69 410 PHE A N 1
ATOM 3320 C CA . PHE A 1 410 ? -28.703 21.609 24.625 1 98.69 410 PHE A CA 1
ATOM 3321 C C . PHE A 1 410 ? -29.125 21.422 23.172 1 98.69 410 PHE A C 1
ATOM 3323 O O . PHE A 1 410 ? -29.922 22.188 22.641 1 98.69 410 PHE A O 1
ATOM 3330 N N . ILE A 1 411 ? -28.625 20.359 22.516 1 98.69 411 ILE A N 1
ATOM 3331 C CA . ILE A 1 411 ? -28.922 20.078 21.125 1 98.69 411 ILE A CA 1
ATOM 3332 C C . ILE A 1 411 ? -30.406 19.75 20.969 1 98.69 411 ILE A C 1
ATOM 3334 O O . ILE A 1 411 ? -31.062 20.25 20.047 1 98.69 411 ILE A O 1
ATOM 3338 N N . ALA A 1 412 ? -30.922 19.047 21.859 1 98.19 412 ALA A N 1
ATOM 3339 C CA . ALA A 1 412 ? -32.344 18.719 21.844 1 98.19 412 ALA A CA 1
ATOM 3340 C C . ALA A 1 412 ? -33.219 19.984 21.891 1 98.19 412 ALA A C 1
ATOM 3342 O O . ALA A 1 412 ? -34.219 20.078 21.188 1 98.19 412 ALA A O 1
ATOM 3343 N N . ASP A 1 413 ? -32.781 20.906 22.703 1 98.06 413 ASP A N 1
ATOM 3344 C CA . ASP A 1 413 ? -33.5 22.156 22.859 1 98.06 413 ASP A CA 1
ATOM 3345 C C . ASP A 1 413 ? -33.281 23.078 21.672 1 98.06 413 ASP A C 1
ATOM 3347 O O . ASP A 1 413 ? -34.125 23.938 21.375 1 98.06 413 ASP A O 1
ATOM 3351 N N . TYR A 1 414 ? -32.188 22.891 21.031 1 97.88 414 TYR A N 1
ATOM 3352 C CA . TYR A 1 414 ? -31.781 23.766 19.922 1 97.88 414 TYR A CA 1
ATOM 3353 C C . TYR A 1 414 ? -32.469 23.359 18.625 1 97.88 414 TYR A C 1
ATOM 3355 O O . TYR A 1 414 ? -32.719 24.203 17.766 1 97.88 414 TYR A O 1
ATOM 3363 N N . LEU A 1 415 ? -32.844 22.094 18.438 1 98.12 415 LEU A N 1
ATOM 3364 C CA . LEU A 1 415 ? -33.375 21.516 17.203 1 98.12 415 LEU A CA 1
ATOM 3365 C C . LEU A 1 415 ? -34.688 22.188 16.797 1 98.12 415 LEU A C 1
ATOM 3367 O O . LEU A 1 415 ? -34.844 22.562 15.633 1 98.12 415 LEU A O 1
ATOM 3371 N N . PRO A 1 416 ? -35.625 22.438 17.688 1 97.81 416 PRO A N 1
ATOM 3372 C CA . PRO A 1 416 ? -36.844 23.125 17.281 1 97.81 416 PRO A CA 1
ATOM 3373 C C . PRO A 1 416 ? -36.594 24.516 16.734 1 97.81 416 PRO A C 1
ATOM 3375 O O . PRO A 1 416 ? -37.281 24.969 15.805 1 97.81 416 PRO A O 1
ATOM 3378 N N . GLN A 1 417 ? -35.594 25.188 17.297 1 97.19 417 GLN A N 1
ATOM 3379 C CA . GLN A 1 417 ? -35.25 26.516 16.828 1 97.19 417 GLN A CA 1
ATOM 3380 C C . GLN A 1 417 ? -34.688 26.453 15.398 1 97.19 417 GLN A C 1
ATOM 3382 O O . GLN A 1 417 ? -35 27.312 14.57 1 97.19 417 GLN A O 1
ATOM 3387 N N . LEU A 1 418 ? -33.938 25.422 15.133 1 97.56 418 LEU A N 1
ATOM 3388 C CA . LEU A 1 418 ? -33.375 25.234 13.797 1 97.56 418 LEU A CA 1
ATOM 3389 C C . LEU A 1 418 ? -34.469 24.906 12.797 1 97.56 418 LEU A C 1
ATOM 3391 O O . LEU A 1 418 ? -34.5 25.438 11.688 1 97.56 418 LEU A O 1
ATOM 3395 N N . ARG A 1 419 ? -35.375 24.125 13.227 1 97.31 419 ARG A N 1
ATOM 3396 C CA . ARG A 1 419 ? -36.469 23.75 12.359 1 97.31 419 ARG A CA 1
ATOM 3397 C C . ARG A 1 419 ? -37.344 24.969 12.062 1 97.31 419 ARG A C 1
ATOM 3399 O O . ARG A 1 419 ? -37.844 25.125 10.938 1 97.31 419 ARG A O 1
ATOM 3406 N N . ALA A 1 420 ? -37.5 25.75 13.062 1 97.19 420 ALA A N 1
ATOM 3407 C CA . ALA A 1 420 ? -38.281 26.984 12.875 1 97.19 420 ALA A CA 1
ATOM 3408 C C . ALA A 1 420 ? -37.625 27.906 11.859 1 97.19 420 ALA A C 1
ATOM 3410 O O . ALA A 1 420 ? -38.312 28.672 11.18 1 97.19 420 ALA A O 1
ATOM 3411 N N . LYS A 1 421 ? -36.344 27.766 11.758 1 95.69 421 LYS A N 1
ATOM 3412 C CA . LYS A 1 421 ? -35.594 28.578 10.812 1 95.69 421 LYS A CA 1
ATOM 3413 C C . LYS A 1 421 ? -35.5 27.891 9.445 1 95.69 421 LYS A C 1
ATOM 3415 O O . LYS A 1 421 ? -34.781 28.359 8.562 1 95.69 421 LYS A O 1
ATOM 3420 N N . GLY A 1 422 ? -36.125 26.703 9.32 1 95.81 422 GLY A N 1
ATOM 3421 C CA . GLY A 1 422 ? -36.281 26.094 8.008 1 95.81 422 GLY A CA 1
ATOM 3422 C C . GLY A 1 422 ? -35.375 24.891 7.82 1 95.81 422 GLY A C 1
ATOM 3423 O O . GLY A 1 422 ? -35.375 24.25 6.758 1 95.81 422 GLY A O 1
ATOM 3424 N N . TRP A 1 423 ? -34.594 24.484 8.844 1 96.75 423 TRP A N 1
ATOM 3425 C CA . TRP A 1 423 ? -33.719 23.344 8.727 1 96.75 423 TRP A CA 1
ATOM 3426 C C . TRP A 1 423 ? -34.5 22.031 8.688 1 96.75 423 TRP A C 1
ATOM 3428 O O . TRP A 1 423 ? -35.406 21.828 9.484 1 96.75 423 TRP A O 1
ATOM 3438 N N . LYS A 1 424 ? -34.094 21.141 7.664 1 95.31 424 LYS A N 1
ATOM 3439 C CA . LYS A 1 424 ? -34.625 19.781 7.633 1 95.31 424 LYS A CA 1
ATOM 3440 C C . LYS A 1 424 ? -33.75 18.828 8.43 1 95.31 424 LYS A C 1
ATOM 3442 O O . LYS A 1 424 ? -32.875 18.188 7.863 1 95.31 424 LYS A O 1
ATOM 3447 N N . ILE A 1 425 ? -33.906 18.781 9.672 1 95.19 425 ILE A N 1
ATOM 3448 C CA . ILE A 1 425 ? -33.125 17.969 10.594 1 95.19 425 ILE A CA 1
ATOM 3449 C C . ILE A 1 425 ? -34.062 17.141 11.469 1 95.19 425 ILE A C 1
ATOM 3451 O O . ILE A 1 425 ? -35.094 17.609 11.906 1 95.19 425 ILE A O 1
ATOM 3455 N N . MET B 1 1 ? 25.031 23.312 52.156 1 23.08 1 MET B N 1
ATOM 3456 C CA . MET B 1 1 ? 24.094 22.219 51.906 1 23.08 1 MET B CA 1
ATOM 3457 C C . MET B 1 1 ? 23.391 22.406 50.562 1 23.08 1 MET B C 1
ATOM 3459 O O . MET B 1 1 ? 22.484 23.219 50.438 1 23.08 1 MET B O 1
ATOM 3463 N N . ARG B 1 2 ? 24.094 22.312 49.438 1 26.03 2 ARG B N 1
ATOM 3464 C CA . ARG B 1 2 ? 23.797 22.672 48.031 1 26.03 2 ARG B CA 1
ATOM 3465 C C . ARG B 1 2 ? 22.641 21.844 47.5 1 26.03 2 ARG B C 1
ATOM 3467 O O . ARG B 1 2 ? 22.625 20.609 47.656 1 26.03 2 ARG B O 1
ATOM 3474 N N . PRO B 1 3 ? 21.469 22.453 47.281 1 21.48 3 PRO B N 1
ATOM 3475 C CA . PRO B 1 3 ? 20.281 21.703 46.938 1 21.48 3 PRO B CA 1
ATOM 3476 C C . PRO B 1 3 ? 20.453 20.891 45.656 1 21.48 3 PRO B C 1
ATOM 3478 O O . PRO B 1 3 ? 21.062 21.359 44.688 1 21.48 3 PRO B O 1
ATOM 3481 N N . ARG B 1 4 ? 20.594 19.547 45.75 1 26.03 4 ARG B N 1
ATOM 3482 C CA . ARG B 1 4 ? 20.641 18.516 44.719 1 26.03 4 ARG B CA 1
ATOM 3483 C C . ARG B 1 4 ? 19.422 18.578 43.812 1 26.03 4 ARG B C 1
ATOM 3485 O O . ARG B 1 4 ? 18.297 18.391 44.281 1 26.03 4 ARG B O 1
ATOM 3492 N N . SER B 1 5 ? 19.406 19.594 42.938 1 22.48 5 SER B N 1
ATOM 3493 C CA . SER B 1 5 ? 18.344 19.766 41.969 1 22.48 5 SER B CA 1
ATOM 3494 C C . SER B 1 5 ? 18.078 18.469 41.219 1 22.48 5 SER B C 1
ATOM 3496 O O . SER B 1 5 ? 19 17.891 40.594 1 22.48 5 SER B O 1
ATOM 3498 N N . ALA B 1 6 ? 17.172 17.609 41.719 1 25.33 6 ALA B N 1
ATOM 3499 C CA . ALA B 1 6 ? 16.672 16.359 41.156 1 25.33 6 ALA B CA 1
ATOM 3500 C C . ALA B 1 6 ? 16.078 16.578 39.781 1 25.33 6 ALA B C 1
ATOM 3502 O O . ALA B 1 6 ? 15.055 17.25 39.625 1 25.33 6 ALA B O 1
ATOM 3503 N N . ILE B 1 7 ? 16.844 16.766 38.75 1 24.66 7 ILE B N 1
ATOM 3504 C CA . ILE B 1 7 ? 16.391 16.781 37.375 1 24.66 7 ILE B CA 1
ATOM 3505 C C . ILE B 1 7 ? 15.617 15.492 37.094 1 24.66 7 ILE B C 1
ATOM 3507 O O . ILE B 1 7 ? 16.203 14.406 37.094 1 24.66 7 ILE B O 1
ATOM 3511 N N . ILE B 1 8 ? 14.359 15.406 37.531 1 24.59 8 ILE B N 1
ATOM 3512 C CA . ILE B 1 8 ? 13.453 14.312 37.188 1 24.59 8 ILE B CA 1
ATOM 3513 C C . ILE B 1 8 ? 13.414 14.133 35.656 1 24.59 8 ILE B C 1
ATOM 3515 O O . ILE B 1 8 ? 13.039 15.047 34.938 1 24.59 8 ILE B O 1
ATOM 3519 N N . GLY B 1 9 ? 14.281 13.305 35.125 1 24.16 9 GLY B N 1
ATOM 3520 C CA . GLY B 1 9 ? 14.312 12.82 33.75 1 24.16 9 GLY B CA 1
ATOM 3521 C C . GLY B 1 9 ? 12.961 12.359 33.219 1 24.16 9 GLY B C 1
ATOM 3522 O O . GLY B 1 9 ? 12.383 11.406 33.75 1 24.16 9 GLY B O 1
ATOM 3523 N N . LEU B 1 10 ? 12.062 13.289 32.875 1 26.06 10 LEU B N 1
ATOM 3524 C CA . LEU B 1 10 ? 10.789 12.945 32.25 1 26.06 10 LEU B CA 1
ATOM 3525 C C . LEU B 1 10 ? 11.008 11.938 31.125 1 26.06 10 LEU B C 1
ATOM 3527 O O . LEU B 1 10 ? 11.688 12.234 30.141 1 26.06 10 LEU B O 1
ATOM 3531 N N . LEU B 1 11 ? 10.891 10.68 31.406 1 26.66 11 LEU B N 1
ATOM 3532 C CA . LEU B 1 11 ? 10.789 9.562 30.469 1 26.66 11 LEU B CA 1
ATOM 3533 C C . LEU B 1 11 ? 9.766 9.867 29.375 1 26.66 11 LEU B C 1
ATOM 3535 O O . LEU B 1 11 ? 8.562 9.883 29.641 1 26.66 11 LEU B O 1
ATOM 3539 N N . VAL B 1 12 ? 10.078 10.836 28.516 1 28.48 12 VAL B N 1
ATOM 3540 C CA . VAL B 1 12 ? 9.258 11.023 27.328 1 28.48 12 VAL B CA 1
ATOM 3541 C C . VAL B 1 12 ? 8.977 9.68 26.672 1 28.48 12 VAL B C 1
ATOM 3543 O O . VAL B 1 12 ? 9.906 8.961 26.281 1 28.48 12 VAL B O 1
ATOM 3546 N N . SER B 1 13 ? 7.949 9.008 27.094 1 28.39 13 SER B N 1
ATOM 3547 C CA . SER B 1 13 ? 7.449 7.824 26.391 1 28.39 13 SER B CA 1
ATOM 3548 C C . SER B 1 13 ? 7.473 8.016 24.875 1 28.39 13 SER B C 1
ATOM 3550 O O . SER B 1 13 ? 6.738 8.852 24.344 1 28.39 13 SER B O 1
ATOM 3552 N N . VAL B 1 14 ? 8.586 8.086 24.312 1 31.25 14 VAL B N 1
ATOM 3553 C CA . VAL B 1 14 ? 8.719 8.016 22.859 1 31.25 14 VAL B CA 1
ATOM 3554 C C . VAL B 1 14 ? 7.824 6.898 22.312 1 31.25 14 VAL B C 1
ATOM 3556 O O . VAL B 1 14 ? 7.953 5.742 22.719 1 31.25 14 VAL B O 1
ATOM 3559 N N . VAL B 1 15 ? 6.684 7.23 22.062 1 31.23 15 VAL B N 1
ATOM 3560 C CA . VAL B 1 15 ? 6.016 6.246 21.203 1 31.23 15 VAL B CA 1
ATOM 3561 C C . VAL B 1 15 ? 7.023 5.621 20.25 1 31.23 15 VAL B C 1
ATOM 3563 O O . VAL B 1 15 ? 7.402 6.238 19.25 1 31.23 15 VAL B O 1
ATOM 3566 N N . ALA B 1 16 ? 8.102 5.113 20.828 1 31.02 16 ALA B N 1
ATOM 3567 C CA . ALA B 1 16 ? 8.977 4.328 19.953 1 31.02 16 ALA B CA 1
ATOM 3568 C C . ALA B 1 16 ? 8.172 3.539 18.922 1 31.02 16 ALA B C 1
ATOM 3570 O O . ALA B 1 16 ? 7.402 2.645 19.281 1 31.02 16 ALA B O 1
ATOM 3571 N N . VAL B 1 17 ? 7.621 4.258 17.938 1 31.97 17 VAL B N 1
ATOM 3572 C CA . VAL B 1 17 ? 7.199 3.414 16.828 1 31.97 17 VAL B CA 1
ATOM 3573 C C . VAL B 1 17 ? 8.164 2.24 16.672 1 31.97 17 VAL B C 1
ATOM 3575 O O . VAL B 1 17 ? 9.234 2.385 16.078 1 31.97 17 VAL B O 1
ATOM 3578 N N . HIS B 1 18 ? 8.508 1.679 17.797 1 32.22 18 HIS B N 1
ATOM 3579 C CA . HIS B 1 18 ? 9.109 0.392 17.453 1 32.22 18 HIS B CA 1
ATOM 3580 C C . HIS B 1 18 ? 8.5 -0.186 16.188 1 32.22 18 HIS B C 1
ATOM 3582 O O . HIS B 1 18 ? 7.328 0.065 15.883 1 32.22 18 HIS B O 1
ATOM 3588 N N .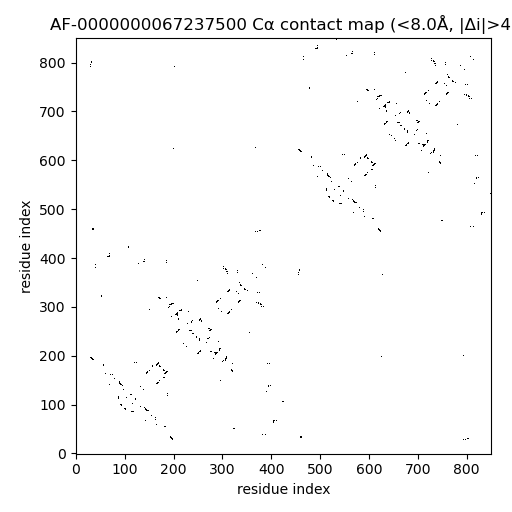 GLY B 1 19 ? 9.344 -0.315 15.141 1 33.28 19 GLY B N 1
ATOM 3589 C CA . GLY B 1 19 ? 8.859 -1.018 13.961 1 33.28 19 GLY B CA 1
ATOM 3590 C C . GLY B 1 19 ? 7.711 -1.958 14.258 1 33.28 19 GLY B C 1
ATOM 3591 O O . GLY B 1 19 ? 7.805 -2.797 15.156 1 33.28 19 GLY B O 1
ATOM 3592 N N . LEU B 1 20 ? 6.48 -1.433 14.141 1 32.66 20 LEU B N 1
ATOM 3593 C CA . LEU B 1 20 ? 5.145 -1.994 14.297 1 32.66 20 LEU B CA 1
ATOM 3594 C C . LEU B 1 20 ? 5.172 -3.512 14.141 1 32.66 20 LEU B C 1
ATOM 3596 O O . LEU B 1 20 ? 4.234 -4.199 14.555 1 32.66 20 LEU B O 1
ATOM 3600 N N . GLY B 1 21 ? 5.422 -3.984 12.852 1 33.19 21 GLY B N 1
ATOM 3601 C CA . GLY B 1 21 ? 4.836 -5.309 12.727 1 33.19 21 GLY B CA 1
ATOM 3602 C C . GLY B 1 21 ? 5.336 -6.285 13.773 1 33.19 21 GLY B C 1
ATOM 3603 O O . GLY B 1 21 ? 6.395 -6.074 14.367 1 33.19 21 GLY B O 1
ATOM 3604 N N . ASP B 1 22 ? 4.477 -7 14.375 1 36.12 22 ASP B N 1
ATOM 3605 C CA . ASP B 1 22 ? 4.75 -8.172 15.203 1 36.12 22 ASP B CA 1
ATOM 3606 C C . ASP B 1 22 ? 6.113 -8.773 14.867 1 36.12 22 ASP B C 1
ATOM 3608 O O . ASP B 1 22 ? 6.766 -9.367 15.727 1 36.12 22 ASP B O 1
ATOM 3612 N N . GLY B 1 23 ? 6.168 -9.461 13.617 1 35.78 23 GLY B N 1
ATOM 3613 C CA . GLY B 1 23 ? 7.426 -10.156 13.406 1 35.78 23 GLY B CA 1
ATOM 3614 C C . GLY B 1 23 ? 8.609 -9.219 13.234 1 35.78 23 GLY B C 1
ATOM 3615 O O . GLY B 1 23 ? 8.438 -8.078 12.805 1 35.78 23 GLY B O 1
ATOM 3616 N N . PRO B 1 24 ? 9.594 -9.195 14.094 1 37.75 24 PRO B N 1
ATOM 3617 C CA . PRO B 1 24 ? 10.82 -8.453 13.812 1 37.75 24 PRO B CA 1
ATOM 3618 C C . PRO B 1 24 ? 11.078 -8.273 12.32 1 37.75 24 PRO B C 1
ATOM 3620 O O . PRO B 1 24 ? 11.156 -9.266 11.586 1 37.75 24 PRO B O 1
ATOM 3623 N N . GLY B 1 25 ? 10.344 -7.359 11.625 1 44 25 GLY B N 1
ATOM 3624 C CA . GLY B 1 25 ? 11.172 -7.176 10.438 1 44 25 GLY B CA 1
ATOM 3625 C C . GLY B 1 25 ? 12.648 -7.375 10.711 1 44 25 GLY B C 1
ATOM 3626 O O . GLY B 1 25 ? 13.07 -7.449 11.859 1 44 25 GLY B O 1
ATOM 3627 N N . PRO B 1 26 ? 13.359 -7.797 9.641 1 48.88 26 PRO B N 1
ATOM 3628 C CA . PRO B 1 26 ? 14.758 -8.164 9.852 1 48.88 26 PRO B CA 1
ATOM 3629 C C . PRO B 1 26 ? 15.57 -7.043 10.508 1 48.88 26 PRO B C 1
ATOM 3631 O O . PRO B 1 26 ? 15.508 -5.895 10.062 1 48.88 26 PRO B O 1
ATOM 3634 N N . SER B 1 27 ? 15.727 -7.047 11.844 1 58.31 27 SER B N 1
ATOM 3635 C CA . SER B 1 27 ? 16.312 -6.074 12.766 1 58.31 27 SER B CA 1
ATOM 3636 C C . SER B 1 27 ? 17.594 -5.48 12.203 1 58.31 27 SER B C 1
ATOM 3638 O O . SER B 1 27 ? 17.984 -4.367 12.57 1 58.31 27 SER B O 1
ATOM 3640 N N . ASP B 1 28 ? 18.109 -6.117 11.023 1 70.56 28 ASP B N 1
ATOM 3641 C CA . ASP B 1 28 ? 19.469 -5.684 10.719 1 70.56 28 ASP B CA 1
ATOM 3642 C C . ASP B 1 28 ? 19.469 -4.688 9.562 1 70.56 28 ASP B C 1
ATOM 3644 O O . ASP B 1 28 ? 20.453 -3.973 9.359 1 70.56 28 ASP B O 1
ATOM 3648 N N . VAL B 1 29 ? 18.297 -4.586 8.781 1 84.38 29 VAL B N 1
ATOM 3649 C CA . VAL B 1 29 ? 18.281 -3.645 7.664 1 84.38 29 VAL B CA 1
ATOM 3650 C C . VAL B 1 29 ? 16.969 -2.889 7.637 1 84.38 29 VAL B C 1
ATOM 3652 O O . VAL B 1 29 ? 15.922 -3.434 8.008 1 84.38 29 VAL B O 1
ATOM 3655 N N . PRO B 1 30 ? 17.078 -1.606 7.27 1 90.12 30 PRO B N 1
ATOM 3656 C CA . PRO B 1 30 ?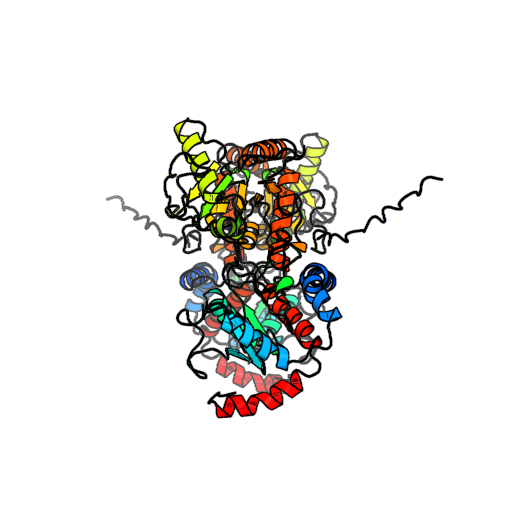 15.828 -0.855 7.164 1 90.12 30 PRO B CA 1
ATOM 3657 C C . PRO B 1 30 ? 14.789 -1.553 6.281 1 90.12 30 PRO B C 1
ATOM 3659 O O . PRO B 1 30 ? 15.148 -2.141 5.258 1 90.12 30 PRO B O 1
ATOM 3662 N N . TYR B 1 31 ? 13.609 -1.656 6.777 1 90.81 31 TYR B N 1
ATOM 3663 C CA . TYR B 1 31 ? 12.531 -2.43 6.18 1 90.81 31 TYR B CA 1
ATOM 3664 C C . TYR B 1 31 ? 11.219 -1.657 6.223 1 90.81 31 TYR B C 1
ATOM 3666 O O . TYR B 1 31 ? 10.906 -1.006 7.223 1 90.81 31 TYR B O 1
ATOM 3674 N N . VAL B 1 32 ? 10.516 -1.597 5.051 1 90.94 32 VAL B N 1
ATOM 3675 C CA . VAL B 1 32 ? 9.188 -0.992 4.984 1 90.94 32 VAL B CA 1
ATOM 3676 C C . VAL B 1 32 ? 8.164 -2.037 4.543 1 90.94 32 VAL B C 1
ATOM 3678 O O . VAL B 1 32 ? 8.391 -2.764 3.572 1 90.94 32 VAL B O 1
ATOM 3681 N N . GLU B 1 33 ? 7.129 -2.164 5.277 1 91.12 33 GLU B N 1
ATOM 3682 C CA . GLU B 1 33 ? 5.953 -2.93 4.879 1 91.12 33 GLU B CA 1
ATOM 3683 C C . GLU B 1 33 ? 4.793 -2.01 4.508 1 91.12 33 GLU B C 1
ATOM 3685 O O . GLU B 1 33 ? 4.426 -1.121 5.281 1 91.12 33 GLU B O 1
ATOM 3690 N N . ALA B 1 34 ? 4.273 -2.158 3.346 1 88.94 34 ALA B N 1
ATOM 3691 C CA . ALA B 1 34 ? 3.123 -1.374 2.9 1 88.94 34 ALA B CA 1
ATOM 3692 C C . ALA B 1 34 ? 1.938 -2.277 2.57 1 88.94 34 ALA B C 1
ATOM 3694 O O . ALA B 1 34 ? 1.972 -3.02 1.586 1 88.94 34 ALA B O 1
ATOM 3695 N N . VAL B 1 35 ? 0.947 -2.123 3.34 1 90.25 35 VAL B N 1
ATOM 3696 C CA . VAL B 1 35 ? -0.264 -2.889 3.061 1 90.25 35 VAL B CA 1
ATOM 3697 C C . VAL B 1 35 ? -0.863 -2.443 1.729 1 90.25 35 VAL B C 1
ATOM 3699 O O . VAL B 1 35 ? -0.976 -1.244 1.463 1 90.25 35 VAL B O 1
ATOM 3702 N N . ILE B 1 36 ? -1.188 -3.434 0.984 1 90.31 36 ILE B N 1
ATOM 3703 C CA . ILE B 1 36 ? -1.691 -3.15 -0.356 1 90.31 36 ILE B CA 1
ATOM 3704 C C . ILE B 1 36 ? -3.158 -2.736 -0.28 1 90.31 36 ILE B C 1
ATOM 3706 O O . ILE B 1 36 ? -3.979 -3.439 0.316 1 90.31 36 ILE B O 1
ATOM 3710 N N . GLY B 1 37 ? -3.428 -1.608 -0.881 1 88.56 37 GLY B N 1
ATOM 3711 C CA . GLY B 1 37 ? -4.801 -1.128 -0.934 1 88.56 37 GLY B CA 1
ATOM 3712 C C . GLY B 1 37 ? -5.586 -1.691 -2.104 1 88.56 37 GLY B C 1
ATOM 3713 O O . GLY B 1 37 ? -5.02 -2.354 -2.977 1 88.56 37 GLY B O 1
ATOM 3714 N N . LYS B 1 38 ? -6.91 -1.385 -2.053 1 81.94 38 LYS B N 1
ATOM 3715 C CA . LYS B 1 38 ? -7.793 -1.848 -3.123 1 81.94 38 LYS B CA 1
ATOM 3716 C C . LYS B 1 38 ? -7.82 -0.854 -4.281 1 81.94 38 LYS B C 1
ATOM 3718 O O . LYS B 1 38 ? -8.141 0.322 -4.09 1 81.94 38 LYS B O 1
ATOM 3723 N N . ARG B 1 39 ? -7.223 -1.277 -5.355 1 79.81 39 ARG B N 1
ATOM 3724 C CA . ARG B 1 39 ? -7.328 -0.491 -6.578 1 79.81 39 ARG B CA 1
ATOM 3725 C C . ARG B 1 39 ? -7.867 -1.335 -7.727 1 79.81 39 ARG B C 1
ATOM 3727 O O . ARG B 1 39 ? -7.273 -2.35 -8.094 1 79.81 39 ARG B O 1
ATOM 3734 N N . THR B 1 40 ? -8.984 -0.866 -8.188 1 83.44 40 THR B N 1
ATOM 3735 C CA . THR B 1 40 ? -9.531 -1.562 -9.352 1 83.44 40 THR B CA 1
ATOM 3736 C C . THR B 1 40 ? -8.883 -1.053 -10.641 1 83.44 40 THR B C 1
ATOM 3738 O O . THR B 1 40 ? -8.859 0.154 -10.891 1 83.44 40 THR B O 1
ATOM 3741 N N . PRO B 1 41 ? -8.375 -1.996 -11.328 1 88.19 41 PRO B N 1
ATOM 3742 C CA . PRO B 1 41 ? -7.832 -1.553 -12.617 1 88.19 41 PRO B CA 1
ATOM 3743 C C . PRO B 1 41 ? -8.891 -0.94 -13.531 1 88.19 41 PRO B C 1
ATOM 3745 O O . PRO B 1 41 ? -10.086 -1.202 -13.352 1 88.19 41 PRO B O 1
ATOM 3748 N N . GLU B 1 42 ? -8.383 -0.157 -14.461 1 90.31 42 GLU B N 1
ATOM 3749 C CA . GLU B 1 42 ? -9.289 0.308 -15.508 1 90.31 42 GLU B CA 1
ATOM 3750 C C . GLU B 1 42 ? -9.992 -0.862 -16.188 1 90.31 42 GLU B C 1
ATOM 3752 O O . GLU B 1 42 ? -9.383 -1.913 -16.406 1 90.31 42 GLU B O 1
ATOM 3757 N N . PRO B 1 43 ? -11.219 -0.645 -16.547 1 92.81 43 PRO B N 1
ATOM 3758 C CA . PRO B 1 43 ? -12 -1.735 -17.141 1 92.81 43 PRO B CA 1
ATOM 3759 C C . PRO B 1 43 ? -11.312 -2.357 -18.359 1 92.81 43 PRO B C 1
ATOM 3761 O O . PRO B 1 43 ? -11.344 -3.58 -18.516 1 92.81 43 PRO B O 1
ATOM 3764 N N . ALA B 1 44 ? -10.688 -1.53 -19.109 1 94.56 44 ALA B N 1
ATOM 3765 C CA . ALA B 1 44 ? -10.016 -2.037 -20.297 1 94.56 44 ALA B CA 1
ATOM 3766 C C . ALA B 1 44 ? -8.859 -2.961 -19.938 1 94.56 44 ALA B C 1
ATOM 3768 O O . ALA B 1 44 ? -8.641 -3.986 -20.594 1 94.56 44 ALA B O 1
ATOM 3769 N N . LEU B 1 45 ? -8.156 -2.633 -18.859 1 94.81 45 LEU B N 1
ATOM 3770 C CA . LEU B 1 45 ? -7.031 -3.441 -18.406 1 94.81 45 LEU B CA 1
ATOM 3771 C C . LEU B 1 45 ? -7.512 -4.758 -17.812 1 94.81 45 LEU B C 1
ATOM 3773 O O . LEU B 1 45 ? -6.902 -5.805 -18.031 1 94.81 45 LEU B O 1
ATOM 3777 N N . TRP B 1 46 ? -8.547 -4.664 -17.062 1 96.44 46 TRP B N 1
ATOM 3778 C CA . TRP B 1 46 ? -9.117 -5.871 -16.484 1 96.44 46 TRP B CA 1
ATOM 3779 C C . TRP B 1 46 ? -9.641 -6.809 -17.562 1 96.44 46 TRP B C 1
ATOM 3781 O O . TRP B 1 46 ? -9.391 -8.016 -17.516 1 96.44 46 TRP B O 1
ATOM 3791 N N . SER B 1 47 ? -10.305 -6.234 -18.562 1 97.19 47 SER B N 1
ATOM 3792 C CA . SER B 1 47 ? -10.805 -7.023 -19.688 1 97.19 47 SER B CA 1
ATOM 3793 C C . SER B 1 47 ? -9.656 -7.695 -20.438 1 97.19 47 SER B C 1
ATOM 3795 O O . SER B 1 47 ? -9.773 -8.859 -20.844 1 97.19 47 SER B O 1
ATOM 3797 N N . ALA B 1 48 ? -8.633 -6.961 -20.594 1 97.25 48 ALA B N 1
ATOM 3798 C CA . ALA B 1 48 ? -7.457 -7.516 -21.266 1 97.25 48 ALA B CA 1
ATOM 3799 C C . ALA B 1 48 ? -6.863 -8.664 -20.453 1 97.25 48 ALA B C 1
ATOM 3801 O O . ALA B 1 48 ? -6.473 -9.695 -21.016 1 97.25 48 ALA B O 1
ATOM 3802 N N . PHE B 1 49 ? -6.832 -8.508 -19.188 1 98.25 49 PHE B N 1
ATOM 3803 C CA . PHE B 1 49 ? -6.316 -9.539 -18.297 1 98.25 49 PHE B CA 1
ATOM 3804 C C . PHE B 1 49 ? -7.148 -10.812 -18.406 1 98.25 49 PHE B C 1
ATOM 3806 O O . PHE B 1 49 ? -6.602 -11.914 -18.531 1 98.25 49 PHE B O 1
ATOM 3813 N N . LEU B 1 50 ? -8.445 -10.688 -18.438 1 98.25 50 LEU B N 1
ATOM 3814 C CA . LEU B 1 50 ? -9.336 -11.828 -18.562 1 98.25 50 LEU B CA 1
ATOM 3815 C C . LEU B 1 50 ? -9.203 -12.477 -19.938 1 98.25 50 LEU B C 1
ATOM 3817 O O . LEU B 1 50 ? -9.211 -13.703 -20.062 1 98.25 50 LEU B O 1
ATOM 3821 N N . ARG B 1 51 ? -9.094 -11.664 -20.938 1 98.12 51 ARG B N 1
ATOM 3822 C CA . ARG B 1 51 ? -8.922 -12.172 -22.297 1 98.12 51 ARG B CA 1
ATOM 3823 C C . ARG B 1 51 ? -7.656 -13.008 -22.406 1 98.12 51 ARG B C 1
ATOM 3825 O O . ARG B 1 51 ? -7.66 -14.062 -23.047 1 98.12 51 ARG B O 1
ATOM 3832 N N . ASP B 1 52 ? -6.648 -12.57 -21.75 1 97.62 52 ASP B N 1
ATOM 3833 C CA . ASP B 1 52 ? -5.352 -13.227 -21.875 1 97.62 52 ASP B CA 1
ATOM 3834 C C . ASP B 1 52 ? -5.301 -14.5 -21.031 1 97.62 52 ASP B C 1
ATOM 3836 O O . ASP B 1 52 ? -4.617 -15.461 -21.391 1 97.62 52 ASP B O 1
ATOM 3840 N N . ASN B 1 53 ? -5.992 -14.531 -19.906 1 98.38 53 ASN B N 1
ATOM 3841 C CA . ASN B 1 53 ? -5.773 -15.609 -18.938 1 98.38 53 ASN B CA 1
ATOM 3842 C C . ASN B 1 53 ? -6.977 -16.547 -18.859 1 98.38 53 ASN B C 1
ATOM 3844 O O . ASN B 1 53 ? -6.816 -17.766 -18.766 1 98.38 53 ASN B O 1
ATOM 3848 N N . LEU B 1 54 ? -8.148 -16.016 -18.922 1 98.62 54 LEU B N 1
ATOM 3849 C CA . LEU B 1 54 ? -9.359 -16.812 -18.734 1 98.62 54 LEU B CA 1
ATOM 3850 C C . LEU B 1 54 ? -9.883 -17.344 -20.062 1 98.62 54 LEU B C 1
ATOM 3852 O O . LEU B 1 54 ? -10.258 -18.516 -20.156 1 98.62 54 LEU B O 1
ATOM 3856 N N . GLU B 1 55 ? -9.836 -16.594 -21.062 1 97.94 55 GLU B N 1
ATOM 3857 C CA . GLU B 1 55 ? -10.43 -16.953 -22.359 1 97.94 55 GLU B CA 1
ATOM 3858 C C . GLU B 1 55 ? -9.773 -18.188 -22.953 1 97.94 55 GLU B C 1
ATOM 3860 O O . GLU B 1 55 ? -10.469 -19.094 -23.438 1 97.94 55 GLU B O 1
ATOM 3865 N N . PRO B 1 56 ? -8.461 -18.281 -22.891 1 96.12 56 PRO B N 1
ATOM 3866 C CA . PRO B 1 56 ? -7.863 -19.484 -23.453 1 96.12 56 PRO B CA 1
ATOM 3867 C C . PRO B 1 56 ? -8.344 -20.766 -22.766 1 96.12 56 PRO B C 1
ATOM 3869 O O . PRO B 1 56 ? -8.43 -21.812 -23.406 1 96.12 56 PRO B O 1
ATOM 3872 N N . ASP B 1 57 ? -8.602 -20.703 -21.484 1 97 57 ASP B N 1
ATOM 3873 C CA . ASP B 1 57 ? -9.094 -21.875 -20.75 1 97 57 ASP B CA 1
ATOM 3874 C C . ASP B 1 57 ? -10.531 -22.203 -21.141 1 97 57 ASP B C 1
ATOM 3876 O O . ASP B 1 57 ? -10.922 -23.359 -21.172 1 97 57 ASP B O 1
ATOM 3880 N N . LEU B 1 58 ? -11.305 -21.188 -21.453 1 97.94 58 LEU B N 1
ATOM 3881 C CA . LEU B 1 58 ? -12.727 -21.344 -21.75 1 97.94 58 LEU B CA 1
ATOM 3882 C C . LEU B 1 58 ? -12.953 -21.672 -23.219 1 97.94 58 LEU B C 1
ATOM 3884 O O . LEU B 1 58 ? -13.977 -22.266 -23.578 1 97.94 58 LEU B O 1
ATOM 3888 N N . ALA B 1 59 ? -12.047 -21.281 -24.062 1 96.56 59 ALA B N 1
ATOM 3889 C CA . ALA B 1 59 ? -12.219 -21.344 -25.516 1 96.56 59 ALA B CA 1
ATOM 3890 C C . ALA B 1 59 ? -12.5 -22.781 -25.969 1 96.56 59 ALA B C 1
ATOM 3892 O O . ALA B 1 59 ? -13.383 -23.016 -26.797 1 96.56 59 ALA B O 1
ATOM 3893 N N . VAL B 1 60 ? -11.781 -23.703 -25.406 1 93.69 60 VAL B N 1
ATOM 3894 C CA . VAL B 1 60 ? -11.953 -25.094 -25.812 1 93.69 60 VAL B CA 1
ATOM 3895 C C . VAL B 1 60 ? -13.359 -25.562 -25.453 1 93.69 60 VAL B C 1
ATOM 3897 O O . VAL B 1 60 ? -13.984 -26.297 -26.219 1 93.69 60 VAL B O 1
ATOM 3900 N N . TRP B 1 61 ? -13.883 -25.156 -24.422 1 97.5 61 TRP B N 1
ATOM 3901 C CA . TRP B 1 61 ? -15.195 -25.578 -23.969 1 97.5 61 TRP B CA 1
ATOM 3902 C C . TRP B 1 61 ? -16.297 -24.828 -24.688 1 97.5 61 TRP B C 1
ATOM 3904 O O . TRP B 1 61 ? -17.391 -25.359 -24.891 1 97.5 61 TRP B O 1
ATOM 3914 N N . ARG B 1 62 ? -16.016 -23.641 -25.062 1 96.88 62 ARG B N 1
ATOM 3915 C CA . ARG B 1 62 ? -16.984 -22.875 -25.859 1 96.88 62 ARG B CA 1
ATOM 3916 C C . ARG B 1 62 ? -17.25 -23.562 -27.203 1 96.88 62 ARG B C 1
ATOM 3918 O O . ARG B 1 62 ? -18.359 -23.516 -27.703 1 96.88 62 ARG B O 1
ATOM 3925 N N . THR B 1 63 ? -16.203 -24.172 -27.703 1 95.75 63 THR B N 1
ATOM 3926 C CA . THR B 1 63 ? -16.391 -24.891 -28.969 1 95.75 63 THR B CA 1
ATOM 3927 C C . THR B 1 63 ? -17.281 -26.109 -28.781 1 95.75 63 THR B C 1
ATOM 3929 O O . THR B 1 63 ? -17.859 -26.609 -29.75 1 95.75 63 THR B O 1
ATOM 3932 N N . ARG B 1 64 ? -17.438 -26.531 -27.594 1 95.81 64 ARG B N 1
ATOM 3933 C CA . ARG B 1 64 ? -18.234 -27.719 -27.281 1 95.81 64 ARG B CA 1
ATOM 3934 C C . ARG B 1 64 ? -19.609 -27.328 -26.766 1 95.81 64 ARG B C 1
ATOM 3936 O O . ARG B 1 64 ? -20.453 -28.203 -26.531 1 95.81 64 ARG B O 1
ATOM 3943 N N . ALA B 1 65 ? -19.828 -26.109 -26.594 1 96.12 65 ALA B N 1
ATOM 3944 C CA . ALA B 1 65 ? -21.094 -25.625 -26.062 1 96.12 65 ALA B CA 1
ATOM 3945 C C . ALA B 1 65 ? -22.203 -25.719 -27.109 1 96.12 65 ALA B C 1
ATOM 3947 O O . ALA B 1 65 ? -21.922 -25.656 -28.312 1 96.12 65 ALA B O 1
ATOM 3948 N N . PRO B 1 66 ? -23.438 -25.875 -26.672 1 97.69 66 PRO B N 1
ATOM 3949 C CA . PRO B 1 66 ? -23.891 -25.859 -25.281 1 97.69 66 PRO B CA 1
ATOM 3950 C C . PRO B 1 66 ? -23.625 -27.172 -24.562 1 97.69 66 PRO B C 1
ATOM 3952 O O . PRO B 1 66 ? -23.75 -28.25 -25.141 1 97.69 66 PRO B O 1
ATOM 3955 N N . LEU B 1 67 ? -23.156 -27.094 -23.344 1 98.38 67 LEU B N 1
ATOM 3956 C CA . LEU B 1 67 ? -22.922 -28.234 -22.469 1 98.38 67 LEU B CA 1
ATOM 3957 C C . LEU B 1 67 ? -24.156 -28.531 -21.625 1 98.38 67 LEU B C 1
ATOM 3959 O O . LEU B 1 67 ? -25.047 -27.688 -21.5 1 98.38 67 LEU B O 1
ATOM 3963 N N . ARG B 1 68 ? -24.188 -29.734 -21.156 1 98.25 68 ARG B N 1
ATOM 3964 C CA . ARG B 1 68 ? -25.266 -30.141 -20.266 1 98.25 68 ARG B CA 1
ATOM 3965 C C . ARG B 1 68 ? -24.797 -30.188 -18.812 1 98.25 68 ARG B C 1
ATOM 3967 O O . ARG B 1 68 ? -23.75 -30.781 -18.516 1 98.25 68 ARG B O 1
ATOM 3974 N N . THR B 1 69 ? -25.609 -29.594 -17.938 1 98.62 69 THR B N 1
ATOM 3975 C CA . THR B 1 69 ? -25.219 -29.516 -16.531 1 98.62 69 THR B CA 1
ATOM 3976 C C . THR B 1 69 ? -25.109 -30.922 -15.922 1 98.62 69 THR B C 1
ATOM 3978 O O . THR B 1 69 ? -24.266 -31.156 -15.062 1 98.62 69 THR B O 1
ATOM 3981 N N . ALA B 1 70 ? -25.906 -31.828 -16.375 1 98.31 70 ALA B N 1
ATOM 3982 C CA . ALA B 1 70 ? -25.859 -33.219 -15.883 1 98.31 70 ALA B CA 1
ATOM 3983 C C . ALA B 1 70 ? -24.469 -33.812 -16.078 1 98.31 70 ALA B C 1
ATOM 3985 O O . ALA B 1 70 ? -24.047 -34.656 -15.305 1 98.31 70 ALA B O 1
ATOM 3986 N N . ALA B 1 71 ? -23.781 -33.344 -17.094 1 98.44 71 ALA B N 1
ATOM 3987 C CA . ALA B 1 71 ? -22.453 -33.844 -17.406 1 98.44 71 ALA B CA 1
ATOM 3988 C C . ALA B 1 71 ? -21.453 -33.5 -16.312 1 98.44 71 ALA B C 1
ATOM 3990 O O . ALA B 1 71 ? -20.438 -34.156 -16.156 1 98.44 71 ALA B O 1
ATOM 3991 N N . VAL B 1 72 ? -21.719 -32.438 -15.539 1 98.62 72 VAL B N 1
ATOM 3992 C CA . VAL B 1 72 ? -20.859 -32.031 -14.43 1 98.62 72 VAL B CA 1
ATOM 3993 C C . VAL B 1 72 ? -20.891 -33.125 -13.359 1 98.62 72 VAL B C 1
ATOM 3995 O O . VAL B 1 72 ? -19.828 -33.562 -12.875 1 98.62 72 VAL B O 1
ATOM 3998 N N . LEU B 1 73 ? -22.078 -33.656 -13.062 1 97.88 73 LEU B N 1
ATOM 3999 C CA . LEU B 1 73 ? -22.219 -34.719 -12.078 1 97.88 73 LEU B CA 1
ATOM 4000 C C . LEU B 1 73 ? -21.594 -36 -12.578 1 97.88 73 LEU B C 1
ATOM 4002 O O . LEU B 1 73 ? -20.906 -36.688 -11.82 1 97.88 73 LEU B O 1
ATOM 4006 N N . GLU B 1 74 ? -21.828 -36.281 -13.82 1 97.56 74 GLU B N 1
ATOM 4007 C CA . GLU B 1 74 ? -21.281 -37.469 -14.414 1 97.56 74 GLU B CA 1
ATOM 4008 C C . GLU B 1 74 ? -19.766 -37.469 -14.406 1 97.56 74 GLU B C 1
ATOM 4010 O O . GLU B 1 74 ? -19.125 -38.469 -14.07 1 97.56 74 GLU B O 1
ATOM 4015 N N . GLN B 1 75 ? -19.234 -36.344 -14.789 1 97.44 75 GLN B N 1
ATOM 4016 C CA . GLN B 1 75 ? -17.781 -36.188 -14.812 1 97.44 75 GLN B CA 1
ATOM 4017 C C . GLN B 1 75 ? -17.203 -36.312 -13.406 1 97.44 75 GLN B C 1
ATOM 4019 O O . GLN B 1 75 ? -16.141 -36.906 -13.211 1 97.44 75 GLN B O 1
ATOM 4024 N N . PHE B 1 76 ? -17.844 -35.688 -12.43 1 96.44 76 PHE B N 1
ATOM 4025 C CA . PHE B 1 76 ? -17.406 -35.781 -11.047 1 96.44 76 PHE B CA 1
ATOM 4026 C C . PHE B 1 76 ? -17.375 -37.219 -10.57 1 96.44 76 PHE B C 1
ATOM 4028 O O . PHE B 1 76 ? -16.391 -37.656 -9.969 1 96.44 76 PHE B O 1
ATOM 4035 N N . ASP B 1 77 ? -18.406 -37.938 -10.852 1 95.25 77 ASP B N 1
ATOM 4036 C CA . ASP B 1 77 ? -18.484 -39.344 -10.469 1 95.25 77 ASP B CA 1
ATOM 4037 C C . ASP B 1 77 ? -17.391 -40.156 -11.148 1 95.25 77 ASP B C 1
ATOM 4039 O O . ASP B 1 77 ? -16.812 -41.062 -10.539 1 95.25 77 ASP B O 1
ATOM 4043 N N . ALA B 1 78 ? -17.141 -39.844 -12.367 1 95.31 78 ALA B N 1
ATOM 4044 C CA . ALA B 1 78 ? -16.078 -40.531 -13.102 1 95.31 78 ALA B CA 1
ATOM 4045 C C . ALA B 1 78 ? -14.727 -40.312 -12.438 1 95.31 78 ALA B C 1
ATOM 4047 O O . ALA B 1 78 ? -13.922 -41.219 -12.336 1 95.31 78 ALA B O 1
ATOM 4048 N N . TYR B 1 79 ? -14.461 -39.031 -12.023 1 94.75 79 TYR B N 1
ATOM 4049 C CA . TYR B 1 79 ? -13.219 -38.719 -11.336 1 94.75 79 TYR B CA 1
ATOM 4050 C C . TYR B 1 79 ? -13.102 -39.531 -10.039 1 94.75 79 TYR B C 1
ATOM 4052 O O . TYR B 1 79 ? -12.031 -40.031 -9.711 1 94.75 79 TYR B O 1
ATOM 4060 N N . LYS B 1 80 ? -14.156 -39.719 -9.336 1 92.62 80 LYS B N 1
ATOM 4061 C CA . LYS B 1 80 ? -14.172 -40.375 -8.039 1 92.62 80 LYS B CA 1
ATOM 4062 C C . LYS B 1 80 ? -13.914 -41.875 -8.188 1 92.62 80 LYS B C 1
ATOM 4064 O O . LYS B 1 80 ? -13.555 -42.531 -7.223 1 92.62 80 LYS B O 1
ATOM 4069 N N . GLU B 1 81 ? -14.117 -42.344 -9.352 1 92.06 81 GLU B N 1
ATOM 4070 C CA . GLU B 1 81 ? -13.875 -43.781 -9.594 1 92.06 81 GLU B CA 1
ATOM 4071 C C . GLU B 1 81 ? -12.391 -44.094 -9.461 1 92.06 81 GLU B C 1
ATOM 4073 O O . GLU B 1 81 ? -12.031 -45.188 -9.016 1 92.06 81 GLU B O 1
ATOM 4078 N N . TRP B 1 82 ? -11.594 -43.125 -9.82 1 88.69 82 TRP B N 1
ATOM 4079 C CA . TRP B 1 82 ? -10.18 -43.469 -9.82 1 88.69 82 TRP B CA 1
ATOM 4080 C C . TRP B 1 82 ? -9.398 -42.562 -8.867 1 88.69 82 TRP B C 1
ATOM 4082 O O . TRP B 1 82 ? -8.25 -42.844 -8.523 1 88.69 82 TRP B O 1
ATOM 4092 N N . TYR B 1 83 ? -9.945 -41.5 -8.539 1 88.69 83 TYR B N 1
ATOM 4093 C CA . TYR B 1 83 ? -9.289 -40.594 -7.59 1 88.69 83 TYR B CA 1
ATOM 4094 C C . TYR B 1 83 ? -9.93 -40.688 -6.211 1 88.69 83 TYR B C 1
ATOM 4096 O O . TYR B 1 83 ? -11.109 -40.375 -6.043 1 88.69 83 TYR B O 1
ATOM 4104 N N . LYS B 1 84 ? -9.156 -41.219 -5.219 1 73.44 84 LYS B N 1
ATOM 4105 C CA . LYS B 1 84 ? -9.695 -41.469 -3.887 1 73.44 84 LYS B CA 1
ATOM 4106 C C . LYS B 1 84 ? -9.258 -40.406 -2.902 1 73.44 84 LYS B C 1
ATOM 4108 O O . LYS B 1 84 ? -9.578 -40.469 -1.715 1 73.44 84 LYS B O 1
ATOM 4113 N N . GLY B 1 85 ? -8.555 -39.406 -3.225 1 65.5 85 GLY B N 1
ATOM 4114 C CA . GLY B 1 85 ? -8.094 -38.406 -2.273 1 65.5 85 GLY B CA 1
ATOM 4115 C C . GLY B 1 85 ? -9.109 -37.281 -2.025 1 65.5 85 GLY B C 1
ATOM 4116 O O . GLY B 1 85 ? -9.133 -36.281 -2.748 1 65.5 85 GLY B O 1
ATOM 4117 N N . PRO B 1 86 ? -9.938 -37.406 -0.977 1 62.56 86 PRO B N 1
ATOM 4118 C CA . PRO B 1 86 ? -11.195 -36.656 -0.877 1 62.56 86 PRO B CA 1
ATOM 4119 C C . PRO B 1 86 ? -10.984 -35.156 -0.616 1 62.56 86 PRO B C 1
ATOM 4121 O O . PRO B 1 86 ? -11.844 -34.344 -0.966 1 62.56 86 PRO B O 1
ATOM 4124 N N . ALA B 1 87 ? -9.766 -34.812 -0.46 1 84.88 87 ALA B N 1
ATOM 4125 C CA . ALA B 1 87 ? -9.75 -33.438 0.05 1 84.88 87 ALA B CA 1
ATOM 4126 C C . ALA B 1 87 ? -9.492 -32.438 -1.074 1 84.88 87 ALA B C 1
ATOM 4128 O O . ALA B 1 87 ? -9.93 -31.297 -0.999 1 84.88 87 ALA B O 1
ATOM 4129 N N . ALA B 1 88 ? -9.039 -32.969 -2.201 1 92.94 88 ALA B N 1
ATOM 4130 C CA . ALA B 1 88 ? -8.617 -32.031 -3.217 1 92.94 88 ALA B CA 1
ATOM 4131 C C . ALA B 1 88 ? -9.562 -32.031 -4.418 1 92.94 88 ALA B C 1
ATOM 4133 O O . ALA B 1 88 ? -9.367 -31.297 -5.379 1 92.94 88 ALA B O 1
ATOM 4134 N N . LEU B 1 89 ? -10.539 -32.906 -4.461 1 95.44 89 LEU B N 1
ATOM 4135 C CA . LEU B 1 89 ? -11.586 -32.969 -5.473 1 95.44 89 LEU B CA 1
ATOM 4136 C C . LEU B 1 89 ? -12.961 -32.781 -4.848 1 95.44 89 LEU B C 1
ATOM 4138 O O . LEU B 1 89 ? -13.422 -33.625 -4.07 1 95.44 89 LEU B O 1
ATOM 4142 N N . GLN B 1 90 ? -13.641 -31.688 -5.227 1 95.69 90 GLN B N 1
ATOM 4143 C CA . GLN B 1 90 ? -14.922 -31.359 -4.602 1 95.69 90 GLN B CA 1
ATOM 4144 C C . GLN B 1 90 ? -15.945 -30.922 -5.645 1 95.69 90 GLN B C 1
ATOM 4146 O O . GLN B 1 90 ? -15.578 -30.391 -6.695 1 95.69 90 GLN B O 1
ATOM 4151 N N . LEU B 1 91 ? -17.172 -31.25 -5.371 1 96.94 91 LEU B N 1
ATOM 4152 C CA . LEU B 1 91 ? -18.328 -30.719 -6.094 1 96.94 91 LEU B CA 1
ATOM 4153 C C . LEU B 1 91 ? -18.922 -29.516 -5.363 1 96.94 91 LEU B C 1
ATOM 4155 O O . LEU B 1 91 ? -19.312 -29.625 -4.199 1 96.94 91 LEU B O 1
ATOM 4159 N N . LEU B 1 92 ? -18.953 -28.375 -6.016 1 98.12 92 LEU B N 1
ATOM 4160 C CA . LEU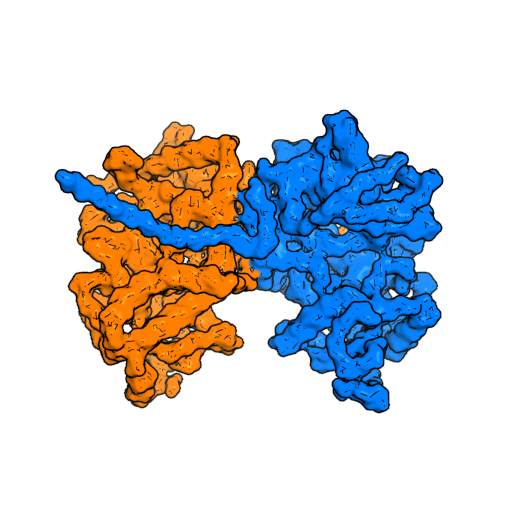 B 1 92 ? -19.391 -27.141 -5.379 1 98.12 92 LEU B CA 1
ATOM 4161 C C . LEU B 1 92 ? -20.656 -26.609 -6.039 1 98.12 92 LEU B C 1
ATOM 4163 O O . LEU B 1 92 ? -20.719 -26.484 -7.266 1 98.12 92 LEU B O 1
ATOM 4167 N N . LEU B 1 93 ? -21.672 -26.391 -5.285 1 98.75 93 LEU B N 1
ATOM 4168 C CA . LEU B 1 93 ? -22.859 -25.656 -5.699 1 98.75 93 LEU B CA 1
ATOM 4169 C C . LEU B 1 93 ? -22.828 -24.234 -5.129 1 98.75 93 LEU B C 1
ATOM 4171 O O . LEU B 1 93 ? -22.781 -24.062 -3.91 1 98.75 93 LEU B O 1
ATOM 4175 N N . VAL B 1 94 ? -22.719 -23.266 -5.988 1 98.69 94 VAL B N 1
ATOM 4176 C CA . VAL B 1 94 ? -22.984 -21.891 -5.602 1 98.69 94 VAL B CA 1
ATOM 4177 C C . VAL B 1 94 ? -24.453 -21.547 -5.805 1 98.69 94 VAL B C 1
ATOM 4179 O O . VAL B 1 94 ? -24.969 -21.656 -6.922 1 98.69 94 VAL B O 1
ATOM 4182 N N . TYR B 1 95 ? -25.141 -21.203 -4.797 1 98.44 95 TYR B N 1
ATOM 4183 C CA . TYR B 1 95 ? -26.562 -20.906 -4.879 1 98.44 95 TYR B CA 1
ATOM 4184 C C . TYR B 1 95 ? -26.938 -19.75 -3.947 1 98.44 95 TYR B C 1
ATOM 4186 O O . TYR B 1 95 ? -26.688 -19.828 -2.742 1 98.44 95 TYR B O 1
ATOM 4194 N N . ASN B 1 96 ? -27.453 -18.703 -4.5 1 97.19 96 ASN B N 1
ATOM 4195 C CA . ASN B 1 96 ? -27.844 -17.5 -3.766 1 97.19 96 ASN B CA 1
ATOM 4196 C C . ASN B 1 96 ? -26.703 -16.984 -2.895 1 97.19 96 ASN B C 1
ATOM 4198 O O . ASN B 1 96 ? -26.891 -16.766 -1.695 1 97.19 96 ASN B O 1
ATOM 4202 N N . ASN B 1 97 ? -25.547 -16.906 -3.439 1 97.25 97 ASN B N 1
ATOM 4203 C CA . ASN B 1 97 ? -24.344 -16.328 -2.842 1 97.25 97 ASN B CA 1
ATOM 4204 C C . ASN B 1 97 ? -23.891 -17.109 -1.614 1 97.25 97 ASN B C 1
ATOM 4206 O O . ASN B 1 97 ? -23.406 -16.531 -0.646 1 97.25 97 ASN B O 1
ATOM 4210 N N . THR B 1 98 ? -24.188 -18.406 -1.661 1 97.38 98 THR B N 1
ATOM 4211 C CA . THR B 1 98 ? -23.719 -19.328 -0.629 1 97.38 98 THR B CA 1
ATOM 4212 C C . THR B 1 98 ? -23.016 -20.531 -1.251 1 97.38 98 THR B C 1
ATOM 4214 O O . THR B 1 98 ? -23.422 -21.031 -2.297 1 97.38 98 THR B O 1
ATOM 4217 N N . LEU B 1 99 ? -21.938 -20.984 -0.63 1 98.06 99 LEU B N 1
ATOM 4218 C CA . LEU B 1 99 ? -21.156 -22.109 -1.118 1 98.06 99 LEU B CA 1
ATOM 4219 C C . LEU B 1 99 ? -21.594 -23.406 -0.446 1 98.06 99 LEU B C 1
ATOM 4221 O O . LEU B 1 99 ? -21.578 -23.516 0.783 1 98.06 99 LEU B O 1
ATOM 4225 N N . TYR B 1 100 ? -22.016 -24.375 -1.229 1 97.75 100 TYR B N 1
ATOM 4226 C CA . TYR B 1 100 ? -22.391 -25.703 -0.743 1 97.75 100 TYR B CA 1
ATOM 4227 C C . TYR B 1 100 ? -21.438 -26.766 -1.302 1 97.75 100 TYR B C 1
ATOM 4229 O O . TYR B 1 100 ? -21.453 -27.047 -2.502 1 97.75 100 TYR B O 1
ATOM 4237 N N . TRP B 1 101 ? -20.625 -27.359 -0.417 1 96.88 101 TRP B N 1
ATOM 4238 C CA . TRP B 1 101 ? -19.75 -28.453 -0.796 1 96.88 101 TRP B CA 1
ATOM 4239 C C . TRP B 1 101 ? -20.484 -29.781 -0.725 1 96.88 101 TRP B C 1
ATOM 4241 O O . TRP B 1 101 ? -20.609 -30.375 0.351 1 96.88 101 TRP B O 1
ATOM 4251 N N . LEU B 1 102 ? -20.781 -30.281 -1.835 1 95.69 102 LEU B N 1
ATOM 4252 C CA . LEU B 1 102 ? -21.812 -31.328 -1.891 1 95.69 102 LEU B CA 1
ATOM 4253 C C . LEU B 1 102 ? -21.234 -32.688 -1.509 1 95.69 102 LEU B C 1
ATOM 4255 O O . LEU B 1 102 ? -21.969 -33.625 -1.245 1 95.69 102 LEU B O 1
ATOM 4259 N N . ASP B 1 103 ? -19.938 -32.781 -1.438 1 90.44 103 ASP B N 1
ATOM 4260 C CA . ASP B 1 103 ? -19.297 -34.031 -1.061 1 90.44 103 ASP B CA 1
ATOM 4261 C C . ASP B 1 103 ? -18.844 -34 0.395 1 90.44 103 ASP B C 1
ATOM 4263 O O . ASP B 1 103 ? -18.109 -34.906 0.839 1 90.44 103 ASP B O 1
ATOM 4267 N N . ARG B 1 104 ? -19.281 -33 1.086 1 93 104 ARG B N 1
ATOM 4268 C CA . ARG B 1 104 ? -18.875 -32.906 2.488 1 93 104 ARG B CA 1
ATOM 4269 C C . ARG B 1 104 ? -19.531 -34 3.316 1 93 104 ARG B C 1
ATOM 4271 O O . ARG B 1 104 ? -20.578 -34.531 2.928 1 93 104 ARG B O 1
ATOM 4278 N N . PRO B 1 105 ? -18.922 -34.312 4.492 1 91.75 105 PRO B N 1
ATOM 4279 C CA . PRO B 1 105 ? -19.453 -35.406 5.301 1 91.75 105 PRO B CA 1
ATOM 4280 C C . PRO B 1 105 ? -20.828 -35.062 5.906 1 91.75 105 PRO B C 1
ATOM 4282 O O . PRO B 1 105 ? -21.703 -35.938 5.969 1 91.75 105 PRO B O 1
ATOM 4285 N N . ASP B 1 106 ? -20.953 -33.844 6.387 1 93.19 106 ASP B N 1
ATOM 4286 C CA . ASP B 1 106 ? -22.188 -33.375 6.996 1 93.19 106 ASP B CA 1
ATOM 4287 C C . ASP B 1 106 ? -22.766 -32.188 6.219 1 93.19 106 ASP B C 1
ATOM 4289 O O . ASP B 1 106 ? -22.219 -31.062 6.273 1 93.19 106 ASP B O 1
ATOM 4293 N N . PRO B 1 107 ? -23.906 -32.469 5.602 1 92.62 107 PRO B N 1
ATOM 4294 C CA . PRO B 1 107 ? -24.484 -31.422 4.758 1 92.62 107 PRO B CA 1
ATOM 4295 C C . PRO B 1 107 ? -24.656 -30.094 5.488 1 92.62 107 PRO B C 1
ATOM 4297 O O . PRO B 1 107 ? -24.625 -29.031 4.863 1 92.62 107 PRO B O 1
ATOM 4300 N N . ASN B 1 108 ? -24.875 -30.188 6.758 1 93.12 108 ASN B N 1
ATOM 4301 C CA . ASN B 1 108 ? -25.125 -28.953 7.508 1 93.12 108 ASN B CA 1
ATOM 4302 C C . ASN B 1 108 ? -24.062 -28.719 8.57 1 93.12 108 ASN B C 1
ATOM 4304 O O . ASN B 1 108 ? -24.328 -28.109 9.602 1 93.12 108 ASN B O 1
ATOM 4308 N N . GLY B 1 109 ? -22.906 -29.328 8.289 1 91.69 109 GLY B N 1
ATOM 4309 C CA . GLY B 1 109 ? -21.797 -29.188 9.219 1 91.69 109 GLY B CA 1
ATOM 4310 C C . GLY B 1 109 ? -21.141 -27.828 9.156 1 91.69 109 GLY B C 1
ATOM 4311 O O . GLY B 1 109 ? -21.609 -26.922 8.461 1 91.69 109 GLY B O 1
ATOM 4312 N N . PRO B 1 110 ? -20.125 -27.641 9.945 1 91.62 110 PRO B N 1
ATOM 4313 C CA . PRO B 1 110 ? -19.406 -26.359 9.977 1 91.62 110 PRO B CA 1
ATOM 4314 C C . PRO B 1 110 ? -18.609 -26.094 8.695 1 91.62 110 PRO B C 1
ATOM 4316 O O . PRO B 1 110 ? -18.688 -26.875 7.746 1 91.62 110 PRO B O 1
ATOM 4319 N N . GLU B 1 111 ? -17.875 -25.016 8.68 1 93.75 111 GLU B N 1
ATOM 4320 C CA . GLU B 1 111 ? -17.047 -24.641 7.539 1 93.75 111 GLU B CA 1
ATOM 4321 C C . GLU B 1 111 ? -16.031 -25.734 7.227 1 93.75 111 GLU B C 1
ATOM 4323 O O . GLU B 1 111 ? -15.672 -26.531 8.102 1 93.75 111 GLU B O 1
ATOM 4328 N N . PRO B 1 112 ? -15.602 -25.766 5.977 1 94.31 112 PRO B N 1
ATOM 4329 C CA . PRO B 1 112 ? -14.617 -26.781 5.605 1 94.31 112 PRO B CA 1
ATOM 4330 C C . PRO B 1 112 ? -13.391 -26.781 6.52 1 94.31 112 PRO B C 1
ATOM 4332 O O . PRO B 1 112 ? -12.922 -25.703 6.926 1 94.31 112 PRO B O 1
ATOM 4335 N N . ASP B 1 113 ? -12.984 -27.922 6.84 1 91.94 113 ASP B N 1
ATOM 4336 C CA . ASP B 1 113 ? -11.734 -28.109 7.586 1 91.94 113 ASP B CA 1
ATOM 4337 C C . ASP B 1 113 ? -10.859 -29.172 6.945 1 91.94 113 ASP B C 1
ATOM 4339 O O . ASP B 1 113 ? -11.266 -29.812 5.973 1 91.94 113 ASP B O 1
ATOM 4343 N N . GLN B 1 114 ? -9.711 -29.391 7.465 1 89.94 114 GLN B N 1
ATOM 4344 C CA . GLN B 1 114 ? -8.695 -30.203 6.781 1 89.94 114 GLN B CA 1
ATOM 4345 C C . GLN B 1 114 ? -8.977 -31.688 6.93 1 89.94 114 GLN B C 1
ATOM 4347 O O . GLN B 1 114 ? -8.273 -32.531 6.355 1 89.94 114 GLN B O 1
ATOM 4352 N N . ARG B 1 115 ? -10.125 -32.062 7.609 1 89.75 115 ARG B N 1
ATOM 4353 C CA . ARG B 1 115 ? -10.516 -33.469 7.707 1 89.75 115 ARG B CA 1
ATOM 4354 C C . ARG B 1 115 ? -11.109 -33.969 6.387 1 89.75 115 ARG B C 1
ATOM 4356 O O . ARG B 1 115 ? -11 -35.125 6.062 1 89.75 115 ARG B O 1
ATOM 4363 N N . TRP B 1 116 ? -11.625 -32.969 5.59 1 91.25 116 TRP B N 1
ATOM 4364 C CA . TRP B 1 116 ? -12.273 -33.406 4.375 1 91.25 116 TRP B CA 1
ATOM 4365 C C . TRP B 1 116 ? -12.039 -32.438 3.223 1 91.25 116 TRP B C 1
ATOM 4367 O O . TRP B 1 116 ? -12.445 -32.719 2.088 1 91.25 116 TRP B O 1
ATOM 4377 N N . ALA B 1 117 ? -11.43 -31.391 3.527 1 94.31 117 ALA B N 1
ATOM 4378 C CA . ALA B 1 117 ? -11.141 -30.375 2.52 1 94.31 117 ALA B CA 1
ATOM 4379 C C . ALA B 1 117 ? -9.68 -29.953 2.574 1 94.31 117 ALA B C 1
ATOM 4381 O O . ALA B 1 117 ? -9.102 -29.812 3.656 1 94.31 117 ALA B O 1
ATOM 4382 N N . SER B 1 118 ? -9.078 -29.781 1.379 1 93.62 118 SER B N 1
ATOM 4383 C CA . SER B 1 118 ? -7.691 -29.328 1.325 1 93.62 118 SER B CA 1
ATOM 4384 C C . SER B 1 118 ? -7.543 -27.938 1.938 1 93.62 118 SER B C 1
ATOM 4386 O O . SER B 1 118 ? -8.531 -27.234 2.123 1 93.62 118 SER B O 1
ATOM 4388 N N . MET B 1 119 ? -6.281 -27.562 2.234 1 93.94 119 MET B N 1
ATOM 4389 C CA . MET B 1 119 ? -5.996 -26.234 2.793 1 93.94 119 MET B CA 1
ATOM 4390 C C . MET B 1 119 ? -6.402 -25.141 1.82 1 93.94 119 MET B C 1
ATOM 4392 O O . MET B 1 119 ? -6.797 -24.047 2.24 1 93.94 119 MET B O 1
ATOM 4396 N N . TYR B 1 120 ? -6.375 -25.391 0.532 1 95.31 120 TYR B N 1
ATOM 4397 C CA . TYR B 1 120 ? -6.762 -24.406 -0.472 1 95.31 120 TYR B CA 1
ATOM 4398 C C . TYR B 1 120 ? -8.273 -24.203 -0.482 1 95.31 120 TYR B C 1
ATOM 4400 O O . TYR B 1 120 ? -8.75 -23.062 -0.607 1 95.31 120 TYR B O 1
ATOM 4408 N N . ILE B 1 121 ? -9.008 -25.266 -0.264 1 96.56 121 ILE B N 1
ATOM 4409 C CA . ILE B 1 121 ? -10.461 -25.172 -0.213 1 96.56 121 ILE B CA 1
ATOM 4410 C C . ILE B 1 121 ? -10.891 -24.422 1.049 1 96.56 121 ILE B C 1
ATOM 4412 O O . ILE B 1 121 ? -11.773 -23.562 1.001 1 96.56 121 ILE B O 1
ATOM 4416 N N . THR B 1 122 ? -10.219 -24.75 2.162 1 96.56 122 THR B N 1
ATOM 4417 C CA . THR B 1 122 ? -10.547 -24.094 3.424 1 96.56 122 THR B CA 1
ATOM 4418 C C . THR B 1 122 ? -10.336 -22.594 3.326 1 96.56 122 THR B C 1
ATOM 4420 O O . THR B 1 122 ? -11.203 -21.812 3.729 1 96.56 122 THR B O 1
ATOM 4423 N N . LYS B 1 123 ? -9.242 -22.219 2.748 1 96.38 123 LYS B N 1
ATOM 4424 C CA . LYS B 1 123 ? -8.938 -20.797 2.639 1 96.38 123 LYS B CA 1
ATOM 4425 C C . LYS B 1 123 ? -9.867 -20.109 1.636 1 96.38 123 LYS B C 1
ATOM 4427 O O . LYS B 1 123 ? -10.352 -19 1.885 1 96.38 123 LYS B O 1
ATOM 4432 N N . PHE B 1 124 ? -10.094 -20.781 0.578 1 97.31 124 PHE B N 1
ATOM 4433 C CA . PHE B 1 124 ? -11.031 -20.266 -0.412 1 97.31 124 PHE B CA 1
ATOM 4434 C C . PHE B 1 124 ? -12.406 -20.031 0.212 1 97.31 124 PHE B C 1
ATOM 4436 O O . PHE B 1 124 ? -12.992 -18.969 0.06 1 97.31 124 PHE B O 1
ATOM 4443 N N . HIS B 1 125 ? -12.859 -21.031 0.893 1 97.81 125 HIS B N 1
ATOM 4444 C CA . HIS B 1 125 ? -14.18 -20.953 1.499 1 97.81 125 HIS B CA 1
ATOM 4445 C C . HIS B 1 125 ? -14.289 -19.75 2.436 1 97.81 125 HIS B C 1
ATOM 4447 O O . HIS B 1 125 ? -15.25 -18.984 2.365 1 97.81 125 HIS B O 1
ATOM 4453 N N . ARG B 1 126 ? -13.352 -19.609 3.213 1 96.75 126 ARG B N 1
ATOM 4454 C CA . ARG B 1 126 ? -13.367 -18.547 4.211 1 96.75 126 ARG B CA 1
ATOM 4455 C C . ARG B 1 126 ? -13.383 -17.172 3.543 1 96.75 126 ARG B C 1
ATOM 4457 O O . ARG B 1 126 ? -14.219 -16.344 3.857 1 96.75 126 ARG B O 1
ATOM 4464 N N . LYS B 1 127 ? -12.5 -16.953 2.621 1 96.12 127 LYS B N 1
ATOM 4465 C CA . LYS B 1 127 ? -12.359 -15.648 1.988 1 96.12 127 LYS B CA 1
ATOM 4466 C C . LYS B 1 127 ? -13.562 -15.336 1.102 1 96.12 127 LYS B C 1
ATOM 4468 O O . LYS B 1 127 ? -14.086 -14.219 1.13 1 96.12 127 LYS B O 1
ATOM 4473 N N . MET B 1 128 ? -13.992 -16.281 0.394 1 97.62 128 MET B N 1
ATOM 4474 C CA . MET B 1 128 ? -15.109 -16.062 -0.518 1 97.62 128 MET B CA 1
ATOM 4475 C C . MET B 1 128 ? -16.406 -15.867 0.253 1 97.62 128 MET B C 1
ATOM 4477 O O . MET B 1 128 ? -17.219 -14.992 -0.08 1 97.62 128 MET B O 1
ATOM 4481 N N . THR B 1 129 ? -16.562 -16.641 1.28 1 97.56 129 THR B N 1
ATOM 4482 C CA . THR B 1 129 ? -17.766 -16.5 2.1 1 97.56 129 THR B CA 1
ATOM 4483 C C . THR B 1 129 ? -17.828 -15.109 2.721 1 97.56 129 THR B C 1
ATOM 4485 O O . THR B 1 129 ? -18.891 -14.469 2.715 1 97.56 129 THR B O 1
ATOM 4488 N N . ALA B 1 130 ? -16.766 -14.68 3.215 1 95.12 130 ALA B N 1
ATOM 4489 C CA . ALA B 1 130 ? -16.719 -13.336 3.783 1 95.12 130 ALA B CA 1
ATOM 4490 C C . ALA B 1 130 ? -17.094 -12.281 2.74 1 95.12 130 ALA B C 1
ATOM 4492 O O . ALA B 1 130 ? -17.859 -11.352 3.031 1 95.12 130 ALA B O 1
ATOM 4493 N N . ALA B 1 131 ? -16.578 -12.414 1.583 1 95.12 131 ALA B N 1
ATOM 4494 C CA . ALA B 1 131 ? -16.875 -11.469 0.505 1 95.12 131 ALA B CA 1
ATOM 4495 C C . ALA B 1 131 ? -18.344 -11.516 0.116 1 95.12 131 ALA B C 1
ATOM 4497 O O . ALA B 1 131 ? -18.969 -10.469 -0.114 1 95.12 131 ALA B O 1
ATOM 4498 N N . LEU B 1 132 ? -18.875 -12.656 0.065 1 96.44 132 LEU B N 1
ATOM 4499 C CA . LEU B 1 132 ? -20.266 -12.836 -0.319 1 96.44 132 LEU B CA 1
ATOM 4500 C C . LEU B 1 132 ? -21.203 -12.289 0.754 1 96.44 132 LEU B C 1
ATOM 4502 O O . LEU B 1 132 ? -22.172 -11.594 0.442 1 96.44 132 LEU B O 1
ATOM 4506 N N . GLN B 1 133 ? -20.875 -12.477 1.947 1 93.81 133 GLN B N 1
ATOM 4507 C CA . GLN B 1 133 ? -21.719 -12.055 3.062 1 93.81 133 GLN B CA 1
ATOM 4508 C C . GLN B 1 133 ? -21.688 -10.539 3.227 1 93.81 133 GLN B C 1
ATOM 4510 O O . GLN B 1 133 ? -22.688 -9.938 3.646 1 93.81 133 GLN B O 1
ATOM 4515 N N . SER B 1 134 ? -20.641 -9.961 2.9 1 87.81 134 SER B N 1
ATOM 4516 C CA . SER B 1 134 ? -20.516 -8.516 3.025 1 87.81 134 SER B CA 1
ATOM 4517 C C . SER B 1 134 ? -21.219 -7.797 1.879 1 87.81 134 SER B C 1
ATOM 4519 O O . SER B 1 134 ? -21.438 -6.586 1.939 1 87.81 134 SER B O 1
ATOM 4521 N N . GLY B 1 135 ? -21.531 -8.531 0.837 1 89.31 135 GLY B N 1
ATOM 4522 C CA . GLY B 1 135 ? -22.172 -7.934 -0.331 1 89.31 135 GLY B CA 1
ATOM 4523 C C . GLY B 1 135 ? -21.172 -7.344 -1.31 1 89.31 135 GLY B C 1
ATOM 4524 O O . GLY B 1 135 ? -21.562 -6.758 -2.322 1 89.31 135 GLY B O 1
ATOM 4525 N N . ARG B 1 136 ? -19.906 -7.477 -1.104 1 83.25 136 ARG B N 1
ATOM 4526 C CA . ARG B 1 136 ? -18.844 -6.926 -1.95 1 83.25 136 ARG B CA 1
ATOM 4527 C C . ARG B 1 136 ? -18.844 -7.598 -3.318 1 83.25 136 ARG B C 1
ATOM 4529 O O . ARG B 1 136 ? -18.375 -7.012 -4.301 1 83.25 136 ARG B O 1
ATOM 4536 N N . VAL B 1 137 ? -19.281 -8.953 -3.27 1 93.56 137 VAL B N 1
ATOM 4537 C CA . VAL B 1 137 ? -19.297 -9.711 -4.516 1 93.56 137 VAL B CA 1
ATOM 4538 C C . VAL B 1 137 ? -20.562 -10.57 -4.578 1 93.56 137 VAL B C 1
ATOM 4540 O O . VAL B 1 137 ? -21.141 -10.922 -3.543 1 93.56 137 VAL B O 1
ATOM 4543 N N . GLN B 1 138 ? -21.016 -10.727 -5.773 1 96.81 138 GLN B N 1
ATOM 4544 C CA . GLN B 1 138 ? -22.062 -11.695 -6.078 1 96.81 138 GLN B CA 1
ATOM 4545 C C . GLN B 1 138 ? -21.578 -12.734 -7.086 1 96.81 138 GLN B C 1
ATOM 4547 O O . GLN B 1 138 ? -20.859 -12.398 -8.031 1 96.81 138 GLN B O 1
ATOM 4552 N N . LEU B 1 139 ? -21.984 -13.961 -6.848 1 98.19 139 LEU B N 1
ATOM 4553 C CA . LEU B 1 139 ? -21.625 -15.031 -7.777 1 98.19 139 LEU B CA 1
ATOM 4554 C C . LEU B 1 139 ? -22.891 -15.617 -8.422 1 98.19 139 LEU B C 1
ATOM 4556 O O . LEU B 1 139 ? -23.953 -15.664 -7.797 1 98.19 139 LEU B O 1
ATOM 4560 N N . PRO B 1 140 ? -22.812 -16.016 -9.656 1 98.25 140 PRO B N 1
ATOM 4561 C CA . PRO B 1 140 ? -23.938 -16.719 -10.266 1 98.25 140 PRO B CA 1
ATOM 4562 C C . PRO B 1 140 ? -24.188 -18.094 -9.648 1 98.25 140 PRO B C 1
ATOM 4564 O O . PRO B 1 140 ? -23.266 -18.703 -9.102 1 98.25 140 PRO B O 1
ATOM 4567 N N . ASN B 1 141 ? -25.469 -18.531 -9.719 1 98.38 141 ASN B N 1
ATOM 4568 C CA . ASN B 1 141 ? -25.734 -19.922 -9.375 1 98.38 141 ASN B CA 1
ATOM 4569 C C . ASN B 1 141 ? -25.047 -20.891 -10.328 1 98.38 141 ASN B C 1
ATOM 4571 O O . ASN B 1 141 ? -25.25 -20.828 -11.547 1 98.38 141 ASN B O 1
ATOM 4575 N N . CYS B 1 142 ? -24.141 -21.719 -9.742 1 98 142 CYS B N 1
ATOM 4576 C CA . CYS B 1 142 ? -23.344 -22.625 -10.57 1 98 142 CYS B CA 1
ATOM 4577 C C . CYS B 1 142 ? -23.078 -23.938 -9.852 1 98 142 CYS B C 1
ATOM 4579 O O . CYS B 1 142 ? -22.969 -23.969 -8.625 1 98 142 CYS B O 1
ATOM 4581 N N . LEU B 1 143 ? -23.188 -25 -10.609 1 98.75 143 LEU B N 1
ATOM 4582 C CA . LEU B 1 143 ? -22.656 -26.297 -10.211 1 98.75 143 LEU B CA 1
ATOM 4583 C C . LEU B 1 143 ? -21.328 -26.578 -10.906 1 98.75 143 LEU B C 1
ATOM 4585 O O . LEU B 1 143 ? -21.234 -26.484 -12.133 1 98.75 143 LEU B O 1
ATOM 4589 N N . LEU B 1 144 ? -20.266 -26.828 -10.109 1 98.69 144 LEU B N 1
ATOM 4590 C CA . LEU B 1 144 ? -18.953 -26.938 -10.734 1 98.69 144 LEU B CA 1
ATOM 4591 C C . LEU B 1 144 ? -18.094 -27.938 -9.977 1 98.69 144 LEU B C 1
ATOM 4593 O O . LEU B 1 144 ? -18.359 -28.25 -8.812 1 98.69 144 LEU B O 1
ATOM 4597 N N . ILE B 1 145 ? -17.109 -28.531 -10.664 1 98.12 145 ILE B N 1
ATOM 4598 C CA . ILE B 1 145 ? -16.062 -29.375 -10.078 1 98.12 145 ILE B CA 1
ATOM 4599 C C . ILE B 1 145 ? -14.844 -28.516 -9.742 1 98.12 145 ILE B C 1
ATOM 4601 O O . ILE B 1 145 ? -14.375 -27.734 -10.578 1 98.12 145 ILE B O 1
ATOM 4605 N N . TYR B 1 146 ? -14.375 -28.562 -8.5 1 97.31 146 TYR B N 1
ATOM 4606 C CA . TYR B 1 146 ? -13.234 -27.797 -8.016 1 97.31 146 TYR B CA 1
ATOM 4607 C C . TYR B 1 146 ? -12.102 -28.719 -7.57 1 97.31 146 TYR B C 1
ATOM 4609 O O . TYR B 1 146 ? -12.266 -29.5 -6.637 1 97.31 146 TYR B O 1
ATOM 4617 N N . ILE B 1 147 ? -11 -28.656 -8.234 1 96.31 147 ILE B N 1
ATOM 4618 C CA . ILE B 1 147 ? -9.875 -29.547 -7.977 1 96.31 147 ILE B CA 1
ATOM 4619 C C . ILE B 1 147 ? -8.68 -28.734 -7.477 1 96.31 147 ILE B C 1
ATOM 4621 O O . ILE B 1 147 ? -8.242 -27.781 -8.133 1 96.31 147 ILE B O 1
ATOM 4625 N N . THR B 1 148 ? -8.125 -29.062 -6.328 1 94.5 148 THR B N 1
ATOM 4626 C CA . THR B 1 148 ? -6.98 -28.344 -5.77 1 94.5 148 THR B CA 1
ATOM 4627 C C . THR B 1 148 ? -5.777 -29.281 -5.645 1 94.5 148 THR B C 1
ATOM 4629 O O . THR B 1 148 ? -4.82 -28.969 -4.93 1 94.5 148 THR B O 1
ATOM 4632 N N . ASP B 1 149 ? -5.891 -30.406 -6.336 1 88.06 149 ASP B N 1
ATOM 4633 C CA . ASP B 1 149 ? -4.777 -31.359 -6.355 1 88.06 149 ASP B CA 1
ATOM 4634 C C . ASP B 1 149 ? -3.58 -30.781 -7.109 1 88.06 149 ASP B C 1
ATOM 4636 O O . ASP B 1 149 ? -3.744 -29.938 -8 1 88.06 149 ASP B O 1
ATOM 4640 N N . ASP B 1 150 ? -2.324 -31.219 -6.73 1 80.75 150 ASP B N 1
ATOM 4641 C CA . ASP B 1 150 ? -1.089 -30.766 -7.355 1 80.75 150 ASP B CA 1
ATOM 4642 C C . ASP B 1 150 ? -0.909 -31.391 -8.734 1 80.75 150 ASP B C 1
ATOM 4644 O O . ASP B 1 150 ? 0.173 -31.875 -9.07 1 80.75 150 ASP B O 1
ATOM 4648 N N . ASN B 1 151 ? -1.89 -31.531 -9.477 1 79.5 151 ASN B N 1
ATOM 4649 C CA . ASN B 1 151 ? -1.954 -31.953 -10.867 1 79.5 151 ASN B CA 1
ATOM 4650 C C . ASN B 1 151 ? -1.162 -33.25 -11.102 1 79.5 151 ASN B C 1
ATOM 4652 O O . ASN B 1 151 ? -0.709 -33.5 -12.219 1 79.5 151 ASN B O 1
ATOM 4656 N N . ILE B 1 152 ? -0.921 -33.969 -10.109 1 75.25 152 ILE B N 1
ATOM 4657 C CA . ILE B 1 152 ? -0.204 -35.219 -10.234 1 75.25 152 ILE B CA 1
ATOM 4658 C C . ILE B 1 152 ? -0.987 -36.188 -11.141 1 75.25 152 ILE B C 1
ATOM 4660 O O . ILE B 1 152 ? -0.397 -36.938 -11.914 1 75.25 152 ILE B O 1
ATOM 4664 N N . PHE B 1 153 ? -2.293 -36.031 -11.094 1 79.5 153 PHE B N 1
ATOM 4665 C CA . PHE B 1 153 ? -3.158 -36.938 -11.828 1 79.5 153 PHE B CA 1
ATOM 4666 C C . PHE B 1 153 ? -3.611 -36.344 -13.141 1 79.5 153 PHE B C 1
ATOM 4668 O O . PHE B 1 153 ? -4.184 -37 -13.992 1 79.5 153 PHE B O 1
ATOM 4675 N N . ARG B 1 154 ? -3.336 -35.062 -13.375 1 86.81 154 ARG B N 1
ATOM 4676 C CA . ARG B 1 154 ? -3.678 -34.344 -14.586 1 86.81 154 ARG B CA 1
ATOM 4677 C C . ARG B 1 154 ? -5.121 -34.594 -15 1 86.81 154 ARG B C 1
ATOM 4679 O O . ARG B 1 154 ? -5.375 -35.156 -16.078 1 86.81 154 ARG B O 1
ATOM 4686 N N . PHE B 1 155 ? -6.066 -34.188 -14.219 1 90 155 PHE B N 1
ATOM 4687 C CA . PHE B 1 155 ? -7.492 -34.312 -14.5 1 90 155 PHE B CA 1
ATOM 4688 C C . PHE B 1 155 ? -7.836 -33.688 -15.859 1 90 155 PHE B C 1
ATOM 4690 O O . PHE B 1 155 ? -8.695 -34.219 -16.578 1 90 155 PHE B O 1
ATOM 4697 N N . GLY B 1 156 ? -7.145 -32.719 -16.25 1 91.19 156 GLY B N 1
ATOM 4698 C CA . GLY B 1 156 ? -7.449 -31.969 -17.469 1 91.19 156 GLY B CA 1
ATOM 4699 C C . GLY B 1 156 ? -6.734 -32.5 -18.688 1 91.19 156 GLY B C 1
ATOM 4700 O O . GLY B 1 156 ? -6.766 -31.875 -19.75 1 91.19 156 GLY B O 1
ATOM 4701 N N . ASP B 1 157 ? -6.051 -33.656 -18.562 1 89.12 157 ASP B N 1
ATOM 4702 C CA . ASP B 1 157 ? -5.426 -34.25 -19.734 1 89.12 157 ASP B CA 1
ATOM 4703 C C . ASP B 1 157 ? -6.453 -34.5 -20.844 1 89.12 157 ASP B C 1
ATOM 4705 O O . ASP B 1 157 ? -7.426 -35.25 -20.625 1 89.12 157 ASP B O 1
ATOM 4709 N N . PRO B 1 158 ? -6.262 -33.938 -22.016 1 88.5 158 PRO B N 1
ATOM 4710 C CA . PRO B 1 158 ? -7.25 -34.094 -23.078 1 88.5 158 PRO B CA 1
ATOM 4711 C C . PRO B 1 158 ? -7.512 -35.562 -23.422 1 88.5 158 PRO B C 1
ATOM 4713 O O . PRO B 1 158 ? -8.594 -35.875 -23.922 1 88.5 158 PRO B O 1
ATOM 4716 N N . ARG B 1 159 ? -6.551 -36.406 -23.188 1 87.38 159 ARG B N 1
ATOM 4717 C CA . ARG B 1 159 ? -6.68 -37.812 -23.531 1 87.38 159 ARG B CA 1
ATOM 4718 C C . ARG B 1 159 ? -7.727 -38.5 -22.656 1 87.38 159 ARG B C 1
ATOM 4720 O O . ARG B 1 159 ? -8.188 -39.594 -22.984 1 87.38 159 ARG B O 1
ATOM 4727 N N . ARG B 1 160 ? -8.141 -37.781 -21.562 1 88.5 160 ARG B N 1
ATOM 4728 C CA . ARG B 1 160 ? -9.133 -38.344 -20.656 1 88.5 160 ARG B CA 1
ATOM 4729 C C . ARG B 1 160 ? -10.547 -38.062 -21.156 1 88.5 160 ARG B C 1
ATOM 4731 O O . ARG B 1 160 ? -11.531 -38.5 -20.547 1 88.5 160 ARG B O 1
ATOM 4738 N N . ASN B 1 161 ? -10.75 -37.375 -22.188 1 89.75 161 ASN B N 1
ATOM 4739 C CA . ASN B 1 161 ? -12.023 -37.094 -22.859 1 89.75 161 ASN B CA 1
ATOM 4740 C C . ASN B 1 161 ? -13.078 -36.594 -21.875 1 89.75 161 ASN B C 1
ATOM 4742 O O . ASN B 1 161 ? -14.164 -37.188 -21.766 1 89.75 161 ASN B O 1
ATOM 4746 N N . GLN B 1 162 ? -12.766 -35.5 -21.203 1 93.94 162 GLN B N 1
ATOM 4747 C CA . GLN B 1 162 ? -13.688 -34.906 -20.234 1 93.94 162 GLN B CA 1
ATOM 4748 C C . GLN B 1 162 ? -14.961 -34.406 -20.938 1 93.94 162 GLN B C 1
ATOM 4750 O O . GLN B 1 162 ? -14.898 -33.844 -22.016 1 93.94 162 GLN B O 1
ATOM 4755 N N . THR B 1 163 ? -16.094 -34.656 -20.297 1 95.25 163 THR B N 1
ATOM 4756 C CA . THR B 1 163 ? -17.375 -34.281 -20.859 1 95.25 163 THR B CA 1
ATOM 4757 C C . THR B 1 163 ? -17.859 -32.938 -20.266 1 95.25 163 THR B C 1
ATOM 4759 O O . THR B 1 163 ? -18.797 -32.344 -20.781 1 95.25 163 THR B O 1
ATOM 4762 N N . ALA B 1 164 ? -17.266 -32.5 -19.234 1 97.62 164 ALA B N 1
ATOM 4763 C CA . ALA B 1 164 ? -17.531 -31.234 -18.594 1 97.62 164 ALA B CA 1
ATOM 4764 C C . ALA B 1 164 ? -16.25 -30.609 -18.047 1 97.62 164 ALA B C 1
ATOM 4766 O O . ALA B 1 164 ? -15.328 -31.312 -17.641 1 97.62 164 ALA B O 1
ATOM 4767 N N . PRO B 1 165 ? -16.172 -29.328 -18.062 1 97.88 165 PRO B N 1
ATOM 4768 C CA . PRO B 1 165 ? -14.984 -28.656 -17.531 1 97.88 165 PRO B CA 1
ATOM 4769 C C . PRO B 1 165 ? -14.914 -28.719 -16 1 97.88 165 PRO B C 1
ATOM 4771 O O . PRO B 1 165 ? -15.938 -28.922 -15.344 1 97.88 165 PRO B O 1
ATOM 4774 N N . HIS B 1 166 ? -13.742 -28.656 -15.453 1 98.06 166 HIS B N 1
ATOM 4775 C CA . HIS B 1 166 ? -13.492 -28.469 -14.031 1 98.06 166 HIS B CA 1
ATOM 4776 C C . HIS B 1 166 ? -12.508 -27.328 -13.789 1 98.06 166 HIS B C 1
ATOM 4778 O O . HIS B 1 166 ? -11.805 -26.906 -14.711 1 98.06 166 HIS B O 1
ATOM 4784 N N . PHE B 1 167 ? -12.602 -26.734 -12.609 1 98.38 167 PHE B N 1
ATOM 4785 C CA . PHE B 1 167 ? -11.68 -25.688 -12.211 1 98.38 167 PHE B CA 1
ATOM 4786 C C . PHE B 1 167 ? -10.492 -26.266 -11.453 1 98.38 167 PHE B C 1
ATOM 4788 O O . PHE B 1 167 ? -10.641 -27.219 -10.688 1 98.38 167 PHE B O 1
ATOM 4795 N N . ALA B 1 168 ? -9.336 -25.734 -11.672 1 97 168 ALA B N 1
ATOM 4796 C CA . ALA B 1 168 ? -8.117 -26.125 -10.977 1 97 168 ALA B CA 1
ATOM 4797 C C . ALA B 1 168 ? -7.254 -24.906 -10.656 1 97 168 ALA B C 1
ATOM 4799 O O . ALA B 1 168 ? -7.539 -23.797 -11.117 1 97 168 ALA B O 1
ATOM 4800 N N . LEU B 1 169 ? -6.227 -25.078 -9.812 1 96.5 169 LEU B N 1
ATOM 4801 C CA . LEU B 1 169 ? -5.375 -23.969 -9.391 1 96.5 169 LEU B CA 1
ATOM 4802 C C . LEU B 1 169 ? -4.141 -23.859 -10.281 1 96.5 169 LEU B C 1
ATOM 4804 O O . LEU B 1 169 ? -3.494 -22.812 -10.336 1 96.5 169 LEU B O 1
ATOM 4808 N N . MET B 1 170 ? -3.777 -24.906 -10.945 1 92.94 170 MET B N 1
ATOM 4809 C CA . MET B 1 170 ? -2.664 -24.969 -11.891 1 92.94 170 MET B CA 1
ATOM 4810 C C . MET B 1 170 ? -2.891 -26.062 -12.922 1 92.94 170 MET B C 1
ATOM 4812 O O . MET B 1 170 ? -3.748 -26.922 -12.734 1 92.94 170 MET B O 1
ATOM 4816 N N . LYS B 1 171 ? -2.219 -25.984 -14.023 1 90.81 171 LYS B N 1
ATOM 4817 C CA . LYS B 1 171 ? -2.311 -27.047 -15.023 1 90.81 171 LYS B CA 1
ATOM 4818 C C . LYS B 1 171 ? -0.982 -27.234 -15.75 1 90.81 171 LYS B C 1
ATOM 4820 O O . LYS B 1 171 ? -0.085 -26.391 -15.641 1 90.81 171 LYS B O 1
ATOM 4825 N N . SER B 1 172 ? -0.828 -28.297 -16.375 1 84.06 172 SER B N 1
ATOM 4826 C CA . SER B 1 172 ? 0.363 -28.609 -17.156 1 84.06 172 SER B CA 1
ATOM 4827 C C . SER B 1 172 ? 0.259 -28.031 -18.562 1 84.06 172 SER B C 1
ATOM 4829 O O . SER B 1 172 ? -0.812 -28.047 -19.172 1 84.06 172 SER B O 1
ATOM 4831 N N . ILE B 1 173 ? 1.418 -27.25 -18.891 1 79.19 173 ILE B N 1
ATOM 4832 C CA . ILE B 1 173 ? 1.495 -26.75 -20.25 1 79.19 173 ILE B CA 1
ATOM 4833 C C . ILE B 1 173 ? 2.484 -27.578 -21.062 1 79.19 173 ILE B C 1
ATOM 4835 O O . ILE B 1 173 ? 3.572 -27.906 -20.578 1 79.19 173 ILE B O 1
ATOM 4839 N N . GLY B 1 174 ? 2.133 -28.203 -22.156 1 62.59 174 GLY B N 1
ATOM 4840 C CA . GLY B 1 174 ? 2.975 -28.969 -23.062 1 62.59 174 GLY B CA 1
ATOM 4841 C C . GLY B 1 174 ? 3.023 -30.438 -22.734 1 62.59 174 GLY B C 1
ATOM 4842 O O . GLY B 1 174 ? 2.059 -31 -22.203 1 62.59 174 GLY B O 1
ATOM 4843 N N . HIS B 1 175 ? 4.48 -31.125 -22.125 1 53.44 175 HIS B N 1
ATOM 4844 C CA . HIS B 1 175 ? 5 -32.469 -22.375 1 53.44 175 HIS B CA 1
ATOM 4845 C C . HIS B 1 175 ? 4.406 -33.469 -21.406 1 53.44 175 HIS B C 1
ATOM 4847 O O . HIS B 1 175 ? 4.395 -33.25 -20.188 1 53.44 175 HIS B O 1
ATOM 4853 N N . PRO B 1 176 ? 3.973 -34.812 -21.734 1 52.91 176 PRO B N 1
ATOM 4854 C CA . PRO B 1 176 ? 3.584 -35.469 -22.984 1 52.91 176 PRO B CA 1
ATOM 4855 C C . PRO B 1 176 ? 2.166 -35.125 -23.422 1 52.91 176 PRO B C 1
ATOM 4857 O O . PRO B 1 176 ? 1.231 -35.188 -22.625 1 52.91 176 PRO B O 1
ATOM 4860 N N . GLY B 1 177 ? 2.02 -34.188 -24.516 1 55.75 177 GLY B N 1
ATOM 4861 C CA . GLY B 1 177 ? 0.797 -33.969 -25.281 1 55.75 177 GLY B CA 1
ATOM 4862 C C . GLY B 1 177 ? 0.368 -32.5 -25.297 1 55.75 177 GLY B C 1
ATOM 4863 O O . GLY B 1 177 ? 1.197 -31.609 -25.453 1 55.75 177 GLY B O 1
ATOM 4864 N N . ALA B 1 178 ? -0.936 -32.188 -25.125 1 65.38 178 ALA B N 1
ATOM 4865 C CA . ALA B 1 178 ? -1.631 -30.906 -25.281 1 65.38 178 ALA B CA 1
ATOM 4866 C C . ALA B 1 178 ? -1.842 -30.234 -23.922 1 65.38 178 ALA B C 1
ATOM 4868 O O . ALA B 1 178 ? -1.627 -30.844 -22.875 1 65.38 178 ALA B O 1
ATOM 4869 N N . GLU B 1 179 ? -1.989 -29.047 -23.875 1 82.31 179 GLU B N 1
ATOM 4870 C CA . GLU B 1 179 ? -2.371 -28.281 -22.688 1 82.31 179 GLU B CA 1
ATOM 4871 C C . GLU B 1 179 ? -3.604 -28.891 -22.016 1 82.31 179 GLU B C 1
ATOM 4873 O O . GLU B 1 179 ? -4.547 -29.297 -22.703 1 82.31 179 GLU B O 1
ATOM 4878 N N . ASP B 1 180 ? -3.379 -29.078 -20.641 1 90.56 180 ASP B N 1
ATOM 4879 C CA . ASP B 1 180 ? -4.531 -29.547 -19.875 1 90.56 180 ASP B CA 1
ATOM 4880 C C . ASP B 1 180 ? -5.738 -28.625 -20.078 1 90.56 180 ASP B C 1
ATOM 4882 O O . ASP B 1 180 ? -5.578 -27.453 -20.391 1 90.56 180 ASP B O 1
ATOM 4886 N N . LEU B 1 181 ? -6.906 -29.141 -19.953 1 94.5 181 LEU B N 1
ATOM 4887 C CA . LEU B 1 181 ? -8.141 -28.438 -20.297 1 94.5 181 LEU B CA 1
ATOM 4888 C C . LEU B 1 181 ? -8.734 -27.75 -19.078 1 94.5 181 LEU B C 1
ATOM 4890 O O . LEU B 1 181 ? -9.828 -27.203 -19.141 1 94.5 181 LEU B O 1
ATOM 4894 N N . ASP B 1 182 ? -8.047 -27.766 -17.953 1 96.12 182 ASP B N 1
ATOM 4895 C CA . ASP B 1 182 ? -8.523 -27.125 -16.734 1 96.12 182 ASP B CA 1
ATOM 4896 C C . ASP B 1 182 ? -8.812 -25.656 -16.953 1 96.12 182 ASP B C 1
ATOM 4898 O O . ASP B 1 182 ? -8.07 -24.969 -17.672 1 96.12 182 ASP B O 1
ATOM 4902 N N . ILE B 1 183 ? -9.906 -25.156 -16.406 1 98.19 183 ILE B N 1
ATOM 4903 C CA . ILE B 1 183 ? -10.078 -23.719 -16.25 1 98.19 183 ILE B CA 1
ATOM 4904 C C . ILE B 1 183 ? -9.43 -23.266 -14.953 1 98.19 183 ILE B C 1
ATOM 4906 O O . ILE B 1 183 ? -9.781 -23.734 -13.875 1 98.19 183 ILE B O 1
ATOM 4910 N N . LEU B 1 184 ? -8.531 -22.344 -15.031 1 97.94 184 LEU B N 1
ATOM 4911 C CA . LEU B 1 184 ? -7.707 -22.016 -13.875 1 97.94 184 LEU B CA 1
ATOM 4912 C C . LEU B 1 184 ? -8.359 -20.938 -13.023 1 97.94 184 LEU B C 1
ATOM 4914 O O . LEU B 1 184 ? -8.93 -19.984 -13.555 1 97.94 184 LEU B O 1
ATOM 4918 N N . LEU B 1 185 ? -8.312 -21.156 -11.742 1 98.44 185 LEU B N 1
ATOM 4919 C CA . LEU B 1 185 ? -8.727 -20.188 -10.727 1 98.44 185 LEU B CA 1
ATOM 4920 C C . LEU B 1 185 ? -7.566 -19.844 -9.797 1 98.44 185 LEU B C 1
ATOM 4922 O O . LEU B 1 185 ? -6.645 -20.641 -9.625 1 98.44 185 LEU B O 1
ATOM 4926 N N . PRO B 1 186 ? -7.633 -18.625 -9.234 1 98 186 PRO B N 1
ATOM 4927 C CA . PRO B 1 186 ? -6.574 -18.25 -8.297 1 98 186 PRO B CA 1
ATOM 4928 C C . PRO B 1 186 ? -6.641 -19.016 -6.984 1 98 186 PRO B C 1
ATOM 4930 O O . PRO B 1 186 ? -7.723 -19.188 -6.422 1 98 186 PRO B O 1
ATOM 4933 N N . GLN B 1 187 ? -5.496 -19.531 -6.516 1 96.62 187 GLN B N 1
ATOM 4934 C CA . GLN B 1 187 ? -5.453 -19.969 -5.125 1 96.62 187 GLN B CA 1
ATOM 4935 C C . GLN B 1 187 ? -5.539 -18.797 -4.164 1 96.62 187 GLN B C 1
ATOM 4937 O O . GLN B 1 187 ? -5.047 -17.703 -4.469 1 96.62 187 GLN B O 1
ATOM 4942 N N . MET B 1 188 ? -6.168 -18.969 -2.969 1 96.31 188 MET B N 1
ATOM 4943 C CA . MET B 1 188 ? -6.457 -17.891 -2.035 1 96.31 188 MET B CA 1
ATOM 4944 C C . MET B 1 188 ? -5.641 -18.047 -0.755 1 96.31 188 MET B C 1
ATOM 4946 O O . MET B 1 188 ? -5.82 -17.281 0.197 1 96.31 188 MET B O 1
ATOM 4950 N N . ARG B 1 189 ? -4.727 -18.922 -0.721 1 93.56 189 ARG B N 1
ATOM 4951 C CA . ARG B 1 189 ? -4.02 -19.25 0.51 1 93.56 189 ARG B CA 1
ATOM 4952 C C . ARG B 1 189 ? -2.695 -18.5 0.604 1 93.56 189 ARG B C 1
ATOM 4954 O O . ARG B 1 189 ? -2.422 -17.828 1.605 1 93.56 189 ARG B O 1
ATOM 4961 N N . ASP B 1 190 ? -1.858 -18.578 -0.4 1 90.88 190 ASP B N 1
ATOM 4962 C CA . ASP B 1 190 ? -0.503 -18.031 -0.398 1 90.88 190 ASP B CA 1
ATOM 4963 C C . ASP B 1 190 ? -0.455 -16.672 -1.096 1 90.88 190 ASP B C 1
ATOM 4965 O O . ASP B 1 190 ? 0.232 -16.516 -2.107 1 90.88 190 ASP B O 1
ATOM 4969 N N . VAL B 1 191 ? -1.155 -15.734 -0.488 1 92 191 VAL B N 1
ATOM 4970 C CA . VAL B 1 191 ? -1.258 -14.383 -1.045 1 92 191 VAL B CA 1
ATOM 4971 C C . VAL B 1 191 ? -0.692 -13.375 -0.053 1 92 191 VAL B C 1
ATOM 4973 O O . VAL B 1 191 ? -1.041 -13.391 1.13 1 92 191 VAL B O 1
ATOM 4976 N N . SER B 1 192 ? 0.234 -12.562 -0.558 1 92 192 SER B N 1
ATOM 4977 C CA . SER B 1 192 ? 0.73 -11.469 0.273 1 92 192 SER B CA 1
ATOM 4978 C C . SER B 1 192 ? -0.209 -10.266 0.227 1 92 192 SER B C 1
ATOM 4980 O O . SER B 1 192 ? -0.69 -9.891 -0.844 1 92 192 SER B O 1
ATOM 4982 N N . ASP B 1 193 ? -0.404 -9.68 1.378 1 90.75 193 ASP B N 1
ATOM 4983 C CA . ASP B 1 193 ? -1.28 -8.516 1.454 1 90.75 193 ASP B CA 1
ATOM 4984 C C . ASP B 1 193 ? -0.471 -7.223 1.581 1 90.75 193 ASP B C 1
ATOM 4986 O O . ASP B 1 193 ? -1.038 -6.145 1.763 1 90.75 193 ASP B O 1
ATOM 4990 N N . SER B 1 194 ? 0.838 -7.371 1.502 1 93.31 194 SER B N 1
ATOM 4991 C CA . SER B 1 194 ? 1.705 -6.211 1.666 1 93.31 194 SER B CA 1
ATOM 4992 C C . SER B 1 194 ? 2.893 -6.266 0.71 1 93.31 194 SER B C 1
ATOM 4994 O O . SER B 1 194 ? 3.318 -7.352 0.307 1 93.31 194 SER B O 1
ATOM 4996 N N . LEU B 1 195 ? 3.338 -5.082 0.356 1 93.94 195 LEU B N 1
ATOM 4997 C CA . LEU B 1 195 ? 4.672 -4.977 -0.227 1 93.94 195 LEU B CA 1
ATOM 4998 C C . LEU B 1 195 ? 5.742 -4.992 0.859 1 93.94 195 LEU B C 1
ATOM 5000 O O . LEU B 1 195 ? 5.527 -4.465 1.953 1 93.94 195 LEU B O 1
ATOM 5004 N N . HIS B 1 196 ? 6.844 -5.602 0.565 1 93.81 196 HIS B N 1
ATOM 5005 C CA . HIS B 1 196 ? 7.992 -5.684 1.463 1 93.81 196 HIS B CA 1
ATOM 5006 C C . HIS B 1 196 ? 9.242 -5.113 0.808 1 93.81 196 HIS B C 1
ATOM 5008 O O . HIS B 1 196 ? 9.711 -5.629 -0.209 1 93.81 196 HIS B O 1
ATOM 5014 N N . MET B 1 197 ? 9.789 -4.098 1.424 1 93.44 197 MET B N 1
ATOM 5015 C CA . MET B 1 197 ? 10.82 -3.361 0.704 1 93.44 197 MET B CA 1
ATOM 5016 C C . MET B 1 197 ? 12.055 -3.16 1.577 1 93.44 197 MET B C 1
ATOM 5018 O O . MET B 1 197 ? 11.945 -2.74 2.73 1 93.44 197 MET B O 1
ATOM 5022 N N . VAL B 1 198 ? 13.156 -3.523 1.075 1 95.19 198 VAL B N 1
ATOM 5023 C CA . VAL B 1 198 ? 14.5 -3.236 1.577 1 95.19 198 VAL B CA 1
ATOM 5024 C C . VAL B 1 198 ? 15.281 -2.449 0.531 1 95.19 198 VAL B C 1
ATOM 5026 O O . VAL B 1 198 ? 15.234 -2.766 -0.66 1 95.19 198 VAL B O 1
ATOM 5029 N N . PRO B 1 199 ? 15.961 -1.369 0.951 1 94.38 199 PRO B N 1
ATOM 5030 C CA . PRO B 1 199 ? 16.734 -0.625 -0.04 1 94.38 199 PRO B CA 1
ATOM 5031 C C . PRO B 1 199 ? 17.719 -1.51 -0.8 1 94.38 199 PRO B C 1
ATOM 5033 O O . PRO B 1 199 ? 18.484 -2.258 -0.185 1 94.38 199 PRO B O 1
ATOM 5036 N N . TRP B 1 200 ? 17.734 -1.344 -2.1 1 96 200 TRP B N 1
ATOM 5037 C CA . TRP B 1 200 ? 18.438 -2.254 -3.002 1 96 200 TRP B CA 1
ATOM 5038 C C . TRP B 1 200 ? 19.922 -2.33 -2.66 1 96 200 TRP B C 1
ATOM 5040 O O . TRP B 1 200 ? 20.5 -3.42 -2.607 1 96 200 TRP B O 1
ATOM 5050 N N . HIS B 1 201 ? 20.5 -1.177 -2.404 1 93.88 201 HIS B N 1
ATOM 5051 C CA . HIS B 1 201 ? 21.953 -1.091 -2.205 1 93.88 201 HIS B CA 1
ATOM 5052 C C . HIS B 1 201 ? 22.359 -1.698 -0.867 1 93.88 201 HIS B C 1
ATOM 5054 O O . HIS B 1 201 ? 23.547 -1.861 -0.591 1 93.88 201 HIS B O 1
ATOM 5060 N N . LEU B 1 202 ? 21.375 -2.062 -0.029 1 94.69 202 LEU B N 1
ATOM 5061 C CA . LEU B 1 202 ? 21.656 -2.668 1.268 1 94.69 202 LEU B CA 1
ATOM 5062 C C . LEU B 1 202 ? 21.375 -4.168 1.24 1 94.69 202 LEU B C 1
ATOM 5064 O O . LEU B 1 202 ? 21.625 -4.867 2.229 1 94.69 202 LEU B O 1
ATOM 5068 N N . LYS B 1 203 ? 20.969 -4.711 0.129 1 96.5 203 LYS B N 1
ATOM 5069 C CA . LYS B 1 203 ? 20.609 -6.125 -0 1 96.5 203 LYS B CA 1
ATOM 5070 C C . LYS B 1 203 ? 21.859 -6.984 -0.167 1 96.5 203 LYS B C 1
ATOM 5072 O O . LYS B 1 203 ? 22.891 -6.516 -0.676 1 96.5 203 LYS B O 1
ATOM 5077 N N . LYS B 1 204 ? 21.688 -8.227 0.297 1 96.94 204 LYS B N 1
ATOM 5078 C CA . LYS B 1 204 ? 22.703 -9.227 -0.023 1 96.94 204 LYS B CA 1
ATOM 5079 C C . LYS B 1 204 ? 22.672 -9.586 -1.506 1 96.94 204 LYS B C 1
ATOM 5081 O O . LYS B 1 204 ? 21.594 -9.805 -2.074 1 96.94 204 LYS B O 1
ATOM 5086 N N . ASP B 1 205 ? 23.844 -9.609 -2.098 1 97.94 205 ASP B N 1
ATOM 5087 C CA . ASP B 1 205 ? 23.969 -9.969 -3.508 1 97.94 205 ASP B CA 1
ATOM 5088 C C . ASP B 1 205 ? 24.094 -11.477 -3.686 1 97.94 205 ASP B C 1
ATOM 5090 O O . ASP B 1 205 ? 25.156 -11.977 -4.047 1 97.94 205 ASP B O 1
ATOM 5094 N N . LEU B 1 206 ? 23 -12.227 -3.434 1 98.38 206 LEU B N 1
ATOM 5095 C CA . LEU B 1 206 ? 22.922 -13.68 -3.52 1 98.38 206 LEU B CA 1
ATOM 5096 C C . LEU B 1 206 ? 21.562 -14.109 -4.07 1 98.38 206 LEU B C 1
ATOM 5098 O O . LEU B 1 206 ? 20.562 -13.438 -3.848 1 98.38 206 LEU B O 1
ATOM 5102 N N . ALA B 1 207 ? 21.609 -15.172 -4.82 1 98.06 207 ALA B N 1
ATOM 5103 C CA . ALA B 1 207 ? 20.359 -15.844 -5.168 1 98.06 207 ALA B CA 1
ATOM 5104 C C . ALA B 1 207 ? 19.844 -16.672 -3.998 1 98.06 207 ALA B C 1
ATOM 5106 O O . ALA B 1 207 ? 20.562 -17.516 -3.453 1 98.06 207 ALA B O 1
ATOM 5107 N N . PHE B 1 208 ? 18.609 -16.406 -3.662 1 98.31 208 PHE B N 1
ATOM 5108 C CA . PHE B 1 208 ? 18.109 -16.906 -2.389 1 98.31 208 PHE B CA 1
ATOM 5109 C C . PHE B 1 208 ? 16.906 -17.812 -2.6 1 98.31 208 PHE B C 1
ATOM 5111 O O . PHE B 1 208 ? 16.031 -17.516 -3.422 1 98.31 208 PHE B O 1
ATOM 5118 N N . PHE B 1 209 ? 16.844 -18.922 -1.819 1 97.5 209 PHE B N 1
ATOM 5119 C CA . PHE B 1 209 ? 15.672 -19.797 -1.731 1 97.5 209 PHE B CA 1
ATOM 5120 C C . PHE B 1 209 ? 15.68 -20.594 -0.429 1 97.5 209 PHE B C 1
ATOM 5122 O O . PHE B 1 209 ? 16.734 -21.047 0.018 1 97.5 209 PHE B O 1
ATOM 5129 N N . ARG B 1 210 ? 14.523 -20.688 0.162 1 97.19 210 ARG B N 1
ATOM 5130 C CA . ARG B 1 210 ? 14.25 -21.609 1.262 1 97.19 210 ARG B CA 1
ATOM 5131 C C . ARG B 1 210 ? 12.93 -22.344 1.04 1 97.19 210 ARG B C 1
ATOM 5133 O O . ARG B 1 210 ? 11.914 -21.734 0.729 1 97.19 210 ARG B O 1
ATOM 5140 N N . GLY B 1 211 ? 12.969 -23.688 1.065 1 94.75 211 GLY B N 1
ATOM 5141 C CA . GLY B 1 211 ? 11.711 -24.406 0.892 1 94.75 211 GLY B CA 1
ATOM 5142 C C . GLY B 1 211 ? 11.859 -25.906 1.052 1 94.75 211 GLY B C 1
ATOM 5143 O O . GLY B 1 211 ? 12.969 -26.422 1.154 1 94.75 211 GLY B O 1
ATOM 5144 N N . VAL B 1 212 ? 10.75 -26.562 1.086 1 90.62 212 VAL B N 1
ATOM 5145 C CA . VAL B 1 212 ? 10.695 -28.016 1.197 1 90.62 212 VAL B CA 1
ATOM 5146 C C . VAL B 1 212 ? 11.047 -28.656 -0.147 1 90.62 212 VAL B C 1
ATOM 5148 O O . VAL B 1 212 ? 10.594 -28.188 -1.195 1 90.62 212 VAL B O 1
ATOM 5151 N N . PRO B 1 213 ? 11.898 -29.625 -0.117 1 86 213 PRO B N 1
ATOM 5152 C CA . PRO B 1 213 ? 12.281 -30.266 -1.381 1 86 213 PRO B CA 1
ATOM 5153 C C . PRO B 1 213 ? 11.203 -31.203 -1.912 1 86 213 PRO B C 1
ATOM 5155 O O . PRO B 1 213 ? 11.5 -32.344 -2.24 1 86 213 PRO B O 1
ATOM 5158 N N . THR B 1 214 ? 9.992 -30.641 -1.969 1 77.12 214 THR B N 1
ATOM 5159 C CA . THR B 1 214 ? 8.914 -31.422 -2.576 1 77.12 214 THR B CA 1
ATOM 5160 C C . THR B 1 214 ? 8.969 -31.328 -4.098 1 77.12 214 THR B C 1
ATOM 5162 O O . THR B 1 214 ? 8.312 -30.469 -4.699 1 77.12 214 THR B O 1
ATOM 5165 N N . CYS B 1 215 ? 9.922 -32.062 -4.723 1 70.5 215 CYS B N 1
ATOM 5166 C CA . CYS B 1 215 ? 10.117 -31.953 -6.164 1 70.5 215 CYS B CA 1
ATOM 5167 C C . CYS B 1 215 ? 9.445 -33.125 -6.898 1 70.5 215 CYS B C 1
ATOM 5169 O O . CYS B 1 215 ? 9.008 -34.094 -6.273 1 70.5 215 CYS B O 1
ATOM 5171 N N . THR B 1 216 ? 9.305 -32.875 -8.266 1 57.25 216 THR B N 1
ATOM 5172 C CA . THR B 1 216 ? 8.508 -33.656 -9.203 1 57.25 216 THR B CA 1
ATOM 5173 C C . THR B 1 216 ? 9.039 -35.062 -9.312 1 57.25 216 THR B C 1
ATOM 5175 O O . THR B 1 216 ? 8.703 -35.812 -10.242 1 57.25 216 THR B O 1
ATOM 5178 N N . GLY B 1 217 ? 9.773 -35.531 -8.32 1 54.75 217 GLY B N 1
ATOM 5179 C CA . GLY B 1 217 ? 10.148 -36.906 -8.5 1 54.75 217 GLY B CA 1
ATOM 5180 C C . GLY B 1 217 ? 9.031 -37.75 -9.078 1 54.75 217 GLY B C 1
ATOM 5181 O O . GLY B 1 217 ? 9.281 -38.688 -9.859 1 54.75 217 GLY B O 1
ATOM 5182 N N . LYS B 1 218 ? 7.887 -37.281 -8.773 1 51.31 218 LYS B N 1
ATOM 5183 C CA . LYS B 1 218 ? 6.758 -38.062 -9.281 1 51.31 218 LYS B CA 1
ATOM 5184 C C . LYS B 1 218 ? 6.621 -37.906 -10.789 1 51.31 218 LYS B C 1
ATOM 5186 O O . LYS B 1 218 ? 6.23 -38.844 -11.484 1 51.31 218 LYS B O 1
ATOM 5191 N N . TRP B 1 219 ? 6.996 -36.688 -11.227 1 52.12 219 TRP B N 1
ATOM 5192 C CA . TRP B 1 219 ? 6.949 -36.531 -12.68 1 52.12 219 TRP B CA 1
ATOM 5193 C C . TRP B 1 219 ? 7.988 -37.406 -13.367 1 52.12 219 TRP B C 1
ATOM 5195 O O . TRP B 1 219 ? 7.75 -37.906 -14.461 1 52.12 219 TRP B O 1
ATOM 5205 N N . VAL B 1 220 ? 9.07 -37.594 -12.641 1 53.22 220 VAL B N 1
ATOM 5206 C CA . VAL B 1 220 ? 10.086 -38.5 -13.164 1 53.22 220 VAL B CA 1
ATOM 5207 C C . VAL B 1 220 ? 9.5 -39.906 -13.305 1 53.22 220 VAL B C 1
ATOM 5209 O O . VAL B 1 220 ? 9.664 -40.562 -14.336 1 53.22 220 VAL B O 1
ATOM 5212 N N . GLU B 1 221 ? 8.984 -40.25 -12.188 1 52.66 221 GLU B N 1
ATOM 5213 C CA . GLU B 1 221 ? 8.453 -41.594 -12.172 1 52.66 221 GLU B CA 1
ATOM 5214 C C . GLU B 1 221 ? 7.383 -41.781 -13.242 1 52.66 221 GLU B C 1
ATOM 5216 O O . GLU B 1 221 ? 7.363 -42.812 -13.945 1 52.66 221 GLU B O 1
ATOM 5221 N N . ARG B 1 222 ? 6.645 -40.781 -13.312 1 48.72 222 ARG B N 1
ATOM 5222 C CA . ARG B 1 222 ? 5.461 -40.969 -14.141 1 48.72 222 ARG B CA 1
ATOM 5223 C C . ARG B 1 222 ? 5.766 -40.656 -15.602 1 48.72 222 ARG B C 1
ATOM 5225 O O . ARG B 1 222 ? 5.246 -41.312 -16.5 1 48.72 222 ARG B O 1
ATOM 5232 N N . TYR B 1 223 ? 6.625 -39.688 -15.719 1 48.03 223 TYR B N 1
ATOM 5233 C CA . TYR B 1 223 ? 6.789 -39.25 -17.109 1 48.03 223 TYR B CA 1
ATOM 5234 C C . TYR B 1 223 ? 8.234 -39.375 -17.547 1 48.03 223 TYR B C 1
ATOM 5236 O O . TYR B 1 223 ? 8.562 -39.094 -18.703 1 48.03 223 TYR B O 1
ATOM 5244 N N . GLY B 1 224 ? 9.031 -40 -16.781 1 47.78 224 GLY B N 1
ATOM 5245 C CA . GLY B 1 224 ? 10.422 -40.25 -17.141 1 47.78 224 GLY B CA 1
ATOM 5246 C C . GLY B 1 224 ? 11.25 -38.969 -17.172 1 47.78 224 GLY B C 1
ATOM 5247 O O . GLY B 1 224 ? 12.25 -38.906 -17.891 1 47.78 224 GLY B O 1
ATOM 5248 N N . TYR B 1 225 ? 10.602 -38 -16.781 1 45.59 225 TYR B N 1
ATOM 5249 C CA . TYR B 1 225 ? 11.336 -36.75 -16.875 1 45.59 225 TYR B CA 1
ATOM 5250 C C . TYR B 1 225 ? 12.383 -36.625 -15.766 1 45.59 225 TYR B C 1
ATOM 5252 O O . TYR B 1 225 ? 12.32 -37.344 -14.773 1 45.59 225 TYR B O 1
ATOM 5260 N N . LEU B 1 226 ? 13.438 -35.688 -15.93 1 49.69 226 LEU B N 1
ATOM 5261 C CA . LEU B 1 226 ? 14.672 -35.469 -15.195 1 49.69 226 LEU B CA 1
ATOM 5262 C C . LEU B 1 226 ? 14.414 -35.438 -13.695 1 49.69 226 LEU B C 1
ATOM 5264 O O . LEU B 1 226 ? 13.469 -34.781 -13.242 1 49.69 226 LEU B O 1
ATOM 5268 N N . ASP B 1 227 ? 14.711 -36.5 -12.875 1 50.69 227 ASP B N 1
ATOM 5269 C CA . ASP B 1 227 ? 14.805 -36.719 -11.438 1 50.69 227 ASP B CA 1
ATOM 5270 C C . ASP B 1 227 ? 15.375 -35.5 -10.727 1 50.69 227 ASP B C 1
ATOM 5272 O O . ASP B 1 227 ? 15.758 -35.562 -9.555 1 50.69 227 ASP B O 1
ATOM 5276 N N . THR B 1 228 ? 15.508 -34.344 -11.398 1 63.25 228 THR B N 1
ATOM 5277 C CA . THR B 1 228 ? 16.328 -33.375 -10.656 1 63.25 228 THR B CA 1
ATOM 5278 C C . THR B 1 228 ? 15.445 -32.344 -9.938 1 63.25 228 THR B C 1
ATOM 5280 O O . THR B 1 228 ? 14.555 -31.75 -10.547 1 63.25 228 THR B O 1
ATOM 5283 N N . CYS B 1 229 ? 15.398 -32.469 -8.633 1 77.75 229 CYS B N 1
ATOM 5284 C CA . CYS B 1 229 ? 14.82 -31.453 -7.789 1 77.75 229 CYS B CA 1
ATOM 5285 C C . CYS B 1 229 ? 15.711 -30.203 -7.758 1 77.75 229 CYS B C 1
ATOM 5287 O O . CYS B 1 229 ? 16.766 -30.219 -7.121 1 77.75 229 CYS B O 1
ATOM 5289 N N . PRO B 1 230 ? 15.266 -29.156 -8.484 1 82.25 230 PRO B N 1
ATOM 5290 C CA . PRO B 1 230 ? 16.094 -27.953 -8.484 1 82.25 230 PRO B CA 1
ATOM 5291 C C . PRO B 1 230 ? 16.359 -27.422 -7.082 1 82.25 230 PRO B C 1
ATOM 5293 O O . PRO B 1 230 ? 17.422 -26.859 -6.824 1 82.25 230 PRO B O 1
ATOM 5296 N N . ARG B 1 231 ? 15.445 -27.656 -6.172 1 88.38 231 ARG B N 1
ATOM 5297 C CA . ARG B 1 231 ? 15.594 -27.172 -4.801 1 88.38 231 ARG B CA 1
ATOM 5298 C C . ARG B 1 231 ? 16.719 -27.891 -4.082 1 88.38 231 ARG B C 1
ATOM 5300 O O . ARG B 1 231 ? 17.547 -27.25 -3.408 1 88.38 231 ARG B O 1
ATOM 5307 N N . ALA B 1 232 ? 16.781 -29.156 -4.328 1 84.69 232 ALA B N 1
ATOM 5308 C CA . ALA B 1 232 ? 17.844 -29.953 -3.709 1 84.69 232 ALA B CA 1
ATOM 5309 C C . ALA B 1 232 ? 19.188 -29.703 -4.398 1 84.69 232 ALA B C 1
ATOM 5311 O O . ALA B 1 232 ? 20.219 -29.609 -3.74 1 84.69 232 ALA B O 1
ATOM 5312 N N . VAL B 1 233 ? 19.141 -29.609 -5.676 1 84.25 233 VAL B N 1
ATOM 5313 C CA . VAL B 1 233 ? 20.359 -29.438 -6.461 1 84.25 233 VAL B CA 1
ATOM 5314 C C . VAL B 1 233 ? 21.016 -28.109 -6.113 1 84.25 233 VAL B C 1
ATOM 5316 O O . VAL B 1 233 ? 22.219 -28.062 -5.852 1 84.25 233 VAL B O 1
ATOM 5319 N N . LEU B 1 234 ? 20.281 -27.078 -6.074 1 90.62 234 LEU B N 1
ATOM 5320 C CA . LEU B 1 234 ? 20.859 -25.766 -5.812 1 90.62 234 LEU B CA 1
ATOM 5321 C C . LEU B 1 234 ? 21.266 -25.641 -4.352 1 90.62 234 LEU B C 1
ATOM 5323 O O . LEU B 1 234 ? 22.219 -24.906 -4.035 1 90.62 234 LEU B O 1
ATOM 5327 N N . SER B 1 235 ? 20.547 -26.359 -3.494 1 92.75 235 SER B N 1
ATOM 5328 C CA . SER B 1 235 ? 21 -26.438 -2.111 1 92.75 235 SER B CA 1
ATOM 5329 C C . SER B 1 235 ? 22.359 -27.109 -2.021 1 92.75 235 SER B C 1
ATOM 5331 O O . SER B 1 235 ? 23.25 -26.656 -1.298 1 92.75 235 SER B O 1
ATOM 5333 N N . TYR B 1 236 ? 22.516 -28.156 -2.754 1 90 236 TYR B N 1
ATOM 5334 C CA . TYR B 1 236 ? 23.781 -28.859 -2.832 1 90 236 TYR B CA 1
ATOM 5335 C C . TYR B 1 236 ? 24.891 -27.953 -3.375 1 90 236 TYR B C 1
ATOM 5337 O O . TYR B 1 236 ? 25.984 -27.891 -2.812 1 90 236 TYR B O 1
ATOM 5345 N N . TYR B 1 237 ? 24.594 -27.266 -4.457 1 91.88 237 TYR B N 1
ATOM 5346 C CA . TYR B 1 237 ? 25.578 -26.359 -5.035 1 91.88 237 TYR B CA 1
ATOM 5347 C C . TYR B 1 237 ? 25.984 -25.281 -4.027 1 91.88 237 TYR B C 1
ATOM 5349 O O . TYR B 1 237 ? 27.156 -24.906 -3.963 1 91.88 237 TYR B O 1
ATOM 5357 N N . THR B 1 238 ? 25.016 -24.781 -3.273 1 96.75 238 THR B N 1
ATOM 5358 C CA . THR B 1 238 ? 25.312 -23.781 -2.254 1 96.75 238 THR B CA 1
ATOM 5359 C C . THR B 1 238 ? 26.312 -24.312 -1.236 1 96.75 238 THR B C 1
ATOM 5361 O O . THR B 1 238 ? 27.312 -23.656 -0.945 1 96.75 238 THR B O 1
ATOM 5364 N N . ASP B 1 239 ? 26.047 -25.5 -0.753 1 96.5 239 ASP B N 1
ATOM 5365 C CA . ASP B 1 239 ? 26.906 -26.094 0.255 1 96.5 239 ASP B CA 1
ATOM 5366 C C . ASP B 1 239 ? 28.297 -26.391 -0.32 1 96.5 239 ASP B C 1
ATOM 5368 O O . ASP B 1 239 ? 29.312 -26.141 0.327 1 96.5 239 ASP B O 1
ATOM 5372 N N . ARG B 1 240 ? 28.312 -26.984 -1.459 1 95.06 240 ARG B N 1
ATOM 5373 C CA . ARG B 1 240 ? 29.547 -27.281 -2.162 1 95.06 240 ARG B CA 1
ATOM 5374 C C . ARG B 1 240 ? 30.406 -26.031 -2.311 1 95.06 240 ARG B C 1
ATOM 5376 O O . ARG B 1 240 ? 31.594 -26.047 -1.986 1 95.06 240 ARG B O 1
ATOM 5383 N N . ASP B 1 241 ? 29.797 -24.969 -2.816 1 96.56 241 ASP B N 1
ATOM 5384 C CA . ASP B 1 241 ? 30.516 -23.719 -3.061 1 96.56 241 ASP B CA 1
ATOM 5385 C C . ASP B 1 241 ? 31.016 -23.125 -1.753 1 96.56 241 ASP B C 1
ATOM 5387 O O . ASP B 1 241 ? 32.125 -22.609 -1.693 1 96.56 241 ASP B O 1
ATOM 5391 N N . ASN B 1 242 ? 30.188 -23.125 -0.738 1 97 242 ASN B N 1
ATOM 5392 C CA . ASN B 1 242 ? 30.594 -22.609 0.563 1 97 242 ASN B CA 1
ATOM 5393 C C . ASN B 1 242 ? 31.812 -23.359 1.114 1 97 242 ASN B C 1
ATOM 5395 O O . ASN B 1 242 ? 32.75 -22.75 1.604 1 97 242 ASN B O 1
ATOM 5399 N N . LYS B 1 243 ? 31.812 -24.641 1.06 1 96.69 243 LYS B N 1
ATOM 5400 C CA . LYS B 1 243 ? 32.906 -25.469 1.545 1 96.69 243 LYS B CA 1
ATOM 5401 C C . LYS B 1 243 ? 34.188 -25.203 0.771 1 96.69 243 LYS B C 1
ATOM 5403 O O . LYS B 1 243 ? 35.281 -25.297 1.327 1 96.69 243 LYS B O 1
ATOM 5408 N N . ALA B 1 244 ? 34 -24.891 -0.433 1 96.88 244 ALA B N 1
ATOM 5409 C CA . ALA B 1 244 ? 35.156 -24.609 -1.281 1 96.88 244 ALA B CA 1
ATOM 5410 C C . ALA B 1 244 ? 35.625 -23.172 -1.092 1 96.88 244 ALA B C 1
ATOM 5412 O O . ALA B 1 244 ? 36.625 -22.75 -1.701 1 96.88 244 ALA B O 1
ATOM 5413 N N . GLY B 1 245 ? 34.906 -22.312 -0.317 1 95.56 245 GLY B N 1
ATOM 5414 C CA . GLY B 1 245 ? 35.281 -20.922 -0.074 1 95.56 245 GLY B CA 1
ATOM 5415 C C . GLY B 1 245 ? 34.844 -19.984 -1.178 1 95.56 245 GLY B C 1
ATOM 5416 O O . GLY B 1 245 ? 35.375 -18.891 -1.327 1 95.56 245 GLY B O 1
ATOM 5417 N N . ASN B 1 246 ? 33.906 -20.438 -1.962 1 94.25 246 ASN B N 1
ATOM 5418 C CA . ASN B 1 246 ? 33.438 -19.656 -3.102 1 94.25 246 ASN B CA 1
ATOM 5419 C C . ASN B 1 246 ? 31.922 -19.453 -3.055 1 94.25 246 ASN B C 1
ATOM 5421 O O . ASN B 1 246 ? 31.25 -19.516 -4.086 1 94.25 246 ASN B O 1
ATOM 5425 N N . GLY B 1 247 ? 31.281 -19.359 -1.929 1 95.62 247 GLY B N 1
ATOM 5426 C CA . GLY B 1 247 ? 29.844 -19.203 -1.736 1 95.62 247 GLY B CA 1
ATOM 5427 C C . GLY B 1 247 ? 29.375 -17.781 -2.012 1 95.62 247 GLY B C 1
ATOM 5428 O O . GLY B 1 247 ? 28.734 -17.156 -1.158 1 95.62 247 GLY B O 1
ATOM 5429 N N . THR B 1 248 ? 29.562 -17.25 -3.291 1 96.75 248 THR B N 1
ATOM 5430 C CA . THR B 1 248 ? 29.328 -15.844 -3.588 1 96.75 248 THR B CA 1
ATOM 5431 C C . THR B 1 248 ? 28.078 -15.672 -4.465 1 96.75 248 THR B C 1
ATOM 5433 O O . THR B 1 248 ? 27.719 -14.555 -4.816 1 96.75 248 THR B O 1
ATOM 5436 N N . VAL B 1 249 ? 27.391 -16.781 -4.762 1 97.69 249 VAL B N 1
ATOM 5437 C CA . VAL B 1 249 ? 26.312 -16.672 -5.746 1 97.69 249 VAL B CA 1
ATOM 5438 C C . VAL B 1 249 ? 25 -17.141 -5.141 1 97.69 249 VAL B C 1
ATOM 5440 O O . VAL B 1 249 ? 23.969 -16.469 -5.277 1 97.69 249 VAL B O 1
ATOM 5443 N N . LEU B 1 250 ? 25.062 -18.219 -4.414 1 97.81 250 LEU B N 1
ATOM 5444 C CA . LEU B 1 250 ? 23.844 -18.875 -3.986 1 97.81 250 LEU B CA 1
ATOM 5445 C C . LEU B 1 250 ? 23.719 -18.859 -2.467 1 97.81 250 LEU B C 1
ATOM 5447 O O . LEU B 1 250 ? 24.719 -19.016 -1.758 1 97.81 250 LEU B O 1
ATOM 5451 N N . ASP B 1 251 ? 22.531 -18.672 -1.963 1 98.19 251 ASP B N 1
ATOM 5452 C CA . ASP B 1 251 ? 22.094 -19 -0.614 1 98.19 251 ASP B CA 1
ATOM 5453 C C . ASP B 1 251 ? 20.766 -19.781 -0.65 1 98.19 251 ASP B C 1
ATOM 5455 O O . ASP B 1 251 ? 19.734 -19.266 -0.242 1 98.19 251 ASP B O 1
ATOM 5459 N N . VAL B 1 252 ? 20.906 -20.969 -1.117 1 97.19 252 VAL B N 1
ATOM 5460 C CA . VAL B 1 252 ? 19.766 -21.859 -1.298 1 97.19 252 VAL B CA 1
ATOM 5461 C C . VAL B 1 252 ? 19.844 -23.016 -0.291 1 97.19 252 VAL B C 1
ATOM 5463 O O . VAL B 1 252 ? 20.906 -23.609 -0.107 1 97.19 252 VAL B O 1
ATOM 5466 N N . ALA B 1 253 ? 18.703 -23.281 0.342 1 97.44 253 ALA B N 1
ATOM 5467 C CA . ALA B 1 253 ? 18.672 -24.422 1.253 1 97.44 253 ALA B CA 1
ATOM 5468 C C . ALA B 1 253 ? 17.281 -25.031 1.332 1 97.44 253 ALA B C 1
ATOM 5470 O O . ALA B 1 253 ? 16.281 -24.312 1.274 1 97.44 253 ALA B O 1
ATOM 5471 N N . ILE B 1 254 ? 17.25 -26.312 1.459 1 93.94 254 ILE B N 1
ATOM 5472 C CA . ILE B 1 254 ? 16.016 -27.031 1.73 1 93.94 254 ILE B CA 1
ATOM 5473 C C . ILE B 1 254 ? 15.719 -27.016 3.23 1 93.94 254 ILE B C 1
ATOM 5475 O O . ILE B 1 254 ? 16.641 -26.938 4.047 1 93.94 254 ILE B O 1
ATOM 5479 N N . THR B 1 255 ? 14.445 -27.078 3.562 1 95.69 255 THR B N 1
ATOM 5480 C CA . THR B 1 255 ? 14.062 -26.938 4.961 1 95.69 255 THR B CA 1
ATOM 5481 C C . THR B 1 255 ? 13.672 -28.281 5.555 1 95.69 255 THR B C 1
ATOM 5483 O O . THR B 1 255 ? 13.352 -28.375 6.742 1 95.69 255 THR B O 1
ATOM 5486 N N . GLU B 1 256 ? 13.617 -29.328 4.777 1 92 256 GLU B N 1
ATOM 5487 C CA . GLU B 1 256 ? 13.461 -30.734 5.148 1 92 256 GLU B CA 1
ATOM 5488 C C . GLU B 1 256 ? 14.406 -31.625 4.352 1 92 256 GLU B C 1
ATOM 5490 O O . GLU B 1 256 ? 14.867 -31.234 3.273 1 92 256 GLU B O 1
ATOM 5495 N N . PRO B 1 257 ? 14.695 -32.781 4.926 1 87.19 257 PRO B N 1
ATOM 5496 C CA . PRO B 1 257 ? 15.562 -33.688 4.152 1 87.19 257 PRO B CA 1
ATOM 5497 C C . PRO B 1 257 ? 14.922 -34.125 2.842 1 87.19 257 PRO B C 1
ATOM 5499 O O . PRO B 1 257 ? 13.711 -34.344 2.787 1 87.19 257 PRO B O 1
ATOM 5502 N N . TYR B 1 258 ? 15.742 -34.125 1.87 1 79.94 258 TYR B N 1
ATOM 5503 C CA . TYR B 1 258 ? 15.273 -34.625 0.578 1 79.94 258 TYR B CA 1
ATOM 5504 C C . TYR B 1 258 ? 15.094 -36.125 0.597 1 79.94 258 TYR B C 1
ATOM 5506 O O . TYR B 1 258 ? 16.078 -36.875 0.677 1 79.94 258 TYR B O 1
ATOM 5514 N N . GLN B 1 259 ? 13.883 -36.625 0.64 1 70.81 259 GLN B N 1
ATOM 5515 C CA . GLN B 1 259 ? 13.594 -38.031 0.862 1 70.81 259 GLN B CA 1
ATOM 5516 C C . GLN B 1 259 ? 13.555 -38.812 -0.457 1 70.81 259 GLN B C 1
ATOM 5518 O O . GLN B 1 259 ? 13.648 -40.031 -0.469 1 70.81 259 GLN B O 1
ATOM 5523 N N . TYR B 1 260 ? 13.336 -38.188 -1.558 1 62.91 260 TYR B N 1
ATOM 5524 C CA . TYR B 1 260 ? 13.148 -38.906 -2.814 1 62.91 260 TYR B CA 1
ATOM 5525 C C . TYR B 1 260 ? 14.477 -39.062 -3.553 1 62.91 260 TYR B C 1
ATOM 5527 O O . TYR B 1 260 ? 14.516 -39 -4.785 1 62.91 260 TYR B O 1
ATOM 5535 N N . ARG B 1 261 ? 15.531 -39.281 -2.824 1 56.59 261 ARG B N 1
ATOM 5536 C CA . ARG B 1 261 ? 16.828 -39.469 -3.447 1 56.59 261 ARG B CA 1
ATOM 5537 C C . ARG B 1 261 ? 17 -40.875 -3.992 1 56.59 261 ARG B C 1
ATOM 5539 O O . ARG B 1 261 ? 16.859 -41.844 -3.25 1 56.59 261 ARG B O 1
ATOM 5546 N N . SER B 1 262 ? 16.734 -40.969 -5.383 1 52.66 262 SER B N 1
ATOM 5547 C CA . SER B 1 262 ? 17.156 -42.25 -5.887 1 52.66 262 SER B CA 1
ATOM 5548 C C . SER B 1 262 ? 18.688 -42.344 -5.996 1 52.66 262 SER B C 1
ATOM 5550 O O . SER B 1 262 ? 19.328 -41.375 -6.391 1 52.66 262 SER B O 1
ATOM 5552 N N . LYS B 1 263 ? 19.359 -43.188 -5.195 1 51.62 263 LYS B N 1
ATOM 5553 C CA . LYS B 1 263 ? 20.797 -43.406 -5.172 1 51.62 263 LYS B CA 1
ATOM 5554 C C . LYS B 1 263 ? 21.391 -43.344 -6.582 1 51.62 263 LYS B C 1
ATOM 5556 O O . LYS B 1 263 ? 22.469 -42.812 -6.793 1 51.62 263 LYS B O 1
ATOM 5561 N N . ALA B 1 264 ? 20.828 -44 -7.559 1 49.59 264 ALA B N 1
ATOM 5562 C CA . ALA B 1 264 ? 21.453 -44.281 -8.844 1 49.59 264 ALA B CA 1
ATOM 5563 C C . ALA B 1 264 ? 21.484 -43.031 -9.727 1 49.59 264 ALA B C 1
ATOM 5565 O O . ALA B 1 264 ? 22.375 -42.875 -10.562 1 49.59 264 ALA B O 1
ATOM 5566 N N . ASN B 1 265 ? 20.562 -42.062 -9.57 1 51.06 265 ASN B N 1
ATOM 5567 C CA . ASN B 1 265 ? 20.453 -40.969 -10.523 1 51.06 265 ASN B CA 1
ATOM 5568 C C . ASN B 1 265 ? 20.328 -39.625 -9.82 1 51.06 265 ASN B C 1
ATOM 5570 O O . ASN B 1 265 ? 19.578 -38.75 -10.258 1 51.06 265 ASN B O 1
ATOM 5574 N N . SER B 1 266 ? 21.234 -39.625 -8.68 1 59.84 266 SER B N 1
ATOM 5575 C CA . SER B 1 266 ? 21.031 -38.375 -7.934 1 59.84 266 SER B CA 1
ATOM 5576 C C . SER B 1 266 ? 21.875 -37.25 -8.523 1 59.84 266 SER B C 1
ATOM 5578 O O . SER B 1 266 ? 23.031 -37.438 -8.891 1 59.84 266 SER B O 1
ATOM 5580 N N . SER B 1 267 ? 21.312 -36.188 -8.961 1 67.75 267 SER B N 1
ATOM 5581 C CA . SER B 1 267 ? 21.938 -34.969 -9.438 1 67.75 267 SER B CA 1
ATOM 5582 C C . SER B 1 267 ? 22.766 -34.281 -8.336 1 67.75 267 SER B C 1
ATOM 5584 O O . SER B 1 267 ? 23.406 -33.281 -8.57 1 67.75 267 SER B O 1
ATOM 5586 N N . ILE B 1 268 ? 22.828 -34.938 -7.168 1 78 268 ILE B N 1
ATOM 5587 C CA . ILE B 1 268 ? 23.609 -34.375 -6.078 1 78 268 ILE B CA 1
ATOM 5588 C C . ILE B 1 268 ? 24.562 -35.438 -5.52 1 78 268 ILE B C 1
ATOM 5590 O O . ILE B 1 268 ? 24.203 -36.625 -5.445 1 78 268 ILE B O 1
ATOM 5594 N N . ALA B 1 269 ? 25.766 -35.094 -5.199 1 81.75 269 ALA B N 1
ATOM 5595 C CA . ALA B 1 269 ? 26.797 -36.031 -4.715 1 81.75 269 ALA B CA 1
ATOM 5596 C C . ALA B 1 269 ? 26.531 -36.406 -3.264 1 81.75 269 ALA B C 1
ATOM 5598 O O . ALA B 1 269 ? 26.922 -37.5 -2.824 1 81.75 269 ALA B O 1
ATOM 5599 N N . TYR B 1 270 ? 25.938 -35.594 -2.475 1 85.25 270 TYR B N 1
ATOM 5600 C CA . TYR B 1 270 ? 25.562 -35.844 -1.087 1 85.25 270 TYR B CA 1
ATOM 5601 C C . TYR B 1 270 ? 24.359 -35 -0.694 1 85.25 270 TYR B C 1
ATOM 5603 O O . TYR B 1 270 ? 24.016 -34.031 -1.38 1 85.25 270 TYR B O 1
ATOM 5611 N N . GLU B 1 271 ? 23.781 -35.406 0.362 1 85 271 GLU B N 1
ATOM 5612 C CA . GLU B 1 271 ? 22.625 -34.656 0.851 1 85 271 GLU B CA 1
ATOM 5613 C C . GLU B 1 271 ? 23.062 -33.312 1.455 1 85 271 GLU B C 1
ATOM 5615 O O . GLU B 1 271 ? 23.891 -33.281 2.361 1 85 271 GLU B O 1
ATOM 5620 N N . PRO B 1 272 ? 22.484 -32.25 0.91 1 91.44 272 PRO B N 1
ATOM 5621 C CA . PRO B 1 272 ? 22.828 -30.953 1.489 1 91.44 272 PRO B CA 1
ATOM 5622 C C . PRO B 1 272 ? 22.203 -30.734 2.867 1 91.44 272 PRO B C 1
ATOM 5624 O O . PRO B 1 272 ? 21.234 -31.406 3.219 1 91.44 272 PRO B O 1
ATOM 5627 N N . PRO B 1 273 ? 22.781 -29.812 3.695 1 94.94 273 PRO B N 1
ATOM 5628 C CA . PRO B 1 273 ? 22.234 -29.547 5.027 1 94.94 273 PRO B CA 1
ATOM 5629 C C . PRO B 1 273 ? 20.859 -28.891 4.98 1 94.94 273 PRO B C 1
ATOM 5631 O O . PRO B 1 273 ? 20.547 -28.141 4.047 1 94.94 273 PRO B O 1
ATOM 5634 N N . VAL B 1 274 ? 20.094 -29.188 6.012 1 96.06 274 VAL B N 1
ATOM 5635 C CA . VAL B 1 274 ? 18.781 -28.578 6.184 1 96.06 274 VAL B CA 1
ATOM 5636 C C . VAL B 1 274 ? 18.922 -27.281 6.98 1 96.06 274 VAL B C 1
ATOM 5638 O O . VAL B 1 274 ? 19.688 -27.203 7.941 1 96.06 274 VAL B O 1
ATOM 5641 N N . LYS B 1 275 ? 18.219 -26.219 6.52 1 96.81 275 LYS B N 1
ATOM 5642 C CA . LYS B 1 275 ? 18.172 -24.969 7.254 1 96.81 275 LYS B CA 1
ATOM 5643 C C . LYS B 1 275 ? 16.734 -24.609 7.645 1 96.81 275 LYS B C 1
ATOM 5645 O O . LYS B 1 275 ? 15.789 -25.188 7.113 1 96.81 275 LYS B O 1
ATOM 5650 N N . THR B 1 276 ? 16.641 -23.703 8.586 1 95.88 276 THR B N 1
ATOM 5651 C CA . THR B 1 276 ? 15.328 -23.25 9.047 1 95.88 276 THR B CA 1
ATOM 5652 C C . THR B 1 276 ? 14.633 -22.422 7.969 1 95.88 276 THR B C 1
ATOM 5654 O O . THR B 1 276 ? 15.281 -21.688 7.223 1 95.88 276 THR B O 1
ATOM 5657 N N . GLY B 1 277 ? 13.367 -22.562 7.922 1 95.69 277 GLY B N 1
ATOM 5658 C CA . GLY B 1 277 ? 12.57 -21.766 7.004 1 95.69 277 GLY B CA 1
ATOM 5659 C C . GLY B 1 277 ? 12.711 -20.266 7.238 1 95.69 277 GLY B C 1
ATOM 5660 O O . GLY B 1 277 ? 13 -19.844 8.359 1 95.69 277 GLY B O 1
ATOM 5661 N N . VAL B 1 278 ? 12.562 -19.5 6.188 1 95.38 278 VAL B N 1
ATOM 5662 C CA . VAL B 1 278 ? 12.594 -18.031 6.238 1 95.38 278 VAL B CA 1
ATOM 5663 C C . VAL B 1 278 ? 11.305 -17.469 5.645 1 95.38 278 VAL B C 1
ATOM 5665 O O . VAL B 1 278 ? 10.938 -17.797 4.512 1 95.38 278 VAL B O 1
ATOM 5668 N N . PRO B 1 279 ? 10.594 -16.656 6.387 1 93.56 279 PRO B N 1
ATOM 5669 C CA . PRO B 1 279 ? 9.359 -16.094 5.824 1 93.56 279 PRO B CA 1
ATOM 5670 C C . PRO B 1 279 ? 9.625 -15.164 4.645 1 93.56 279 PRO B C 1
ATOM 5672 O O . PRO B 1 279 ? 10.68 -14.531 4.578 1 93.56 279 PRO B O 1
ATOM 5675 N N . ILE B 1 280 ? 8.703 -14.984 3.812 1 93.75 280 ILE B N 1
ATOM 5676 C CA . ILE B 1 280 ? 8.82 -14.305 2.525 1 93.75 280 ILE B CA 1
ATOM 5677 C C . ILE B 1 280 ? 9.25 -12.859 2.744 1 93.75 280 ILE B C 1
ATOM 5679 O O . ILE B 1 280 ? 10.125 -12.344 2.041 1 93.75 280 ILE B O 1
ATOM 5683 N N . PRO B 1 281 ? 8.719 -12.094 3.697 1 93 281 PRO B N 1
ATOM 5684 C CA . PRO B 1 281 ? 9.164 -10.711 3.891 1 93 281 PRO B CA 1
ATOM 5685 C C . PRO B 1 281 ? 10.672 -10.602 4.094 1 93 281 PRO B C 1
ATOM 5687 O O . PRO B 1 281 ? 11.297 -9.641 3.619 1 93 281 PRO B O 1
ATOM 5690 N N . GLN B 1 282 ? 11.258 -11.617 4.641 1 94.75 282 GLN B N 1
ATOM 5691 C CA . GLN B 1 282 ? 12.688 -11.594 4.93 1 94.75 282 GLN B CA 1
ATOM 5692 C C . GLN B 1 282 ? 13.508 -11.891 3.674 1 94.75 282 GLN B C 1
ATOM 5694 O O . GLN B 1 282 ? 14.711 -11.641 3.643 1 94.75 282 GLN B O 1
ATOM 5699 N N . TRP B 1 283 ? 12.859 -12.406 2.674 1 97.25 283 TRP B N 1
ATOM 5700 C CA . TRP B 1 283 ? 13.562 -12.617 1.412 1 97.25 283 TRP B CA 1
ATOM 5701 C C . TRP B 1 283 ? 13.922 -11.281 0.763 1 97.25 283 TRP B C 1
ATOM 5703 O O . TRP B 1 283 ? 14.789 -11.227 -0.109 1 97.25 283 TRP B O 1
ATOM 5713 N N . SER B 1 284 ? 13.297 -10.195 1.225 1 96.38 284 SER B N 1
ATOM 5714 C CA . SER B 1 284 ? 13.539 -8.867 0.678 1 96.38 284 SER B CA 1
ATOM 5715 C C . SER B 1 284 ? 14.977 -8.422 0.915 1 96.38 284 SER B C 1
ATOM 5717 O O . SER B 1 284 ? 15.438 -7.449 0.314 1 96.38 284 SER B O 1
ATOM 5719 N N . ARG B 1 285 ? 15.727 -9.164 1.674 1 97 285 ARG B N 1
ATOM 5720 C CA . ARG B 1 285 ? 17.109 -8.828 1.99 1 97 285 ARG B CA 1
ATOM 5721 C C . ARG B 1 285 ? 18.047 -9.273 0.875 1 97 285 ARG B C 1
ATOM 5723 O O . ARG B 1 285 ? 19.234 -8.914 0.871 1 97 285 ARG B O 1
ATOM 5730 N N . TYR B 1 286 ? 17.516 -10.023 -0.043 1 97.94 286 TYR B N 1
ATOM 5731 C CA . TYR B 1 286 ? 18.328 -10.57 -1.118 1 97.94 286 TYR B CA 1
ATOM 5732 C C . TYR B 1 286 ? 17.969 -9.953 -2.459 1 97.94 286 TYR B C 1
ATOM 5734 O O . TYR B 1 286 ? 16.797 -9.641 -2.703 1 97.94 286 TYR B O 1
ATOM 5742 N N . LYS B 1 287 ? 18.938 -9.797 -3.348 1 98.25 287 LYS B N 1
ATOM 5743 C CA . LYS B 1 287 ? 18.719 -9.164 -4.641 1 98.25 287 LYS B CA 1
ATOM 5744 C C . LYS B 1 287 ? 17.953 -10.094 -5.586 1 98.25 287 LYS B C 1
ATOM 5746 O O . LYS B 1 287 ? 17.078 -9.656 -6.332 1 98.25 287 LYS B O 1
ATOM 5751 N N . TRP B 1 288 ? 18.312 -11.383 -5.48 1 98.5 288 TRP B N 1
ATOM 5752 C CA . TRP B 1 288 ? 17.828 -12.336 -6.469 1 98.5 288 TRP B CA 1
ATOM 5753 C C . TRP B 1 288 ? 17 -13.438 -5.805 1 98.5 288 TRP B C 1
ATOM 5755 O O . TRP B 1 288 ? 17.531 -14.188 -4.977 1 98.5 288 TRP B O 1
ATOM 5765 N N . LEU B 1 289 ? 15.719 -13.5 -6.121 1 98.5 289 LEU B N 1
ATOM 5766 C CA . LEU B 1 289 ? 14.859 -14.508 -5.516 1 98.5 289 LEU B CA 1
ATOM 5767 C C . LEU B 1 289 ? 14.562 -15.641 -6.5 1 98.5 289 LEU B C 1
ATOM 5769 O O . LEU B 1 289 ? 14.102 -15.391 -7.613 1 98.5 289 LEU B O 1
ATOM 5773 N N . LEU B 1 290 ? 14.828 -16.828 -6.102 1 96.38 290 LEU B N 1
ATOM 5774 C CA . LEU B 1 290 ? 14.586 -18 -6.953 1 96.38 290 LEU B CA 1
ATOM 5775 C C . LEU B 1 290 ? 13.18 -18.547 -6.738 1 96.38 290 LEU B C 1
ATOM 5777 O O . LEU B 1 290 ? 12.812 -18.891 -5.613 1 96.38 290 LEU B O 1
ATOM 5781 N N . ASN B 1 291 ? 12.414 -18.531 -7.746 1 94.81 291 ASN B N 1
ATOM 5782 C CA . ASN B 1 291 ? 11.156 -19.266 -7.77 1 94.81 291 ASN B CA 1
ATOM 5783 C C . ASN B 1 291 ? 11.344 -20.656 -8.352 1 94.81 291 ASN B C 1
ATOM 5785 O O . ASN B 1 291 ? 11.359 -20.828 -9.57 1 94.81 291 ASN B O 1
ATOM 5789 N N . LEU B 1 292 ? 11.398 -21.609 -7.469 1 89.81 292 LEU B N 1
ATOM 5790 C CA . LEU B 1 292 ? 11.672 -23 -7.844 1 89.81 292 LEU B CA 1
ATOM 5791 C C . LEU B 1 292 ? 10.422 -23.859 -7.723 1 89.81 292 LEU B C 1
ATOM 5793 O O . LEU B 1 292 ? 9.672 -23.734 -6.746 1 89.81 292 LEU B O 1
ATOM 5797 N N . GLU B 1 293 ? 10.328 -24.641 -8.672 1 81.88 293 GLU B N 1
ATOM 5798 C CA . GLU B 1 293 ? 9.164 -25.531 -8.664 1 81.88 293 GLU B CA 1
ATOM 5799 C C . GLU B 1 293 ? 9.289 -26.578 -7.566 1 81.88 293 GLU B C 1
ATOM 5801 O O . GLU B 1 293 ? 10.398 -26.906 -7.129 1 81.88 293 GLU B O 1
ATOM 5806 N N . GLY B 1 294 ? 8.148 -26.953 -7.074 1 81.06 294 GLY B N 1
ATOM 5807 C CA . GLY B 1 294 ? 8.047 -28.156 -6.266 1 81.06 294 GLY B CA 1
ATOM 5808 C C . GLY B 1 294 ? 7.488 -29.344 -7.031 1 81.06 294 GLY B C 1
ATOM 5809 O O . GLY B 1 294 ? 8.008 -29.703 -8.086 1 81.06 294 GLY B O 1
ATOM 5810 N N . LEU B 1 295 ? 6.418 -29.812 -6.574 1 74.06 295 LEU B N 1
ATOM 5811 C CA . LEU B 1 295 ? 5.711 -30.844 -7.324 1 74.06 295 LEU B CA 1
ATOM 5812 C C . LEU B 1 295 ? 5.086 -30.266 -8.586 1 74.06 295 LEU B C 1
ATOM 5814 O O . LEU B 1 295 ? 5.074 -30.906 -9.641 1 74.06 295 LEU B O 1
ATOM 5818 N N . VAL B 1 296 ? 4.637 -29.078 -8.391 1 78.75 296 VAL B N 1
ATOM 5819 C CA . VAL B 1 296 ? 4.043 -28.328 -9.492 1 78.75 296 VAL B CA 1
ATOM 5820 C C . VAL B 1 296 ? 4.484 -26.859 -9.406 1 78.75 296 VAL B C 1
ATOM 5822 O O . VAL B 1 296 ? 5.527 -26.562 -8.828 1 78.75 296 VAL B O 1
ATOM 5825 N N . ALA B 1 297 ? 3.703 -26.078 -10.141 1 79.25 297 ALA B N 1
ATOM 5826 C CA . ALA B 1 297 ? 4.004 -24.641 -10.117 1 79.25 297 ALA B CA 1
ATOM 5827 C C . ALA B 1 297 ? 4.117 -24.141 -8.68 1 79.25 297 ALA B C 1
ATOM 5829 O O . ALA B 1 297 ? 3.33 -24.516 -7.816 1 79.25 297 ALA B O 1
ATOM 5830 N N . ALA B 1 298 ? 5.129 -23.359 -8.438 1 87.06 298 ALA B N 1
ATOM 5831 C CA . ALA B 1 298 ? 5.301 -22.75 -7.117 1 87.06 298 ALA B CA 1
ATOM 5832 C C . ALA B 1 298 ? 4.309 -21.609 -6.898 1 87.06 298 ALA B C 1
ATOM 5834 O O . ALA B 1 298 ? 4.41 -20.562 -7.531 1 87.06 298 ALA B O 1
ATOM 5835 N N . TYR B 1 299 ? 3.436 -21.734 -5.941 1 92.25 299 TYR B N 1
ATOM 5836 C CA . TYR B 1 299 ? 2.379 -20.766 -5.676 1 92.25 299 TYR B CA 1
ATOM 5837 C C . TYR B 1 299 ? 2.947 -19.5 -5.07 1 92.25 299 TYR B C 1
ATOM 5839 O O . TYR B 1 299 ? 2.268 -18.469 -5.023 1 92.25 299 TYR B O 1
ATOM 5847 N N . ARG B 1 300 ? 4.23 -19.5 -4.703 1 94.5 300 ARG B N 1
ATOM 5848 C CA . ARG B 1 300 ? 4.805 -18.359 -4.012 1 94.5 300 ARG B CA 1
ATOM 5849 C C . ARG B 1 300 ? 5.215 -17.266 -5.004 1 94.5 300 ARG B C 1
ATOM 5851 O O . ARG B 1 300 ? 5.633 -16.188 -4.602 1 94.5 300 ARG B O 1
ATOM 5858 N N . LEU B 1 301 ? 5.066 -17.516 -6.309 1 96.25 301 LEU B N 1
ATOM 5859 C CA . LEU B 1 301 ? 5.512 -16.531 -7.293 1 96.25 301 LEU B CA 1
ATOM 5860 C C . LEU B 1 301 ? 4.859 -15.18 -7.043 1 96.25 301 LEU B C 1
ATOM 5862 O O . LEU B 1 301 ? 5.539 -14.156 -7.039 1 96.25 301 LEU B O 1
ATOM 5866 N N . SER B 1 302 ? 3.559 -15.188 -6.832 1 96.88 302 SER B N 1
ATOM 5867 C CA . SER B 1 302 ? 2.865 -13.922 -6.602 1 96.88 302 SER B CA 1
ATOM 5868 C C . SER B 1 302 ? 3.373 -13.234 -5.34 1 96.88 302 SER B C 1
ATOM 5870 O O . SER B 1 302 ? 3.422 -12.008 -5.277 1 96.88 302 SER B O 1
ATOM 5872 N N . GLN B 1 303 ? 3.723 -13.992 -4.332 1 97.5 303 GLN B N 1
ATOM 5873 C CA . GLN B 1 303 ? 4.285 -13.422 -3.113 1 97.5 303 GLN B CA 1
ATOM 5874 C C . GLN B 1 303 ? 5.66 -12.805 -3.377 1 97.5 303 GLN B C 1
ATOM 5876 O O . GLN B 1 303 ? 5.957 -11.711 -2.891 1 97.5 303 GLN B O 1
ATOM 5881 N N . LEU B 1 304 ? 6.441 -13.516 -4.117 1 98.19 304 LEU B N 1
ATOM 5882 C CA . LEU B 1 304 ? 7.781 -13.023 -4.414 1 98.19 304 LEU B CA 1
ATOM 5883 C C . LEU B 1 304 ? 7.727 -11.719 -5.199 1 98.19 304 LEU B C 1
ATOM 5885 O O . LEU B 1 304 ? 8.586 -10.852 -5.039 1 98.19 304 LEU B O 1
ATOM 5889 N N . MET B 1 305 ? 6.703 -11.547 -5.984 1 97.62 305 MET B N 1
ATOM 5890 C CA . MET B 1 305 ? 6.543 -10.344 -6.797 1 97.62 305 MET B CA 1
ATOM 5891 C C . MET B 1 305 ? 6.16 -9.156 -5.926 1 97.62 305 MET B C 1
ATOM 5893 O O . MET B 1 305 ? 6.215 -8.008 -6.375 1 97.62 305 MET B O 1
ATOM 5897 N N . THR B 1 306 ? 5.809 -9.367 -4.625 1 96.88 306 THR B N 1
ATOM 5898 C CA . THR B 1 306 ? 5.504 -8.281 -3.703 1 96.88 306 THR B CA 1
ATOM 5899 C C . THR B 1 306 ? 6.773 -7.773 -3.029 1 96.88 306 THR B C 1
ATOM 5901 O O . THR B 1 306 ? 6.742 -6.781 -2.301 1 96.88 306 THR B O 1
ATOM 5904 N N . VAL B 1 307 ? 7.797 -8.445 -3.213 1 96.88 307 VAL B N 1
ATOM 5905 C CA . VAL B 1 307 ? 9.094 -8.078 -2.668 1 96.88 307 VAL B CA 1
ATOM 5906 C C . VAL B 1 307 ? 9.875 -7.254 -3.693 1 96.88 307 VAL B C 1
ATOM 5908 O O . VAL B 1 307 ? 9.836 -7.547 -4.891 1 96.88 307 VAL B O 1
ATOM 5911 N N . ASN B 1 308 ? 10.547 -6.18 -3.303 1 96.56 308 ASN B N 1
ATOM 5912 C CA . ASN B 1 308 ? 11.281 -5.352 -4.25 1 96.56 308 ASN B CA 1
ATOM 5913 C C . ASN B 1 308 ? 12.633 -5.977 -4.605 1 96.56 308 ASN B C 1
ATOM 5915 O O . ASN B 1 308 ? 13.664 -5.309 -4.539 1 96.56 308 ASN B O 1
ATOM 5919 N N . SER B 1 309 ? 12.602 -7.242 -4.992 1 98.31 309 SER B N 1
ATOM 5920 C CA . SER B 1 309 ? 13.734 -8 -5.516 1 98.31 309 SER B CA 1
ATOM 5921 C C . SER B 1 309 ? 13.43 -8.57 -6.895 1 98.31 309 SER B C 1
ATOM 5923 O O . SER B 1 309 ? 12.289 -8.5 -7.363 1 98.31 309 SER B O 1
ATOM 5925 N N . LEU B 1 310 ? 14.5 -8.977 -7.574 1 98.62 310 LEU B N 1
ATOM 5926 C CA . LEU B 1 310 ? 14.297 -9.555 -8.898 1 98.62 310 LEU B CA 1
ATOM 5927 C C . LEU B 1 310 ? 14.023 -11.055 -8.797 1 98.62 310 LEU B C 1
ATOM 5929 O O . LEU B 1 310 ? 14.781 -11.781 -8.156 1 98.62 310 LEU B O 1
ATOM 5933 N N . VAL B 1 311 ? 12.969 -11.5 -9.375 1 98.31 311 VAL B N 1
ATOM 5934 C CA . VAL B 1 311 ? 12.578 -12.906 -9.336 1 98.31 311 VAL B CA 1
ATOM 5935 C C . VAL B 1 311 ? 13.203 -13.648 -10.516 1 98.31 311 VAL B C 1
ATOM 5937 O O . VAL B 1 311 ? 13.047 -13.234 -11.672 1 98.31 311 VAL B O 1
ATOM 5940 N N . LEU B 1 312 ? 13.977 -14.633 -10.242 1 96.44 312 LEU B N 1
ATOM 5941 C CA . LEU B 1 312 ? 14.383 -15.625 -11.227 1 96.44 312 LEU B CA 1
ATOM 5942 C C . LEU B 1 312 ? 13.375 -16.766 -11.281 1 96.44 312 LEU B C 1
ATOM 5944 O O . LEU B 1 312 ? 13.195 -17.5 -10.297 1 96.44 312 LEU B O 1
ATOM 5948 N N . PHE B 1 313 ? 12.781 -16.875 -12.391 1 93.19 313 PHE B N 1
ATOM 5949 C CA . PHE B 1 313 ? 11.68 -17.828 -12.555 1 93.19 313 PHE B CA 1
ATOM 5950 C C . PHE B 1 313 ? 12.125 -19.047 -13.344 1 93.19 313 PHE B C 1
ATOM 5952 O O . PHE B 1 313 ? 12.453 -18.953 -14.523 1 93.19 313 PHE B O 1
ATOM 5959 N N . GLN B 1 314 ? 12.133 -20.172 -12.648 1 86.5 314 GLN B N 1
ATOM 5960 C CA . GLN B 1 314 ? 12.469 -21.422 -13.305 1 86.5 314 GLN B CA 1
ATOM 5961 C C . GLN B 1 314 ? 11.492 -21.734 -14.43 1 86.5 314 GLN B C 1
ATOM 5963 O O . GLN B 1 314 ? 10.281 -21.562 -14.281 1 86.5 314 GLN B O 1
ATOM 5968 N N . ARG B 1 315 ? 11.984 -22.109 -15.523 1 78.75 315 ARG B N 1
ATOM 5969 C CA . ARG B 1 315 ? 11.102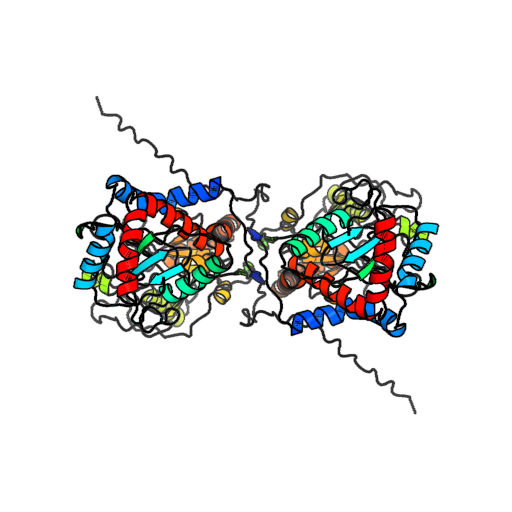 -22.609 -16.578 1 78.75 315 ARG B CA 1
ATOM 5970 C C . ARG B 1 315 ? 10.398 -23.891 -16.141 1 78.75 315 ARG B C 1
ATOM 5972 O O . ARG B 1 315 ? 11.047 -24.828 -15.68 1 78.75 315 ARG B O 1
ATOM 5979 N N . VAL B 1 316 ? 9.102 -23.844 -16.172 1 76 316 VAL B N 1
ATOM 5980 C CA . VAL B 1 316 ? 8.305 -24.969 -15.695 1 76 316 VAL B CA 1
ATOM 5981 C C . VAL B 1 316 ? 7.215 -25.297 -16.703 1 76 316 VAL B C 1
ATOM 5983 O O . VAL B 1 316 ? 6.777 -24.422 -17.469 1 76 316 VAL B O 1
ATOM 5986 N N . PRO B 1 317 ? 6.844 -26.594 -16.75 1 79.38 317 PRO B N 1
ATOM 5987 C CA . PRO B 1 317 ? 5.738 -26.969 -17.625 1 79.38 317 PRO B CA 1
ATOM 5988 C C . PRO B 1 317 ? 4.371 -26.812 -16.969 1 79.38 317 PRO B C 1
ATOM 5990 O O . PRO B 1 317 ? 3.494 -27.656 -17.141 1 79.38 317 PRO B O 1
ATOM 5993 N N . TYR B 1 318 ? 4.203 -25.844 -16.094 1 84.69 318 TYR B N 1
ATOM 5994 C CA . TYR B 1 318 ? 2.963 -25.578 -15.375 1 84.69 318 TYR B CA 1
ATOM 5995 C C . TYR B 1 318 ? 2.6 -24.094 -15.469 1 84.69 318 TYR B C 1
ATOM 5997 O O . TYR B 1 318 ? 3.443 -23.266 -15.805 1 84.69 318 TYR B O 1
ATOM 6005 N N . MET B 1 319 ? 1.348 -23.922 -15.234 1 90.38 319 MET B N 1
ATOM 6006 C CA . MET B 1 319 ? 0.964 -22.516 -15.203 1 90.38 319 MET B CA 1
ATOM 6007 C C . MET B 1 319 ? -0.133 -22.266 -14.172 1 90.38 319 MET B C 1
ATOM 6009 O O . MET B 1 319 ? -0.99 -23.125 -13.953 1 90.38 319 MET B O 1
ATOM 6013 N N . GLU B 1 320 ? -0.029 -21.156 -13.539 1 95.31 320 GLU B N 1
ATOM 6014 C CA . GLU B 1 320 ? -1.134 -20.578 -12.781 1 95.31 320 GLU B CA 1
ATOM 6015 C C . GLU B 1 320 ? -1.939 -19.609 -13.641 1 95.31 320 GLU B C 1
ATOM 6017 O O . GLU B 1 320 ? -1.553 -19.297 -14.773 1 95.31 320 GLU B O 1
ATOM 6022 N N . TYR B 1 321 ? -2.988 -19.062 -13.102 1 97.75 321 TYR B N 1
ATOM 6023 C CA . TYR B 1 321 ? -4.023 -18.359 -13.852 1 97.75 321 TYR B CA 1
ATOM 6024 C C . TYR B 1 321 ? -3.488 -17.062 -14.438 1 97.75 321 TYR B C 1
ATOM 6026 O O . TYR B 1 321 ? -4.078 -16.5 -15.359 1 97.75 321 TYR B O 1
ATOM 6034 N N . PHE B 1 322 ? -2.354 -16.531 -13.961 1 98.12 322 PHE B N 1
ATOM 6035 C CA . PHE B 1 322 ? -1.931 -15.203 -14.383 1 98.12 322 PHE B CA 1
ATOM 6036 C C . PHE B 1 322 ? -0.667 -15.281 -15.234 1 98.12 322 PHE B C 1
ATOM 6038 O O . PHE B 1 322 ? -0.163 -14.258 -15.695 1 98.12 322 PHE B O 1
ATOM 6045 N N . TYR B 1 323 ? -0.192 -16.484 -15.516 1 96.06 323 TYR B N 1
ATOM 6046 C CA . TYR B 1 323 ? 1.117 -16.656 -16.141 1 96.06 323 TYR B CA 1
ATOM 6047 C C . TYR B 1 323 ? 1.123 -16.094 -17.562 1 96.06 323 TYR B C 1
ATOM 6049 O O . TYR B 1 323 ? 2.16 -15.648 -18.047 1 96.06 323 TYR B O 1
ATOM 6057 N N . ARG B 1 324 ? 0.007 -16.062 -18.203 1 96.19 324 ARG B N 1
ATOM 6058 C CA . ARG B 1 324 ? -0.038 -15.586 -19.578 1 96.19 324 ARG B CA 1
ATOM 6059 C C . ARG B 1 324 ? 0.129 -14.07 -19.641 1 96.19 324 ARG B C 1
ATOM 6061 O O . ARG B 1 324 ? 0.356 -13.516 -20.719 1 96.19 324 ARG B O 1
ATOM 6068 N N . SER B 1 325 ? 0.086 -13.422 -18.453 1 97.88 325 SER B N 1
ATOM 6069 C CA . SER B 1 325 ? 0.168 -11.969 -18.453 1 97.88 325 SER B CA 1
ATOM 6070 C C . SER B 1 325 ? 1.497 -11.492 -17.875 1 97.88 325 SER B C 1
ATOM 6072 O O . SER B 1 325 ? 1.711 -10.289 -17.703 1 97.88 325 SER B O 1
ATOM 6074 N N . ILE B 1 326 ? 2.379 -12.352 -17.547 1 97 326 ILE B N 1
ATOM 6075 C CA . ILE B 1 326 ? 3.73 -11.961 -17.156 1 97 326 ILE B CA 1
ATOM 6076 C C . ILE B 1 326 ? 4.73 -12.461 -18.188 1 97 326 ILE B C 1
ATOM 6078 O O . ILE B 1 326 ? 4.531 -13.516 -18.797 1 97 326 ILE B O 1
ATOM 6082 N N . HIS B 1 327 ? 5.805 -11.672 -18.359 1 96.12 327 HIS B N 1
ATOM 6083 C CA . HIS B 1 327 ? 6.727 -11.93 -19.453 1 96.12 327 HIS B CA 1
ATOM 6084 C C . HIS B 1 327 ? 8.172 -11.867 -18.984 1 96.12 327 HIS B C 1
ATOM 6086 O O . HIS B 1 327 ? 8.516 -11.062 -18.109 1 96.12 327 HIS B O 1
ATOM 6092 N N . PRO B 1 328 ? 9.031 -12.758 -19.609 1 95.06 328 PRO B N 1
ATOM 6093 C CA . PRO B 1 328 ? 10.461 -12.719 -19.297 1 95.06 328 PRO B CA 1
ATOM 6094 C C . PRO B 1 328 ? 11.086 -11.352 -19.562 1 95.06 328 PRO B C 1
ATOM 6096 O O . PRO B 1 328 ? 10.773 -10.703 -20.562 1 95.06 328 PRO B O 1
ATOM 6099 N N . TRP B 1 329 ? 11.914 -10.867 -18.578 1 95.88 329 TRP B N 1
ATOM 6100 C CA . TRP B 1 329 ? 12.688 -9.641 -18.656 1 95.88 329 TRP B CA 1
ATOM 6101 C C . TRP B 1 329 ? 11.781 -8.414 -18.578 1 95.88 329 TRP B C 1
ATOM 6103 O O . TRP B 1 329 ? 12.234 -7.281 -18.734 1 95.88 329 TRP B O 1
ATOM 6113 N N . GLN B 1 330 ? 10.555 -8.68 -18.359 1 97.06 330 GLN B N 1
ATOM 6114 C CA . GLN B 1 330 ? 9.617 -7.605 -18.047 1 97.06 330 GLN B CA 1
ATOM 6115 C C . GLN B 1 330 ? 9.164 -7.688 -16.594 1 97.06 330 GLN B C 1
ATOM 6117 O O . GLN B 1 330 ? 9.062 -6.664 -15.914 1 97.06 330 GLN B O 1
ATOM 6122 N N . HIS B 1 331 ? 8.852 -8.953 -16.172 1 97.88 331 HIS B N 1
ATOM 6123 C CA . HIS B 1 331 ? 8.344 -9.148 -14.82 1 97.88 331 HIS B CA 1
ATOM 6124 C C . HIS B 1 331 ? 9.258 -10.07 -14.016 1 97.88 331 HIS B C 1
ATOM 6126 O O . HIS B 1 331 ? 9.148 -10.141 -12.789 1 97.88 331 HIS B O 1
ATOM 6132 N N . TYR B 1 332 ? 10.055 -10.805 -14.727 1 97.38 332 TYR B N 1
ATOM 6133 C CA . TYR B 1 332 ? 10.969 -11.773 -14.141 1 97.38 332 TYR B CA 1
ATOM 6134 C C . TYR B 1 332 ? 12.078 -12.133 -15.117 1 97.38 332 TYR B C 1
ATOM 6136 O O . TYR B 1 332 ? 12.062 -11.711 -16.281 1 97.38 332 TYR B O 1
ATOM 6144 N N . VAL B 1 333 ? 13.086 -12.844 -14.648 1 96.06 333 VAL B N 1
ATOM 6145 C CA . VAL B 1 333 ? 14.141 -13.383 -15.5 1 96.06 333 VAL B CA 1
ATOM 6146 C C . VAL B 1 333 ? 14.117 -14.906 -15.461 1 96.06 333 VAL B C 1
ATOM 6148 O O . VAL B 1 333 ? 14.156 -15.508 -14.391 1 96.06 333 VAL B O 1
ATOM 6151 N N . PRO B 1 334 ? 14.039 -15.547 -16.609 1 91.56 334 PRO B N 1
ATOM 6152 C CA . PRO B 1 334 ? 13.984 -17.016 -16.641 1 91.56 334 PRO B CA 1
ATOM 6153 C C . PRO B 1 334 ? 15.359 -17.656 -16.453 1 91.56 334 PRO B C 1
ATOM 6155 O O . PRO B 1 334 ? 16.375 -17.078 -16.844 1 91.56 334 PRO B O 1
ATOM 6158 N N . PHE B 1 335 ? 15.32 -18.719 -15.758 1 86.06 335 PHE B N 1
ATOM 6159 C CA . PHE B 1 335 ? 16.5 -19.578 -15.711 1 86.06 335 PHE B CA 1
ATOM 6160 C C . PHE B 1 335 ? 16.109 -21.047 -15.758 1 86.06 335 PHE B C 1
ATOM 6162 O O . PHE B 1 335 ? 14.922 -21.375 -15.844 1 86.06 335 PHE B O 1
ATOM 6169 N N . TRP B 1 336 ? 17.062 -21.938 -15.641 1 71.31 336 TRP B N 1
ATOM 6170 C CA . TRP B 1 336 ? 16.875 -23.375 -15.734 1 71.31 336 TRP B CA 1
ATOM 6171 C C . TRP B 1 336 ? 16.453 -23.766 -17.141 1 71.31 336 TRP B C 1
ATOM 6173 O O . TRP B 1 336 ? 15.406 -24.406 -17.328 1 71.31 336 TRP B O 1
ATOM 6183 N N . ASN B 1 337 ? 17.156 -23.156 -18.109 1 54.97 337 ASN B N 1
ATOM 6184 C CA . ASN B 1 337 ? 16.906 -23.547 -19.484 1 54.97 337 ASN B CA 1
ATOM 6185 C C . ASN B 1 337 ? 17.594 -24.875 -19.828 1 54.97 337 ASN B C 1
ATOM 6187 O O . ASN B 1 337 ? 18.812 -25.016 -19.641 1 54.97 337 ASN B O 1
ATOM 6191 N N . ALA B 1 338 ? 16.75 -25.953 -19.672 1 49 338 ALA B N 1
ATOM 6192 C CA . ALA B 1 338 ? 17.359 -27.234 -20.047 1 49 338 ALA B CA 1
ATOM 6193 C C . ALA B 1 338 ? 18.281 -27.078 -21.25 1 49 338 ALA B C 1
ATOM 6195 O O . ALA B 1 338 ? 19.281 -27.781 -21.359 1 49 338 ALA B O 1
ATOM 6196 N N . THR B 1 339 ? 17.766 -26.188 -22.219 1 45.62 339 THR B N 1
ATOM 6197 C CA . THR B 1 339 ? 18.531 -25.969 -23.453 1 45.62 339 THR B CA 1
ATOM 6198 C C . THR B 1 339 ? 19.031 -24.531 -23.531 1 45.62 339 THR B C 1
ATOM 6200 O O . THR B 1 339 ? 18.281 -23.594 -23.281 1 45.62 339 THR B O 1
ATOM 6203 N N . GLY B 1 340 ? 20.328 -24.25 -23.453 1 42.78 340 GLY B N 1
ATOM 6204 C CA . GLY B 1 340 ? 20.969 -22.953 -23.609 1 42.78 340 GLY B CA 1
ATOM 6205 C C . GLY B 1 340 ? 20.594 -22.25 -24.906 1 42.78 340 GLY B C 1
ATOM 6206 O O . GLY B 1 340 ? 20 -22.859 -25.797 1 42.78 340 GLY B O 1
ATOM 6207 N N . PRO B 1 341 ? 20.719 -20.906 -24.938 1 44.03 341 PRO B N 1
ATOM 6208 C CA . PRO B 1 341 ? 20.438 -20.203 -26.188 1 44.03 341 PRO B CA 1
ATOM 6209 C C . PRO B 1 341 ? 21.078 -20.891 -27.391 1 44.03 341 PRO B C 1
ATOM 6211 O O . PRO B 1 341 ? 20.609 -20.703 -28.531 1 44.03 341 PRO B O 1
ATOM 6214 N N . ASP B 1 342 ? 22.031 -21.625 -27.203 1 41.66 342 ASP B N 1
ATOM 6215 C CA . ASP B 1 342 ? 22.75 -22.312 -28.266 1 41.66 342 ASP B CA 1
ATOM 6216 C C . ASP B 1 342 ? 22.125 -23.672 -28.562 1 41.66 342 ASP B C 1
ATOM 6218 O O . ASP B 1 342 ? 22.625 -24.438 -29.391 1 41.66 342 ASP B O 1
ATOM 6222 N N . GLY B 1 343 ? 21.125 -23.984 -27.906 1 46.19 343 GLY B N 1
ATOM 6223 C CA . GLY B 1 343 ? 20.453 -25.25 -28.109 1 46.19 343 GLY B CA 1
ATOM 6224 C C . GLY B 1 343 ? 21.016 -26.375 -27.266 1 46.19 343 GLY B C 1
ATOM 6225 O O . GLY B 1 343 ? 20.5 -27.5 -27.297 1 46.19 343 GLY B O 1
ATOM 6226 N N . ALA B 1 344 ? 22.109 -26.156 -26.703 1 44.97 344 ALA B N 1
ATOM 6227 C CA . ALA B 1 344 ? 22.766 -27.203 -25.922 1 44.97 344 ALA B CA 1
ATOM 6228 C C . ALA B 1 344 ? 22.062 -27.406 -24.578 1 44.97 344 ALA B C 1
ATOM 6230 O O . ALA B 1 344 ? 21.562 -26.453 -24 1 44.97 344 ALA B O 1
ATOM 6231 N N . PRO B 1 345 ? 21.719 -28.703 -24.312 1 48.66 345 PRO B N 1
ATOM 6232 C CA . PRO B 1 345 ? 21.203 -28.953 -22.969 1 48.66 345 PRO B CA 1
ATOM 6233 C C . PRO B 1 345 ? 21.969 -28.203 -21.875 1 48.66 345 PRO B C 1
ATOM 6235 O O . PRO B 1 345 ? 23.188 -28.125 -21.922 1 48.66 345 PRO B O 1
ATOM 6238 N N . ARG B 1 346 ? 21.438 -27.125 -21.406 1 50.62 346 ARG B N 1
ATOM 6239 C CA . ARG B 1 346 ? 22.125 -26.469 -20.297 1 50.62 346 ARG B CA 1
ATOM 6240 C C . ARG B 1 346 ? 21.891 -27.203 -18.984 1 50.62 346 ARG B C 1
ATOM 6242 O O . ARG B 1 346 ? 20.844 -27.844 -18.812 1 50.62 346 ARG B O 1
ATOM 6249 N N . GLY B 1 347 ? 22.906 -27.672 -18.234 1 56.06 347 GLY B N 1
ATOM 6250 C CA . GLY B 1 347 ? 22.859 -28.219 -16.891 1 56.06 347 GLY B CA 1
ATOM 6251 C C . GLY B 1 347 ? 22.016 -27.391 -15.938 1 56.06 347 GLY B C 1
ATOM 6252 O O . GLY B 1 347 ? 21.375 -26.422 -16.344 1 56.06 347 GLY B O 1
ATOM 6253 N N . MET B 1 348 ? 21.75 -27.859 -14.789 1 64.88 348 MET B N 1
ATOM 6254 C CA . MET B 1 348 ? 21.016 -27.297 -13.656 1 64.88 348 MET B CA 1
ATOM 6255 C C . MET B 1 348 ? 21.781 -26.125 -13.039 1 64.88 348 MET B C 1
ATOM 6257 O O . MET B 1 348 ? 21.406 -25.641 -11.969 1 64.88 348 MET B O 1
ATOM 6261 N N . ASP B 1 349 ? 22.859 -25.656 -13.969 1 73.38 349 ASP B N 1
ATOM 6262 C CA . ASP B 1 349 ? 23.734 -24.672 -13.328 1 73.38 349 ASP B CA 1
ATOM 6263 C C . ASP B 1 349 ? 23.703 -23.344 -14.078 1 73.38 349 ASP B C 1
ATOM 6265 O O . ASP B 1 349 ? 24.547 -22.469 -13.836 1 73.38 349 ASP B O 1
ATOM 6269 N N . ASP B 1 350 ? 22.734 -23.078 -14.953 1 84.38 350 ASP B N 1
ATOM 6270 C CA . ASP B 1 350 ? 22.688 -21.844 -15.719 1 84.38 350 ASP B CA 1
ATOM 6271 C C . ASP B 1 350 ? 22.422 -20.641 -14.812 1 84.38 350 ASP B C 1
ATOM 6273 O O . ASP B 1 350 ? 22.594 -19.484 -15.219 1 84.38 350 ASP B O 1
ATOM 6277 N N . VAL B 1 351 ? 22.078 -20.938 -13.586 1 90.44 351 VAL B N 1
ATOM 6278 C CA . VAL B 1 351 ? 21.766 -19.875 -12.633 1 90.44 351 VAL B CA 1
ATOM 6279 C C . VAL B 1 351 ? 23.016 -19.016 -12.391 1 90.44 351 VAL B C 1
ATOM 6281 O O . VAL B 1 351 ? 22.922 -17.812 -12.188 1 90.44 351 VAL B O 1
ATOM 6284 N N . TYR B 1 352 ? 24.234 -19.594 -12.477 1 92.31 352 TYR B N 1
ATOM 6285 C CA . TYR B 1 352 ? 25.469 -18.859 -12.266 1 92.31 352 TYR B CA 1
ATOM 6286 C C . TYR B 1 352 ? 25.688 -17.828 -13.367 1 92.31 352 TYR B C 1
ATOM 6288 O O . TYR B 1 352 ? 26.047 -16.688 -13.094 1 92.31 352 TYR B O 1
ATOM 6296 N N . ASP B 1 353 ? 25.406 -18.266 -14.586 1 90.62 353 ASP B N 1
ATOM 6297 C CA . ASP B 1 353 ? 25.547 -17.359 -15.719 1 90.62 353 ASP B CA 1
ATOM 6298 C C . ASP B 1 353 ? 24.5 -16.25 -15.672 1 90.62 353 ASP B C 1
ATOM 6300 O O . ASP B 1 353 ? 24.797 -15.102 -15.984 1 90.62 353 ASP B O 1
ATOM 6304 N N . VAL B 1 354 ? 23.312 -16.641 -15.336 1 93.06 354 VAL B N 1
ATOM 6305 C CA . VAL B 1 354 ? 22.219 -15.672 -15.258 1 93.06 354 VAL B CA 1
ATOM 6306 C C . VAL B 1 354 ? 22.547 -14.609 -14.219 1 93.06 354 VAL B C 1
ATOM 6308 O O . VAL B 1 354 ? 22.406 -13.406 -14.484 1 93.06 354 VAL B O 1
ATOM 6311 N N . ILE B 1 355 ? 23.062 -14.992 -13.062 1 96.19 355 ILE B N 1
ATOM 6312 C CA . ILE B 1 355 ? 23.391 -14.055 -11.992 1 96.19 355 ILE B CA 1
ATOM 6313 C C . ILE B 1 355 ? 24.547 -13.164 -12.422 1 96.19 355 ILE B C 1
ATOM 6315 O O . ILE B 1 355 ? 24.562 -11.961 -12.141 1 96.19 355 ILE B O 1
ATOM 6319 N N . ARG B 1 356 ? 25.547 -13.758 -13.062 1 95.94 356 ARG B N 1
ATOM 6320 C CA . ARG B 1 356 ? 26.641 -12.953 -13.578 1 95.94 356 ARG B CA 1
ATOM 6321 C C . ARG B 1 356 ? 26.141 -11.859 -14.508 1 95.94 356 ARG B C 1
ATOM 6323 O O . ARG B 1 356 ? 26.562 -10.703 -14.391 1 95.94 356 ARG B O 1
ATOM 6330 N N . GLU B 1 357 ? 25.266 -12.258 -15.398 1 95.31 357 GLU B N 1
ATOM 6331 C CA . GLU B 1 357 ? 24.688 -11.289 -16.328 1 95.31 357 GLU B CA 1
ATOM 6332 C C . GLU B 1 357 ? 23.875 -10.227 -15.586 1 95.31 357 GLU B C 1
ATOM 6334 O O . GLU B 1 357 ? 23.969 -9.039 -15.906 1 95.31 357 GLU B O 1
ATOM 6339 N N . LEU B 1 358 ? 23.141 -10.609 -14.633 1 97.69 358 LEU B N 1
ATOM 6340 C CA . LEU B 1 358 ? 22.344 -9.688 -13.852 1 97.69 358 LEU B CA 1
ATOM 6341 C C . LEU B 1 358 ? 23.219 -8.719 -13.07 1 97.69 358 LEU B C 1
ATOM 6343 O O . LEU B 1 358 ? 22.906 -7.531 -12.961 1 97.69 358 LEU B O 1
ATOM 6347 N N . ARG B 1 359 ? 24.281 -9.227 -12.539 1 98.06 359 ARG B N 1
ATOM 6348 C CA . ARG B 1 359 ? 25.234 -8.367 -11.836 1 98.06 359 ARG B CA 1
ATOM 6349 C C . ARG B 1 359 ? 25.844 -7.332 -12.781 1 98.06 359 ARG B C 1
ATOM 6351 O O . ARG B 1 359 ? 25.984 -6.164 -12.414 1 98.06 359 ARG B O 1
ATOM 6358 N N . ARG B 1 360 ? 26.219 -7.738 -13.953 1 97.69 360 ARG B N 1
ATOM 6359 C CA . ARG B 1 360 ? 26.734 -6.812 -14.953 1 97.69 360 ARG B CA 1
ATOM 6360 C C . ARG B 1 360 ? 25.703 -5.73 -15.281 1 97.69 360 ARG B C 1
ATOM 6362 O O . ARG B 1 360 ? 26.031 -4.543 -15.289 1 97.69 360 ARG B O 1
ATOM 6369 N N . LEU B 1 361 ? 24.484 -6.164 -15.508 1 96.88 361 LEU B N 1
ATOM 6370 C CA . LEU B 1 361 ? 23.406 -5.23 -15.836 1 96.88 361 LEU B CA 1
ATOM 6371 C C . LEU B 1 361 ? 23.156 -4.273 -14.672 1 96.88 361 LEU B C 1
ATOM 6373 O O . LEU B 1 361 ? 22.922 -3.078 -14.883 1 96.88 361 LEU B O 1
ATOM 6377 N N . ASP B 1 362 ? 23.141 -4.812 -13.461 1 96.81 362 ASP B N 1
ATOM 6378 C CA . ASP B 1 362 ? 22.922 -3.988 -12.273 1 96.81 362 ASP B CA 1
ATOM 6379 C C . ASP B 1 362 ? 24 -2.91 -12.156 1 96.81 362 ASP B C 1
ATOM 6381 O O . ASP B 1 362 ? 23.719 -1.792 -11.719 1 96.81 362 ASP B O 1
ATOM 6385 N N . ALA B 1 363 ? 25.203 -3.201 -12.547 1 96.44 363 ALA B N 1
ATOM 6386 C CA . ALA B 1 363 ? 26.328 -2.264 -12.469 1 96.44 363 ALA B CA 1
ATOM 6387 C C . ALA B 1 363 ? 26.266 -1.252 -13.617 1 96.44 363 ALA B C 1
ATOM 6389 O O . ALA B 1 363 ? 26.5 -0.059 -13.406 1 96.44 363 ALA B O 1
ATOM 6390 N N . GLU B 1 364 ? 25.906 -1.712 -14.812 1 96.75 364 GLU B N 1
ATOM 6391 C CA . GLU B 1 364 ? 26.031 -0.886 -16.016 1 96.75 364 GLU B CA 1
ATOM 6392 C C . GLU B 1 364 ? 24.719 -0.172 -16.328 1 96.75 364 GLU B C 1
ATOM 6394 O O . GLU B 1 364 ? 24.734 0.962 -16.812 1 96.75 364 GLU B O 1
ATOM 6399 N N . GLU B 1 365 ? 23.625 -0.878 -16.125 1 95.19 365 GLU B N 1
ATOM 6400 C CA . GLU B 1 365 ? 22.297 -0.367 -16.438 1 95.19 365 GLU B CA 1
ATOM 6401 C C . GLU B 1 365 ? 21.312 -0.668 -15.305 1 95.19 365 GLU B C 1
ATOM 6403 O O . GLU B 1 365 ? 20.297 -1.326 -15.523 1 95.19 365 GLU B O 1
ATOM 6408 N N . PRO B 1 366 ? 21.562 -0.102 -14.125 1 94.88 366 PRO B N 1
ATOM 6409 C CA . PRO B 1 366 ? 20.75 -0.447 -12.953 1 94.88 366 PRO B CA 1
ATOM 6410 C C . PRO B 1 366 ? 19.266 -0.172 -13.156 1 94.88 366 PRO B C 1
ATOM 6412 O O . PRO B 1 366 ? 18.422 -0.856 -12.57 1 94.88 366 PRO B O 1
ATOM 6415 N N . ALA B 1 367 ? 18.891 0.793 -14.008 1 94.56 367 ALA B N 1
ATOM 6416 C CA . ALA B 1 367 ? 17.484 1.12 -14.25 1 94.56 367 ALA B CA 1
ATOM 6417 C C . ALA B 1 367 ? 16.766 -0.053 -14.898 1 94.56 367 ALA B C 1
ATOM 6419 O O . ALA B 1 367 ? 15.57 -0.265 -14.641 1 94.56 367 ALA B O 1
ATOM 6420 N N . LYS B 1 368 ? 17.453 -0.814 -15.68 1 94.81 368 LYS B N 1
ATOM 6421 C CA . LYS B 1 368 ? 16.828 -1.953 -16.344 1 94.81 368 LYS B CA 1
ATOM 6422 C C . LYS B 1 368 ? 16.406 -3.018 -15.336 1 94.81 368 LYS B C 1
ATOM 6424 O O . LYS B 1 368 ? 15.305 -3.557 -15.422 1 94.81 368 LYS B O 1
ATOM 6429 N N . ILE B 1 369 ? 17.281 -3.27 -14.383 1 96.69 369 ILE B N 1
ATOM 6430 C CA . ILE B 1 369 ? 16.984 -4.238 -13.336 1 96.69 369 ILE B CA 1
ATOM 6431 C C . ILE B 1 369 ? 15.797 -3.758 -12.508 1 96.69 369 ILE B C 1
ATOM 6433 O O . ILE B 1 369 ? 14.844 -4.508 -12.281 1 96.69 369 ILE B O 1
ATOM 6437 N N . GLN B 1 370 ? 15.867 -2.496 -12.164 1 97.06 370 GLN B N 1
ATOM 6438 C CA . GLN B 1 370 ? 14.836 -1.928 -11.305 1 97.06 370 GLN B CA 1
ATOM 6439 C C . GLN B 1 370 ? 13.5 -1.848 -12.031 1 97.06 370 GLN B C 1
ATOM 6441 O O . GLN B 1 370 ? 12.445 -1.955 -11.406 1 97.06 370 GLN B O 1
ATOM 6446 N N . GLN B 1 371 ? 13.555 -1.729 -13.328 1 96.62 371 GLN B N 1
ATOM 6447 C CA . GLN B 1 371 ? 12.32 -1.703 -14.102 1 96.62 371 GLN B CA 1
ATOM 6448 C C . GLN B 1 371 ? 11.617 -3.059 -14.062 1 96.62 371 GLN B C 1
ATOM 6450 O O . GLN B 1 371 ? 10.391 -3.127 -13.969 1 96.62 371 GLN B O 1
ATOM 6455 N N . ILE B 1 372 ? 12.328 -4.133 -14.164 1 97.5 372 ILE B N 1
ATOM 6456 C CA . ILE B 1 372 ? 11.758 -5.473 -14.07 1 97.5 372 ILE B CA 1
ATOM 6457 C C . ILE B 1 372 ? 11.055 -5.645 -12.727 1 97.5 372 ILE B C 1
ATOM 6459 O O . ILE B 1 372 ? 9.922 -6.125 -12.664 1 97.5 372 ILE B O 1
ATOM 6463 N N . ILE B 1 373 ? 11.703 -5.176 -11.672 1 97.94 373 ILE B N 1
ATOM 6464 C CA . ILE B 1 373 ? 11.195 -5.273 -10.312 1 97.94 373 ILE B CA 1
ATOM 6465 C C . ILE B 1 373 ? 9.922 -4.434 -10.172 1 97.94 373 ILE B C 1
ATOM 6467 O O . ILE B 1 373 ? 8.914 -4.898 -9.641 1 97.94 373 ILE B O 1
ATOM 6471 N N . ALA B 1 374 ? 9.992 -3.242 -10.703 1 96.31 374 ALA B N 1
ATOM 6472 C CA . ALA B 1 374 ? 8.844 -2.338 -10.641 1 96.31 374 ALA B CA 1
ATOM 6473 C C . ALA B 1 374 ? 7.652 -2.91 -11.398 1 96.31 374 ALA B C 1
ATOM 6475 O O . ALA B 1 374 ? 6.512 -2.824 -10.938 1 96.31 374 ALA B O 1
ATOM 6476 N N . ASN B 1 375 ? 7.926 -3.482 -12.523 1 96.69 375 ASN B N 1
ATOM 6477 C CA . ASN B 1 375 ? 6.867 -4.105 -13.312 1 96.69 375 ASN B CA 1
ATOM 6478 C C . ASN B 1 375 ? 6.188 -5.234 -12.547 1 96.69 375 ASN B C 1
ATOM 6480 O O . ASN B 1 375 ? 4.961 -5.348 -12.555 1 96.69 375 ASN B O 1
ATOM 6484 N N . ALA B 1 376 ? 6.98 -6.035 -11.93 1 97.75 376 ALA B N 1
ATOM 6485 C CA . ALA B 1 376 ? 6.441 -7.16 -11.172 1 97.75 376 ALA B CA 1
ATOM 6486 C C . ALA B 1 376 ? 5.57 -6.676 -10.016 1 97.75 376 ALA B C 1
ATOM 6488 O O . ALA B 1 376 ? 4.453 -7.16 -9.828 1 97.75 376 ALA B O 1
ATOM 6489 N N . GLN B 1 377 ? 6.062 -5.684 -9.266 1 96.25 377 GLN B N 1
ATOM 6490 C CA . GLN B 1 377 ? 5.312 -5.152 -8.125 1 96.25 377 GLN B CA 1
ATOM 6491 C C . GLN B 1 377 ? 4.027 -4.469 -8.586 1 96.25 377 GLN B C 1
ATOM 6493 O O . GLN B 1 377 ? 2.979 -4.625 -7.961 1 96.25 377 GLN B O 1
ATOM 6498 N N . THR B 1 378 ? 4.152 -3.729 -9.641 1 94.12 378 THR B N 1
ATOM 6499 C CA . THR B 1 378 ? 2.973 -3.064 -10.18 1 94.12 378 THR B CA 1
ATOM 6500 C C . THR B 1 378 ? 1.934 -4.09 -10.633 1 94.12 378 THR B C 1
ATOM 6502 O O . THR B 1 378 ? 0.741 -3.93 -10.359 1 94.12 378 THR B O 1
ATOM 6505 N N . PHE B 1 379 ? 2.396 -5.152 -11.258 1 96.12 379 PHE B N 1
ATOM 6506 C CA . PHE B 1 379 ? 1.507 -6.195 -11.75 1 96.12 379 PHE B CA 1
ATOM 6507 C C . PHE B 1 379 ? 0.743 -6.848 -10.602 1 96.12 379 PHE B C 1
ATOM 6509 O O . PHE B 1 379 ? -0.481 -6.977 -10.664 1 96.12 379 PHE B O 1
ATOM 6516 N N . VAL B 1 380 ? 1.42 -7.242 -9.562 1 96.06 380 VAL B N 1
ATOM 6517 C CA . VAL B 1 380 ? 0.792 -7.98 -8.477 1 96.06 380 VAL B CA 1
ATOM 6518 C C . VAL B 1 380 ? -0.192 -7.078 -7.738 1 96.06 380 VAL B C 1
ATOM 6520 O O . VAL B 1 380 ? -1.267 -7.523 -7.328 1 96.06 380 VAL B O 1
ATOM 6523 N N . THR B 1 381 ? 0.131 -5.82 -7.57 1 93.12 381 THR B N 1
ATOM 6524 C CA . THR B 1 381 ? -0.74 -4.918 -6.828 1 93.12 381 THR B CA 1
ATOM 6525 C C . THR B 1 381 ? -1.98 -4.57 -7.645 1 93.12 381 THR B C 1
ATOM 6527 O O . THR B 1 381 ? -3.008 -4.176 -7.086 1 93.12 381 THR B O 1
ATOM 6530 N N . ARG B 1 382 ? -1.875 -4.816 -8.906 1 93.06 382 ARG B N 1
ATOM 6531 C CA . ARG B 1 382 ? -2.984 -4.445 -9.781 1 93.06 382 ARG B CA 1
ATOM 6532 C C . ARG B 1 382 ? -3.902 -5.637 -10.039 1 93.06 382 ARG B C 1
ATOM 6534 O O . ARG B 1 382 ? -5.117 -5.477 -10.148 1 93.06 382 ARG B O 1
ATOM 6541 N N . PHE B 1 383 ? -3.275 -6.805 -10.07 1 96.12 383 PHE B N 1
ATOM 6542 C CA . PHE B 1 383 ? -4.078 -7.875 -10.648 1 96.12 383 PHE B CA 1
ATOM 6543 C C . PHE B 1 383 ? -4.156 -9.062 -9.703 1 96.12 383 PHE B C 1
ATOM 6545 O O . PHE B 1 383 ? -5 -9.945 -9.875 1 96.12 383 PHE B O 1
ATOM 6552 N N . LEU B 1 384 ? -3.301 -9.141 -8.719 1 96.56 384 LEU B N 1
ATOM 6553 C CA . LEU B 1 384 ? -3.203 -10.398 -7.992 1 96.56 384 LEU B CA 1
ATOM 6554 C C . LEU B 1 384 ? -3.564 -10.211 -6.523 1 96.56 384 LEU B C 1
ATOM 6556 O O . LEU B 1 384 ? -3.217 -11.047 -5.684 1 96.56 384 LEU B O 1
ATOM 6560 N N . THR B 1 385 ? -4.18 -9.125 -6.152 1 94.12 385 THR B N 1
ATOM 6561 C CA . THR B 1 385 ? -4.641 -8.898 -4.789 1 94.12 385 THR B CA 1
ATOM 6562 C C . THR B 1 385 ? -5.824 -9.812 -4.465 1 94.12 385 THR B C 1
ATOM 6564 O O . THR B 1 385 ? -6.418 -10.414 -5.359 1 94.12 385 THR B O 1
ATOM 6567 N N . ASN B 1 386 ? -6.109 -9.922 -3.186 1 93.06 386 ASN B N 1
ATOM 6568 C CA . ASN B 1 386 ? -7.27 -10.711 -2.779 1 93.06 386 ASN B CA 1
ATOM 6569 C C . ASN B 1 386 ? -8.539 -10.234 -3.473 1 93.06 386 ASN B C 1
ATOM 6571 O O . ASN B 1 386 ? -9.336 -11.055 -3.939 1 93.06 386 ASN B O 1
ATOM 6575 N N . HIS B 1 387 ? -8.688 -8.977 -3.559 1 92.06 387 HIS B N 1
ATOM 6576 C CA . HIS B 1 387 ? -9.852 -8.383 -4.199 1 92.06 387 HIS B CA 1
ATOM 6577 C C . HIS B 1 387 ? -9.945 -8.789 -5.664 1 92.06 387 HIS B C 1
ATOM 6579 O O . HIS B 1 387 ? -11.016 -9.156 -6.145 1 92.06 387 HIS B O 1
ATOM 6585 N N . MET B 1 388 ? -8.828 -8.773 -6.309 1 95.69 388 MET B N 1
ATOM 6586 C CA . MET B 1 388 ? -8.844 -9.062 -7.738 1 95.69 388 MET B CA 1
ATOM 6587 C C . MET B 1 388 ? -8.984 -10.562 -7.988 1 95.69 388 MET B C 1
ATOM 6589 O O . MET B 1 388 ? -9.555 -10.977 -9 1 95.69 388 MET B O 1
ATOM 6593 N N . ARG B 1 389 ? -8.469 -11.367 -7.09 1 97.19 389 ARG B N 1
ATOM 6594 C CA . ARG B 1 389 ? -8.68 -12.812 -7.188 1 97.19 389 ARG B CA 1
ATOM 6595 C C . ARG B 1 389 ? -10.156 -13.164 -7.078 1 97.19 389 ARG B C 1
ATOM 6597 O O . ARG B 1 389 ? -10.656 -14 -7.828 1 97.19 389 ARG B O 1
ATOM 6604 N N . ILE B 1 390 ? -10.859 -12.5 -6.195 1 97.12 390 ILE B N 1
ATOM 6605 C CA . ILE B 1 390 ? -12.297 -12.703 -6.055 1 97.12 390 ILE B CA 1
ATOM 6606 C C . ILE B 1 390 ? -13.008 -12.25 -7.332 1 97.12 390 ILE B C 1
ATOM 6608 O O . ILE B 1 390 ? -13.914 -12.938 -7.816 1 97.12 390 ILE B O 1
ATOM 6612 N N . ALA B 1 391 ? -12.547 -11.148 -7.855 1 96.94 391 ALA B N 1
ATOM 6613 C CA . ALA B 1 391 ? -13.117 -10.672 -9.117 1 96.94 391 ALA B CA 1
ATOM 6614 C C . ALA B 1 391 ? -12.906 -11.688 -10.234 1 96.94 391 ALA B C 1
ATOM 6616 O O . ALA B 1 391 ? -13.773 -11.859 -11.094 1 96.94 391 ALA B O 1
ATOM 6617 N N . TYR B 1 392 ? -11.75 -12.289 -10.227 1 98.38 392 TYR B N 1
ATOM 6618 C CA . TYR B 1 392 ? -11.469 -13.312 -11.234 1 98.38 392 TYR B CA 1
ATOM 6619 C C . TYR B 1 392 ? -12.422 -14.492 -11.086 1 98.38 392 TYR B C 1
ATOM 6621 O O . TYR B 1 392 ? -12.922 -15.023 -12.086 1 98.38 392 TYR B O 1
ATOM 6629 N N . TYR B 1 393 ? -12.664 -14.922 -9.875 1 98.56 393 TYR B N 1
ATOM 6630 C CA . TYR B 1 393 ? -13.641 -15.977 -9.625 1 98.56 393 TYR B CA 1
ATOM 6631 C C . TYR B 1 393 ? -15 -15.617 -10.211 1 98.56 393 TYR B C 1
ATOM 6633 O O . TYR B 1 393 ? -15.641 -16.438 -10.875 1 98.56 393 TYR B O 1
ATOM 6641 N N . ARG B 1 394 ? -15.43 -14.422 -9.938 1 98.31 394 ARG B N 1
ATOM 6642 C CA . ARG B 1 394 ? -16.719 -13.984 -10.453 1 98.31 394 ARG B CA 1
ATOM 6643 C C . ARG B 1 394 ? -16.75 -14.055 -11.977 1 98.31 394 ARG B C 1
ATOM 6645 O O . ARG B 1 394 ? -17.688 -14.617 -12.555 1 98.31 394 ARG B O 1
ATOM 6652 N N . ALA B 1 395 ? -15.719 -13.539 -12.602 1 98.38 395 ALA B N 1
ATOM 6653 C CA . ALA B 1 395 ? -15.656 -13.547 -14.055 1 98.38 395 ALA B CA 1
ATOM 6654 C C . ALA B 1 395 ? -15.641 -14.969 -14.602 1 98.38 395 ALA B C 1
ATOM 6656 O O . ALA B 1 395 ? -16.344 -15.281 -15.562 1 98.38 395 ALA B O 1
ATOM 6657 N N . ALA B 1 396 ? -14.875 -15.789 -13.992 1 98.81 396 ALA B N 1
ATOM 6658 C CA . ALA B 1 396 ? -14.742 -17.172 -14.438 1 98.81 396 ALA B CA 1
ATOM 6659 C C . ALA B 1 396 ? -16.062 -17.922 -14.305 1 98.81 396 ALA B C 1
ATOM 6661 O O . ALA B 1 396 ? -16.469 -18.641 -15.227 1 98.81 396 ALA B O 1
ATOM 6662 N N . LEU B 1 397 ? -16.734 -17.734 -13.195 1 98.75 397 LEU B N 1
ATOM 6663 C CA . LEU B 1 397 ? -17.969 -18.484 -12.953 1 98.75 397 LEU B CA 1
ATOM 6664 C C . LEU B 1 397 ? -19.094 -17.969 -13.859 1 98.75 397 LEU B C 1
ATOM 6666 O O . LEU B 1 397 ? -19.938 -18.75 -14.305 1 98.75 397 LEU B O 1
ATOM 6670 N N . GLU B 1 398 ? -19.094 -16.672 -14.086 1 98.5 398 GLU B N 1
ATOM 6671 C CA . GLU B 1 398 ? -20.078 -16.109 -15.016 1 98.5 398 GLU B CA 1
ATOM 6672 C C . GLU B 1 398 ? -19.906 -16.703 -16.406 1 98.5 398 GLU B C 1
ATOM 6674 O O . GLU B 1 398 ? -20.875 -17.109 -17.047 1 98.5 398 GLU B O 1
ATOM 6679 N N . GLN B 1 399 ? -18.719 -16.75 -16.844 1 98.56 399 GLN B N 1
ATOM 6680 C CA . GLN B 1 399 ? -18.453 -17.25 -18.188 1 98.56 399 GLN B CA 1
ATOM 6681 C C . GLN B 1 399 ? -18.609 -18.766 -18.25 1 98.56 399 GLN B C 1
ATOM 6683 O O . GLN B 1 399 ? -19.047 -19.312 -19.266 1 98.56 399 GLN B O 1
ATOM 6688 N N . TYR B 1 400 ? -18.234 -19.422 -17.203 1 98.69 400 TYR B N 1
ATOM 6689 C CA . TYR B 1 400 ? -18.484 -20.844 -17.078 1 98.69 400 TYR B CA 1
ATOM 6690 C C . TYR B 1 400 ? -19.969 -21.156 -17.172 1 98.69 400 TYR B C 1
ATOM 6692 O O . TYR B 1 400 ? -20.375 -22.062 -17.922 1 98.69 400 TYR B O 1
ATOM 6700 N N . LYS B 1 401 ? -20.766 -20.438 -16.453 1 98.62 401 LYS B N 1
ATOM 6701 C CA . LYS B 1 401 ? -22.219 -20.656 -16.438 1 98.62 401 LYS B CA 1
ATOM 6702 C C . LYS B 1 401 ? -22.797 -20.516 -17.844 1 98.62 401 LYS B C 1
ATOM 6704 O O . LYS B 1 401 ? -23.719 -21.234 -18.219 1 98.62 401 LYS B O 1
ATOM 6709 N N . ALA B 1 402 ? -22.234 -19.641 -18.562 1 98.19 402 ALA B N 1
ATOM 6710 C CA . ALA B 1 402 ? -22.734 -19.344 -19.906 1 98.19 402 ALA B CA 1
ATOM 6711 C C . ALA B 1 402 ? -22.547 -20.547 -20.828 1 98.19 402 ALA B C 1
ATOM 6713 O O . ALA B 1 402 ? -23.188 -20.641 -21.875 1 98.19 402 ALA B O 1
ATOM 6714 N N . LEU B 1 403 ? -21.719 -21.484 -20.484 1 98.44 403 LEU B N 1
ATOM 6715 C CA . LEU B 1 403 ? -21.516 -22.688 -21.281 1 98.44 403 LEU B CA 1
ATOM 6716 C C . LEU B 1 403 ? -22.672 -23.656 -21.125 1 98.44 403 LEU B C 1
ATOM 6718 O O . LEU B 1 403 ? -22.844 -24.578 -21.922 1 98.44 403 LEU B O 1
ATOM 6722 N N . PHE B 1 404 ? -23.469 -23.422 -20.062 1 98.62 404 PHE B N 1
ATOM 6723 C CA . PHE B 1 404 ? -24.547 -24.344 -19.672 1 98.62 404 PHE B CA 1
ATOM 6724 C C . PHE B 1 404 ? -25.891 -23.625 -19.672 1 98.62 404 PHE B C 1
ATOM 6726 O O . PHE B 1 404 ? -26.406 -23.266 -18.625 1 98.62 404 PHE B O 1
ATOM 6733 N N . PRO B 1 405 ? -26.609 -23.625 -20.75 1 97.94 405 PRO B N 1
ATOM 6734 C CA . PRO B 1 405 ? -27.891 -22.906 -20.797 1 97.94 405 PRO B CA 1
ATOM 6735 C C . PRO B 1 405 ? -28.938 -23.531 -19.875 1 97.94 405 PRO B C 1
ATOM 6737 O O . PRO B 1 405 ? -29.906 -22.875 -19.5 1 97.94 405 PRO B O 1
ATOM 6740 N N . ASP B 1 406 ? -28.719 -24.766 -19.531 1 98.5 406 ASP B N 1
ATOM 6741 C CA . ASP B 1 406 ? -29.734 -25.453 -18.734 1 98.5 406 ASP B CA 1
ATOM 6742 C C . ASP B 1 406 ? -29.375 -25.406 -17.234 1 98.5 406 ASP B C 1
ATOM 6744 O O . ASP B 1 406 ? -30.078 -26 -16.422 1 98.5 406 ASP B O 1
ATOM 6748 N N . MET B 1 407 ? -28.375 -24.672 -16.812 1 98.62 407 MET B N 1
ATOM 6749 C CA . MET B 1 407 ? -27.844 -24.781 -15.461 1 98.62 407 MET B CA 1
ATOM 6750 C C . MET B 1 407 ? -28.859 -24.297 -14.438 1 98.62 407 MET B C 1
ATOM 6752 O O . MET B 1 407 ? -29.078 -24.938 -13.406 1 98.62 407 MET B O 1
ATOM 6756 N N . ASP B 1 408 ? -29.531 -23.234 -14.688 1 98.38 408 ASP B N 1
ATOM 6757 C CA . ASP B 1 408 ? -30.516 -22.719 -13.742 1 98.38 408 ASP B CA 1
ATOM 6758 C C . ASP B 1 408 ? -31.656 -23.734 -13.531 1 98.38 408 ASP B C 1
ATOM 6760 O O . ASP B 1 408 ? -32.031 -24.016 -12.391 1 98.38 408 ASP B O 1
ATOM 6764 N N . GLN B 1 409 ? -32.125 -24.219 -14.625 1 98.44 409 GLN B N 1
ATOM 6765 C CA . GLN B 1 409 ? -33.188 -25.203 -14.531 1 98.44 409 GLN B CA 1
ATOM 6766 C C . GLN B 1 409 ? -32.719 -26.484 -13.844 1 98.44 409 GLN B C 1
ATOM 6768 O O . GLN B 1 409 ? -33.438 -27.047 -13.016 1 98.44 409 GLN B O 1
ATOM 6773 N N . PHE B 1 410 ? -31.562 -26.906 -14.219 1 98.69 410 PHE B N 1
ATOM 6774 C CA . PHE B 1 410 ? -31.016 -28.109 -13.602 1 98.69 410 PHE B CA 1
ATOM 6775 C C . PHE B 1 410 ? -30.906 -27.938 -12.094 1 98.69 410 PHE B C 1
ATOM 6777 O O . PHE B 1 410 ? -31.297 -28.828 -11.336 1 98.69 410 PHE B O 1
ATOM 6784 N N . ILE B 1 411 ? -30.406 -26.781 -11.625 1 98.69 411 ILE B N 1
ATOM 6785 C CA . ILE B 1 411 ? -30.234 -26.516 -10.203 1 98.69 411 ILE B CA 1
ATOM 6786 C C . ILE B 1 411 ? -31.594 -26.469 -9.516 1 98.69 411 ILE B C 1
ATOM 6788 O O . ILE B 1 411 ? -31.781 -27.047 -8.438 1 98.69 411 ILE B O 1
ATOM 6792 N N . ALA B 1 412 ? -32.531 -25.906 -10.141 1 98.12 412 ALA B N 1
ATOM 6793 C CA . ALA B 1 412 ? -33.906 -25.859 -9.586 1 98.12 412 ALA B CA 1
ATOM 6794 C C . ALA B 1 412 ? -34.438 -27.25 -9.375 1 98.12 412 ALA B C 1
ATOM 6796 O O . ALA B 1 412 ? -35.094 -27.516 -8.359 1 98.12 412 ALA B O 1
ATOM 6797 N N . ASP B 1 413 ? -34.156 -28.109 -10.305 1 98.06 413 ASP B N 1
ATOM 6798 C CA . ASP B 1 413 ? -34.656 -29.484 -10.242 1 98.06 413 ASP B CA 1
ATOM 6799 C C . ASP B 1 413 ? -33.844 -30.312 -9.234 1 98.06 413 ASP B C 1
ATOM 6801 O O . ASP B 1 413 ? -34.344 -31.297 -8.688 1 98.06 413 ASP B O 1
ATOM 6805 N N . TYR B 1 414 ? -32.625 -29.891 -9.031 1 97.88 414 TYR B N 1
ATOM 6806 C CA . TYR B 1 414 ? -31.703 -30.625 -8.188 1 97.88 414 TYR B CA 1
ATOM 6807 C C . TYR B 1 414 ? -31.922 -30.312 -6.715 1 97.88 414 TYR B C 1
ATOM 6809 O O . TYR B 1 414 ? -31.672 -31.156 -5.848 1 97.88 414 TYR B O 1
ATOM 6817 N N . LEU B 1 415 ? -32.438 -29.141 -6.355 1 98.06 415 LEU B N 1
ATOM 6818 C CA . LEU B 1 415 ? -32.562 -28.625 -4.992 1 98.06 415 LEU B CA 1
ATOM 6819 C C . LEU B 1 415 ? -33.5 -29.516 -4.16 1 98.06 415 LEU B C 1
ATOM 6821 O O . LEU B 1 415 ? -33.156 -29.891 -3.033 1 98.06 415 LEU B O 1
ATOM 6825 N N . PRO B 1 416 ? -34.625 -29.969 -4.66 1 97.81 416 PRO B N 1
ATOM 6826 C CA . PRO B 1 416 ? -35.469 -30.875 -3.865 1 97.81 416 PRO B CA 1
ATOM 6827 C C . PRO B 1 416 ? -34.75 -32.156 -3.496 1 97.81 416 PRO B C 1
ATOM 6829 O O . PRO B 1 416 ? -34.969 -32.688 -2.4 1 97.81 416 PRO B O 1
ATOM 6832 N N . GLN B 1 417 ? -33.969 -32.656 -4.414 1 97.19 417 GLN B N 1
ATOM 6833 C CA . GLN B 1 417 ? -33.219 -33.875 -4.141 1 97.19 417 GLN B CA 1
ATOM 6834 C C . GLN B 1 417 ? -32.188 -33.656 -3.02 1 97.19 417 GLN B C 1
ATOM 6836 O O . GLN B 1 417 ? -32.031 -34.531 -2.16 1 97.19 417 GLN B O 1
ATOM 6841 N N . LEU B 1 418 ? -31.609 -32.469 -3.006 1 97.5 418 LEU B N 1
ATOM 6842 C CA . LEU B 1 418 ? -30.656 -32.156 -1.953 1 97.5 418 LEU B CA 1
ATOM 6843 C C . LEU B 1 418 ? -31.359 -31.984 -0.609 1 97.5 418 LEU B C 1
ATOM 6845 O O . LEU B 1 418 ? -30.875 -32.5 0.41 1 97.5 418 LEU B O 1
ATOM 6849 N N . ARG B 1 419 ? -32.469 -31.406 -0.671 1 97.31 419 ARG B N 1
ATOM 6850 C CA . ARG B 1 419 ? -33.25 -31.234 0.554 1 97.31 419 ARG B CA 1
ATOM 6851 C C . ARG B 1 419 ? -33.688 -32.562 1.109 1 97.31 419 ARG B C 1
ATOM 6853 O O . ARG B 1 419 ? -33.688 -32.781 2.324 1 97.31 419 ARG B O 1
ATOM 6860 N N . ALA B 1 420 ? -34.062 -33.406 0.21 1 97.12 420 ALA B N 1
ATOM 6861 C CA . ALA B 1 420 ? -34.469 -34.75 0.617 1 97.12 420 ALA B CA 1
ATOM 6862 C C . ALA B 1 420 ? -33.312 -35.5 1.298 1 97.12 420 ALA B C 1
ATOM 6864 O O . ALA B 1 420 ? -33.531 -36.375 2.148 1 97.12 420 ALA B O 1
ATOM 6865 N N . LYS B 1 421 ? -32.125 -35.125 0.937 1 95.62 421 LYS B N 1
ATOM 6866 C CA . LYS B 1 421 ? -30.938 -35.719 1.517 1 95.62 421 LYS B CA 1
ATOM 6867 C C . LYS B 1 421 ? -30.5 -35 2.781 1 95.62 421 LYS B C 1
ATOM 6869 O O . LYS B 1 421 ? -29.422 -35.281 3.33 1 95.62 421 LYS B O 1
ATOM 6874 N N . GLY B 1 422 ? -31.266 -33.938 3.174 1 95.75 422 GLY B N 1
ATOM 6875 C CA . GLY B 1 422 ? -31.031 -33.312 4.465 1 95.75 422 GLY B CA 1
ATOM 6876 C C . GLY B 1 422 ? -30.375 -31.953 4.363 1 95.75 422 GLY B C 1
ATOM 6877 O O . GLY B 1 422 ? -30.125 -31.297 5.375 1 95.75 422 GLY B O 1
ATOM 6878 N N . TRP B 1 423 ? -30.125 -31.453 3.143 1 96.69 423 TRP B N 1
ATOM 6879 C CA . TRP B 1 423 ? -29.484 -30.156 2.967 1 96.69 423 TRP B CA 1
ATOM 6880 C C . TRP B 1 423 ? -30.422 -29.031 3.33 1 96.69 423 TRP B C 1
ATOM 6882 O O . TRP B 1 423 ? -31.594 -29.031 2.924 1 96.69 423 TRP B O 1
ATOM 6892 N N . LYS B 1 424 ? -29.859 -28.047 4.184 1 95.25 424 LYS B N 1
ATOM 6893 C CA . LYS B 1 424 ? -30.609 -26.812 4.457 1 95.25 424 LYS B CA 1
ATOM 6894 C C . LYS B 1 424 ? -30.266 -25.734 3.428 1 95.25 424 LYS B C 1
ATOM 6896 O O . LYS B 1 424 ? -29.375 -24.922 3.646 1 95.25 424 LYS B O 1
ATOM 6901 N N . ILE B 1 425 ? -30.891 -25.766 2.324 1 95.19 425 ILE B N 1
ATOM 6902 C CA . ILE B 1 425 ? -30.672 -24.844 1.215 1 95.19 425 ILE B CA 1
ATOM 6903 C C . ILE B 1 425 ? -32 -24.234 0.774 1 95.19 425 ILE B C 1
ATOM 6905 O O . ILE B 1 425 ? -33.031 -24.922 0.736 1 95.19 425 ILE B O 1
#

Radius of gyration: 32.01 Å; Cα contacts (8 Å, |Δi|>4): 1497; chains: 2; bounding box: 74×92×110 Å